Protein AF-0000000084931731 (afdb_homodimer)

Sequence (820 aa):
MGFHVDSETGRLRRVILHRPDLELKRLTPTNKDALLFDDVLWVRRARQEHDGFADVLRDRGVEVHLFGDLLSEALEVPAARALVLDRVFDEKEYGPLAADHLRAAFDSLDAVALTEALVGGMTKREFLAAHREPTSVRFHVMDLDDFLLGPLPNHLFTRDTSAWIYDGVSINAMRWPARQRETVHFEAIYKHHPLFTGAEAGPFHHWSEGQADYPSTIEGGDVLVIGNGAVLIGMSERTTPQAVEMLARGMFAAGSARTIVALDMPKRRAFMHLDTVMTMVDQDVFTQYAGLGMLRSYTIEPGDEGQPLRVTDHPPEQMHSAIAAALGLRDIRVLTATQDVHAAEREQWDDGCNVLAVEPGVVVAYERNVTTNTHLRKQGIEVIEIPGSELGRGRGGPRCMSCPVERDASMGFHVDSETGRLRRVILHRPDLELKRLTPTNKDALLFDDVLWVRRARQEHDGFADVLRDRGVEVHLFGDLLSEALEVPAARALVLDRVFDEKEYGPLAADHLRAAFDSLDAVALTEALVGGMTKREFLAAHREPTSVRFHVMDLDDFLLGPLPNHLFTRDTSAWIYDGVSINAMRWPARQRETVHFEAIYKHHPLFTGAEAGPFHHWSEGQADYPSTIEGGDVLVIGNGAVLIGMSERTTPQAVEMLARGMFAAGSARTIVALDMPKRRAFMHLDTVMTMVDQDVFTQYAGLGMLRSYTIEPGDEGQPLRVTDHPPEQMHSAIAAALGLRDIRVLTATQDVHAAEREQWDDGCNVLAVEPGVVVAYERNVTTNTHLRKQGIEVIEIPGSELGRGRGGPRCMSCPVERDAS

Secondary structure (DSSP, 8-state):
--SEE--SSSPEEEEEE----HHHHT--TTTTTTTT-SS---HHHHHHHHHHHHHHHHHTTPEEEEHHHHHHHHTTSHHHHHHHHHHHS-HHHH-TTTHHHHHHHHHTS-HHHHHHHHHH-EEHHHHHHHSPPP--HHHHTS-TTSEEE---GGGG-HHHHEEEEBTEEEEPPPSSHHHHTHHHHHHHHHHH-HHHHSTTT---EE---GGGGTTS---GGGEEEEETTEEEEEE-SSS-HHHHHHHHHHHHHHTS-SEEEEEE--SSGGGSSGGGTEEEEETTEEEE-GGG----EEEEEPPSTTPPPEEEEE-GGGHHHHHHHHHT-S--EEE-----HHHHHHHHHTTTT--EEEETTEEEEETT-HHHHHHHHHTT-EEEEE--TTGGGGS--TTTT-EEEEE---/--SEE--SSSPEEEEEE----HHHHT--TTTTTTTT-SS---HHHHHHHHHHHHHHHHHTTPEEEEHHHHHHHHTTSHHHHHHHHHHHS-HHHH-TTTHHHHHHHHHTS-HHHHHHHHHH-EEHHHHHHHSPPP--HHHHTS-TTSEEE---GGGG-HHHHEEEEBTEEEEPPPSSHHHHTHHHHHHHHHHH-HHHHSTTT---EE---GGGGTTS---GGGEEEEETTEEEEEE-SSS-HHHHHHHHHHHHHHTS-SEEEEEE--SSGGGSSGGGTEEEEETTEEEE-GGG----EEEEEPPSTTPPPEEEEE-GGGHHHHHHHHHT-S--EEE-----HHHHHHHHHTTTT--EEEETTEEEEETT-HHHHHHHHHTT-EEEEE--TTGGGGS--TTTT-EEEEE---

InterPro domains:
  IPR003876 Arginine deiminase [MF_00242] (1-410)
  IPR003876 Arginine deiminase [PIRSF006356] (2-408)
  IPR003876 Arginine deiminase [PR01466] (1-20)
  IPR003876 Arginine deiminase [PR01466] (151-169)
  IPR003876 Arginine deiminase [PR01466] (179-194)
  IPR003876 Arginine deiminase [PR01466] (346-363)
  IPR003876 Arginine deiminase [PR01466] (366-380)
  IPR003876 Arginine deiminase [PR01466] (389-407)

Organism: Streptomyces venezuelae (strain ATCC 10712 / CBS 650.69 / DSM 40230 / JCM 4526 / NBRC 13096 / PD 04745) (NCBI:txid953739)

Foldseek 3Di:
DAWFDFAQFFAFAEWEFAQDDQQLVPDDPVCCVLLQFPDRFDRVVSNVLVVVLVVVCVVSNHHYHYLLVLLLQLCVDVVLVCLLLCVQQDCVVQNPQCSVVVSVLLNVDHSNVSSCCQANFDFQLRCVVVGPDTPDPSSVVDDRRHTPHHHNRLVLQVQWQWAGAGQAMERWQWQRPSHLSVSSSVVSSCVGGCCNPPPPNDDGDYLYDRNVPPPQTGTRLQWGSHHPQEIEGECELTHHPVNVLSSQVRCVVVVRHFKYKYWDFDHDPLPHYPQLAKGAQANQEMEGQPVRAFTKMWMWGDDDVPDGIDIDTDHRVCRQVVVQVRSVHRGGHYFYQDDPPVLSSVVSLQSLSQWRHNHGQETEWAPVNPRSQVSSVVVRHHYHHTHCPRVSSRPHIPNSSIHRRDGDGD/DAWFDFAQFFAFAEWEFAQDDQQLVPDDPVCCVLLQFPDRFDRVVSNVLVVVLVVVCVVSNHHYHYLLVLLLQLCVDVVLVCLLLPVQQDCVVQNPQCSVVVSVLLNPDHSNVSSCCQANFDFQLRCVVVGPQTPDPSSVVDDRRHTPHHHNRLVLQVQWQWAGAGQAMERWQWQRPSHLSVSSSVVSSCVGGCCNPPPPNDDGDYLYDRNVPPPQTGTRLQWGSHHPQEIEGECELTHHPVNVLSSQVRCVVVVRHFKYKYWDFDHDPLPHYPQLAKGAQANQEMEGQPVRAFTKMWMWGDDDVVDGIDIDTDDRVCRQVVVQVRSVHRGGHYFYQDDPPVLSSVVSLQSLSQWRHNHGQETEWAPVNPRSCVSSVVVRHHYHHTHCPRVSSRPHIDNSSIHRRDGDGD

Radius of gyration: 28.88 Å; Cα contacts (8 Å, |Δi|>4): 1956; chains: 2; bounding box: 64×85×69 Å

Solvent-accessible surface area (backbone atoms only — not comparable to full-atom values): 40069 Å² total; per-residue (Å²): 136,47,54,23,18,40,22,48,16,11,47,45,43,30,33,34,31,36,81,69,55,59,20,48,66,65,47,39,92,87,49,20,64,71,59,66,27,86,53,76,60,57,54,72,60,28,32,52,37,49,52,49,48,53,47,56,43,42,74,70,65,24,46,77,40,46,44,68,57,48,43,22,59,12,40,68,36,65,70,28,34,49,55,42,45,55,66,68,43,27,40,48,76,42,6,70,56,26,13,66,61,52,37,52,58,55,64,68,44,54,37,65,60,36,41,48,36,66,38,30,19,39,30,39,47,61,46,56,74,77,42,82,80,60,68,26,67,47,58,62,73,51,55,54,83,40,61,72,38,60,45,36,53,59,52,40,33,32,11,30,46,32,36,46,52,27,52,24,35,32,38,21,12,46,65,50,77,60,47,40,70,56,24,49,52,51,51,26,28,58,69,53,14,59,77,46,59,32,90,77,19,52,81,63,45,70,55,49,70,21,64,74,33,54,80,21,12,37,38,25,42,16,54,39,34,64,20,83,38,20,35,42,32,31,34,21,72,37,17,37,48,23,30,51,48,49,40,47,54,49,35,43,75,71,63,60,35,58,34,36,41,37,33,59,44,62,76,43,78,94,40,47,32,33,29,45,37,36,31,55,40,25,88,53,31,30,35,37,44,71,86,68,70,66,35,41,28,34,41,37,33,74,34,60,93,97,46,68,64,39,73,44,82,35,59,30,91,38,36,61,51,54,54,11,52,49,60,74,38,89,59,60,46,73,48,52,64,88,57,56,69,67,56,46,54,49,33,45,60,58,24,54,29,12,44,27,28,48,27,66,31,30,29,34,35,52,52,84,34,51,66,50,50,52,46,41,42,76,71,67,29,45,75,46,67,36,74,39,83,42,49,33,46,56,64,45,28,52,31,33,31,33,22,56,44,24,29,36,60,104,135,47,53,22,18,39,24,46,16,11,47,44,44,30,33,33,32,35,79,67,56,61,20,48,68,66,47,38,91,85,48,19,63,72,59,67,27,86,53,75,61,58,55,72,60,27,34,52,36,48,49,50,49,53,48,55,41,42,74,70,64,24,47,78,42,46,44,66,58,47,44,22,59,12,41,68,38,66,68,27,34,49,54,42,42,55,66,69,42,26,41,46,75,41,6,72,59,28,13,64,61,51,38,50,58,53,64,69,44,55,35,66,59,37,41,47,37,66,38,31,20,39,30,39,47,62,46,54,73,78,42,82,80,61,68,25,67,48,58,63,72,51,54,54,84,38,60,72,37,60,45,36,53,59,53,39,33,31,12,31,46,33,37,46,53,28,52,24,35,32,39,20,12,47,66,50,77,59,47,40,70,56,24,50,52,51,51,27,27,60,70,53,16,59,78,46,58,32,88,76,18,52,81,61,46,71,55,49,69,21,64,74,33,54,81,21,11,35,37,25,42,16,54,39,34,65,20,83,38,20,34,40,31,31,33,22,70,37,17,37,49,21,29,52,48,48,40,46,54,49,34,43,74,71,63,61,34,59,36,37,41,37,33,58,45,62,76,44,77,93,40,47,30,33,31,44,36,35,32,55,38,26,89,53,31,29,36,37,44,70,86,68,70,66,36,40,28,34,40,37,33,73,33,61,91,96,46,68,63,39,72,44,82,34,60,30,92,40,36,60,51,54,53,13,51,51,61,73,37,91,60,60,45,74,47,52,63,87,58,55,68,66,55,46,54,49,32,45,59,59,23,54,29,13,43,27,28,47,26,66,33,28,30,35,36,53,53,82,32,51,66,51,51,52,46,40,42,76,71,66,28,46,74,45,67,35,73,37,83,41,50,34,45,57,64,46,28,52,31,32,31,33,22,55,43,24,28,37,60,105

pLDDT: mean 95.11, std 6.86, range [56.44, 98.88]

Nearest PDB structures (foldseek):
  2a9g-assembly3_D  TM=9.118E-01  e=3.730E-49  Pseudomonas aeruginosa
  2a9g-assembly3_A  TM=9.068E-01  e=9.325E-49  Pseudomonas aeruginosa
  2aaf-assembly2_B  TM=9.029E-01  e=4.565E-48  Pseudomonas aeruginosa
  1rxx-assembly2_C  TM=9.002E-01  e=2.375E-47  Pseudomonas aeruginosa
  2abr-assembly1_B  TM=9.050E-01  e=1.485E-46  Pseudomonas aeruginosa

Structure (mmCIF, N/CA/C/O backbone):
data_AF-0000000084931731-model_v1
#
loop_
_entity.id
_entity.type
_entity.pdbx_description
1 polymer 'Arginine deiminase'
#
loop_
_atom_site.group_PDB
_atom_site.id
_atom_site.type_symbol
_atom_site.label_atom_id
_atom_site.label_alt_id
_atom_site.label_comp_id
_atom_site.label_asym_id
_atom_site.label_entity_id
_atom_site.label_seq_id
_atom_site.pdbx_PDB_ins_code
_atom_site.Cartn_x
_atom_site.Cartn_y
_atom_site.Cartn_z
_atom_site.occupancy
_atom_site.B_iso_or_equiv
_atom_site.auth_seq_id
_atom_site.auth_comp_id
_atom_site.auth_asym_id
_atom_site.auth_atom_id
_atom_site.pdbx_PDB_model_num
ATOM 1 N N . MET A 1 1 ? -3.09 -40.906 -0.494 1 56.44 1 MET A N 1
ATOM 2 C CA . MET A 1 1 ? -1.939 -40 -0.578 1 56.44 1 MET A CA 1
ATOM 3 C C . MET A 1 1 ? -2.381 -38.531 -0.533 1 56.44 1 MET A C 1
ATOM 5 O O . MET A 1 1 ? -3.516 -38.219 -0.89 1 56.44 1 MET A O 1
ATOM 9 N N . GLY A 1 2 ? -1.91 -37.562 0.447 1 82.5 2 GLY A N 1
ATOM 10 C CA . GLY A 1 2 ? -2.217 -36.219 0.923 1 82.5 2 GLY A CA 1
ATOM 11 C C . GLY A 1 2 ? -2.088 -35.156 -0.155 1 82.5 2 GLY A C 1
ATOM 12 O O . GLY A 1 2 ? -1.807 -35.469 -1.312 1 82.5 2 GLY A O 1
ATOM 13 N N . PHE A 1 3 ? -2.508 -34 -0.076 1 95.25 3 PHE A N 1
ATOM 14 C CA . PHE A 1 3 ? -2.426 -32.844 -0.965 1 95.25 3 PHE A CA 1
ATOM 15 C C . PHE A 1 3 ? -0.975 -32.531 -1.303 1 95.25 3 PHE A C 1
ATOM 17 O O . PHE A 1 3 ? -0.111 -32.531 -0.423 1 95.25 3 PHE A O 1
ATOM 24 N N . HIS A 1 4 ? -0.682 -32.5 -2.596 1 96.94 4 HIS A N 1
ATOM 25 C CA . HIS A 1 4 ? 0.658 -32.219 -3.111 1 96.94 4 HIS A CA 1
ATOM 26 C C . HIS A 1 4 ? 0.615 -31.844 -4.582 1 96.94 4 HIS A C 1
ATOM 28 O O . HIS A 1 4 ? -0.298 -32.25 -5.312 1 96.94 4 HIS A O 1
ATOM 34 N N . VAL A 1 5 ? 1.57 -31.094 -4.996 1 98.44 5 VAL A N 1
ATOM 35 C CA . VAL A 1 5 ? 1.829 -30.797 -6.402 1 98.44 5 VAL A CA 1
ATOM 36 C C . VAL A 1 5 ? 3.309 -31.016 -6.711 1 98.44 5 VAL A C 1
ATOM 38 O O . VAL A 1 5 ? 4.148 -30.188 -6.379 1 98.44 5 VAL A O 1
ATOM 41 N N . ASP A 1 6 ? 3.562 -32.094 -7.422 1 97.94 6 ASP A N 1
ATOM 42 C CA . ASP A 1 6 ? 4.945 -32.562 -7.527 1 97.94 6 ASP A CA 1
ATOM 43 C C . ASP A 1 6 ? 5.555 -32.156 -8.867 1 97.94 6 ASP A C 1
ATOM 45 O O . ASP A 1 6 ? 6.73 -32.406 -9.133 1 97.94 6 ASP A O 1
ATOM 49 N N . SER A 1 7 ? 4.703 -31.547 -9.719 1 97.81 7 SER A N 1
ATOM 50 C CA . SER A 1 7 ? 5.18 -31.125 -11.031 1 97.81 7 SER A CA 1
ATOM 51 C C . SER A 1 7 ? 4.211 -30.141 -11.68 1 97.81 7 SER A C 1
ATOM 53 O O . SER A 1 7 ? 3.133 -29.875 -11.141 1 97.81 7 SER A O 1
ATOM 55 N N . GLU A 1 8 ? 4.66 -29.594 -12.797 1 97.81 8 GLU A N 1
ATOM 56 C CA . GLU A 1 8 ? 3.795 -28.734 -13.609 1 97.81 8 GLU A CA 1
ATOM 57 C C . GLU A 1 8 ? 2.971 -29.562 -14.594 1 97.81 8 GLU A C 1
ATOM 59 O O . GLU A 1 8 ? 1.903 -29.125 -15.031 1 97.81 8 GLU A O 1
ATOM 64 N N . THR A 1 9 ? 3.461 -30.828 -14.852 1 98.25 9 THR A N 1
ATOM 65 C CA . THR A 1 9 ? 2.879 -31.469 -16.031 1 98.25 9 THR A CA 1
ATOM 66 C C . THR A 1 9 ? 2.342 -32.844 -15.695 1 98.25 9 THR A C 1
ATOM 68 O O . THR A 1 9 ? 1.612 -33.438 -16.484 1 98.25 9 THR A O 1
ATOM 71 N N . GLY A 1 10 ? 2.664 -33.406 -14.516 1 98.19 10 GLY A N 1
ATOM 72 C CA . GLY A 1 10 ? 2.125 -34.688 -14.164 1 98.19 10 GLY A CA 1
ATOM 73 C C . GLY A 1 10 ? 0.608 -34.75 -14.18 1 98.19 10 GLY A C 1
ATOM 74 O O . GLY A 1 10 ? -0.046 -33.719 -14.32 1 98.19 10 GLY A O 1
ATOM 75 N N . ARG A 1 11 ? 0.119 -35.938 -14.031 1 98.31 11 ARG A N 1
ATOM 76 C CA . ARG A 1 11 ? -1.331 -36.094 -14.094 1 98.31 11 ARG A CA 1
ATOM 77 C C . ARG A 1 11 ? -2.014 -35.25 -13.008 1 98.31 11 ARG A C 1
ATOM 79 O O . ARG A 1 11 ? -1.686 -35.375 -11.828 1 98.31 11 ARG A O 1
ATOM 86 N N . LEU A 1 12 ? -2.906 -34.375 -13.461 1 98.56 12 LEU A N 1
ATOM 87 C CA . LEU A 1 12 ? -3.693 -33.562 -12.539 1 98.56 12 LEU A CA 1
ATOM 88 C C . LEU A 1 12 ? -4.816 -34.375 -11.914 1 98.56 12 LEU A C 1
ATOM 90 O O . LEU A 1 12 ? -5.594 -35.031 -12.625 1 98.56 12 LEU A O 1
ATOM 94 N N . ARG A 1 13 ? -4.902 -34.406 -10.602 1 98.25 13 ARG A N 1
ATOM 95 C CA . ARG A 1 13 ? -5.902 -35.219 -9.914 1 98.25 13 ARG A CA 1
ATOM 96 C C . ARG A 1 13 ? -7.016 -34.375 -9.344 1 98.25 13 ARG A C 1
ATOM 98 O O . ARG A 1 13 ? -8.195 -34.688 -9.469 1 98.25 13 ARG A O 1
ATOM 105 N N . ARG A 1 14 ? -6.652 -33.281 -8.672 1 98.31 14 ARG A N 1
ATOM 106 C CA . ARG A 1 14 ? -7.613 -32.375 -8.047 1 98.31 14 ARG A CA 1
ATOM 107 C C . ARG A 1 14 ? -7.227 -30.906 -8.273 1 98.31 14 ARG A C 1
ATOM 109 O O . ARG A 1 14 ? -6.043 -30.562 -8.266 1 98.31 14 ARG A O 1
ATOM 116 N N . VAL A 1 15 ? -8.281 -30.078 -8.469 1 98.81 15 VAL A N 1
ATOM 117 C CA . VAL A 1 15 ? -8.031 -28.672 -8.797 1 98.81 15 VAL A CA 1
ATOM 118 C C . VAL A 1 15 ? -9.133 -27.797 -8.203 1 98.81 15 VAL A C 1
ATOM 120 O O . VAL A 1 15 ? -10.266 -28.25 -8.023 1 98.81 15 VAL A O 1
ATOM 123 N N . ILE A 1 16 ? -8.781 -26.578 -7.785 1 98.88 16 ILE A N 1
ATOM 124 C CA . ILE A 1 16 ? -9.75 -25.578 -7.352 1 98.88 16 ILE A CA 1
ATOM 125 C C . ILE A 1 16 ? -9.969 -24.562 -8.461 1 98.88 16 ILE A C 1
ATOM 127 O O . ILE A 1 16 ? -9.016 -23.984 -8.992 1 98.88 16 ILE A O 1
ATOM 131 N N . LEU A 1 17 ? -11.195 -24.359 -8.922 1 98.81 17 LEU A N 1
ATOM 132 C CA . LEU A 1 17 ? -11.633 -23.297 -9.828 1 98.81 17 LEU A CA 1
ATOM 133 C C . LEU A 1 17 ? -12.609 -22.359 -9.133 1 98.81 17 LEU A C 1
ATOM 135 O O . LEU A 1 17 ? -13.055 -22.641 -8.016 1 98.81 17 LEU A O 1
ATOM 139 N N . HIS A 1 18 ? -12.875 -21.234 -9.727 1 98.56 18 HIS A N 1
ATOM 140 C CA . HIS A 1 18 ? -13.922 -20.344 -9.242 1 98.56 18 HIS A CA 1
ATOM 141 C C . HIS A 1 18 ? -14.883 -19.953 -10.359 1 98.56 18 HIS A C 1
ATOM 143 O O . HIS A 1 18 ? -14.477 -19.312 -11.336 1 98.56 18 HIS A O 1
ATOM 149 N N . ARG A 1 19 ? -16.094 -20.359 -10.18 1 97.88 19 ARG A N 1
ATOM 150 C CA . ARG A 1 19 ? -17.125 -20.047 -11.156 1 97.88 19 ARG A CA 1
ATOM 151 C C . ARG A 1 19 ? -17.562 -18.594 -11.047 1 97.88 19 ARG A C 1
ATOM 153 O O . ARG A 1 19 ? -18.031 -18.156 -10 1 97.88 19 ARG A O 1
ATOM 160 N N . PRO A 1 20 ? -17.422 -17.859 -12.148 1 94.81 20 PRO A N 1
ATOM 161 C CA . PRO A 1 20 ? -17.781 -16.438 -12.102 1 94.81 20 PRO A CA 1
ATOM 162 C C . PRO A 1 20 ? -19.234 -16.203 -11.719 1 94.81 20 PRO A C 1
ATOM 164 O O . PRO A 1 20 ? -20.109 -16.984 -12.109 1 94.81 20 PRO A O 1
ATOM 167 N N . ASP A 1 21 ? -19.484 -15.055 -11.047 1 94.69 21 ASP A N 1
ATOM 168 C CA . ASP A 1 21 ? -20.844 -14.711 -10.648 1 94.69 21 ASP A CA 1
ATOM 169 C C . ASP A 1 21 ? -20.969 -13.211 -10.398 1 94.69 21 ASP A C 1
ATOM 171 O O . ASP A 1 21 ? -20.656 -12.398 -11.266 1 94.69 21 ASP A O 1
ATOM 175 N N . LEU A 1 22 ? -21.391 -12.836 -9.195 1 96.38 22 LEU A N 1
ATOM 176 C CA . LEU A 1 22 ? -21.797 -11.469 -8.875 1 96.38 22 LEU A CA 1
ATOM 177 C C . LEU A 1 22 ? -20.609 -10.516 -9 1 96.38 22 LEU A C 1
ATOM 179 O O . LEU A 1 22 ? -20.766 -9.383 -9.453 1 96.38 22 LEU A O 1
ATOM 183 N N . GLU A 1 23 ? -19.438 -10.938 -8.57 1 97.75 23 GLU A N 1
ATOM 184 C CA . GLU A 1 23 ? -18.266 -10.062 -8.57 1 97.75 23 GLU A CA 1
ATOM 185 C C . GLU A 1 23 ? -17.953 -9.57 -9.977 1 97.75 23 GLU A C 1
ATOM 187 O O . GLU A 1 23 ? -17.516 -8.43 -10.156 1 97.75 23 GLU A O 1
ATOM 192 N N . LEU A 1 24 ? -18.188 -10.375 -10.977 1 96.06 24 LEU A N 1
ATOM 193 C CA . LEU A 1 24 ? -17.922 -9.977 -12.352 1 96.06 24 LEU A CA 1
ATOM 194 C C . LEU A 1 24 ? -19.016 -9.055 -12.883 1 96.06 24 LEU A C 1
ATOM 196 O O . LEU A 1 24 ? -18.75 -8.18 -13.711 1 96.06 24 LEU A O 1
ATOM 200 N N . LYS A 1 25 ? -20.25 -9.258 -12.398 1 96 25 LYS A N 1
ATOM 201 C CA . LYS A 1 25 ? -21.359 -8.406 -12.797 1 96 25 LYS A CA 1
ATOM 202 C C . LYS A 1 25 ? -21.172 -6.977 -12.297 1 96 25 LYS A C 1
ATOM 204 O O . LYS A 1 25 ? -21.797 -6.047 -12.812 1 96 25 LYS A O 1
ATOM 209 N N . ARG A 1 26 ? -20.297 -6.855 -11.359 1 96.44 26 ARG A N 1
ATOM 210 C CA . ARG A 1 26 ? -20.109 -5.555 -10.719 1 96.44 26 ARG A CA 1
ATOM 211 C C . ARG A 1 26 ? -18.969 -4.773 -11.383 1 96.44 26 ARG A C 1
ATOM 213 O O . ARG A 1 26 ? -18.703 -3.635 -11.008 1 96.44 26 ARG A O 1
ATOM 220 N N . LEU A 1 27 ? -18.375 -5.359 -12.352 1 94.94 27 LEU A N 1
ATOM 221 C CA . LEU A 1 27 ? -17.375 -4.637 -13.133 1 94.94 27 LEU A CA 1
ATOM 222 C C . LEU A 1 27 ? -18.031 -3.594 -14.023 1 94.94 27 LEU A C 1
ATOM 224 O O . LEU A 1 27 ? -19.031 -3.881 -14.688 1 94.94 27 LEU A O 1
ATOM 228 N N . THR A 1 28 ? -17.547 -2.402 -13.984 1 94.88 28 THR A N 1
ATOM 229 C CA . THR A 1 28 ? -18 -1.291 -14.812 1 94.88 28 THR A CA 1
ATOM 230 C C . THR A 1 28 ? -16.828 -0.593 -15.477 1 94.88 28 THR A C 1
ATOM 232 O O . THR A 1 28 ? -15.672 -0.812 -15.094 1 94.88 28 THR A O 1
ATOM 235 N N . PRO A 1 29 ? -17.047 0.197 -16.469 1 92.88 29 PRO A N 1
ATOM 236 C CA . PRO A 1 29 ? -15.953 0.958 -17.078 1 92.88 29 PRO A CA 1
ATOM 237 C C . PRO A 1 29 ? -15.227 1.858 -16.078 1 92.88 29 PRO A C 1
ATOM 239 O O . PRO A 1 29 ? -14.031 2.115 -16.234 1 92.88 29 PRO A O 1
ATOM 242 N N . THR A 1 30 ? -15.852 2.221 -15.062 1 92.94 30 THR A N 1
ATOM 243 C CA . THR A 1 30 ? -15.297 3.162 -14.094 1 92.94 30 THR A CA 1
ATOM 244 C C . THR A 1 30 ? -14.391 2.441 -13.094 1 92.94 30 THR A C 1
ATOM 246 O O . THR A 1 30 ? -13.406 3.012 -12.617 1 92.94 30 THR A O 1
ATOM 249 N N . ASN A 1 31 ? -14.695 1.152 -12.828 1 95.19 31 ASN A N 1
ATOM 250 C CA . ASN A 1 31 ? -13.953 0.537 -11.734 1 95.19 31 ASN A CA 1
ATOM 251 C C . ASN A 1 31 ? -13.062 -0.602 -12.227 1 95.19 31 ASN A C 1
ATOM 253 O O . ASN A 1 31 ? -12.266 -1.146 -11.461 1 95.19 31 ASN A O 1
ATOM 257 N N . LYS A 1 32 ? -13.164 -0.966 -13.5 1 94.62 32 LYS A N 1
ATOM 258 C CA . LYS A 1 32 ? -12.484 -2.148 -14.016 1 94.62 32 LYS A CA 1
ATOM 259 C C . LYS A 1 32 ? -10.977 -2.029 -13.859 1 94.62 32 LYS A C 1
ATOM 261 O O . LYS A 1 32 ? -10.297 -3.01 -13.539 1 94.62 32 LYS A O 1
ATOM 266 N N . ASP A 1 33 ? -10.422 -0.803 -14.062 1 93.44 33 ASP A N 1
ATOM 267 C CA . ASP A 1 33 ? -8.977 -0.631 -13.953 1 93.44 33 ASP A CA 1
ATOM 268 C C . ASP A 1 33 ? -8.5 -0.852 -12.516 1 93.44 33 ASP A C 1
ATOM 270 O O . ASP A 1 33 ? -7.523 -1.561 -12.289 1 93.44 33 ASP A O 1
ATOM 274 N N . ALA A 1 34 ? -9.227 -0.342 -11.578 1 93.88 34 ALA A N 1
ATOM 275 C CA . ALA A 1 34 ? -8.891 -0.505 -10.164 1 93.88 34 ALA A CA 1
ATOM 276 C C . ALA A 1 34 ? -9.008 -1.965 -9.742 1 93.88 34 ALA A C 1
ATOM 278 O O . ALA A 1 34 ? -8.289 -2.418 -8.844 1 93.88 34 ALA A O 1
ATOM 279 N N . LEU A 1 35 ? -9.859 -2.676 -10.414 1 95.56 35 LEU A N 1
ATOM 280 C CA . LEU A 1 35 ? -10.086 -4.078 -10.094 1 95.56 35 LEU A CA 1
ATOM 281 C C . LEU A 1 35 ? -9.25 -4.988 -10.984 1 95.56 35 LEU A C 1
ATOM 283 O O . LEU A 1 35 ? -9.445 -6.207 -10.992 1 95.56 35 LEU A O 1
ATOM 287 N N . LEU A 1 36 ? -8.406 -4.43 -11.82 1 92.62 36 LEU A N 1
ATOM 288 C CA . LEU A 1 36 ? -7.355 -5.102 -12.586 1 92.62 36 LEU A CA 1
ATOM 289 C C . LEU A 1 36 ? -7.953 -5.906 -13.734 1 92.62 36 LEU A C 1
ATOM 291 O O . LEU A 1 36 ? -7.508 -7.02 -14.023 1 92.62 36 LEU A O 1
ATOM 295 N N . PHE A 1 37 ? -9.031 -5.348 -14.305 1 92.12 37 PHE A N 1
ATOM 296 C CA . PHE A 1 37 ? -9.602 -5.898 -15.531 1 92.12 37 PHE A CA 1
ATOM 297 C C . PHE A 1 37 ? -9.453 -4.918 -16.688 1 92.12 37 PHE A C 1
ATOM 299 O O . PHE A 1 37 ? -9.617 -3.709 -16.5 1 92.12 37 PHE A O 1
ATOM 306 N N . ASP A 1 38 ? -9.219 -5.449 -17.828 1 85.5 38 ASP A N 1
ATOM 307 C CA . ASP A 1 38 ? -9.031 -4.602 -19 1 85.5 38 ASP A CA 1
ATOM 308 C C . ASP A 1 38 ? -10.367 -4.281 -19.672 1 85.5 38 ASP A C 1
ATOM 310 O O . ASP A 1 38 ? -10.469 -3.326 -20.453 1 85.5 38 ASP A O 1
ATOM 314 N N . ASP A 1 39 ? -11.32 -5.207 -19.344 1 87.75 39 ASP A N 1
ATOM 315 C CA . ASP A 1 39 ? -12.625 -5.043 -19.984 1 87.75 39 ASP A CA 1
ATOM 316 C C . ASP A 1 39 ? -13.75 -5.562 -19.094 1 87.75 39 ASP A C 1
ATOM 318 O O . ASP A 1 39 ? -13.5 -6.273 -18.125 1 87.75 39 ASP A O 1
ATOM 322 N N . VAL A 1 40 ? -14.914 -5.098 -19.469 1 90.62 40 VAL A N 1
ATOM 323 C CA . VAL A 1 40 ? -16.109 -5.652 -18.844 1 90.62 40 VAL A CA 1
ATOM 324 C C . VAL A 1 40 ? -16.562 -6.895 -19.609 1 90.62 40 VAL A C 1
ATOM 326 O O . VAL A 1 40 ? -16.469 -6.938 -20.844 1 90.62 40 VAL A O 1
ATOM 329 N N . LEU A 1 41 ? -17.047 -7.918 -18.891 1 91.5 41 LEU A N 1
ATOM 330 C CA . LEU A 1 41 ? -17.391 -9.203 -19.5 1 91.5 41 LEU A CA 1
ATOM 331 C C . LEU A 1 41 ? -18.891 -9.422 -19.516 1 91.5 41 LEU A C 1
ATOM 333 O O . LEU A 1 41 ? -19.625 -8.844 -18.703 1 91.5 41 LEU A O 1
ATOM 337 N N . TRP A 1 42 ? -19.234 -10.211 -20.531 1 93.44 42 TRP A N 1
ATOM 338 C CA . TRP A 1 42 ? -20.578 -10.789 -20.484 1 93.44 42 TRP A CA 1
ATOM 339 C C . TRP A 1 42 ? -20.609 -11.992 -19.547 1 93.44 42 TRP A C 1
ATOM 341 O O . TRP A 1 42 ? -20.25 -13.102 -19.938 1 93.44 42 TRP A O 1
ATOM 351 N N . VAL A 1 43 ? -21.172 -11.859 -18.438 1 95.06 43 VAL A N 1
ATOM 352 C CA . VAL A 1 43 ? -21 -12.781 -17.328 1 95.06 43 VAL A CA 1
ATOM 353 C C . VAL A 1 43 ? -21.656 -14.117 -17.656 1 95.06 43 VAL A C 1
ATOM 355 O O . VAL A 1 43 ? -21.109 -15.18 -17.344 1 95.06 43 VAL A O 1
ATOM 358 N N . ARG A 1 44 ? -22.828 -14.086 -18.234 1 95.44 44 ARG A N 1
ATOM 359 C CA . ARG A 1 44 ? -23.531 -15.328 -18.562 1 95.44 44 ARG A CA 1
ATOM 360 C C . ARG A 1 44 ? -22.688 -16.203 -19.484 1 95.44 44 ARG A C 1
ATOM 362 O O . ARG A 1 44 ? -22.562 -17.406 -19.266 1 95.44 44 ARG A O 1
ATOM 369 N N . ARG A 1 45 ? -22.156 -15.578 -20.469 1 95.75 45 ARG A N 1
ATOM 370 C CA . ARG A 1 45 ? -21.297 -16.312 -21.406 1 95.75 45 ARG A CA 1
ATOM 371 C C . ARG A 1 45 ? -20.016 -16.781 -20.719 1 95.75 45 ARG A C 1
ATOM 373 O O . ARG A 1 45 ? -19.562 -17.891 -20.953 1 95.75 45 ARG A O 1
ATOM 380 N N . ALA A 1 46 ? -19.438 -15.938 -19.906 1 96 46 ALA A N 1
ATOM 381 C CA . ALA A 1 46 ? -18.234 -16.312 -19.156 1 96 46 ALA A CA 1
ATOM 382 C C . ALA A 1 46 ? -18.5 -17.531 -18.281 1 96 46 ALA A C 1
ATOM 384 O O . ALA A 1 46 ? -17.641 -18.422 -18.188 1 96 46 ALA A O 1
ATOM 385 N N . ARG A 1 47 ? -19.609 -17.594 -17.703 1 96.94 47 ARG A N 1
ATOM 386 C CA . ARG A 1 47 ? -20 -18.734 -16.859 1 96.94 47 ARG A CA 1
ATOM 387 C C . ARG A 1 47 ? -20.094 -20.016 -17.688 1 96.94 47 ARG A C 1
ATOM 389 O O . ARG A 1 47 ? -19.641 -21.062 -17.25 1 96.94 47 ARG A O 1
ATOM 396 N N . GLN A 1 48 ? -20.688 -19.859 -18.812 1 97.31 48 GLN A N 1
ATOM 397 C CA . GLN A 1 48 ? -20.812 -21.016 -19.703 1 97.31 48 GLN A CA 1
ATOM 398 C C . GLN A 1 48 ? -19.453 -21.531 -20.125 1 97.31 48 GLN A C 1
ATOM 400 O O . GLN A 1 48 ? -19.219 -22.734 -20.156 1 97.31 48 GLN A O 1
ATOM 405 N N . GLU A 1 49 ? -18.672 -20.609 -20.484 1 97.38 49 GLU A N 1
ATOM 406 C CA . GLU A 1 49 ? -17.328 -20.984 -20.875 1 97.38 49 GLU A CA 1
ATOM 407 C C . GLU A 1 49 ? -16.578 -21.656 -19.719 1 97.38 49 GLU A C 1
ATOM 409 O O . GLU A 1 49 ? -15.898 -22.656 -19.922 1 97.38 49 GLU A O 1
ATOM 414 N N . HIS A 1 50 ? -16.734 -21.078 -18.562 1 98 50 HIS A N 1
ATOM 415 C CA . HIS A 1 50 ? -16.094 -21.641 -17.391 1 98 50 HIS A CA 1
ATOM 416 C C . HIS A 1 50 ? -16.609 -23.047 -17.078 1 98 50 HIS A C 1
ATOM 418 O O . HIS A 1 50 ? -15.836 -23.938 -16.734 1 98 50 HIS A O 1
ATOM 424 N N . ASP A 1 51 ? -17.891 -23.25 -17.203 1 98.31 51 ASP A N 1
ATOM 425 C CA . ASP A 1 51 ? -18.484 -24.578 -17.031 1 98.31 51 ASP A CA 1
ATOM 426 C C . ASP A 1 51 ? -17.906 -25.578 -18.031 1 98.31 51 ASP A C 1
ATOM 428 O O . ASP A 1 51 ? -17.641 -26.734 -17.672 1 98.31 51 ASP A O 1
ATOM 432 N N . GLY A 1 52 ? -17.766 -25.094 -19.219 1 98.19 52 GLY A N 1
ATOM 433 C CA . GLY A 1 52 ? -17.125 -25.938 -20.234 1 98.19 52 GLY A CA 1
ATOM 434 C C . GLY A 1 52 ? -15.703 -26.328 -19.859 1 98.19 52 GLY A C 1
ATOM 435 O O . GLY A 1 52 ? -15.312 -27.484 -20.047 1 98.19 52 GLY A O 1
ATOM 436 N N . PHE A 1 53 ? -14.992 -25.422 -19.359 1 98.56 53 PHE A N 1
ATOM 437 C CA . PHE A 1 53 ? -13.633 -25.688 -18.891 1 98.56 53 PHE A CA 1
ATOM 438 C C . PHE A 1 53 ? -13.633 -26.734 -17.781 1 98.56 53 PHE A C 1
ATOM 440 O O . PHE A 1 53 ? -12.875 -27.703 -17.844 1 98.56 53 PHE A O 1
ATOM 447 N N . ALA A 1 54 ? -14.484 -26.531 -16.797 1 98.75 54 ALA A N 1
ATOM 448 C CA . ALA A 1 54 ? -14.617 -27.484 -15.711 1 98.75 54 ALA A CA 1
ATOM 449 C C . ALA A 1 54 ? -14.984 -28.875 -16.234 1 98.75 54 ALA A C 1
ATOM 451 O O . ALA A 1 54 ? -14.453 -29.891 -15.758 1 98.75 54 ALA A O 1
ATOM 452 N N . ASP A 1 55 ? -15.852 -28.953 -17.172 1 98.56 55 ASP A N 1
ATOM 453 C CA . ASP A 1 55 ? -16.297 -30.219 -17.734 1 98.56 55 ASP A CA 1
ATOM 454 C C . ASP A 1 55 ? -15.141 -30.938 -18.453 1 98.56 55 ASP A C 1
ATOM 456 O O . ASP A 1 55 ? -15.008 -32.156 -18.359 1 98.56 55 ASP A O 1
ATOM 460 N N . VAL A 1 56 ? -14.375 -30.156 -19.156 1 98.44 56 VAL A N 1
ATOM 461 C CA . VAL A 1 56 ? -13.211 -30.719 -19.828 1 98.44 56 VAL A CA 1
ATOM 462 C C . VAL A 1 56 ? -12.297 -31.406 -18.797 1 98.44 56 VAL A C 1
ATOM 464 O O . VAL A 1 56 ? -11.805 -32.5 -19.031 1 98.44 56 VAL A O 1
ATOM 467 N N . LEU A 1 57 ? -12.062 -30.781 -17.703 1 98.81 57 LEU A N 1
ATOM 468 C CA . LEU A 1 57 ? -11.219 -31.344 -16.656 1 98.81 57 LEU A CA 1
ATOM 469 C C . LEU A 1 57 ? -11.852 -32.594 -16.047 1 98.81 57 LEU A C 1
ATOM 471 O O . LEU A 1 57 ? -11.18 -33.625 -15.883 1 98.81 57 LEU A O 1
ATOM 475 N N . ARG A 1 58 ? -13.141 -32.562 -15.805 1 98.75 58 ARG A N 1
ATOM 476 C CA . ARG A 1 58 ? -13.836 -33.688 -15.234 1 98.75 58 ARG A CA 1
ATOM 477 C C . ARG A 1 58 ? -13.805 -34.906 -16.188 1 98.75 58 ARG A C 1
ATOM 479 O O . ARG A 1 58 ? -13.633 -36.031 -15.75 1 98.75 58 ARG A O 1
ATOM 486 N N . ASP A 1 59 ? -13.961 -34.594 -17.422 1 98.12 59 ASP A N 1
ATOM 487 C CA . ASP A 1 59 ? -13.938 -35.625 -18.438 1 98.12 59 ASP A CA 1
ATOM 488 C C . ASP A 1 59 ? -12.578 -36.312 -18.469 1 98.12 59 ASP A C 1
ATOM 490 O O . ASP A 1 59 ? -12.477 -37.469 -18.906 1 98.12 59 ASP A O 1
ATOM 494 N N . ARG A 1 60 ? -11.602 -35.625 -18.047 1 97.44 60 ARG A N 1
ATOM 495 C CA . ARG A 1 60 ? -10.25 -36.188 -18.016 1 97.44 60 ARG A CA 1
ATOM 496 C C . ARG A 1 60 ? -9.961 -36.844 -16.672 1 97.44 60 ARG A C 1
ATOM 498 O O . ARG A 1 60 ? -8.82 -37.219 -16.375 1 97.44 60 ARG A O 1
ATOM 505 N N . GLY A 1 61 ? -10.961 -36.938 -15.797 1 97.88 61 GLY A N 1
ATOM 506 C CA . GLY A 1 61 ? -10.828 -37.625 -14.531 1 97.88 61 GLY A CA 1
ATOM 507 C C . GLY A 1 61 ? -10.359 -36.719 -13.398 1 97.88 61 GLY A C 1
ATOM 508 O O . GLY A 1 61 ? -9.984 -37.219 -12.328 1 97.88 61 GLY A O 1
ATOM 509 N N . VAL A 1 62 ? -10.312 -35.469 -13.594 1 98.62 62 VAL A N 1
ATOM 510 C CA . VAL A 1 62 ? -9.875 -34.5 -12.562 1 98.62 62 VAL A CA 1
ATOM 511 C C . VAL A 1 62 ? -11.047 -34.188 -11.648 1 98.62 62 VAL A C 1
ATOM 513 O O . VAL A 1 62 ? -12.148 -33.875 -12.117 1 98.62 62 VAL A O 1
ATOM 516 N N . GLU A 1 63 ? -10.844 -34.312 -10.359 1 98.44 63 GLU A N 1
ATOM 517 C CA . GLU A 1 63 ? -11.836 -33.812 -9.414 1 98.44 63 GLU A CA 1
ATOM 518 C C . GLU A 1 63 ? -11.766 -32.312 -9.281 1 98.44 63 GLU A C 1
ATOM 520 O O . GLU A 1 63 ? -10.742 -31.75 -8.883 1 98.44 63 GLU A O 1
ATOM 525 N N . VAL A 1 64 ? -12.875 -31.641 -9.609 1 98.75 64 VAL A N 1
ATOM 526 C CA . VAL A 1 64 ? -12.914 -30.188 -9.609 1 98.75 64 VAL A CA 1
ATOM 527 C C . VAL A 1 64 ? -13.633 -29.688 -8.359 1 98.75 64 VAL A C 1
ATOM 529 O O . VAL A 1 64 ? -14.781 -30.062 -8.102 1 98.75 64 VAL A O 1
ATOM 532 N N . HIS A 1 65 ? -12.977 -28.891 -7.551 1 98.69 65 HIS A N 1
ATOM 533 C CA . HIS A 1 65 ? -13.57 -28.156 -6.43 1 98.69 65 HIS A CA 1
ATOM 534 C C . HIS A 1 65 ? -13.812 -26.703 -6.785 1 98.69 65 HIS A C 1
ATOM 536 O O . HIS A 1 65 ? -12.953 -26.047 -7.387 1 98.69 65 HIS A O 1
ATOM 542 N N . LEU A 1 66 ? -14.961 -26.234 -6.449 1 98.75 66 LEU A N 1
ATOM 543 C CA . LEU A 1 66 ? -15.25 -24.828 -6.68 1 98.75 66 LEU A CA 1
ATOM 544 C C . LEU A 1 66 ? -14.977 -24 -5.426 1 98.75 66 LEU A C 1
ATOM 546 O O . LEU A 1 66 ? -15.492 -24.312 -4.352 1 98.75 66 LEU A O 1
ATOM 550 N N . PHE A 1 67 ? -14.211 -22.984 -5.605 1 98.69 67 PHE A N 1
ATOM 551 C CA . PHE A 1 67 ? -13.789 -22.094 -4.523 1 98.69 67 PHE A CA 1
ATOM 552 C C . PHE A 1 67 ? -14.992 -21.609 -3.732 1 98.69 67 PHE A C 1
ATOM 554 O O . PHE A 1 67 ? -14.969 -21.578 -2.5 1 98.69 67 PHE A O 1
ATOM 561 N N . GLY A 1 68 ? -16.047 -21.109 -4.398 1 98.56 68 GLY A N 1
ATOM 562 C CA . GLY A 1 68 ? -17.234 -20.609 -3.721 1 98.56 68 GLY A CA 1
ATOM 563 C C . GLY A 1 68 ? -17.828 -21.609 -2.754 1 98.56 68 GLY A C 1
ATOM 564 O O . GLY A 1 68 ? -18.234 -21.25 -1.649 1 98.56 68 GLY A O 1
ATOM 565 N N . ASP A 1 69 ? -17.891 -22.891 -3.178 1 98.62 69 ASP A N 1
ATOM 566 C CA . ASP A 1 69 ? -18.391 -23.953 -2.314 1 98.62 69 ASP A CA 1
ATOM 567 C C . ASP A 1 69 ? -17.469 -24.172 -1.121 1 98.62 69 ASP A C 1
ATOM 569 O O . ASP A 1 69 ? -17.938 -24.312 0.013 1 98.62 69 ASP A O 1
ATOM 573 N N . LEU A 1 70 ? -16.203 -24.25 -1.416 1 98.75 70 LEU A N 1
ATOM 574 C CA . LEU A 1 70 ? -15.227 -24.453 -0.354 1 98.75 70 LEU A CA 1
ATOM 575 C C . LEU A 1 70 ? -15.32 -23.344 0.691 1 98.75 70 LEU A C 1
ATOM 577 O O . LEU A 1 70 ? -15.289 -23.609 1.894 1 98.75 70 LEU A O 1
ATOM 581 N N . LEU A 1 71 ? -15.406 -22.078 0.194 1 98.88 71 LEU A N 1
ATOM 582 C CA . LEU A 1 71 ? -15.477 -20.953 1.124 1 98.88 71 LEU A CA 1
ATOM 583 C C . LEU A 1 71 ? -16.75 -21.016 1.951 1 98.88 71 LEU A C 1
ATOM 585 O O . LEU A 1 71 ? -16.719 -20.844 3.172 1 98.88 71 LEU A O 1
ATOM 589 N N . SER A 1 72 ? -17.859 -21.266 1.319 1 98.81 72 SER A N 1
ATOM 590 C CA . SER A 1 72 ? -19.125 -21.375 2.025 1 98.81 72 SER A CA 1
ATOM 591 C C . SER A 1 72 ? -19.078 -22.438 3.109 1 98.81 72 SER A C 1
ATOM 593 O O . SER A 1 72 ? -19.5 -22.203 4.242 1 98.81 72 SER A O 1
ATOM 595 N N . GLU A 1 73 ? -18.578 -23.594 2.771 1 98.75 73 GLU A N 1
ATOM 596 C CA . GLU A 1 73 ? -18.453 -24.688 3.723 1 98.75 73 GLU A CA 1
ATOM 597 C C . GLU A 1 73 ? -17.484 -24.344 4.855 1 98.75 73 GLU A C 1
ATOM 599 O O . GLU A 1 73 ? -17.75 -24.672 6.016 1 98.75 73 GLU A O 1
ATOM 604 N N . ALA A 1 74 ? -16.406 -23.672 4.539 1 98.75 74 ALA A N 1
ATOM 605 C CA . ALA A 1 74 ? -15.461 -23.234 5.57 1 98.75 74 ALA A CA 1
ATOM 606 C C . ALA A 1 74 ? -16.125 -22.266 6.547 1 98.75 74 ALA A C 1
ATOM 608 O O . ALA A 1 74 ? -15.883 -22.344 7.754 1 98.75 74 ALA A O 1
ATOM 609 N N . LEU A 1 75 ? -16.953 -21.406 6.035 1 98.81 75 LEU A N 1
ATOM 610 C CA . LEU A 1 75 ? -17.578 -20.359 6.84 1 98.81 75 LEU A CA 1
ATOM 611 C C . LEU A 1 75 ? -18.625 -20.938 7.785 1 98.81 75 LEU A C 1
ATOM 613 O O . LEU A 1 75 ? -19.141 -20.234 8.656 1 98.81 75 LEU A O 1
ATOM 617 N N . GLU A 1 76 ? -18.984 -22.234 7.594 1 98.56 76 GLU A N 1
ATOM 618 C CA . GLU A 1 76 ? -19.828 -22.922 8.578 1 98.56 76 GLU A CA 1
ATOM 619 C C . GLU A 1 76 ? -19.047 -23.234 9.852 1 98.56 76 GLU A C 1
ATOM 621 O O . GLU A 1 76 ? -19.625 -23.516 10.891 1 98.56 76 GLU A O 1
ATOM 626 N N . VAL A 1 77 ? -17.734 -23.266 9.773 1 98.38 77 VAL A N 1
ATOM 627 C CA . VAL A 1 77 ? -16.875 -23.484 10.922 1 98.38 77 VAL A CA 1
ATOM 628 C C . VAL A 1 77 ? -16.641 -22.156 11.664 1 98.38 77 VAL A C 1
ATOM 630 O O . VAL A 1 77 ? -16.094 -21.203 11.094 1 98.38 77 VAL A O 1
ATOM 633 N N . PRO A 1 78 ? -16.953 -22.078 12.914 1 98.31 78 PRO A N 1
ATOM 634 C CA . PRO A 1 78 ? -16.906 -20.812 13.648 1 98.31 78 PRO A CA 1
ATOM 635 C C . PRO A 1 78 ? -15.531 -20.156 13.609 1 98.31 78 PRO A C 1
ATOM 637 O O . PRO A 1 78 ? -15.422 -18.938 13.438 1 98.31 78 PRO A O 1
ATOM 640 N N . ALA A 1 79 ? -14.516 -20.938 13.75 1 98.56 79 ALA A N 1
ATOM 641 C CA . ALA A 1 79 ? -13.156 -20.391 13.766 1 98.56 79 ALA A CA 1
ATOM 642 C C . ALA A 1 79 ? -12.82 -19.734 12.422 1 98.56 79 ALA A C 1
ATOM 644 O O . ALA A 1 79 ? -12.164 -18.688 12.383 1 98.56 79 ALA A O 1
ATOM 645 N N . ALA A 1 80 ? -13.188 -20.344 11.328 1 98.75 80 ALA A N 1
ATOM 646 C CA . ALA A 1 80 ? -12.953 -19.781 9.992 1 98.75 80 ALA A CA 1
ATOM 647 C C . ALA A 1 80 ? -13.75 -18.5 9.781 1 98.75 80 ALA A C 1
ATOM 649 O O . ALA A 1 80 ? -13.234 -17.516 9.242 1 98.75 80 ALA A O 1
ATOM 650 N N . ARG A 1 81 ? -14.969 -18.609 10.164 1 98.75 81 ARG A N 1
ATOM 651 C CA . ARG A 1 81 ? -15.844 -17.453 10.062 1 98.75 81 ARG A CA 1
ATOM 652 C C . ARG A 1 81 ? -15.266 -16.266 10.812 1 98.75 81 ARG A C 1
ATOM 654 O O . ARG A 1 81 ? -15.203 -15.148 10.281 1 98.75 81 ARG A O 1
ATOM 661 N N . ALA A 1 82 ? -14.812 -16.5 12.047 1 98.75 82 ALA A N 1
ATOM 662 C CA . ALA A 1 82 ? -14.203 -15.445 12.867 1 98.75 82 ALA A CA 1
ATOM 663 C C . ALA A 1 82 ? -12.938 -14.898 12.211 1 98.75 82 ALA A C 1
ATOM 665 O O . ALA A 1 82 ? -12.719 -13.688 12.188 1 98.75 82 ALA A O 1
ATOM 666 N N . LEU A 1 83 ? -12.117 -15.766 11.703 1 98.56 83 LEU A N 1
ATOM 667 C CA . LEU A 1 83 ? -10.883 -15.367 11.047 1 98.56 83 LEU A CA 1
ATOM 668 C C . LEU A 1 83 ? -11.156 -14.383 9.914 1 98.56 83 LEU A C 1
ATOM 670 O O . LEU A 1 83 ? -10.531 -13.32 9.844 1 98.56 83 LEU A O 1
ATOM 674 N N . VAL A 1 84 ? -12.109 -14.703 9.062 1 98.88 84 VAL A N 1
ATOM 675 C CA . VAL A 1 84 ? -12.398 -13.898 7.879 1 98.88 84 VAL A CA 1
ATOM 676 C C . VAL A 1 84 ? -13.016 -12.562 8.297 1 98.88 84 VAL A C 1
ATOM 678 O O . VAL A 1 84 ? -12.57 -11.5 7.863 1 98.88 84 VAL A O 1
ATOM 681 N N . LEU A 1 85 ? -13.992 -12.625 9.148 1 98.88 85 LEU A N 1
ATOM 682 C CA . LEU A 1 85 ? -14.727 -11.422 9.516 1 98.88 85 LEU A CA 1
ATOM 683 C C . LEU A 1 85 ? -13.844 -10.469 10.312 1 98.88 85 LEU A C 1
ATOM 685 O O . LEU A 1 85 ? -13.922 -9.25 10.133 1 98.88 85 LEU A O 1
ATOM 689 N N . ASP A 1 86 ? -13.016 -11.039 11.195 1 98.38 86 ASP A N 1
ATOM 690 C CA . ASP A 1 86 ? -12.109 -10.195 11.977 1 98.38 86 ASP A CA 1
ATOM 691 C C . ASP A 1 86 ? -11.086 -9.508 11.07 1 98.38 86 ASP A C 1
ATOM 693 O O . ASP A 1 86 ? -10.703 -8.359 11.312 1 98.38 86 ASP A O 1
ATOM 697 N N . ARG A 1 87 ? -10.648 -10.195 10.039 1 97.62 87 ARG A N 1
ATOM 698 C CA . ARG A 1 87 ? -9.688 -9.625 9.102 1 97.62 87 ARG A CA 1
ATOM 699 C C . ARG A 1 87 ? -10.336 -8.547 8.234 1 97.62 87 ARG A C 1
ATOM 701 O O . ARG A 1 87 ? -9.727 -7.512 7.965 1 97.62 87 ARG A O 1
ATOM 708 N N . VAL A 1 88 ? -11.539 -8.758 7.816 1 97.94 88 VAL A N 1
ATOM 709 C CA . VAL A 1 88 ? -12.219 -7.879 6.871 1 97.94 88 VAL A CA 1
ATOM 710 C C . VAL A 1 88 ? -12.672 -6.605 7.582 1 97.94 88 VAL A C 1
ATOM 712 O O . VAL A 1 88 ? -12.453 -5.496 7.09 1 97.94 88 VAL A O 1
ATOM 715 N N . PHE A 1 89 ? -13.305 -6.781 8.703 1 98.19 89 PHE A N 1
ATOM 716 C CA . PHE A 1 89 ? -13.898 -5.641 9.391 1 98.19 89 PHE A CA 1
ATOM 717 C C . PHE A 1 89 ? -13.023 -5.195 10.555 1 98.19 89 PHE A C 1
ATOM 719 O O . PHE A 1 89 ? -13.391 -5.387 11.719 1 98.19 89 PHE A O 1
ATOM 726 N N . ASP A 1 90 ? -11.961 -4.562 10.211 1 96.81 90 ASP A N 1
ATOM 727 C CA . ASP A 1 90 ? -11 -4.023 11.156 1 96.81 90 ASP A CA 1
ATOM 728 C C . ASP A 1 90 ? -11.203 -2.523 11.359 1 96.81 90 ASP A C 1
ATOM 730 O O . ASP A 1 90 ? -11.562 -1.811 10.414 1 96.81 90 ASP A O 1
ATOM 734 N N . GLU A 1 91 ? -10.914 -2.039 12.508 1 96.44 91 GLU A N 1
ATOM 735 C CA . GLU A 1 91 ? -11.117 -0.627 12.82 1 96.44 91 GLU A CA 1
ATOM 736 C C . GLU A 1 91 ? -10.219 0.262 11.961 1 96.44 91 GLU A C 1
ATOM 738 O O . GLU A 1 91 ? -10.562 1.408 11.672 1 96.44 91 GLU A O 1
ATOM 743 N N . LYS A 1 92 ? -9.078 -0.242 11.57 1 96.5 92 LYS A N 1
ATOM 744 C CA . LYS A 1 92 ? -8.18 0.569 10.758 1 96.5 92 LYS A CA 1
ATOM 745 C C . LYS A 1 92 ? -8.719 0.749 9.344 1 96.5 92 LYS A C 1
ATOM 747 O O . LYS A 1 92 ? -8.312 1.665 8.633 1 96.5 92 LYS A O 1
ATOM 752 N N . GLU A 1 93 ? -9.578 -0.137 8.938 1 96.56 93 GLU A N 1
ATOM 753 C CA . GLU A 1 93 ? -10.195 -0.048 7.621 1 96.56 93 GLU A CA 1
ATOM 754 C C . GLU A 1 93 ? -11.539 0.673 7.688 1 96.56 93 GLU A C 1
ATOM 756 O O . GLU A 1 93 ? -11.844 1.509 6.832 1 96.56 93 GLU A O 1
ATOM 761 N N . TYR A 1 94 ? -12.336 0.417 8.727 1 98 94 TYR A N 1
ATOM 762 C CA . TYR A 1 94 ? -13.719 0.876 8.711 1 98 94 TYR A CA 1
ATOM 763 C C . TYR A 1 94 ? -13.969 1.899 9.812 1 98 94 TYR A C 1
ATOM 765 O O . TYR A 1 94 ? -15.055 2.48 9.898 1 98 94 TYR A O 1
ATOM 773 N N . GLY A 1 95 ? -12.961 2.129 10.625 1 96.94 95 GLY A N 1
ATOM 774 C CA . GLY A 1 95 ? -13.117 3.061 11.727 1 96.94 95 GLY A CA 1
ATOM 775 C C . GLY A 1 95 ? -13.672 2.41 12.984 1 96.94 95 GLY A C 1
ATOM 776 O O . GLY A 1 95 ? -14.422 1.438 12.906 1 96.94 95 GLY A O 1
ATOM 777 N N . PRO A 1 96 ? -13.352 2.939 14.086 1 96.06 96 PRO A N 1
ATOM 778 C CA . PRO A 1 96 ? -13.789 2.346 15.352 1 96.06 96 PRO A CA 1
ATOM 779 C C . PRO A 1 96 ? -15.297 2.461 15.57 1 96.06 96 PRO A C 1
ATOM 781 O O . PRO A 1 96 ? -15.867 1.719 16.375 1 96.06 96 PRO A O 1
ATOM 784 N N . LEU A 1 97 ? -15.953 3.328 14.852 1 96.31 97 LEU A N 1
ATOM 785 C CA . LEU A 1 97 ? -17.359 3.58 15.117 1 96.31 97 LEU A CA 1
ATOM 786 C C . LEU A 1 97 ? -18.25 2.633 14.312 1 96.31 97 LEU A C 1
ATOM 788 O O . LEU A 1 97 ? -19.375 2.34 14.711 1 96.31 97 LEU A O 1
ATOM 792 N N . ALA A 1 98 ? -17.688 2.111 13.219 1 97.56 98 ALA A N 1
ATOM 793 C CA . ALA A 1 98 ? -18.531 1.3 12.352 1 97.56 98 ALA A CA 1
ATOM 794 C C . ALA A 1 98 ? -18.109 -0.163 12.375 1 97.56 98 ALA A C 1
ATOM 796 O O . ALA A 1 98 ? -18.891 -1.058 12.078 1 97.56 98 ALA A O 1
ATOM 797 N N . ALA A 1 99 ? -16.922 -0.505 12.688 1 97.75 99 ALA A N 1
ATOM 798 C CA . ALA A 1 99 ? -16.312 -1.816 12.469 1 97.75 99 ALA A CA 1
ATOM 799 C C . ALA A 1 99 ? -17.141 -2.918 13.133 1 97.75 99 ALA A C 1
ATOM 801 O O . ALA A 1 99 ? -17.516 -3.896 12.492 1 97.75 99 ALA A O 1
ATOM 802 N N . ASP A 1 100 ? -17.453 -2.736 14.43 1 97.31 100 ASP A N 1
ATOM 803 C CA . ASP A 1 100 ? -18.172 -3.768 15.172 1 97.31 100 ASP A CA 1
ATOM 804 C C . ASP A 1 100 ? -19.594 -3.945 14.625 1 97.31 100 ASP A C 1
ATOM 806 O O . ASP A 1 100 ? -20.094 -5.07 14.523 1 97.31 100 ASP A O 1
ATOM 810 N N . HIS A 1 101 ? -20.203 -2.822 14.32 1 97.56 101 HIS A N 1
ATOM 811 C CA . HIS A 1 101 ? -21.547 -2.838 13.758 1 97.56 101 HIS A CA 1
ATOM 812 C C . HIS A 1 101 ? -21.578 -3.605 12.438 1 97.56 101 HIS A C 1
ATOM 814 O O . HIS A 1 101 ? -22.453 -4.445 12.227 1 97.56 101 HIS A O 1
ATOM 820 N N . LEU A 1 102 ? -20.656 -3.34 11.594 1 98.56 102 LEU A N 1
ATOM 821 C CA . LEU A 1 102 ? -20.562 -4.012 10.305 1 98.56 102 LEU A CA 1
ATOM 822 C C . LEU A 1 102 ? -20.25 -5.492 10.477 1 98.56 102 LEU A C 1
ATOM 824 O O . LEU A 1 102 ? -20.891 -6.348 9.867 1 98.56 102 LEU A O 1
ATOM 828 N N . ARG A 1 103 ? -19.25 -5.789 11.297 1 98.69 103 ARG A N 1
ATOM 829 C CA . ARG A 1 103 ? -18.891 -7.176 11.555 1 98.69 103 ARG A CA 1
ATOM 830 C C . ARG A 1 103 ? -20.094 -7.988 12.008 1 98.69 103 ARG A C 1
ATOM 832 O O . ARG A 1 103 ? -20.312 -9.109 11.539 1 98.69 103 ARG A O 1
ATOM 839 N N . ALA A 1 104 ? -20.859 -7.434 12.93 1 98.5 104 ALA A N 1
ATOM 840 C CA . ALA A 1 104 ? -22.031 -8.117 13.469 1 98.5 104 ALA A CA 1
ATOM 841 C C . ALA A 1 104 ? -23.078 -8.367 12.383 1 98.5 104 ALA A C 1
ATOM 843 O O . ALA A 1 104 ? -23.688 -9.438 12.328 1 98.5 104 ALA A O 1
ATOM 844 N N . ALA A 1 105 ? -23.297 -7.398 11.555 1 98.62 105 ALA A N 1
ATOM 845 C CA . ALA A 1 105 ? -24.266 -7.531 10.469 1 98.62 105 ALA A CA 1
ATOM 846 C C . ALA A 1 105 ? -23.891 -8.672 9.531 1 98.62 105 ALA A C 1
ATOM 848 O O . ALA A 1 105 ? -24.719 -9.508 9.188 1 98.62 105 ALA A O 1
ATOM 849 N N . PHE A 1 106 ? -22.641 -8.766 9.164 1 98.75 106 PHE A N 1
ATOM 850 C CA . PHE A 1 106 ? -22.203 -9.805 8.234 1 98.75 106 PHE A CA 1
ATOM 851 C C . PHE A 1 106 ? -22.172 -11.164 8.93 1 98.75 106 PHE A C 1
ATOM 853 O O . PHE A 1 106 ? -22.422 -12.195 8.289 1 98.75 106 PHE A O 1
ATOM 860 N N . ASP A 1 107 ? -21.906 -11.148 10.195 1 98.69 107 ASP A N 1
ATOM 861 C CA . ASP A 1 107 ? -21.875 -12.391 10.961 1 98.69 107 ASP A CA 1
ATOM 862 C C . ASP A 1 107 ? -23.281 -13 11.055 1 98.69 107 ASP A C 1
ATOM 864 O O . ASP A 1 107 ? -23.422 -14.211 11.281 1 98.69 107 ASP A O 1
ATOM 868 N N . SER A 1 108 ? -24.266 -12.211 10.938 1 98.31 108 SER A N 1
ATOM 869 C CA . SER A 1 108 ? -25.641 -12.688 11.055 1 98.31 108 SER A CA 1
ATOM 870 C C . SER A 1 108 ? -26.078 -13.414 9.789 1 98.31 108 SER A C 1
ATOM 872 O O . SER A 1 108 ? -27.109 -14.102 9.781 1 98.31 108 SER A O 1
ATOM 874 N N . LEU A 1 109 ? -25.375 -13.328 8.695 1 98.5 109 LEU A N 1
ATOM 875 C CA . LEU A 1 109 ? -25.719 -13.977 7.438 1 98.5 109 LEU A CA 1
ATOM 876 C C . LEU A 1 109 ? -25.422 -15.469 7.496 1 98.5 109 LEU A C 1
ATOM 878 O O . LEU A 1 109 ? -24.484 -15.891 8.18 1 98.5 109 LEU A O 1
ATOM 882 N N . ASP A 1 110 ? -26.234 -16.219 6.785 1 98.38 110 ASP A N 1
ATOM 883 C CA . ASP A 1 110 ? -25.844 -17.625 6.652 1 98.38 110 ASP A CA 1
ATOM 884 C C . ASP A 1 110 ? -24.625 -17.781 5.742 1 98.38 110 ASP A C 1
ATOM 886 O O . ASP A 1 110 ? -24.203 -16.812 5.09 1 98.38 110 ASP A O 1
ATOM 890 N N . ALA A 1 111 ? -24.062 -18.891 5.684 1 98.62 111 ALA A N 1
ATOM 891 C CA . ALA A 1 111 ? -22.781 -19.125 5.031 1 98.62 111 ALA A CA 1
ATOM 892 C C . ALA A 1 111 ? -22.859 -18.797 3.541 1 98.62 111 ALA A C 1
ATOM 894 O O . ALA A 1 111 ? -21.922 -18.219 2.977 1 98.62 111 ALA A O 1
ATOM 895 N N . VAL A 1 112 ? -23.922 -19.156 2.877 1 98.5 112 VAL A N 1
ATOM 896 C CA . VAL A 1 112 ? -24.078 -18.922 1.442 1 98.5 112 VAL A CA 1
ATOM 897 C C . VAL A 1 112 ? -24.156 -17.438 1.155 1 98.5 112 VAL A C 1
ATOM 899 O O . VAL A 1 112 ? -23.438 -16.922 0.295 1 98.5 112 VAL A O 1
ATOM 902 N N . ALA A 1 113 ? -24.984 -16.719 1.893 1 98.5 113 ALA A N 1
ATOM 903 C CA . ALA A 1 113 ? -25.156 -15.281 1.723 1 98.5 113 ALA A CA 1
ATOM 904 C C . ALA A 1 113 ? -23.859 -14.539 2.07 1 98.5 113 ALA A C 1
ATOM 906 O O . ALA A 1 113 ? -23.516 -13.555 1.414 1 98.5 113 ALA A O 1
ATOM 907 N N . LEU A 1 114 ? -23.219 -15 3.131 1 98.81 114 LEU A N 1
ATOM 908 C CA . LEU A 1 114 ? -21.953 -14.383 3.533 1 98.81 114 LEU A CA 1
ATOM 909 C C . LEU A 1 114 ? -20.906 -14.547 2.449 1 98.81 114 LEU A C 1
ATOM 911 O O . LEU A 1 114 ? -20.172 -13.602 2.135 1 98.81 114 LEU A O 1
ATOM 915 N N . THR A 1 115 ? -20.812 -15.719 1.863 1 98.81 115 THR A N 1
ATOM 916 C CA . THR A 1 115 ? -19.875 -15.977 0.784 1 98.81 115 THR A CA 1
ATOM 917 C C . THR A 1 115 ? -20.141 -15.047 -0.4 1 98.81 115 THR A C 1
ATOM 919 O O . THR A 1 115 ? -19.203 -14.453 -0.951 1 98.81 115 THR A O 1
ATOM 922 N N . GLU A 1 116 ? -21.391 -14.93 -0.727 1 98.5 116 GLU A N 1
ATOM 923 C CA . GLU A 1 116 ? -21.781 -14.055 -1.831 1 98.5 116 GLU A CA 1
ATOM 924 C C . GLU A 1 116 ? -21.359 -12.617 -1.564 1 98.5 116 GLU A C 1
ATOM 926 O O . GLU A 1 116 ? -20.859 -11.93 -2.461 1 98.5 116 GLU A O 1
ATOM 931 N N . ALA A 1 117 ? -21.531 -12.164 -0.363 1 98.75 117 ALA A N 1
ATOM 932 C CA . ALA A 1 117 ? -21.172 -10.797 0 1 98.75 117 ALA A CA 1
ATOM 933 C C . ALA A 1 117 ? -19.656 -10.617 0.011 1 98.75 117 ALA A C 1
ATOM 935 O O . ALA A 1 117 ? -19.141 -9.609 -0.488 1 98.75 117 ALA A O 1
ATOM 936 N N . LEU A 1 118 ? -18.938 -11.594 0.573 1 98.88 118 LEU A N 1
ATOM 937 C CA . LEU A 1 118 ? -17.5 -11.508 0.71 1 98.88 118 LEU A CA 1
ATOM 938 C C . LEU A 1 118 ? -16.812 -11.516 -0.656 1 98.88 118 LEU A C 1
ATOM 940 O O . LEU A 1 118 ? -15.797 -10.852 -0.853 1 98.88 118 LEU A O 1
ATOM 944 N N . VAL A 1 119 ? -17.391 -12.227 -1.634 1 98.81 119 VAL A N 1
ATOM 945 C CA . VAL A 1 119 ? -16.781 -12.359 -2.955 1 98.81 119 VAL A CA 1
ATOM 946 C C . VAL A 1 119 ? -17.359 -11.312 -3.898 1 98.81 119 VAL A C 1
ATOM 948 O O . VAL A 1 119 ? -16.609 -10.625 -4.602 1 98.81 119 VAL A O 1
ATOM 951 N N . GLY A 1 120 ? -18.672 -11.148 -3.832 1 98.38 120 GLY A N 1
ATOM 952 C CA . GLY A 1 120 ? -19.359 -10.281 -4.77 1 98.38 120 GLY A CA 1
ATOM 953 C C . GLY A 1 120 ? -19.438 -8.836 -4.316 1 98.38 120 GLY A C 1
ATOM 954 O O . GLY A 1 120 ? -19.734 -7.945 -5.113 1 98.38 120 GLY A O 1
ATOM 955 N N . GLY A 1 121 ? -19.188 -8.578 -3.033 1 98.38 121 GLY A N 1
ATOM 956 C CA . GLY A 1 121 ? -19.25 -7.23 -2.494 1 98.38 121 GLY A CA 1
ATOM 957 C C . GLY A 1 121 ? -20.641 -6.828 -2.068 1 98.38 121 GLY A C 1
ATOM 958 O O . GLY A 1 121 ? -21.594 -7.613 -2.186 1 98.38 121 GLY A O 1
ATOM 959 N N . MET A 1 122 ? -20.703 -5.641 -1.56 1 98.5 122 MET A N 1
ATOM 960 C CA . MET A 1 122 ? -21.953 -5.059 -1.1 1 98.5 122 MET A CA 1
ATOM 961 C C . MET A 1 122 ? -21.891 -3.535 -1.119 1 98.5 122 MET A C 1
ATOM 963 O O . MET A 1 122 ? -20.938 -2.945 -0.622 1 98.5 122 MET A O 1
ATOM 967 N N . THR A 1 123 ? -22.844 -2.891 -1.699 1 98.31 123 THR A N 1
ATOM 968 C CA . THR A 1 123 ? -22.906 -1.433 -1.696 1 98.31 123 THR A CA 1
ATOM 969 C C . THR A 1 123 ? -23.516 -0.917 -0.396 1 98.31 123 THR A C 1
ATOM 971 O O . THR A 1 123 ? -24.156 -1.67 0.333 1 98.31 123 THR A O 1
ATOM 974 N N . LYS A 1 124 ? -23.281 0.302 -0.072 1 98.44 124 LYS A N 1
ATOM 975 C CA . LYS A 1 124 ? -23.938 0.938 1.068 1 98.44 124 LYS A CA 1
ATOM 976 C C . LYS A 1 124 ? -25.453 0.818 0.972 1 98.44 124 LYS A C 1
ATOM 978 O O . LYS A 1 124 ? -26.125 0.534 1.966 1 98.44 124 LYS A O 1
ATOM 983 N N . ARG A 1 125 ? -26.016 1.007 -0.221 1 98.5 125 ARG A N 1
ATOM 984 C CA . ARG A 1 125 ? -27.438 0.896 -0.456 1 98.5 125 ARG A CA 1
ATOM 985 C C . ARG A 1 125 ? -27.953 -0.484 -0.062 1 98.5 125 ARG A C 1
ATOM 987 O O . ARG A 1 125 ? -28.969 -0.6 0.636 1 98.5 125 ARG A O 1
ATOM 994 N N . GLU A 1 126 ? -27.25 -1.513 -0.561 1 98.44 126 GLU A N 1
ATOM 995 C CA . GLU A 1 126 ? -27.641 -2.881 -0.244 1 98.44 126 GLU A CA 1
ATOM 996 C C . GLU A 1 126 ? -27.578 -3.141 1.258 1 98.44 126 GLU A C 1
ATOM 998 O O . GLU A 1 126 ? -28.453 -3.805 1.816 1 98.44 126 GLU A O 1
ATOM 1003 N N . PHE A 1 127 ? -26.578 -2.637 1.875 1 98.69 127 PHE A N 1
ATOM 1004 C CA . PHE A 1 127 ? -26.438 -2.807 3.316 1 98.69 127 PHE A CA 1
ATOM 1005 C C . PHE A 1 127 ? -27.609 -2.168 4.055 1 98.69 127 PHE A C 1
ATOM 1007 O O . PHE A 1 127 ? -28.219 -2.797 4.922 1 98.69 127 PHE A O 1
ATOM 1014 N N . LEU A 1 128 ? -27.938 -0.903 3.678 1 98.5 128 LEU A N 1
ATOM 1015 C CA . LEU A 1 128 ? -28.969 -0.123 4.363 1 98.5 128 LEU A CA 1
ATOM 1016 C C . LEU A 1 128 ? -30.344 -0.719 4.129 1 98.5 128 LEU A C 1
ATOM 1018 O O . LEU A 1 128 ? -31.281 -0.445 4.883 1 98.5 128 LEU A O 1
ATOM 1022 N N . ALA A 1 129 ? -30.531 -1.526 3.096 1 98.25 129 ALA A N 1
ATOM 1023 C CA . ALA A 1 129 ? -31.797 -2.195 2.83 1 98.25 129 ALA A CA 1
ATOM 1024 C C . ALA A 1 129 ? -32.094 -3.277 3.869 1 98.25 129 ALA A C 1
ATOM 1026 O O . ALA A 1 129 ? -33.25 -3.602 4.141 1 98.25 129 ALA A O 1
ATOM 1027 N N . ALA A 1 130 ? -31.062 -3.746 4.496 1 97.38 130 ALA A N 1
ATOM 1028 C CA . ALA A 1 130 ? -31.25 -4.906 5.359 1 97.38 130 ALA A CA 1
ATOM 1029 C C . ALA A 1 130 ? -30.75 -4.629 6.773 1 97.38 130 ALA A C 1
ATOM 1031 O O . ALA A 1 130 ? -31.094 -5.355 7.711 1 97.38 130 ALA A O 1
ATOM 1032 N N . HIS A 1 131 ? -29.969 -3.572 6.973 1 97.69 131 HIS A N 1
ATOM 1033 C CA . HIS A 1 131 ? -29.344 -3.328 8.266 1 97.69 131 HIS A CA 1
ATOM 1034 C C . HIS A 1 131 ? -29.438 -1.858 8.656 1 97.69 131 HIS A C 1
ATOM 1036 O O . HIS A 1 131 ? -29.578 -0.988 7.797 1 97.69 131 HIS A O 1
ATOM 1042 N N . ARG A 1 132 ? -29.297 -1.595 9.922 1 97.06 132 ARG A N 1
ATOM 1043 C CA . ARG A 1 132 ? -29.312 -0.229 10.438 1 97.06 132 ARG A CA 1
ATOM 1044 C C . ARG A 1 132 ? -28 0.497 10.094 1 97.06 132 ARG A C 1
ATOM 1046 O O . ARG A 1 132 ? -26.938 -0.114 10.07 1 97.06 132 ARG A O 1
ATOM 1053 N N . GLU A 1 133 ? -28.109 1.795 9.914 1 97.12 133 GLU A N 1
ATOM 1054 C CA . GLU A 1 133 ? -26.953 2.623 9.625 1 97.12 133 GLU A CA 1
ATOM 1055 C C . GLU A 1 133 ? -26.094 2.832 10.867 1 97.12 133 GLU A C 1
ATOM 1057 O O . GLU A 1 133 ? -26.594 3.238 11.914 1 97.12 133 GLU A O 1
ATOM 1062 N N . PRO A 1 134 ? -24.844 2.521 10.773 1 96.5 134 PRO A N 1
ATOM 1063 C CA . PRO A 1 134 ? -23.969 2.861 11.906 1 96.5 134 PRO A CA 1
ATOM 1064 C C . PRO A 1 134 ? -23.719 4.359 12.023 1 96.5 134 PRO A C 1
ATOM 1066 O O . PRO A 1 134 ? -23.703 5.066 11.016 1 96.5 134 PRO A O 1
ATOM 1069 N N . THR A 1 135 ? -23.547 4.863 13.234 1 95.12 135 THR A N 1
ATOM 1070 C CA . THR A 1 135 ? -23.094 6.23 13.469 1 95.12 135 THR A CA 1
ATOM 1071 C C . THR A 1 135 ? -21.578 6.336 13.305 1 95.12 135 THR A C 1
ATOM 1073 O O . THR A 1 135 ? -20.828 6.051 14.242 1 95.12 135 THR A O 1
ATOM 1076 N N . SER A 1 136 ? -21.172 6.742 12.125 1 97.38 136 SER A N 1
ATOM 1077 C CA . SER A 1 136 ? -19.766 6.727 11.758 1 97.38 136 SER A CA 1
ATOM 1078 C C . SER A 1 136 ? -19.484 7.684 10.602 1 97.38 136 SER A C 1
ATOM 1080 O O . SER A 1 136 ? -20.219 7.695 9.609 1 97.38 136 SER A O 1
ATOM 1082 N N . VAL A 1 137 ? -18.484 8.461 10.781 1 98 137 VAL A N 1
ATOM 1083 C CA . VAL A 1 137 ? -18.078 9.359 9.695 1 98 137 VAL A CA 1
ATOM 1084 C C . VAL A 1 137 ? -17.656 8.539 8.484 1 98 137 VAL A C 1
ATOM 1086 O O . VAL A 1 137 ? -18.016 8.867 7.348 1 98 137 VAL A O 1
ATOM 1089 N N . ARG A 1 138 ? -16.906 7.438 8.734 1 98.06 138 ARG A N 1
ATOM 1090 C CA . ARG A 1 138 ? -16.406 6.562 7.676 1 98.06 138 ARG A CA 1
ATOM 1091 C C . ARG A 1 138 ? -17.547 5.988 6.855 1 98.06 138 ARG A C 1
ATOM 1093 O O . ARG A 1 138 ? -17.422 5.785 5.648 1 98.06 138 ARG A O 1
ATOM 1100 N N . PHE A 1 139 ? -18.672 5.711 7.516 1 98.31 139 PHE A N 1
ATOM 1101 C CA . PHE A 1 139 ? -19.828 5.176 6.828 1 98.31 139 PHE A CA 1
ATOM 1102 C C . PHE A 1 139 ? -20.625 6.293 6.164 1 98.31 139 PHE A C 1
ATOM 1104 O O . PHE A 1 139 ? -21.031 6.176 5.004 1 98.31 139 PHE A O 1
ATOM 1111 N N . HIS A 1 140 ? -20.797 7.426 6.859 1 98.06 140 HIS A N 1
ATOM 1112 C CA . HIS A 1 140 ? -21.656 8.516 6.41 1 98.06 140 HIS A CA 1
ATOM 1113 C C . HIS A 1 140 ? -21.109 9.172 5.152 1 98.06 140 HIS A C 1
ATOM 1115 O O . HIS A 1 140 ? -21.875 9.617 4.293 1 98.06 140 HIS A O 1
ATOM 1121 N N . VAL A 1 141 ? -19.875 9.188 5.066 1 97.69 141 VAL A N 1
ATOM 1122 C CA . VAL A 1 141 ? -19.234 9.922 3.977 1 97.69 141 VAL A CA 1
ATOM 1123 C C . VAL A 1 141 ? -19.453 9.18 2.658 1 97.69 141 VAL A C 1
ATOM 1125 O O . VAL A 1 141 ? -19.375 9.781 1.583 1 97.69 141 VAL A O 1
ATOM 1128 N N . MET A 1 142 ? -19.781 7.926 2.703 1 97.19 142 MET A N 1
ATOM 1129 C CA . MET A 1 142 ? -19.953 7.113 1.505 1 97.19 142 MET A CA 1
ATOM 1130 C C . MET A 1 142 ? -21.25 7.48 0.781 1 97.19 142 MET A C 1
ATOM 1132 O O . MET A 1 142 ? -22.266 7.758 1.419 1 97.19 142 MET A O 1
ATOM 1136 N N . ASP A 1 143 ? -21.203 7.465 -0.544 1 96.25 143 ASP A N 1
ATOM 1137 C CA . ASP A 1 143 ? -22.422 7.539 -1.335 1 96.25 143 ASP A CA 1
ATOM 1138 C C . ASP A 1 143 ? -23.156 6.203 -1.332 1 96.25 143 ASP A C 1
ATOM 1140 O O . ASP A 1 143 ? -22.562 5.16 -1.04 1 96.25 143 ASP A O 1
ATOM 1144 N N . LEU A 1 144 ? -24.359 6.203 -1.675 1 97.5 144 LEU A N 1
ATOM 1145 C CA . LEU A 1 144 ? -25.219 5.031 -1.585 1 97.5 144 LEU A CA 1
ATOM 1146 C C . LEU A 1 144 ? -24.703 3.914 -2.492 1 97.5 144 LEU A C 1
ATOM 1148 O O . LEU A 1 144 ? -24.812 2.734 -2.15 1 97.5 144 LEU A O 1
ATOM 1152 N N . ASP A 1 145 ? -24.094 4.219 -3.654 1 96.31 145 ASP A N 1
ATOM 1153 C CA . ASP A 1 145 ? -23.703 3.201 -4.629 1 96.31 145 ASP A CA 1
ATOM 1154 C C . ASP A 1 145 ? -22.234 2.82 -4.48 1 96.31 145 ASP A C 1
ATOM 1156 O O . ASP A 1 145 ? -21.719 2.002 -5.242 1 96.31 145 ASP A O 1
ATOM 1160 N N . ASP A 1 146 ? -21.594 3.459 -3.471 1 96.69 146 ASP A N 1
ATOM 1161 C CA . ASP A 1 146 ? -20.234 3.033 -3.148 1 96.69 146 ASP A CA 1
ATOM 1162 C C . ASP A 1 146 ? -20.219 1.622 -2.564 1 96.69 146 ASP A C 1
ATOM 1164 O O . ASP A 1 146 ? -21.172 1.219 -1.888 1 96.69 146 ASP A O 1
ATOM 1168 N N . PHE A 1 147 ? -19.156 0.935 -2.838 1 97.62 147 PHE A N 1
ATOM 1169 C CA . PHE A 1 147 ? -19 -0.388 -2.242 1 97.62 147 PHE A CA 1
ATOM 1170 C C . PHE A 1 147 ? -18.516 -0.282 -0.8 1 97.62 147 PHE A C 1
ATOM 1172 O O . PHE A 1 147 ? -17.406 0.192 -0.545 1 97.62 147 PHE A O 1
ATOM 1179 N N . LEU A 1 148 ? -19.391 -0.695 0.089 1 98.12 148 LEU A N 1
ATOM 1180 C CA . LEU A 1 148 ? -18.969 -0.907 1.471 1 98.12 148 LEU A CA 1
ATOM 1181 C C . LEU A 1 148 ? -17.953 -2.033 1.563 1 98.12 148 LEU A C 1
ATOM 1183 O O . LEU A 1 148 ? -16.922 -1.897 2.246 1 98.12 148 LEU A O 1
ATOM 1187 N N . LEU A 1 149 ? -18.25 -3.076 0.936 1 98.06 149 LEU A N 1
ATOM 1188 C CA . LEU A 1 149 ? -17.344 -4.199 0.711 1 98.06 149 LEU A CA 1
ATOM 1189 C C . LEU A 1 149 ? -17.109 -4.418 -0.78 1 98.06 149 LEU A C 1
ATOM 1191 O O . LEU A 1 149 ? -18.047 -4.695 -1.527 1 98.06 149 LEU A O 1
ATOM 1195 N N . GLY A 1 150 ? -15.859 -4.301 -1.182 1 97.56 150 GLY A N 1
ATOM 1196 C CA . GLY A 1 150 ? -15.539 -4.395 -2.598 1 97.56 150 GLY A CA 1
ATOM 1197 C C . GLY A 1 150 ? -15.641 -5.809 -3.137 1 97.56 150 GLY A C 1
ATOM 1198 O O . GLY A 1 150 ? -15.32 -6.77 -2.438 1 97.56 150 GLY A O 1
ATOM 1199 N N . PRO A 1 151 ? -16.031 -5.887 -4.414 1 98.31 151 PRO A N 1
ATOM 1200 C CA . PRO A 1 151 ? -16.016 -7.207 -5.047 1 98.31 151 PRO A CA 1
ATOM 1201 C C . PRO A 1 151 ? -14.609 -7.719 -5.328 1 98.31 151 PRO A C 1
ATOM 1203 O O . PRO A 1 151 ? -13.656 -6.934 -5.348 1 98.31 151 PRO A O 1
ATOM 1206 N N . LEU A 1 152 ? -14.516 -9.023 -5.465 1 98.38 152 LEU A N 1
ATOM 1207 C CA . LEU A 1 152 ? -13.242 -9.68 -5.727 1 98.38 152 LEU A CA 1
ATOM 1208 C C . LEU A 1 152 ? -13.297 -10.484 -7.02 1 98.38 152 LEU A C 1
ATOM 1210 O O . LEU A 1 152 ? -13.188 -11.719 -6.992 1 98.38 152 LEU A O 1
ATOM 1214 N N . PRO A 1 153 ? -13.336 -9.773 -8.125 1 97.69 153 PRO A N 1
ATOM 1215 C CA . PRO A 1 153 ? -13.492 -10.484 -9.391 1 97.69 153 PRO A CA 1
ATOM 1216 C C . PRO A 1 153 ? -12.281 -11.336 -9.75 1 97.69 153 PRO A C 1
ATOM 1218 O O . PRO A 1 153 ? -12.391 -12.273 -10.539 1 97.69 153 PRO A O 1
ATOM 1221 N N . ASN A 1 154 ? -11.188 -11.078 -9.156 1 97.38 154 ASN A N 1
ATOM 1222 C CA . ASN A 1 154 ? -9.961 -11.766 -9.516 1 97.38 154 ASN A CA 1
ATOM 1223 C C . ASN A 1 154 ? -9.898 -13.164 -8.914 1 97.38 154 ASN A C 1
ATOM 1225 O O . ASN A 1 154 ? -9.016 -13.961 -9.25 1 97.38 154 ASN A O 1
ATOM 1229 N N . HIS A 1 155 ? -10.852 -13.5 -8.023 1 97.94 155 HIS A N 1
ATOM 1230 C CA . HIS A 1 155 ? -10.938 -14.883 -7.578 1 97.94 155 HIS A CA 1
ATOM 1231 C C . HIS A 1 155 ? -11.055 -15.836 -8.758 1 97.94 155 HIS A C 1
ATOM 1233 O O . HIS A 1 155 ? -10.805 -17.031 -8.625 1 97.94 155 HIS A O 1
ATOM 1239 N N . LEU A 1 156 ? -11.461 -15.289 -9.867 1 97.5 156 LEU A N 1
ATOM 1240 C CA . LEU A 1 156 ? -11.484 -16.078 -11.102 1 97.5 156 LEU A CA 1
ATOM 1241 C C . LEU A 1 156 ? -10.148 -16.766 -11.336 1 97.5 156 LEU A C 1
ATOM 1243 O O . LEU A 1 156 ? -10.102 -17.875 -11.867 1 97.5 156 LEU A O 1
ATOM 1247 N N . PHE A 1 157 ? -9.141 -16.172 -10.922 1 97.25 157 PHE A N 1
ATOM 1248 C CA . PHE A 1 157 ? -7.789 -16.672 -11.141 1 97.25 157 PHE A CA 1
ATOM 1249 C C . PHE A 1 157 ? -7.23 -17.297 -9.875 1 97.25 157 PHE A C 1
ATOM 1251 O O . PHE A 1 157 ? -6.316 -16.75 -9.25 1 97.25 157 PHE A O 1
ATOM 1258 N N . THR A 1 158 ? -7.625 -18.469 -9.617 1 98.19 158 THR A N 1
ATOM 1259 C CA . THR A 1 158 ? -7.375 -19.156 -8.359 1 98.19 158 THR A CA 1
ATOM 1260 C C . THR A 1 158 ? -5.898 -19.516 -8.219 1 98.19 158 THR A C 1
ATOM 1262 O O . THR A 1 158 ? -5.418 -19.797 -7.121 1 98.19 158 THR A O 1
ATOM 1265 N N . ARG A 1 159 ? -5.176 -19.453 -9.312 1 97.75 159 ARG A N 1
ATOM 1266 C CA . ARG A 1 159 ? -3.752 -19.781 -9.312 1 97.75 159 ARG A CA 1
ATOM 1267 C C . ARG A 1 159 ? -2.969 -18.797 -8.453 1 97.75 159 ARG A C 1
ATOM 1269 O O . ARG A 1 159 ? -1.988 -19.172 -7.805 1 97.75 159 ARG A O 1
ATOM 1276 N N . ASP A 1 160 ? -3.389 -17.594 -8.438 1 97.81 160 ASP A N 1
ATOM 1277 C CA . ASP A 1 160 ? -2.553 -16.5 -7.961 1 97.81 160 ASP A CA 1
ATOM 1278 C C . ASP A 1 160 ? -2.543 -16.438 -6.434 1 97.81 160 ASP A C 1
ATOM 1280 O O . ASP A 1 160 ? -1.49 -16.25 -5.824 1 97.81 160 ASP A O 1
ATOM 1284 N N . THR A 1 161 ? -3.643 -16.609 -5.836 1 98.12 161 THR A N 1
ATOM 1285 C CA . THR A 1 161 ? -3.785 -16.328 -4.414 1 98.12 161 THR A CA 1
ATOM 1286 C C . THR A 1 161 ? -3.174 -17.438 -3.57 1 98.12 161 THR A C 1
ATOM 1288 O O . THR A 1 161 ? -2.707 -17.203 -2.457 1 98.12 161 THR A O 1
ATOM 1291 N N . SER A 1 162 ? -3.201 -18.625 -4.121 1 97.94 162 SER A N 1
ATOM 1292 C CA . SER A 1 162 ? -2.545 -19.75 -3.449 1 97.94 162 SER A CA 1
ATOM 1293 C C . SER A 1 162 ? -1.879 -20.688 -4.453 1 97.94 162 SER A C 1
ATOM 1295 O O . SER A 1 162 ? -2.369 -20.859 -5.57 1 97.94 162 SER A O 1
ATOM 1297 N N . ALA A 1 163 ? -0.811 -21.281 -4.039 1 98.06 163 ALA A N 1
ATOM 1298 C CA . ALA A 1 163 ? -0.073 -22.203 -4.898 1 98.06 163 ALA A CA 1
ATOM 1299 C C . ALA A 1 163 ? 0.492 -23.375 -4.098 1 98.06 163 ALA A C 1
ATOM 1301 O O . ALA A 1 163 ? 1.194 -23.172 -3.104 1 98.06 163 ALA A O 1
ATOM 1302 N N . TRP A 1 164 ? 0.148 -24.516 -4.512 1 98.25 164 TRP A N 1
ATOM 1303 C CA . TRP A 1 164 ? 0.742 -25.703 -3.924 1 98.25 164 TRP A CA 1
ATOM 1304 C C . TRP A 1 164 ? 2.094 -26.016 -4.559 1 98.25 164 TRP A C 1
ATOM 1306 O O . TRP A 1 164 ? 2.219 -26.031 -5.789 1 98.25 164 TRP A O 1
ATOM 1316 N N . ILE A 1 165 ? 3.055 -26.156 -3.785 1 98.75 165 ILE A N 1
ATOM 1317 C CA . ILE A 1 165 ? 4.422 -26.484 -4.184 1 98.75 165 ILE A CA 1
ATOM 1318 C C . ILE A 1 165 ? 4.91 -27.703 -3.416 1 98.75 165 ILE A C 1
ATOM 1320 O O . ILE A 1 165 ? 5.199 -27.625 -2.221 1 98.75 165 ILE A O 1
ATOM 1324 N N . TYR A 1 166 ? 4.945 -28.781 -4.145 1 98.31 166 TYR A N 1
ATOM 1325 C CA . TYR A 1 166 ? 5.277 -30.078 -3.559 1 98.31 166 TYR A CA 1
ATOM 1326 C C . TYR A 1 166 ? 4.348 -30.406 -2.398 1 98.31 166 TYR A C 1
ATOM 1328 O O . TYR A 1 166 ? 3.133 -30.516 -2.584 1 98.31 166 TYR A O 1
ATOM 1336 N N . ASP A 1 167 ? 4.801 -30.469 -1.168 1 97.88 167 ASP A N 1
ATOM 1337 C CA . ASP A 1 167 ? 4 -30.969 -0.057 1 97.88 167 ASP A CA 1
ATOM 1338 C C . ASP A 1 167 ? 3.521 -29.828 0.836 1 97.88 167 ASP A C 1
ATOM 1340 O O . ASP A 1 167 ? 3.322 -30.016 2.039 1 97.88 167 ASP A O 1
ATOM 1344 N N . GLY A 1 168 ? 3.348 -28.688 0.204 1 98 168 GLY A N 1
ATOM 1345 C CA . GLY A 1 168 ? 2.848 -27.562 0.97 1 98 168 GLY A CA 1
ATOM 1346 C C . GLY A 1 168 ? 2.17 -26.516 0.111 1 98 168 GLY A C 1
ATOM 1347 O O . GLY A 1 168 ? 2.16 -26.625 -1.117 1 98 168 GLY A O 1
ATOM 1348 N N . VAL A 1 169 ? 1.538 -25.516 0.842 1 98.38 169 VAL A N 1
ATOM 1349 C CA . VAL A 1 169 ? 0.796 -24.469 0.138 1 98.38 169 VAL A CA 1
ATOM 1350 C C . VAL A 1 169 ? 1.31 -23.094 0.557 1 98.38 169 VAL A C 1
ATOM 1352 O O . VAL A 1 169 ? 1.619 -22.875 1.73 1 98.38 169 VAL A O 1
ATOM 1355 N N . SER A 1 170 ? 1.572 -22.281 -0.417 1 98.31 170 SER A N 1
ATOM 1356 C CA . SER A 1 170 ? 1.789 -20.859 -0.17 1 98.31 170 SER A CA 1
ATOM 1357 C C . SER A 1 170 ? 0.49 -20.078 -0.296 1 98.31 170 SER A C 1
ATOM 1359 O O . SER A 1 170 ? -0.156 -20.094 -1.347 1 98.31 170 SER A O 1
ATOM 1361 N N . ILE A 1 171 ? 0.061 -19.469 0.761 1 98.44 171 ILE A N 1
ATOM 1362 C CA . ILE A 1 171 ? -1.042 -18.516 0.736 1 98.44 171 ILE A CA 1
ATOM 1363 C C . ILE A 1 171 ? -0.491 -17.094 0.633 1 98.44 171 ILE A C 1
ATOM 1365 O O . ILE A 1 171 ? 0.169 -16.609 1.556 1 98.44 171 ILE A O 1
ATOM 1369 N N . ASN A 1 172 ? -0.814 -16.453 -0.405 1 98.19 172 ASN A N 1
ATOM 1370 C CA . ASN A 1 172 ? 0.09 -15.414 -0.897 1 98.19 172 ASN A CA 1
ATOM 1371 C C . ASN A 1 172 ? -0.373 -14.023 -0.483 1 98.19 172 ASN A C 1
ATOM 1373 O O . ASN A 1 172 ? -1.57 -13.734 -0.496 1 98.19 172 ASN A O 1
ATOM 1377 N N . ALA A 1 173 ? 0.585 -13.188 -0.059 1 97.81 173 ALA A N 1
ATOM 1378 C CA . ALA A 1 173 ? 0.36 -11.75 0.013 1 97.81 173 ALA A CA 1
ATOM 1379 C C . ALA A 1 173 ? 0.288 -11.133 -1.382 1 97.81 173 ALA A C 1
ATOM 1381 O O . ALA A 1 173 ? 1.252 -11.203 -2.148 1 97.81 173 ALA A O 1
ATOM 1382 N N . MET A 1 174 ? -0.832 -10.539 -1.656 1 98 174 MET A N 1
ATOM 1383 C CA . MET A 1 174 ? -1.083 -10.031 -3.002 1 98 174 MET A CA 1
ATOM 1384 C C . MET A 1 174 ? -0.517 -8.625 -3.166 1 98 174 MET A C 1
ATOM 1386 O O . MET A 1 174 ? -0.585 -7.812 -2.242 1 98 174 MET A O 1
ATOM 1390 N N . ARG A 1 175 ? -0.081 -8.336 -4.367 1 96.12 175 ARG A N 1
ATOM 1391 C CA . ARG A 1 175 ? 0.594 -7.074 -4.641 1 96.12 175 ARG A CA 1
ATOM 1392 C C . ARG A 1 175 ? -0.389 -5.91 -4.602 1 96.12 175 ARG A C 1
ATOM 1394 O O . ARG A 1 175 ? -0.131 -4.895 -3.951 1 96.12 175 ARG A O 1
ATOM 1401 N N . TRP A 1 176 ? -1.486 -6.066 -5.277 1 95.38 176 TRP A N 1
ATOM 1402 C CA . TRP A 1 176 ? -2.396 -4.941 -5.473 1 95.38 176 TRP A CA 1
ATOM 1403 C C . TRP A 1 176 ? -3.535 -4.98 -4.461 1 95.38 176 TRP A C 1
ATOM 1405 O O . TRP A 1 176 ? -4.047 -6.051 -4.129 1 95.38 176 TRP A O 1
ATOM 1415 N N . PRO A 1 177 ? -3.979 -3.854 -4.004 1 94.12 177 PRO A N 1
ATOM 1416 C CA . PRO A 1 177 ? -5.027 -3.775 -2.982 1 94.12 177 PRO A CA 1
ATOM 1417 C C . PRO A 1 177 ? -6.305 -4.508 -3.391 1 94.12 177 PRO A C 1
ATOM 1419 O O . PRO A 1 177 ? -6.953 -5.133 -2.553 1 94.12 177 PRO A O 1
ATOM 1422 N N . ALA A 1 178 ? -6.582 -4.508 -4.645 1 96.31 178 ALA A N 1
ATOM 1423 C CA . ALA A 1 178 ? -7.816 -5.094 -5.156 1 96.31 178 ALA A CA 1
ATOM 1424 C C . ALA A 1 178 ? -7.887 -6.586 -4.836 1 96.31 178 ALA A C 1
ATOM 1426 O O . ALA A 1 178 ? -8.977 -7.168 -4.797 1 96.31 178 ALA A O 1
ATOM 1427 N N . ARG A 1 179 ? -6.719 -7.145 -4.555 1 97.69 179 ARG A N 1
ATOM 1428 C CA . ARG A 1 179 ? -6.703 -8.594 -4.406 1 97.69 179 ARG A CA 1
ATOM 1429 C C . ARG A 1 179 ? -6.32 -9 -2.988 1 97.69 179 ARG A C 1
ATOM 1431 O O . ARG A 1 179 ? -6.328 -10.188 -2.65 1 97.69 179 ARG A O 1
ATOM 1438 N N . GLN A 1 180 ? -5.98 -8.094 -2.184 1 97.56 180 GLN A N 1
ATOM 1439 C CA . GLN A 1 180 ? -5.371 -8.398 -0.894 1 97.56 180 GLN A CA 1
ATOM 1440 C C . GLN A 1 180 ? -6.336 -9.18 -0.004 1 97.56 180 GLN A C 1
ATOM 1442 O O . GLN A 1 180 ? -5.922 -10.078 0.729 1 97.56 180 GLN A O 1
ATOM 1447 N N . ARG A 1 181 ? -7.613 -8.961 -0.105 1 97.75 181 ARG A N 1
ATOM 1448 C CA . ARG A 1 181 ? -8.586 -9.625 0.759 1 97.75 181 ARG A CA 1
ATOM 1449 C C . ARG A 1 181 ? -8.797 -11.078 0.332 1 97.75 181 ARG A C 1
ATOM 1451 O O . ARG A 1 181 ? -9.352 -11.875 1.089 1 97.75 181 ARG A O 1
ATOM 1458 N N . GLU A 1 182 ? -8.383 -11.406 -0.862 1 98.69 182 GLU A N 1
ATOM 1459 C CA . GLU A 1 182 ? -8.539 -12.781 -1.323 1 98.69 182 GLU A CA 1
ATOM 1460 C C . GLU A 1 182 ? -7.789 -13.758 -0.417 1 98.69 182 GLU A C 1
ATOM 1462 O O . GLU A 1 182 ? -8.227 -14.891 -0.214 1 98.69 182 GLU A O 1
ATOM 1467 N N . THR A 1 183 ? -6.715 -13.297 0.138 1 98.69 183 THR A N 1
ATOM 1468 C CA . THR A 1 183 ? -5.785 -14.141 0.879 1 98.69 183 THR A CA 1
ATOM 1469 C C . THR A 1 183 ? -6.477 -14.781 2.082 1 98.69 183 THR A C 1
ATOM 1471 O O . THR A 1 183 ? -6.336 -15.977 2.322 1 98.69 183 THR A O 1
ATOM 1474 N N . VAL A 1 184 ? -7.27 -14.047 2.797 1 98.69 184 VAL A N 1
ATOM 1475 C CA . VAL A 1 184 ? -7.863 -14.547 4.031 1 98.69 184 VAL A CA 1
ATOM 1476 C C . VAL A 1 184 ? -8.883 -15.641 3.705 1 98.69 184 VAL A C 1
ATOM 1478 O O . VAL A 1 184 ? -9.094 -16.562 4.5 1 98.69 184 VAL A O 1
ATOM 1481 N N . HIS A 1 185 ? -9.492 -15.57 2.518 1 98.81 185 HIS A N 1
ATOM 1482 C CA . HIS A 1 185 ? -10.43 -16.625 2.117 1 98.81 185 HIS A CA 1
ATOM 1483 C C . HIS A 1 185 ? -9.727 -17.969 1.981 1 98.81 185 HIS A C 1
ATOM 1485 O O . HIS A 1 185 ? -10.219 -18.984 2.477 1 98.81 185 HIS A O 1
ATOM 1491 N N . PHE A 1 186 ? -8.617 -17.922 1.414 1 98.75 186 PHE A N 1
ATOM 1492 C CA . PHE A 1 186 ? -7.879 -19.156 1.238 1 98.75 186 PHE A CA 1
ATOM 1493 C C . PHE A 1 186 ? -7.266 -19.609 2.557 1 98.75 186 PHE A C 1
ATOM 1495 O O . PHE A 1 186 ? -7.148 -20.812 2.812 1 98.75 186 PHE A O 1
ATOM 1502 N N . GLU A 1 187 ? -6.848 -18.656 3.416 1 98.56 187 GLU A N 1
ATOM 1503 C CA . GLU A 1 187 ? -6.438 -19.047 4.762 1 98.56 187 GLU A CA 1
ATOM 1504 C C . GLU A 1 187 ? -7.551 -19.812 5.473 1 98.56 187 GLU A C 1
ATOM 1506 O O . GLU A 1 187 ? -7.301 -20.859 6.07 1 98.56 187 GLU A O 1
ATOM 1511 N N . ALA A 1 188 ? -8.734 -19.312 5.359 1 98.75 188 ALA A N 1
ATOM 1512 C CA . ALA A 1 188 ? -9.875 -19.953 6.008 1 98.75 188 ALA A CA 1
ATOM 1513 C C . ALA A 1 188 ? -10.102 -21.344 5.453 1 98.75 188 ALA A C 1
ATOM 1515 O O . ALA A 1 188 ? -10.367 -22.281 6.215 1 98.75 188 ALA A O 1
ATOM 1516 N N . ILE A 1 189 ? -9.984 -21.5 4.195 1 98.62 189 ILE A N 1
ATOM 1517 C CA . ILE A 1 189 ? -10.227 -22.781 3.537 1 98.62 189 ILE A CA 1
ATOM 1518 C C . ILE A 1 189 ? -9.156 -23.781 3.961 1 98.62 189 ILE A C 1
ATOM 1520 O O . ILE A 1 189 ? -9.477 -24.844 4.5 1 98.62 189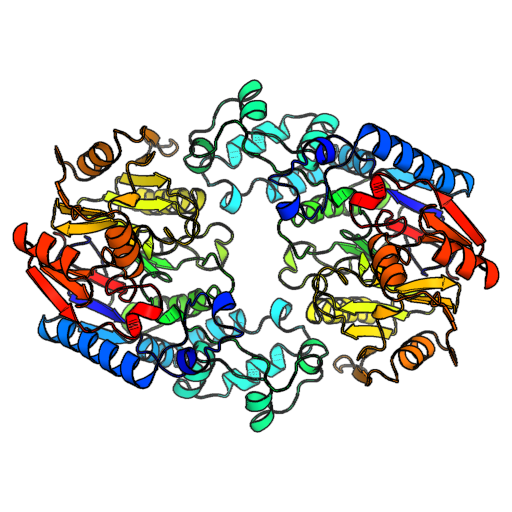 ILE A O 1
ATOM 1524 N N . TYR A 1 190 ? -7.887 -23.453 3.822 1 98.19 190 TYR A N 1
ATOM 1525 C CA . TYR A 1 190 ? -6.809 -24.422 4.027 1 98.19 190 TYR A CA 1
ATOM 1526 C C . TYR A 1 190 ? -6.629 -24.719 5.508 1 98.19 190 TYR A C 1
ATOM 1528 O O . TYR A 1 190 ? -6.211 -25.828 5.875 1 98.19 190 TYR A O 1
ATOM 1536 N N . LYS A 1 191 ? -7.004 -23.844 6.371 1 97.5 191 LYS A N 1
ATOM 1537 C CA . LYS A 1 191 ? -6.758 -24.031 7.797 1 97.5 191 LYS A CA 1
ATOM 1538 C C . LYS A 1 191 ? -7.973 -24.641 8.484 1 97.5 191 LYS A C 1
ATOM 1540 O O . LYS A 1 191 ? -7.855 -25.219 9.57 1 97.5 191 LYS A O 1
ATOM 1545 N N . HIS A 1 192 ? -9.172 -24.547 7.844 1 97.94 192 HIS A N 1
ATOM 1546 C CA . HIS A 1 192 ? -10.328 -24.891 8.656 1 97.94 192 HIS A CA 1
ATOM 1547 C C . HIS A 1 192 ? -11.297 -25.781 7.887 1 97.94 192 HIS A C 1
ATOM 1549 O O . HIS A 1 192 ? -12.141 -26.453 8.484 1 97.94 192 HIS A O 1
ATOM 1555 N N . HIS A 1 193 ? -11.312 -25.828 6.566 1 98.12 193 HIS A N 1
ATOM 1556 C CA . HIS A 1 193 ? -12.242 -26.656 5.805 1 98.12 193 HIS A CA 1
ATOM 1557 C C . HIS A 1 193 ? -11.961 -28.141 6.02 1 98.12 193 HIS A C 1
ATOM 1559 O O . HIS A 1 193 ? -10.805 -28.562 5.977 1 98.12 193 HIS A O 1
ATOM 1565 N N . PRO A 1 194 ? -12.969 -28.953 6.094 1 95.88 194 PRO A N 1
ATOM 1566 C CA . PRO A 1 194 ? -12.789 -30.375 6.371 1 95.88 194 PRO A CA 1
ATOM 1567 C C . PRO A 1 194 ? -12.008 -31.094 5.273 1 95.88 194 PRO A C 1
ATOM 1569 O O . PRO A 1 194 ? -11.32 -32.094 5.547 1 95.88 194 PRO A O 1
ATOM 1572 N N . LEU A 1 195 ? -12.102 -30.594 4.09 1 96.81 195 LEU A N 1
ATOM 1573 C CA . LEU A 1 195 ? -11.352 -31.203 2.99 1 96.81 195 LEU A CA 1
ATOM 1574 C C . LEU A 1 195 ? -9.852 -31.172 3.271 1 96.81 195 LEU A C 1
ATOM 1576 O O . LEU A 1 195 ? -9.133 -32.094 2.908 1 96.81 195 LEU A O 1
ATOM 1580 N N . PHE A 1 196 ? -9.383 -30.141 3.975 1 97.44 196 PHE A N 1
ATOM 1581 C CA . PHE A 1 196 ? -7.945 -29.938 4.145 1 97.44 196 PHE A CA 1
ATOM 1582 C C . PHE A 1 196 ? -7.523 -30.219 5.582 1 97.44 196 PHE A C 1
ATOM 1584 O O . PHE A 1 196 ? -6.332 -30.312 5.879 1 97.44 196 PHE A O 1
ATOM 1591 N N . THR A 1 197 ? -8.469 -30.375 6.449 1 95 197 THR A N 1
ATOM 1592 C CA . THR A 1 197 ? -8.117 -30.547 7.855 1 95 197 THR A CA 1
ATOM 1593 C C . THR A 1 197 ? -8.609 -31.906 8.367 1 95 197 THR A C 1
ATOM 1595 O O . THR A 1 197 ? -8.25 -32.312 9.469 1 95 197 THR A O 1
ATOM 1598 N N . GLY A 1 198 ? -9.375 -32.531 7.574 1 89.44 198 GLY A N 1
ATOM 1599 C CA . GLY A 1 198 ? -9.914 -33.812 8 1 89.44 198 GLY A CA 1
ATOM 1600 C C . GLY A 1 198 ? -8.891 -34.938 7.977 1 89.44 198 GLY A C 1
ATOM 1601 O O . GLY A 1 198 ? -7.75 -34.719 7.566 1 89.44 198 GLY A O 1
ATOM 1602 N N . ALA A 1 199 ? -9.32 -36.062 8.398 1 85.62 199 ALA A N 1
ATOM 1603 C CA . ALA A 1 199 ? -8.469 -37.219 8.586 1 85.62 199 ALA A CA 1
ATOM 1604 C C . ALA A 1 199 ? -7.84 -37.656 7.27 1 85.62 199 ALA A C 1
ATOM 1606 O O . ALA A 1 199 ? -6.711 -38.156 7.246 1 85.62 199 ALA A O 1
ATOM 1607 N N . GLU A 1 200 ? -8.508 -37.312 6.152 1 84.5 200 GLU A N 1
ATOM 1608 C CA . GLU A 1 200 ? -8.047 -37.812 4.852 1 84.5 200 GLU A CA 1
ATOM 1609 C C . GLU A 1 200 ? -7.098 -36.812 4.195 1 84.5 200 GLU A C 1
ATOM 1611 O O . GLU A 1 200 ? -6.465 -37.125 3.186 1 84.5 200 GLU A O 1
ATOM 1616 N N . ALA A 1 201 ? -6.953 -35.656 4.637 1 89.31 201 ALA A N 1
ATOM 1617 C CA . ALA A 1 201 ? -6.156 -34.625 4.012 1 89.31 201 ALA A CA 1
ATOM 1618 C C . ALA A 1 201 ? -4.664 -34.906 4.172 1 89.31 201 ALA A C 1
ATOM 1620 O O . ALA A 1 201 ? -3.873 -34.594 3.271 1 89.31 201 ALA A O 1
ATOM 1621 N N . GLY A 1 202 ? -4.234 -35.594 5.316 1 89.62 202 GLY A N 1
ATOM 1622 C CA . GLY A 1 202 ? -2.818 -35.719 5.621 1 89.62 202 GLY A CA 1
ATOM 1623 C C . GLY A 1 202 ? -2.143 -34.406 5.969 1 89.62 202 GLY A C 1
ATOM 1624 O O . GLY A 1 202 ? -2.75 -33.344 5.848 1 89.62 202 GLY A O 1
ATOM 1625 N N . PRO A 1 203 ? -0.904 -34.5 6.383 1 93.56 203 PRO A N 1
ATOM 1626 C CA . PRO A 1 203 ? -0.173 -33.281 6.746 1 93.56 203 PRO A CA 1
ATOM 1627 C C . PRO A 1 203 ? 0.43 -32.562 5.539 1 93.56 203 PRO A C 1
ATOM 1629 O O . PRO A 1 203 ? 0.792 -33.219 4.555 1 93.56 203 PRO A O 1
ATOM 1632 N N . PHE A 1 204 ? 0.444 -31.281 5.531 1 96.38 204 PHE A N 1
ATOM 1633 C CA . PHE A 1 204 ? 1.153 -30.484 4.527 1 96.38 204 PHE A CA 1
ATOM 1634 C C . PHE A 1 204 ? 1.705 -29.203 5.137 1 96.38 204 PHE A C 1
ATOM 1636 O O . PHE A 1 204 ? 1.263 -28.781 6.203 1 96.38 204 PHE A O 1
ATOM 1643 N N . HIS A 1 205 ? 2.662 -28.609 4.484 1 97.31 205 HIS A N 1
ATOM 1644 C CA . HIS A 1 205 ? 3.344 -27.422 4.969 1 97.31 205 HIS A CA 1
ATOM 1645 C C . HIS A 1 205 ? 2.635 -26.156 4.508 1 97.31 205 HIS A C 1
ATOM 1647 O O . HIS A 1 205 ? 1.942 -26.156 3.488 1 97.31 205 HIS A O 1
ATOM 1653 N N . HIS A 1 206 ? 2.768 -25.109 5.301 1 97.25 206 HIS A N 1
ATOM 1654 C CA . HIS A 1 206 ? 2.443 -23.75 4.898 1 97.25 206 HIS A CA 1
ATOM 1655 C C . HIS A 1 206 ? 3.707 -22.938 4.633 1 97.25 206 HIS A C 1
ATOM 1657 O O . HIS A 1 206 ? 4.504 -22.703 5.547 1 97.25 206 HIS A O 1
ATOM 1663 N N . TRP A 1 207 ? 3.863 -22.516 3.416 1 97.81 207 TRP A N 1
ATOM 1664 C CA . TRP A 1 207 ? 5.121 -21.906 3 1 97.81 207 TRP A CA 1
ATOM 1665 C C . TRP A 1 207 ? 5.109 -20.406 3.279 1 97.81 207 TRP A C 1
ATOM 1667 O O . TRP A 1 207 ? 6.145 -19.734 3.17 1 97.81 207 TRP A O 1
ATOM 1677 N N . SER A 1 208 ? 3.963 -19.781 3.559 1 95.19 208 SER A N 1
ATOM 1678 C CA . SER A 1 208 ? 3.84 -18.344 3.75 1 95.19 208 SER A CA 1
ATOM 1679 C C . SER A 1 208 ? 2.842 -18.016 4.855 1 95.19 208 SER A C 1
ATOM 1681 O O . SER A 1 208 ? 2.117 -18.891 5.324 1 95.19 208 SER A O 1
ATOM 1683 N N . GLU A 1 209 ? 2.828 -16.75 5.277 1 91.56 209 GLU A N 1
ATOM 1684 C CA . GLU A 1 209 ? 1.963 -16.297 6.359 1 91.56 209 GLU A CA 1
ATOM 1685 C C . GLU A 1 209 ? 0.836 -15.414 5.836 1 91.56 209 GLU A C 1
ATOM 1687 O O . GLU A 1 209 ? 0.31 -14.57 6.566 1 91.56 209 GLU A O 1
ATOM 1692 N N . GLY A 1 210 ? 0.605 -15.516 4.578 1 94.5 210 GLY A N 1
ATOM 1693 C CA . GLY A 1 210 ? -0.502 -14.773 3.992 1 94.5 210 GLY A CA 1
ATOM 1694 C C . GLY A 1 210 ? -0.274 -13.273 3.969 1 94.5 210 GLY A C 1
ATOM 1695 O O . GLY A 1 210 ? 0.787 -12.812 3.547 1 94.5 210 GLY A O 1
ATOM 1696 N N . GLN A 1 211 ? -1.248 -12.555 4.398 1 92.88 211 GLN A N 1
ATOM 1697 C CA . GLN A 1 211 ? -1.237 -11.094 4.328 1 92.88 211 GLN A CA 1
ATOM 1698 C C . GLN A 1 211 ? -0.121 -10.508 5.188 1 92.88 211 GLN A C 1
ATOM 1700 O O . GLN A 1 211 ? 0.42 -9.445 4.875 1 92.88 211 GLN A O 1
ATOM 1705 N N . ALA A 1 212 ? 0.238 -11.188 6.195 1 93.56 212 ALA A N 1
ATOM 1706 C CA . ALA A 1 212 ? 1.235 -10.703 7.145 1 93.56 212 ALA A CA 1
ATOM 1707 C C . ALA A 1 212 ? 2.607 -10.586 6.484 1 93.56 212 ALA A C 1
ATOM 1709 O O . ALA A 1 212 ? 3.502 -9.922 7.012 1 93.56 212 ALA A O 1
ATOM 1710 N N . ASP A 1 213 ? 2.756 -11.18 5.344 1 96.31 213 ASP A N 1
ATOM 1711 C CA . ASP A 1 213 ? 4.039 -11.172 4.652 1 96.31 213 ASP A CA 1
ATOM 1712 C C . ASP A 1 213 ? 4.246 -9.859 3.895 1 96.31 213 ASP A C 1
ATOM 1714 O O . ASP A 1 213 ? 5.359 -9.555 3.463 1 96.31 213 ASP A O 1
ATOM 1718 N N . TYR A 1 214 ? 3.188 -9.141 3.715 1 94.56 214 TYR A N 1
ATOM 1719 C CA . TYR A 1 214 ? 3.342 -7.859 3.037 1 94.56 214 TYR A CA 1
ATOM 1720 C C . TYR A 1 214 ? 4.379 -6.992 3.738 1 94.56 214 TYR A C 1
ATOM 1722 O O . TYR A 1 214 ? 4.438 -6.957 4.969 1 94.56 214 TYR A O 1
ATOM 1730 N N . PRO A 1 215 ? 5.281 -6.379 2.947 1 95 215 PRO A N 1
ATOM 1731 C CA . PRO A 1 215 ? 5.188 -6.051 1.522 1 95 215 PRO A CA 1
ATOM 1732 C C . PRO A 1 215 ? 5.898 -7.074 0.636 1 95 215 PRO A C 1
ATOM 1734 O O . PRO A 1 215 ? 6.129 -6.816 -0.548 1 95 215 PRO A O 1
ATOM 1737 N N . SER A 1 216 ? 6.348 -8.203 1.19 1 97.56 216 SER A N 1
ATOM 1738 C CA . SER A 1 216 ? 6.871 -9.32 0.4 1 97.56 216 SER A CA 1
ATOM 1739 C C . SER A 1 216 ? 5.746 -10.062 -0.316 1 97.56 216 SER A C 1
ATOM 1741 O O . SER A 1 216 ? 5.102 -10.93 0.271 1 97.56 216 SER A O 1
ATOM 1743 N N . THR A 1 217 ? 5.582 -9.758 -1.559 1 98.06 217 THR A N 1
ATOM 1744 C CA . THR A 1 217 ? 4.438 -10.312 -2.275 1 98.06 217 THR A CA 1
ATOM 1745 C C . THR A 1 217 ? 4.879 -11.438 -3.213 1 98.06 217 THR A C 1
ATOM 1747 O O . THR A 1 217 ? 5.988 -11.398 -3.748 1 98.06 217 THR A O 1
ATOM 1750 N N . ILE A 1 218 ? 4.059 -12.359 -3.387 1 98.31 218 ILE A N 1
ATOM 1751 C CA . ILE A 1 218 ? 4.234 -13.461 -4.324 1 98.31 218 ILE A CA 1
ATOM 1752 C C . ILE A 1 218 ? 2.873 -13.93 -4.828 1 98.31 218 ILE A C 1
ATOM 1754 O O . ILE A 1 218 ? 1.904 -13.984 -4.066 1 98.31 218 ILE A O 1
ATOM 1758 N N . GLU A 1 219 ? 2.787 -14.234 -6.117 1 98.12 219 GLU A N 1
ATOM 1759 C CA . GLU A 1 219 ? 1.553 -14.742 -6.711 1 98.12 219 GLU A CA 1
ATOM 1760 C C . GLU A 1 219 ? 1.809 -16.016 -7.512 1 98.12 219 GLU A C 1
ATOM 1762 O O . GLU A 1 219 ? 2.85 -16.156 -8.156 1 98.12 219 GLU A O 1
ATOM 1767 N N . GLY A 1 220 ? 0.865 -16.859 -7.492 1 98.38 220 GLY A N 1
ATOM 1768 C CA . GLY A 1 220 ? 1.021 -18.219 -8.016 1 98.38 220 GLY A CA 1
ATOM 1769 C C . GLY A 1 220 ? 1.257 -18.25 -9.516 1 98.38 220 GLY A C 1
ATOM 1770 O O . GLY A 1 220 ? 1.869 -19.188 -10.031 1 98.38 220 GLY A O 1
ATOM 1771 N N . GLY A 1 221 ? 0.808 -17.219 -10.203 1 98 221 GLY A N 1
ATOM 1772 C CA . GLY A 1 221 ? 1.064 -17.141 -11.633 1 98 221 GLY A CA 1
ATOM 1773 C C . GLY A 1 221 ? 2.541 -17.078 -11.969 1 98 221 GLY A C 1
ATOM 1774 O O . GLY A 1 221 ? 2.936 -17.359 -13.102 1 98 221 GLY A O 1
ATOM 1775 N N . ASP A 1 222 ? 3.322 -16.812 -10.977 1 98.44 222 ASP A N 1
ATOM 1776 C CA . ASP A 1 222 ? 4.762 -16.672 -11.172 1 98.44 222 ASP A CA 1
ATOM 1777 C C . ASP A 1 222 ? 5.5 -17.922 -10.711 1 98.44 222 ASP A C 1
ATOM 1779 O O . ASP A 1 222 ? 6.727 -18 -10.82 1 98.44 222 ASP A O 1
ATOM 1783 N N . VAL A 1 223 ? 4.824 -18.922 -10.18 1 98.81 223 VAL A N 1
ATOM 1784 C CA . VAL A 1 223 ? 5.465 -20.078 -9.555 1 98.81 223 VAL A CA 1
ATOM 1785 C C . VAL A 1 223 ? 5.188 -21.328 -10.375 1 98.81 223 VAL A C 1
ATOM 1787 O O . VAL A 1 223 ? 4.035 -21.734 -10.531 1 98.81 223 VAL A O 1
ATOM 1790 N N . LEU A 1 224 ? 6.199 -21.938 -10.906 1 98.75 224 LEU A N 1
ATOM 1791 C CA . LEU A 1 224 ? 6.094 -23.203 -11.617 1 98.75 224 LEU A CA 1
ATOM 1792 C C . LEU A 1 224 ? 6.824 -24.312 -10.859 1 98.75 224 LEU A C 1
ATOM 1794 O O . LEU A 1 224 ? 8.031 -24.219 -10.641 1 98.75 224 LEU A O 1
ATOM 1798 N N . VAL A 1 225 ? 6.09 -25.312 -10.461 1 98.69 225 VAL A N 1
ATOM 1799 C CA . VAL A 1 225 ? 6.703 -26.516 -9.906 1 98.69 225 VAL A CA 1
ATOM 1800 C C . VAL A 1 225 ? 7.195 -27.422 -11.039 1 98.69 225 VAL A C 1
ATOM 1802 O O . VAL A 1 225 ? 6.457 -28.297 -11.508 1 98.69 225 VAL A O 1
ATOM 1805 N N . ILE A 1 226 ? 8.406 -27.297 -11.391 1 98.25 226 ILE A N 1
ATOM 1806 C CA . ILE A 1 226 ? 8.82 -27.875 -12.664 1 98.25 226 ILE A CA 1
ATOM 1807 C C . ILE A 1 226 ? 9.258 -29.328 -12.469 1 98.25 226 ILE A C 1
ATOM 1809 O O . ILE A 1 226 ? 9.43 -30.062 -13.438 1 98.25 226 ILE A O 1
ATOM 1813 N N . GLY A 1 227 ? 9.398 -29.797 -11.219 1 97.25 227 GLY A N 1
ATOM 1814 C CA . GLY A 1 227 ? 9.688 -31.203 -10.953 1 97.25 227 GLY A CA 1
ATOM 1815 C C . GLY A 1 227 ? 11.094 -31.438 -10.43 1 97.25 227 GLY A C 1
ATOM 1816 O O . GLY A 1 227 ? 11.922 -30.516 -10.438 1 97.25 227 GLY A O 1
ATOM 1817 N N . ASN A 1 228 ? 11.336 -32.625 -9.82 1 95.94 228 ASN A N 1
ATOM 1818 C CA . ASN A 1 228 ? 12.641 -33.062 -9.352 1 95.94 228 ASN A CA 1
ATOM 1819 C C . ASN A 1 228 ? 13.18 -32.125 -8.258 1 95.94 228 ASN A C 1
ATOM 1821 O O . ASN A 1 228 ? 14.375 -31.828 -8.234 1 95.94 228 ASN A O 1
ATOM 1825 N N . GLY A 1 229 ? 12.281 -31.594 -7.453 1 97.5 229 GLY A N 1
ATOM 1826 C CA . GLY A 1 229 ? 12.688 -30.734 -6.352 1 97.5 229 GLY A CA 1
ATOM 1827 C C . GLY A 1 229 ? 13.008 -29.328 -6.785 1 97.5 229 GLY A C 1
ATOM 1828 O O . GLY A 1 229 ? 13.539 -28.531 -6 1 97.5 229 GLY A O 1
ATOM 1829 N N . ALA A 1 230 ? 12.695 -29 -8.055 1 98.56 230 ALA A N 1
ATOM 1830 C CA . ALA A 1 230 ? 13.016 -27.688 -8.586 1 98.56 230 ALA A CA 1
ATOM 1831 C C . ALA A 1 230 ? 11.766 -26.828 -8.75 1 98.56 230 ALA A C 1
ATOM 1833 O O . ALA A 1 230 ? 10.688 -27.344 -9.07 1 98.56 230 ALA A O 1
ATOM 1834 N N . VAL A 1 231 ? 11.914 -25.547 -8.461 1 98.81 231 VAL A N 1
ATOM 1835 C CA . VAL A 1 231 ? 10.852 -24.562 -8.648 1 98.81 231 VAL A CA 1
ATOM 1836 C C . VAL A 1 231 ? 11.359 -23.406 -9.523 1 98.81 231 VAL A C 1
ATOM 1838 O O . VAL A 1 231 ? 12.492 -22.953 -9.359 1 98.81 231 VAL A O 1
ATOM 1841 N N . LEU A 1 232 ? 10.602 -23.047 -10.539 1 98.88 232 LEU A N 1
ATOM 1842 C CA . LEU A 1 232 ? 10.867 -21.875 -11.375 1 98.88 232 LEU A CA 1
ATOM 1843 C C . LEU A 1 232 ? 9.945 -20.719 -11 1 98.88 232 LEU A C 1
ATOM 1845 O O . LEU A 1 232 ? 8.727 -20.875 -10.969 1 98.88 232 LEU A O 1
ATOM 1849 N N . ILE A 1 233 ? 10.562 -19.547 -10.68 1 98.88 233 ILE A N 1
ATOM 1850 C CA . ILE A 1 233 ? 9.75 -18.438 -10.219 1 98.88 233 ILE A CA 1
ATOM 1851 C C . ILE A 1 233 ? 10.086 -17.188 -11.039 1 98.88 233 ILE A C 1
ATOM 1853 O O . ILE A 1 233 ? 11.258 -16.844 -11.211 1 98.88 233 ILE A O 1
ATOM 1857 N N . GLY A 1 234 ? 9.055 -16.562 -11.586 1 98.56 234 GLY A N 1
ATOM 1858 C CA . GLY A 1 234 ? 9.234 -15.25 -12.203 1 98.56 234 GLY A CA 1
ATOM 1859 C C . GLY A 1 234 ? 9.109 -14.102 -11.219 1 98.56 234 GLY A C 1
ATOM 1860 O O . GLY A 1 234 ? 8.062 -13.922 -10.602 1 98.56 234 GLY A O 1
ATOM 1861 N N . MET A 1 235 ? 10.188 -13.375 -10.984 1 98.12 235 MET A N 1
ATOM 1862 C CA . MET A 1 235 ? 10.133 -12.148 -10.195 1 98.12 235 MET A CA 1
ATOM 1863 C C . MET A 1 235 ? 9.562 -11 -11.023 1 98.12 235 MET A C 1
ATOM 1865 O O . MET A 1 235 ? 10.312 -10.258 -11.656 1 98.12 235 MET A O 1
ATOM 1869 N N . SER A 1 236 ? 8.258 -10.859 -10.953 1 96.5 236 SER A N 1
ATOM 1870 C CA . SER A 1 236 ? 7.5 -9.906 -11.758 1 96.5 236 SER A CA 1
ATOM 1871 C C . SER A 1 236 ? 7.098 -8.688 -10.93 1 96.5 236 SER A C 1
ATOM 1873 O O . SER A 1 236 ? 7.656 -8.445 -9.859 1 96.5 236 SER A O 1
ATOM 1875 N N . GLU A 1 237 ? 6.219 -7.875 -11.539 1 93.5 237 GLU A N 1
ATOM 1876 C CA . GLU A 1 237 ? 5.652 -6.762 -10.781 1 93.5 237 GLU A CA 1
ATOM 1877 C C . GLU A 1 237 ? 4.902 -7.258 -9.547 1 93.5 237 GLU A C 1
ATOM 1879 O O . GLU A 1 237 ? 4.777 -6.531 -8.555 1 93.5 237 GLU A O 1
ATOM 1884 N N . ARG A 1 238 ? 4.453 -8.523 -9.633 1 96.88 238 ARG A N 1
ATOM 1885 C CA . ARG A 1 238 ? 3.58 -9.07 -8.602 1 96.88 238 ARG A CA 1
ATOM 1886 C C . ARG A 1 238 ? 4.371 -9.898 -7.594 1 96.88 238 ARG A C 1
ATOM 1888 O O . ARG A 1 238 ? 3.92 -10.117 -6.469 1 96.88 238 ARG A O 1
ATOM 1895 N N . THR A 1 239 ? 5.492 -10.391 -7.969 1 98.06 239 THR A N 1
ATOM 1896 C CA . THR A 1 239 ? 6.316 -11.258 -7.133 1 98.06 239 THR A CA 1
ATOM 1897 C C . THR A 1 239 ? 7.676 -10.625 -6.871 1 98.06 239 THR A C 1
ATOM 1899 O O . THR A 1 239 ? 8.43 -10.344 -7.805 1 98.06 239 THR A O 1
ATOM 1902 N N . THR A 1 240 ? 8.023 -10.5 -5.57 1 97.88 240 THR A N 1
ATOM 1903 C CA . THR A 1 240 ? 9.242 -9.789 -5.195 1 97.88 240 THR A CA 1
ATOM 1904 C C . THR A 1 240 ? 10.383 -10.766 -4.93 1 97.88 240 THR A C 1
ATOM 1906 O O . THR A 1 240 ? 10.141 -11.914 -4.559 1 97.88 240 THR A O 1
ATOM 1909 N N . PRO A 1 241 ? 11.633 -10.266 -5.07 1 98.25 241 PRO A N 1
ATOM 1910 C CA . PRO A 1 241 ? 12.781 -11.133 -4.781 1 98.25 241 PRO A CA 1
ATOM 1911 C C . PRO A 1 241 ? 12.828 -11.594 -3.326 1 98.25 241 PRO A C 1
ATOM 1913 O O . PRO A 1 241 ? 13.195 -12.734 -3.043 1 98.25 241 PRO A O 1
ATOM 1916 N N . GLN A 1 242 ? 12.477 -10.734 -2.4 1 98 242 GLN A N 1
ATOM 1917 C CA . GLN A 1 242 ? 12.523 -11.125 -0.996 1 98 242 GLN A CA 1
ATOM 1918 C C . GLN A 1 242 ? 11.508 -12.227 -0.694 1 98 242 GLN A C 1
ATOM 1920 O O . GLN A 1 242 ? 11.742 -13.078 0.162 1 98 242 GLN A O 1
ATOM 1925 N N . ALA A 1 243 ? 10.391 -12.203 -1.379 1 98.38 243 ALA A N 1
ATOM 1926 C CA . ALA A 1 243 ? 9.422 -13.289 -1.202 1 98.38 243 ALA A CA 1
ATOM 1927 C C . ALA A 1 243 ? 10 -14.617 -1.674 1 98.38 243 ALA A C 1
ATOM 1929 O O . ALA A 1 243 ? 9.75 -15.664 -1.068 1 98.38 243 ALA A O 1
ATOM 1930 N N . VAL A 1 244 ? 10.742 -14.562 -2.754 1 98.5 244 VAL A N 1
ATOM 1931 C CA . VAL A 1 244 ? 11.383 -15.766 -3.277 1 98.5 244 VAL A CA 1
ATOM 1932 C C . VAL A 1 244 ? 12.383 -16.312 -2.254 1 98.5 244 VAL A C 1
ATOM 1934 O O . VAL A 1 244 ? 12.422 -17.516 -2 1 98.5 244 VAL A O 1
ATOM 1937 N N . GLU A 1 245 ? 13.164 -15.438 -1.644 1 97.88 245 GLU A N 1
ATOM 1938 C CA . GLU A 1 245 ? 14.117 -15.852 -0.62 1 97.88 245 GLU A CA 1
ATOM 1939 C C . GLU A 1 245 ? 13.414 -16.469 0.58 1 97.88 245 GLU A C 1
ATOM 1941 O O . GLU A 1 245 ? 13.875 -17.484 1.122 1 97.88 245 GLU A O 1
ATOM 1946 N N . MET A 1 246 ? 12.32 -15.852 0.98 1 97.19 246 MET A N 1
ATOM 1947 C CA . MET A 1 246 ? 11.562 -16.359 2.119 1 97.19 246 MET A CA 1
ATOM 1948 C C . MET A 1 246 ? 11 -17.75 1.821 1 97.19 246 MET A C 1
ATOM 1950 O O . MET A 1 246 ? 11.078 -18.641 2.662 1 97.19 246 MET A O 1
ATOM 1954 N N . LEU A 1 247 ? 10.5 -17.875 0.627 1 97.94 247 LEU A N 1
ATOM 1955 C CA . LEU A 1 247 ? 9.977 -19.172 0.2 1 97.94 247 LEU A CA 1
ATOM 1956 C C . LEU A 1 247 ? 11.086 -20.219 0.186 1 97.94 247 LEU A C 1
ATOM 1958 O O . LEU A 1 247 ? 10.898 -21.344 0.679 1 97.94 247 LEU A O 1
ATOM 1962 N N . ALA A 1 248 ? 12.219 -19.875 -0.35 1 97.88 248 ALA A N 1
ATOM 1963 C CA . ALA A 1 248 ? 13.367 -20.781 -0.432 1 97.88 248 ALA A CA 1
ATOM 1964 C C . ALA A 1 248 ? 13.789 -21.266 0.954 1 97.88 248 ALA A C 1
ATOM 1966 O O . ALA A 1 248 ? 13.984 -22.469 1.166 1 97.88 248 ALA A O 1
ATOM 1967 N N . ARG A 1 249 ? 13.906 -20.344 1.858 1 95.56 249 ARG A N 1
ATOM 1968 C CA . ARG A 1 249 ? 14.328 -20.688 3.215 1 95.56 249 ARG A CA 1
ATOM 1969 C C . ARG A 1 249 ? 13.398 -21.734 3.828 1 95.56 249 ARG A C 1
ATOM 1971 O O . ARG A 1 249 ? 13.859 -22.719 4.414 1 95.56 249 ARG A O 1
ATOM 1978 N N . GLY A 1 250 ? 12.109 -21.562 3.697 1 95.38 250 GLY A N 1
ATOM 1979 C CA . GLY A 1 250 ? 11.133 -22.484 4.254 1 95.38 250 GLY A CA 1
ATOM 1980 C C . GLY A 1 250 ? 11.172 -23.859 3.602 1 95.38 250 GLY A C 1
ATOM 1981 O O . GLY A 1 250 ? 11.219 -24.875 4.289 1 95.38 250 GLY A O 1
ATOM 1982 N N . MET A 1 251 ? 11.203 -23.891 2.316 1 97.5 251 MET A N 1
ATOM 1983 C CA . MET A 1 251 ? 11.117 -25.141 1.571 1 97.5 251 MET A CA 1
ATOM 1984 C C . MET A 1 251 ? 12.391 -25.969 1.745 1 97.5 251 MET A C 1
ATOM 1986 O O . MET A 1 251 ? 12.336 -27.188 1.854 1 97.5 251 MET A O 1
ATOM 1990 N N . PHE A 1 252 ? 13.547 -25.281 1.76 1 97.19 252 PHE A N 1
ATOM 1991 C CA . PHE A 1 252 ? 14.82 -25.969 1.892 1 97.19 252 PHE A CA 1
ATOM 1992 C C . PHE A 1 252 ? 14.992 -26.531 3.299 1 97.19 252 PHE A C 1
ATOM 1994 O O . PHE A 1 252 ? 15.508 -27.641 3.477 1 97.19 252 PHE A O 1
ATOM 2001 N N . ALA A 1 253 ? 14.547 -25.75 4.293 1 95.06 253 ALA A N 1
ATOM 2002 C CA . ALA A 1 253 ? 14.602 -26.234 5.672 1 95.06 253 ALA A CA 1
ATOM 2003 C C . ALA A 1 253 ? 13.773 -27.5 5.848 1 95.06 253 ALA A C 1
ATOM 2005 O O . ALA A 1 253 ? 14.148 -28.406 6.598 1 95.06 253 ALA A O 1
ATOM 2006 N N . ALA A 1 254 ? 12.664 -27.609 5.094 1 96.12 254 ALA A N 1
ATOM 2007 C CA . ALA A 1 254 ? 11.773 -28.766 5.188 1 96.12 254 ALA A CA 1
ATOM 2008 C C . ALA A 1 254 ? 12.273 -29.922 4.324 1 96.12 254 ALA A C 1
ATOM 2010 O O . ALA A 1 254 ? 11.805 -31.047 4.461 1 96.12 254 ALA A O 1
ATOM 2011 N N . GLY A 1 255 ? 13.18 -29.609 3.414 1 96.62 255 GLY A N 1
ATOM 2012 C CA . GLY A 1 255 ? 13.664 -30.609 2.48 1 96.62 255 GLY A CA 1
ATOM 2013 C C . GLY A 1 255 ? 12.695 -30.891 1.347 1 96.62 255 GLY A C 1
ATOM 2014 O O . GLY A 1 255 ? 12.789 -31.922 0.68 1 96.62 255 GLY A O 1
ATOM 2015 N N . SER A 1 256 ? 11.773 -29.953 1.125 1 97.44 256 SER A N 1
ATOM 2016 C CA . SER A 1 256 ? 10.703 -30.172 0.153 1 97.44 256 SER A CA 1
ATOM 2017 C C . SER A 1 256 ? 11.148 -29.75 -1.248 1 97.44 256 SER A C 1
ATOM 2019 O O . SER A 1 256 ? 10.523 -30.141 -2.238 1 97.44 256 SER A O 1
ATOM 2021 N N . ALA A 1 257 ? 12.188 -28.922 -1.325 1 97.81 257 ALA A N 1
ATOM 2022 C CA . ALA A 1 257 ? 12.805 -28.516 -2.588 1 97.81 257 ALA A CA 1
ATOM 2023 C C . ALA A 1 257 ? 14.32 -28.422 -2.457 1 97.81 257 ALA A C 1
ATOM 2025 O O . ALA A 1 257 ? 14.852 -28.328 -1.347 1 97.81 257 ALA A O 1
ATOM 2026 N N . ARG A 1 258 ? 14.969 -28.453 -3.598 1 97.19 258 ARG A N 1
ATOM 2027 C CA . ARG A 1 258 ? 16.422 -28.438 -3.58 1 97.19 258 ARG A CA 1
ATOM 2028 C C . ARG A 1 258 ? 16.969 -27.219 -4.328 1 97.19 258 ARG A C 1
ATOM 2030 O O . ARG A 1 258 ? 18.125 -26.812 -4.117 1 97.19 258 ARG A O 1
ATOM 2037 N N . THR A 1 259 ? 16.141 -26.703 -5.23 1 98.38 259 THR A N 1
ATOM 2038 C CA . THR A 1 259 ? 16.625 -25.609 -6.059 1 98.38 259 THR A CA 1
ATOM 2039 C C . THR A 1 259 ? 15.469 -24.703 -6.496 1 98.38 259 THR A C 1
ATOM 2041 O O . THR A 1 259 ? 14.375 -25.203 -6.801 1 98.38 259 THR A O 1
ATOM 2044 N N . ILE A 1 260 ? 15.695 -23.422 -6.461 1 98.81 260 ILE A N 1
ATOM 2045 C CA . ILE A 1 260 ? 14.797 -22.453 -7.066 1 98.81 260 ILE A CA 1
ATOM 2046 C C . ILE A 1 260 ? 15.547 -21.641 -8.125 1 98.81 260 ILE A C 1
ATOM 2048 O O . ILE A 1 260 ? 16.656 -21.156 -7.879 1 98.81 260 ILE A O 1
ATOM 2052 N N . VAL A 1 261 ? 15.039 -21.609 -9.32 1 98.88 261 VAL A N 1
ATOM 2053 C CA . VAL A 1 261 ? 15.516 -20.688 -10.352 1 98.88 261 VAL A CA 1
ATOM 2054 C C . VAL A 1 261 ? 14.578 -19.484 -10.43 1 98.88 261 VAL A C 1
ATOM 2056 O O . VAL A 1 261 ? 13.383 -19.641 -10.688 1 98.88 261 VAL A O 1
ATOM 2059 N N . ALA A 1 262 ? 15.102 -18.328 -10.164 1 98.88 262 ALA A N 1
ATOM 2060 C CA . ALA A 1 262 ? 14.328 -17.094 -10.203 1 98.88 262 ALA A CA 1
ATOM 2061 C C . ALA A 1 262 ? 14.68 -16.266 -11.438 1 98.88 262 ALA A C 1
ATOM 2063 O O . ALA A 1 262 ? 15.852 -15.969 -11.688 1 98.88 262 ALA A O 1
ATOM 2064 N N . LEU A 1 263 ? 13.688 -15.906 -12.234 1 98.75 263 LEU A N 1
ATOM 2065 C CA . LEU A 1 263 ? 13.875 -15.109 -13.438 1 98.75 263 LEU A CA 1
ATOM 2066 C C . LEU A 1 263 ? 13.531 -13.641 -13.172 1 98.75 263 LEU A C 1
ATOM 2068 O O . LEU A 1 263 ? 12.477 -13.336 -12.609 1 98.75 263 LEU A O 1
ATOM 2072 N N . ASP A 1 264 ? 14.375 -12.75 -13.57 1 98.12 264 ASP A N 1
ATOM 2073 C CA . ASP A 1 264 ? 14.117 -11.32 -13.43 1 98.12 264 ASP A CA 1
ATOM 2074 C C . ASP A 1 264 ? 13.25 -10.797 -14.57 1 98.12 264 ASP A C 1
ATOM 2076 O O . ASP A 1 264 ? 13.766 -10.305 -15.578 1 98.12 264 ASP A O 1
ATOM 2080 N N . MET A 1 265 ? 11.969 -10.75 -14.352 1 96.69 265 MET A N 1
ATOM 2081 C CA . MET A 1 265 ? 11 -10.367 -15.367 1 96.69 265 MET A CA 1
ATOM 2082 C C . MET A 1 265 ? 10.945 -8.852 -15.523 1 96.69 265 MET A C 1
ATOM 2084 O O . MET A 1 265 ? 11.164 -8.117 -14.562 1 96.69 265 MET A O 1
ATOM 2088 N N . PRO A 1 266 ? 10.656 -8.391 -16.766 1 90.38 266 PRO A N 1
ATOM 2089 C CA . PRO A 1 266 ? 10.32 -6.969 -16.891 1 90.38 266 PRO A CA 1
ATOM 2090 C C . PRO A 1 266 ? 9.117 -6.574 -16.031 1 90.38 266 PRO A C 1
ATOM 2092 O O . PRO A 1 266 ? 8.164 -7.348 -15.914 1 90.38 266 PRO A O 1
ATOM 2095 N N . LYS A 1 267 ? 9.266 -5.387 -15.461 1 86.75 267 LYS A N 1
ATOM 2096 C CA . LYS A 1 267 ? 8.203 -4.949 -14.562 1 86.75 267 LYS A CA 1
ATOM 2097 C C . LYS A 1 267 ? 7.133 -4.16 -15.312 1 86.75 267 LYS A C 1
ATOM 2099 O O . LYS A 1 267 ? 7.035 -2.941 -15.164 1 86.75 267 LYS A O 1
ATOM 2104 N N . ARG A 1 268 ? 6.305 -4.785 -16.078 1 79.06 268 ARG A N 1
ATOM 2105 C CA . ARG A 1 268 ? 5.211 -4.176 -16.828 1 79.06 268 ARG A CA 1
ATOM 2106 C C . ARG A 1 268 ? 4 -5.102 -16.875 1 79.06 268 ARG A C 1
ATOM 2108 O O . ARG A 1 268 ? 4.137 -6.32 -16.75 1 79.06 268 ARG A O 1
ATOM 2115 N N . ARG A 1 269 ? 2.893 -4.555 -17.125 1 69.19 269 ARG A N 1
ATOM 2116 C CA . ARG A 1 269 ? 1.621 -5.27 -17.094 1 69.19 269 ARG A CA 1
ATOM 2117 C C . ARG A 1 269 ? 1.59 -6.383 -18.141 1 69.19 269 ARG A C 1
ATOM 2119 O O . ARG A 1 269 ? 1.011 -7.445 -17.906 1 69.19 269 ARG A O 1
ATOM 2126 N N . ALA A 1 270 ? 2.203 -6.152 -19.203 1 70.31 270 ALA A N 1
ATOM 2127 C CA . ALA A 1 270 ? 2.213 -7.156 -20.266 1 70.31 270 ALA A CA 1
ATOM 2128 C C . ALA A 1 270 ? 2.912 -8.43 -19.812 1 70.31 270 ALA A C 1
ATOM 2130 O O . ALA A 1 270 ? 2.695 -9.5 -20.375 1 70.31 270 ALA A O 1
ATOM 2131 N N . PHE A 1 271 ? 3.691 -8.258 -18.766 1 79.12 271 PHE A N 1
ATOM 2132 C CA . PHE A 1 271 ? 4.422 -9.383 -18.188 1 79.12 271 PHE A CA 1
ATOM 2133 C C . PHE A 1 271 ? 4.023 -9.602 -16.734 1 79.12 271 PHE A C 1
ATOM 2135 O O . PHE A 1 271 ? 4.883 -9.766 -15.867 1 79.12 271 PHE A O 1
ATOM 2142 N N . MET A 1 272 ? 2.752 -9.633 -16.547 1 85.06 272 MET A N 1
ATOM 2143 C CA . MET A 1 272 ? 2.238 -9.625 -15.18 1 85.06 272 MET A CA 1
ATOM 2144 C C . MET A 1 272 ? 2.732 -10.836 -14.406 1 85.06 272 MET A C 1
ATOM 2146 O O . MET A 1 272 ? 3.172 -10.711 -13.258 1 85.06 272 MET A O 1
ATOM 2150 N N . HIS A 1 273 ? 2.6 -12.062 -15.016 1 94.62 273 HIS A N 1
ATOM 2151 C CA . HIS A 1 273 ? 3.072 -13.289 -14.391 1 94.62 273 HIS A CA 1
ATOM 2152 C C . HIS A 1 273 ? 3.908 -14.117 -15.359 1 94.62 273 HIS A C 1
ATOM 2154 O O . HIS A 1 273 ? 3.801 -13.953 -16.578 1 94.62 273 HIS A O 1
ATOM 2160 N N . LEU A 1 274 ? 4.711 -14.953 -14.797 1 97.19 274 LEU A N 1
ATOM 2161 C CA . LEU A 1 274 ? 5.547 -15.852 -15.594 1 97.19 274 LEU A CA 1
ATOM 2162 C C . LEU A 1 274 ? 4.691 -16.719 -16.516 1 97.19 274 LEU A C 1
ATOM 2164 O O . LEU A 1 274 ? 5.008 -16.875 -17.688 1 97.19 274 LEU A O 1
ATOM 2168 N N . ASP A 1 275 ? 3.564 -17.188 -16.062 1 96.5 275 ASP A N 1
ATOM 2169 C CA . ASP A 1 275 ? 2.779 -18.156 -16.812 1 96.5 275 ASP A CA 1
ATOM 2170 C C . ASP A 1 275 ? 2.039 -17.484 -17.969 1 96.5 275 ASP A C 1
ATOM 2172 O O . ASP A 1 275 ? 1.455 -18.156 -18.812 1 96.5 275 ASP A O 1
ATOM 2176 N N . THR A 1 276 ? 2.09 -16.156 -18.031 1 93.56 276 THR A N 1
ATOM 2177 C CA . THR A 1 276 ? 1.495 -15.477 -19.172 1 93.56 276 THR A CA 1
ATOM 2178 C C . THR A 1 276 ? 2.477 -15.414 -20.344 1 93.56 276 THR A C 1
ATOM 2180 O O . THR A 1 276 ? 2.086 -15.125 -21.484 1 93.56 276 THR A O 1
ATOM 2183 N N . VAL A 1 277 ? 3.771 -15.766 -20.047 1 94.81 277 VAL A N 1
ATOM 2184 C CA . VAL A 1 277 ? 4.762 -15.602 -21.109 1 94.81 277 VAL A CA 1
ATOM 2185 C C . VAL A 1 277 ? 5.594 -16.875 -21.234 1 94.81 277 VAL A C 1
ATOM 2187 O O . VAL A 1 277 ? 6.273 -17.062 -22.25 1 94.81 277 VAL A O 1
ATOM 2190 N N . MET A 1 278 ? 5.57 -17.688 -20.281 1 96.25 278 MET A N 1
ATOM 2191 C CA . MET A 1 278 ? 6.305 -18.953 -20.328 1 96.25 278 MET A CA 1
ATOM 2192 C C . MET A 1 278 ? 5.68 -19.969 -19.391 1 96.25 278 MET A C 1
ATOM 2194 O O . MET A 1 278 ? 5.441 -19.688 -18.219 1 96.25 278 MET A O 1
ATOM 2198 N N . THR A 1 279 ? 5.398 -21.188 -19.875 1 97.25 279 THR A N 1
ATOM 2199 C CA . THR A 1 279 ? 4.844 -22.266 -19.062 1 97.25 279 THR A CA 1
ATOM 2200 C C . THR A 1 279 ? 5.402 -23.609 -19.5 1 97.25 279 THR A C 1
ATOM 2202 O O . THR A 1 279 ? 5.875 -23.75 -20.641 1 97.25 279 THR A O 1
ATOM 2205 N N . MET A 1 280 ? 5.434 -24.516 -18.594 1 98.31 280 MET A N 1
ATOM 2206 C CA . MET A 1 280 ? 5.898 -25.875 -18.891 1 98.31 280 MET A CA 1
ATOM 2207 C C . MET A 1 280 ? 4.758 -26.734 -19.422 1 98.31 280 MET A C 1
ATOM 2209 O O . MET A 1 280 ? 3.674 -26.766 -18.844 1 98.31 280 MET A O 1
ATOM 2213 N N . VAL A 1 281 ? 4.984 -27.484 -20.547 1 98.25 281 VAL A N 1
ATOM 2214 C CA . VAL A 1 281 ? 3.875 -28.188 -21.188 1 98.25 281 VAL A CA 1
ATOM 2215 C C . VAL A 1 281 ? 4.164 -29.688 -21.219 1 98.25 281 VAL A C 1
ATOM 2217 O O . VAL A 1 281 ? 3.262 -30.484 -21.453 1 98.25 281 VAL A O 1
ATOM 2220 N N . ASP A 1 282 ? 5.367 -30 -21.031 1 97.81 282 ASP A N 1
ATOM 2221 C CA . ASP A 1 282 ? 5.828 -31.375 -20.938 1 97.81 282 ASP A CA 1
ATOM 2222 C C . ASP A 1 282 ? 7.078 -31.469 -20.062 1 97.81 282 ASP A C 1
ATOM 2224 O O . ASP A 1 282 ? 7.566 -30.469 -19.547 1 97.81 282 ASP A O 1
ATOM 2228 N N . GLN A 1 283 ? 7.613 -32.656 -19.812 1 95 283 GLN A N 1
ATOM 2229 C CA . GLN A 1 283 ? 8.688 -32.906 -18.859 1 95 283 GLN A CA 1
ATOM 2230 C C . GLN A 1 283 ? 9.898 -32.031 -19.141 1 95 283 GLN A C 1
ATOM 2232 O O . GLN A 1 283 ? 10.57 -31.578 -18.219 1 95 283 GLN A O 1
ATOM 2237 N N . ASP A 1 284 ? 10.172 -31.734 -20.344 1 96.19 284 ASP A N 1
ATOM 2238 C CA . ASP A 1 284 ? 11.336 -30.922 -20.703 1 96.19 284 ASP A CA 1
ATOM 2239 C C . ASP A 1 284 ? 10.969 -29.859 -21.719 1 96.19 284 ASP A C 1
ATOM 2241 O O . ASP A 1 284 ? 11.844 -29.359 -22.438 1 96.19 284 ASP A O 1
ATOM 2245 N N . VAL A 1 285 ? 9.688 -29.562 -21.828 1 98.19 285 VAL A N 1
ATOM 2246 C CA . VAL A 1 285 ? 9.242 -28.672 -22.906 1 98.19 285 VAL A CA 1
ATOM 2247 C C . VAL A 1 285 ? 8.508 -27.469 -22.297 1 98.19 285 VAL A C 1
ATOM 2249 O O . VAL A 1 285 ? 7.625 -27.641 -21.469 1 98.19 285 VAL A O 1
ATOM 2252 N N . PHE A 1 286 ? 8.922 -26.328 -22.75 1 98.19 286 PHE A N 1
ATOM 2253 C CA . PHE A 1 286 ? 8.289 -25.078 -22.359 1 98.19 286 PHE A CA 1
ATOM 2254 C C . PHE A 1 286 ? 7.73 -24.344 -23.578 1 98.19 286 PHE A C 1
ATOM 2256 O O . PHE A 1 286 ? 8.234 -24.5 -24.688 1 98.19 286 PHE A O 1
ATOM 2263 N N . THR A 1 287 ? 6.676 -23.656 -23.391 1 96.12 287 THR A N 1
ATOM 2264 C CA . THR A 1 287 ? 6.27 -22.641 -24.344 1 96.12 287 THR A CA 1
ATOM 2265 C C . THR A 1 287 ? 6.691 -21.25 -23.891 1 96.12 287 THR A C 1
ATOM 2267 O O . THR A 1 287 ? 6.668 -20.969 -22.688 1 96.12 287 THR A O 1
ATOM 2270 N N . GLN A 1 288 ? 7.078 -20.422 -24.781 1 94.75 288 GLN A N 1
ATOM 2271 C CA . GLN A 1 288 ? 7.598 -19.094 -24.453 1 94.75 288 GLN A CA 1
ATOM 2272 C C . GLN A 1 288 ? 7.137 -18.047 -25.469 1 94.75 288 GLN A C 1
ATOM 2274 O O . GLN A 1 288 ? 7.219 -18.281 -26.688 1 94.75 288 GLN A O 1
ATOM 2279 N N . TYR A 1 289 ? 6.617 -16.984 -24.938 1 91.88 289 TYR A N 1
ATOM 2280 C CA . TYR A 1 289 ? 6.285 -15.836 -25.766 1 91.88 289 TYR A CA 1
ATOM 2281 C C . TYR A 1 289 ? 7.539 -15.25 -26.406 1 91.88 289 TYR A C 1
ATOM 2283 O O . TYR A 1 289 ? 8.539 -15.008 -25.719 1 91.88 289 TYR A O 1
ATOM 2291 N N . ALA A 1 290 ? 7.504 -14.977 -27.672 1 87.94 290 ALA A N 1
ATOM 2292 C CA . ALA A 1 290 ? 8.664 -14.516 -28.422 1 87.94 290 ALA A CA 1
ATOM 2293 C C . ALA A 1 290 ? 9.211 -13.211 -27.844 1 87.94 290 ALA A C 1
ATOM 2295 O O . ALA A 1 290 ? 10.422 -12.984 -27.844 1 87.94 290 ALA A O 1
ATOM 2296 N N . GLY A 1 291 ? 8.406 -12.391 -27.359 1 87.44 291 GLY A N 1
ATOM 2297 C CA . GLY A 1 291 ? 8.797 -11.078 -26.875 1 87.44 291 GLY A CA 1
ATOM 2298 C C . GLY A 1 291 ? 9.445 -11.117 -25.5 1 87.44 291 GLY A C 1
ATOM 2299 O O . GLY A 1 291 ? 9.992 -10.117 -25.031 1 87.44 291 GLY A O 1
ATOM 2300 N N . LEU A 1 292 ? 9.406 -12.266 -24.828 1 90.19 292 LEU A N 1
ATOM 2301 C CA . LEU A 1 292 ? 10.016 -12.383 -23.516 1 90.19 292 LEU A CA 1
ATOM 2302 C C . LEU A 1 292 ? 11.539 -12.258 -23.609 1 90.19 292 LEU A C 1
ATOM 2304 O O . LEU A 1 292 ? 12.164 -11.648 -22.734 1 90.19 292 LEU A O 1
ATOM 2308 N N . GLY A 1 293 ? 12.125 -12.859 -24.672 1 91.19 293 GLY A N 1
ATOM 2309 C CA . GLY A 1 293 ? 13.57 -12.906 -24.797 1 91.19 293 GLY A CA 1
ATOM 2310 C C . GLY A 1 293 ? 14.234 -13.734 -23.719 1 91.19 293 GLY A C 1
ATOM 2311 O O . GLY A 1 293 ? 13.656 -14.703 -23.219 1 91.19 293 GLY A O 1
ATOM 2312 N N . MET A 1 294 ? 15.5 -13.414 -23.484 1 96.56 294 MET A N 1
ATOM 2313 C CA . MET A 1 294 ? 16.297 -14.078 -22.453 1 96.56 294 MET A CA 1
ATOM 2314 C C . MET A 1 294 ? 16.5 -13.172 -21.25 1 96.56 294 MET A C 1
ATOM 2316 O O . MET A 1 294 ? 16.734 -11.969 -21.406 1 96.56 294 MET A O 1
ATOM 2320 N N . LEU A 1 295 ? 16.297 -13.758 -20.109 1 97.69 295 LEU A N 1
ATOM 2321 C CA . LEU A 1 295 ? 16.312 -12.961 -18.891 1 97.69 295 LEU A CA 1
ATOM 2322 C C . LEU A 1 295 ? 17.484 -13.336 -17.984 1 97.69 295 LEU A C 1
ATOM 2324 O O . LEU A 1 295 ? 17.906 -14.5 -17.984 1 97.69 295 LEU A O 1
ATOM 2328 N N . ARG A 1 296 ? 18.031 -12.289 -17.234 1 97.56 296 ARG A N 1
ATOM 2329 C CA . ARG A 1 296 ? 18.891 -12.609 -16.094 1 97.56 296 ARG A CA 1
ATOM 2330 C C . ARG A 1 296 ? 18.156 -13.523 -15.117 1 97.56 296 ARG A C 1
ATOM 2332 O O . ARG A 1 296 ? 16.953 -13.375 -14.883 1 97.56 296 ARG A O 1
ATOM 2339 N N . SER A 1 297 ? 18.891 -14.445 -14.555 1 98.62 297 SER A N 1
ATOM 2340 C CA . SER A 1 297 ? 18.281 -15.391 -13.633 1 98.62 297 SER A CA 1
ATOM 2341 C C . SER A 1 297 ? 19.203 -15.695 -12.461 1 98.62 297 SER A C 1
ATOM 2343 O O . SER A 1 297 ? 20.359 -15.273 -12.445 1 98.62 297 SER A O 1
ATOM 2345 N N . TYR A 1 298 ? 18.672 -16.297 -11.414 1 98.75 298 TYR A N 1
ATOM 2346 C CA . TYR A 1 298 ? 19.359 -16.641 -10.172 1 98.75 298 TYR A CA 1
ATOM 2347 C C . TYR A 1 298 ? 18.984 -18.031 -9.695 1 98.75 298 TYR A C 1
ATOM 2349 O O . TYR A 1 298 ? 17.797 -18.359 -9.602 1 98.75 298 TYR A O 1
ATOM 2357 N N . THR A 1 299 ? 19.969 -18.812 -9.453 1 98.75 299 THR A N 1
ATOM 2358 C CA . THR A 1 299 ? 19.719 -20.109 -8.828 1 98.75 299 THR A CA 1
ATOM 2359 C C . THR A 1 299 ? 19.969 -20.031 -7.32 1 98.75 299 THR A C 1
ATOM 2361 O O . THR A 1 299 ? 21.016 -19.547 -6.875 1 98.75 299 THR A O 1
ATOM 2364 N N . ILE A 1 300 ? 18.984 -20.391 -6.555 1 98.5 300 ILE A N 1
ATOM 2365 C CA . ILE A 1 300 ? 19.078 -20.438 -5.098 1 98.5 300 ILE A CA 1
ATOM 2366 C C . ILE A 1 300 ? 19.109 -21.891 -4.629 1 98.5 300 ILE A C 1
ATOM 2368 O O . ILE A 1 300 ? 18.281 -22.703 -5.047 1 98.5 300 ILE A O 1
ATOM 2372 N N . GLU A 1 301 ? 20.031 -22.203 -3.803 1 98 301 GLU A N 1
ATOM 2373 C CA . GLU A 1 301 ? 20.219 -23.547 -3.264 1 98 301 GLU A CA 1
ATOM 2374 C C . GLU A 1 301 ? 20.562 -23.516 -1.779 1 98 301 GLU A C 1
ATOM 2376 O O . GLU A 1 301 ? 20.969 -22.469 -1.261 1 98 301 GLU A O 1
ATOM 2381 N N . PRO A 1 302 ? 20.281 -24.625 -1.08 1 95.5 302 PRO A N 1
ATOM 2382 C CA . PRO A 1 302 ? 20.703 -24.641 0.325 1 95.5 302 PRO A CA 1
ATOM 2383 C C . PRO A 1 302 ? 22.203 -24.438 0.507 1 95.5 302 PRO A C 1
ATOM 2385 O O . PRO A 1 302 ? 23 -24.891 -0.315 1 95.5 302 PRO A O 1
ATOM 2388 N N . GLY A 1 303 ? 22.484 -23.719 1.531 1 88.88 303 GLY A N 1
ATOM 2389 C CA . GLY A 1 303 ? 23.875 -23.609 1.899 1 88.88 303 GLY A CA 1
ATOM 2390 C C . GLY A 1 303 ? 24.391 -24.828 2.629 1 88.88 303 GLY A C 1
ATO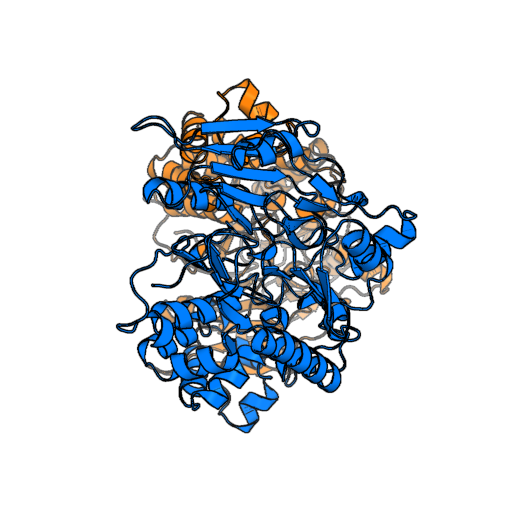M 2391 O O . GLY A 1 303 ? 23.625 -25.734 2.969 1 88.88 303 GLY A O 1
ATOM 2392 N N . ASP A 1 304 ? 25.75 -24.797 2.732 1 81.44 304 ASP A N 1
ATOM 2393 C CA . ASP A 1 304 ? 26.328 -25.828 3.582 1 81.44 304 ASP A CA 1
ATOM 2394 C C . ASP A 1 304 ? 25.812 -25.719 5.016 1 81.44 304 ASP A C 1
ATOM 2396 O O . ASP A 1 304 ? 25.234 -24.688 5.391 1 81.44 304 ASP A O 1
ATOM 2400 N N . GLU A 1 305 ? 25.859 -26.766 5.723 1 72.38 305 GLU A N 1
ATOM 2401 C CA . GLU A 1 305 ? 25.328 -26.797 7.082 1 72.38 305 GLU A CA 1
ATOM 2402 C C . GLU A 1 305 ? 25.688 -25.531 7.855 1 72.38 305 GLU A C 1
ATOM 2404 O O . GLU A 1 305 ? 26.875 -25.188 7.977 1 72.38 305 GLU A O 1
ATOM 2409 N N . GLY A 1 306 ? 24.641 -24.859 8.344 1 70.31 306 GLY A N 1
ATOM 2410 C CA . GLY A 1 306 ? 24.828 -23.672 9.164 1 70.31 306 GLY A CA 1
ATOM 2411 C C . GLY A 1 306 ? 25.078 -22.422 8.352 1 70.31 306 GLY A C 1
ATOM 2412 O O . GLY A 1 306 ? 25.172 -21.328 8.914 1 70.31 306 GLY A O 1
ATOM 2413 N N . GLN A 1 307 ? 25.141 -22.656 7.008 1 73.5 307 GLN A N 1
ATOM 2414 C CA . GLN A 1 307 ? 25.438 -21.5 6.168 1 73.5 307 GLN A CA 1
ATOM 2415 C C . GLN A 1 307 ? 24.188 -20.969 5.492 1 73.5 307 GLN A C 1
ATOM 2417 O O . GLN A 1 307 ? 23.203 -21.703 5.332 1 73.5 307 GLN A O 1
ATOM 2422 N N . PRO A 1 308 ? 24.266 -19.625 5.148 1 81.5 308 PRO A N 1
ATOM 2423 C CA . PRO A 1 308 ? 23.156 -19.031 4.402 1 81.5 308 PRO A CA 1
ATOM 2424 C C . PRO A 1 308 ? 22.938 -19.672 3.035 1 81.5 308 PRO A C 1
ATOM 2426 O O . PRO A 1 308 ? 23.797 -20.438 2.57 1 81.5 308 PRO A O 1
ATOM 2429 N N . LEU A 1 309 ? 21.812 -19.469 2.439 1 92.62 309 LEU A N 1
ATOM 2430 C CA . LEU A 1 309 ? 21.5 -19.953 1.102 1 92.62 309 LEU A CA 1
ATOM 2431 C C . LEU A 1 309 ? 22.562 -19.531 0.098 1 92.62 309 LEU A C 1
ATOM 2433 O O . LEU A 1 309 ? 23.219 -18.516 0.28 1 92.62 309 LEU A O 1
ATOM 2437 N N . ARG A 1 310 ? 22.844 -20.422 -0.831 1 96.12 310 ARG A N 1
ATOM 2438 C CA . ARG A 1 310 ? 23.734 -20.094 -1.94 1 96.12 310 ARG A CA 1
ATOM 2439 C C . ARG A 1 310 ? 22.969 -19.484 -3.104 1 96.12 310 ARG A C 1
ATOM 2441 O O . ARG A 1 310 ? 21.875 -19.953 -3.459 1 96.12 310 ARG A O 1
ATOM 2448 N N . VAL A 1 311 ? 23.531 -18.406 -3.629 1 97.75 311 VAL A N 1
ATOM 2449 C CA . VAL A 1 311 ? 22.922 -17.734 -4.766 1 97.75 311 VAL A CA 1
ATOM 2450 C C . VAL A 1 311 ? 23.906 -17.688 -5.93 1 97.75 311 VAL A C 1
ATOM 2452 O O . VAL A 1 311 ? 25.047 -17.219 -5.766 1 97.75 311 VAL A O 1
ATOM 2455 N N . THR A 1 312 ? 23.516 -18.203 -7.094 1 98.19 312 THR A N 1
ATOM 2456 C CA . THR A 1 312 ? 24.312 -18.141 -8.312 1 98.19 312 THR A CA 1
ATOM 2457 C C . THR A 1 312 ? 23.641 -17.25 -9.359 1 98.19 312 THR A C 1
ATOM 2459 O O . THR A 1 312 ? 22.484 -17.484 -9.727 1 98.19 312 THR A O 1
ATOM 2462 N N . ASP A 1 313 ? 24.391 -16.297 -9.82 1 98.44 313 ASP A N 1
ATOM 2463 C CA . ASP A 1 313 ? 23.875 -15.383 -10.828 1 98.44 313 ASP A CA 1
ATOM 2464 C C . ASP A 1 313 ? 24.109 -15.93 -12.234 1 98.44 313 ASP A C 1
ATOM 2466 O O . ASP A 1 313 ? 25.156 -16.5 -12.523 1 98.44 313 ASP A O 1
ATOM 2470 N N . HIS A 1 314 ? 23.094 -15.711 -13.07 1 98.69 314 HIS A N 1
ATOM 2471 C CA . HIS A 1 314 ? 23.203 -16.125 -14.461 1 98.69 314 HIS A CA 1
ATOM 2472 C C . HIS A 1 314 ? 22.891 -14.977 -15.414 1 98.69 314 HIS A C 1
ATOM 2474 O O . HIS A 1 314 ? 21.828 -14.367 -15.312 1 98.69 314 HIS A O 1
ATOM 2480 N N . PRO A 1 315 ? 23.828 -14.711 -16.406 1 98.19 315 PRO A N 1
ATOM 2481 C CA . PRO A 1 315 ? 23.453 -13.75 -17.453 1 98.19 315 PRO A CA 1
ATOM 2482 C C . PRO A 1 315 ? 22.312 -14.242 -18.328 1 98.19 315 PRO A C 1
ATOM 2484 O O . PRO A 1 315 ? 21.953 -15.43 -18.281 1 98.19 315 PRO A O 1
ATOM 2487 N N . PRO A 1 316 ? 21.734 -13.375 -19.109 1 97.94 316 PRO A N 1
ATOM 2488 C CA . PRO A 1 316 ? 20.531 -13.719 -19.859 1 97.94 316 PRO A CA 1
ATOM 2489 C C . PRO A 1 316 ? 20.734 -14.922 -20.781 1 97.94 316 PRO A C 1
ATOM 2491 O O . PRO A 1 316 ? 19.844 -15.773 -20.891 1 97.94 316 PRO A O 1
ATOM 2494 N N . GLU A 1 317 ? 21.891 -15.086 -21.344 1 97.94 317 GLU A N 1
ATOM 2495 C CA . GLU A 1 317 ? 22.141 -16.156 -22.312 1 97.94 317 GLU A CA 1
ATOM 2496 C C . GLU A 1 317 ? 22.094 -17.531 -21.641 1 97.94 317 GLU A C 1
ATOM 2498 O O . GLU A 1 317 ? 21.984 -18.547 -22.328 1 97.94 317 GLU A O 1
ATOM 2503 N N . GLN A 1 318 ? 22.125 -17.5 -20.328 1 98.5 318 GLN A N 1
ATOM 2504 C CA . GLN A 1 318 ? 22.172 -18.766 -19.594 1 98.5 318 GLN A CA 1
ATOM 2505 C C . GLN A 1 318 ? 20.812 -19.109 -19 1 98.5 318 GLN A C 1
ATOM 2507 O O . GLN A 1 318 ? 20.703 -20.062 -18.219 1 98.5 318 GLN A O 1
ATOM 2512 N N . MET A 1 319 ? 19.766 -18.406 -19.344 1 98.38 319 MET A N 1
ATOM 2513 C CA . MET A 1 319 ? 18.438 -18.578 -18.766 1 98.38 319 MET A CA 1
ATOM 2514 C C . MET A 1 319 ? 17.969 -20.031 -18.906 1 98.38 319 MET A C 1
ATOM 2516 O O . MET A 1 319 ? 17.672 -20.688 -17.906 1 98.38 319 MET A O 1
ATOM 2520 N N . HIS A 1 320 ? 18.016 -20.578 -20.125 1 98.62 320 HIS A N 1
ATOM 2521 C CA . HIS A 1 320 ? 17.5 -21.906 -20.391 1 98.62 320 HIS A CA 1
ATOM 2522 C C . HIS A 1 320 ? 18.391 -22.984 -19.797 1 98.62 320 HIS A C 1
ATOM 2524 O O . HIS A 1 320 ? 17.906 -24.016 -19.297 1 98.62 320 HIS A O 1
ATOM 2530 N N . SER A 1 321 ? 19.703 -22.75 -19.828 1 98.5 321 SER A N 1
ATOM 2531 C CA . SER A 1 321 ? 20.625 -23.719 -19.25 1 98.5 321 SER A CA 1
ATOM 2532 C C . SER A 1 321 ? 20.469 -23.797 -17.734 1 98.5 321 SER A C 1
ATOM 2534 O O . SER A 1 321 ? 20.625 -24.875 -17.141 1 98.5 321 SER A O 1
ATOM 2536 N N . ALA A 1 322 ? 20.219 -22.672 -17.062 1 98.62 322 ALA A N 1
ATOM 2537 C CA . ALA A 1 322 ? 19.953 -22.672 -15.625 1 98.62 322 ALA A CA 1
ATOM 2538 C C . ALA A 1 322 ? 18.719 -23.484 -15.281 1 98.62 322 ALA A C 1
ATOM 2540 O O . ALA A 1 322 ? 18.703 -24.25 -14.312 1 98.62 322 ALA A O 1
ATOM 2541 N N . ILE A 1 323 ? 17.672 -23.359 -16.109 1 98.69 323 ILE A N 1
ATOM 2542 C CA . ILE A 1 323 ? 16.438 -24.109 -15.914 1 98.69 323 ILE A CA 1
ATOM 2543 C C . ILE A 1 323 ? 16.703 -25.594 -16.125 1 98.69 323 ILE A C 1
ATOM 2545 O O . ILE A 1 323 ? 16.281 -26.422 -15.305 1 98.69 323 ILE A O 1
ATOM 2549 N N . ALA A 1 324 ? 17.438 -25.906 -17.172 1 98.62 324 ALA A N 1
ATOM 2550 C CA . ALA A 1 324 ? 17.766 -27.297 -17.469 1 98.62 324 ALA A CA 1
ATOM 2551 C C . ALA A 1 324 ? 18.547 -27.938 -16.328 1 98.62 324 ALA A C 1
ATOM 2553 O O . ALA A 1 324 ? 18.25 -29.062 -15.914 1 98.62 324 ALA A O 1
ATOM 2554 N N . ALA A 1 325 ? 19.5 -27.203 -15.875 1 98.44 325 ALA A N 1
ATOM 2555 C CA . ALA A 1 325 ? 20.344 -27.703 -14.789 1 98.44 325 ALA A CA 1
ATOM 2556 C C . ALA A 1 325 ? 19.516 -28 -13.539 1 98.44 325 ALA A C 1
ATOM 2558 O O . ALA A 1 325 ? 19.75 -29 -12.859 1 98.44 325 ALA A O 1
ATOM 2559 N N . ALA A 1 326 ? 18.594 -27.156 -13.266 1 97.94 326 ALA A N 1
ATOM 2560 C CA . ALA A 1 326 ? 17.719 -27.344 -12.102 1 97.94 326 ALA A CA 1
ATOM 2561 C C . ALA A 1 326 ? 16.875 -28.609 -12.234 1 97.94 326 ALA A C 1
ATOM 2563 O O . ALA A 1 326 ? 16.547 -29.266 -11.242 1 97.94 326 ALA A O 1
ATOM 2564 N N . LEU A 1 327 ? 16.594 -28.984 -13.445 1 97.19 327 LEU A N 1
ATOM 2565 C CA . LEU A 1 327 ? 15.781 -30.156 -13.734 1 97.19 327 LEU A CA 1
ATOM 2566 C C . LEU A 1 327 ? 16.641 -31.406 -13.836 1 97.19 327 LEU A C 1
ATOM 2568 O O . LEU A 1 327 ? 16.125 -32.531 -13.977 1 97.19 327 LEU A O 1
ATOM 2572 N N . GLY A 1 328 ? 17.922 -31.203 -13.789 1 96.75 328 GLY A N 1
ATOM 2573 C CA . GLY A 1 328 ? 18.844 -32.312 -13.992 1 96.75 328 GLY A CA 1
ATOM 2574 C C . GLY A 1 328 ? 18.953 -32.75 -15.445 1 96.75 328 GLY A C 1
ATOM 2575 O O . GLY A 1 328 ? 19.172 -33.938 -15.734 1 96.75 328 GLY A O 1
ATOM 2576 N N . LEU A 1 329 ? 18.703 -31.812 -16.344 1 97.44 329 LEU A N 1
ATOM 2577 C CA . LEU A 1 329 ? 18.734 -32.125 -17.781 1 97.44 329 LEU A CA 1
ATOM 2578 C C . LEU A 1 329 ? 19.875 -31.375 -18.453 1 97.44 329 LEU A C 1
ATOM 2580 O O . LEU A 1 329 ? 20.406 -30.391 -17.938 1 97.44 329 LEU A O 1
ATOM 2584 N N . ARG A 1 330 ? 20.25 -31.828 -19.562 1 96.38 330 ARG A N 1
ATOM 2585 C CA . ARG A 1 330 ? 21.266 -31.172 -20.375 1 96.38 330 ARG A CA 1
ATOM 2586 C C . ARG A 1 330 ? 20.719 -29.938 -21.062 1 96.38 330 ARG A C 1
ATOM 2588 O O . ARG A 1 330 ? 21.406 -28.922 -21.203 1 96.38 330 ARG A O 1
ATOM 2595 N N . ASP A 1 331 ? 19.484 -30.078 -21.484 1 96.88 331 ASP A N 1
ATOM 2596 C CA . ASP A 1 331 ? 18.797 -29 -22.188 1 96.88 331 ASP A CA 1
ATOM 2597 C C . ASP A 1 331 ? 17.281 -29.109 -22.047 1 96.88 331 ASP A C 1
ATOM 2599 O O . ASP A 1 331 ? 16.781 -30.125 -21.562 1 96.88 331 ASP A O 1
ATOM 2603 N N . ILE A 1 332 ? 16.641 -28 -22.359 1 97.94 332 ILE A N 1
ATOM 2604 C CA . ILE A 1 332 ? 15.188 -27.984 -22.453 1 97.94 332 ILE A CA 1
ATOM 2605 C C . ILE A 1 332 ? 14.758 -27.531 -23.844 1 97.94 332 ILE A C 1
ATOM 2607 O O . ILE A 1 332 ? 15.492 -26.828 -24.531 1 97.94 332 ILE A O 1
ATOM 2611 N N . ARG A 1 333 ? 13.586 -28 -24.203 1 97.88 333 ARG A N 1
ATOM 2612 C CA . ARG A 1 333 ? 12.984 -27.531 -25.438 1 97.88 333 ARG A CA 1
ATOM 2613 C C . ARG A 1 333 ? 12.031 -26.375 -25.188 1 97.88 333 ARG A C 1
ATOM 2615 O O . ARG A 1 333 ? 11.117 -26.469 -24.375 1 97.88 333 ARG A O 1
ATOM 2622 N N . VAL A 1 334 ? 12.305 -25.281 -25.891 1 97.12 334 VAL A N 1
ATOM 2623 C CA . VAL A 1 334 ? 11.469 -24.094 -25.75 1 97.12 334 VAL A CA 1
ATOM 2624 C C . VAL A 1 334 ? 10.734 -23.812 -27.047 1 97.12 334 VAL A C 1
ATOM 2626 O O . VAL A 1 334 ? 11.367 -23.531 -28.078 1 97.12 334 VAL A O 1
ATOM 2629 N N . LEU A 1 335 ? 9.445 -23.906 -27.016 1 95.5 335 LEU A N 1
ATOM 2630 C CA . LEU A 1 335 ? 8.602 -23.719 -28.172 1 95.5 335 LEU A CA 1
ATOM 2631 C C . LEU A 1 335 ? 8.125 -22.266 -28.266 1 95.5 335 LEU A C 1
ATOM 2633 O O . LEU A 1 335 ? 7.453 -21.766 -27.375 1 95.5 335 LEU A O 1
ATOM 2637 N N . THR A 1 336 ? 8.492 -21.609 -29.344 1 91.19 336 THR A N 1
ATOM 2638 C CA . THR A 1 336 ? 8.07 -20.25 -29.641 1 91.19 336 THR A CA 1
ATOM 2639 C C . THR A 1 336 ? 7.453 -20.172 -31.031 1 91.19 336 THR A C 1
ATOM 2641 O O . THR A 1 336 ? 8.125 -20.422 -32.031 1 91.19 336 THR A O 1
ATOM 2644 N N . ALA A 1 337 ? 6.219 -19.828 -31 1 81.88 337 ALA A N 1
ATOM 2645 C CA . ALA A 1 337 ? 5.562 -19.719 -32.312 1 81.88 337 ALA A CA 1
ATOM 2646 C C . ALA A 1 337 ? 6.129 -18.547 -33.094 1 81.88 337 ALA A C 1
ATOM 2648 O O . ALA A 1 337 ? 6.383 -17.469 -32.531 1 81.88 337 ALA A O 1
ATOM 2649 N N . THR A 1 338 ? 6.516 -18.891 -34.312 1 75.88 338 THR A N 1
ATOM 2650 C CA . THR A 1 338 ? 7.035 -17.859 -35.219 1 75.88 338 THR A CA 1
ATOM 2651 C C . THR A 1 338 ? 5.898 -17.031 -35.812 1 75.88 338 THR A C 1
ATOM 2653 O O . THR A 1 338 ? 4.996 -17.562 -36.438 1 75.88 338 THR A O 1
ATOM 2656 N N . GLN A 1 339 ? 5.812 -15.93 -35.344 1 73.06 339 GLN A N 1
ATOM 2657 C CA . GLN A 1 339 ? 4.812 -15.016 -35.875 1 73.06 339 GLN A CA 1
ATOM 2658 C C . GLN A 1 339 ? 5.328 -13.578 -35.906 1 73.06 339 GLN A C 1
ATOM 2660 O O . GLN A 1 339 ? 6.398 -13.297 -35.344 1 73.06 339 GLN A O 1
ATOM 2665 N N . ASP A 1 340 ? 4.652 -12.852 -36.781 1 66.62 340 ASP A N 1
ATOM 2666 C CA . ASP A 1 340 ? 5.047 -11.445 -36.781 1 66.62 340 ASP A CA 1
ATOM 2667 C C . ASP A 1 340 ? 4.816 -10.82 -35.406 1 66.62 340 ASP A C 1
ATOM 2669 O O . ASP A 1 340 ? 4.059 -11.352 -34.594 1 66.62 340 ASP A O 1
ATOM 2673 N N . VAL A 1 341 ? 5.504 -9.859 -35.25 1 62.5 341 VAL A N 1
ATOM 2674 C CA . VAL A 1 341 ? 5.582 -9.211 -33.938 1 62.5 341 VAL A CA 1
ATOM 2675 C C . VAL A 1 341 ? 4.184 -8.82 -33.469 1 62.5 341 VAL A C 1
ATOM 2677 O O . VAL A 1 341 ? 3.85 -8.961 -32.312 1 62.5 341 VAL A O 1
ATOM 2680 N N . HIS A 1 342 ? 3.402 -8.375 -34.344 1 64.81 342 HIS A N 1
ATOM 2681 C CA . HIS A 1 342 ? 2.064 -7.914 -33.969 1 64.81 342 HIS A CA 1
ATOM 2682 C C . HIS A 1 342 ? 1.165 -9.078 -33.594 1 64.81 342 HIS A C 1
ATOM 2684 O O . HIS A 1 342 ? 0.406 -8.984 -32.625 1 64.81 342 HIS A O 1
ATOM 2690 N N . ALA A 1 343 ? 1.37 -10.148 -34.312 1 63 343 ALA A N 1
ATOM 2691 C CA . ALA A 1 343 ? 0.59 -11.352 -34.031 1 63 343 ALA A CA 1
ATOM 2692 C C . ALA A 1 343 ? 0.999 -11.953 -32.688 1 63 343 ALA A C 1
ATOM 2694 O O . ALA A 1 343 ? 0.148 -12.406 -31.906 1 63 343 ALA A O 1
ATOM 2695 N N . ALA A 1 344 ? 2.219 -11.867 -32.469 1 65.06 344 ALA A N 1
ATOM 2696 C CA . ALA A 1 344 ? 2.729 -12.391 -31.203 1 65.06 344 ALA A CA 1
ATOM 2697 C C . ALA A 1 344 ? 2.195 -11.586 -30.031 1 65.06 344 ALA A C 1
ATOM 2699 O O . ALA A 1 344 ? 1.825 -12.148 -29 1 65.06 344 ALA A O 1
ATOM 2700 N N . GLU A 1 345 ? 2.199 -10.25 -30.188 1 72.25 345 GLU A N 1
ATOM 2701 C CA . GLU A 1 345 ? 1.676 -9.383 -29.125 1 72.25 345 GLU A CA 1
ATOM 2702 C C . GLU A 1 345 ? 0.197 -9.656 -28.875 1 72.25 345 GLU A C 1
ATOM 2704 O O . GLU A 1 345 ? -0.249 -9.664 -27.719 1 72.25 345 GLU A O 1
ATOM 2709 N N . ARG A 1 346 ? -0.451 -9.93 -29.922 1 67.19 346 ARG A N 1
ATOM 2710 C CA . ARG A 1 346 ? -1.878 -10.211 -29.797 1 67.19 346 ARG A CA 1
ATOM 2711 C C . ARG A 1 346 ? -2.117 -11.523 -29.062 1 67.19 346 ARG A C 1
ATOM 2713 O O . ARG A 1 346 ? -3.006 -11.617 -28.219 1 67.19 346 ARG A O 1
ATOM 2720 N N . GLU A 1 347 ? -1.36 -12.477 -29.422 1 71.75 347 GLU A N 1
ATOM 2721 C CA . GLU A 1 347 ? -1.588 -13.773 -28.797 1 71.75 347 GLU A CA 1
ATOM 2722 C C . GLU A 1 347 ? -1.124 -13.773 -27.344 1 71.75 347 GLU A C 1
ATOM 2724 O O . GLU A 1 347 ? -1.7 -14.461 -26.5 1 71.75 347 GLU A O 1
ATOM 2729 N N . GLN A 1 348 ? -0.087 -13.109 -27.094 1 68.31 348 GLN A N 1
ATOM 2730 C CA . GLN A 1 348 ? 0.277 -12.914 -25.703 1 68.31 348 GLN A CA 1
ATOM 2731 C C . GLN A 1 348 ? -0.841 -12.211 -24.938 1 68.31 348 GLN A C 1
ATOM 2733 O O . GLN A 1 348 ? -1.171 -12.594 -23.812 1 68.31 348 GLN A O 1
ATOM 2738 N N . TRP A 1 349 ? -1.372 -11.289 -25.641 1 69.06 349 TRP A N 1
ATOM 2739 C CA . TRP A 1 349 ? -2.508 -10.57 -25.094 1 69.06 349 TRP A CA 1
ATOM 2740 C C . TRP A 1 349 ? -3.689 -11.5 -24.859 1 69.06 349 TRP A C 1
ATOM 2742 O O . TRP A 1 349 ? -4.453 -11.328 -23.906 1 69.06 349 TRP A O 1
ATOM 2752 N N . ASP A 1 350 ? -3.676 -12.555 -25.641 1 74.12 350 ASP A N 1
ATOM 2753 C CA . ASP A 1 350 ? -4.777 -13.508 -25.531 1 74.12 350 ASP A CA 1
ATOM 2754 C C . ASP A 1 350 ? -4.375 -14.727 -24.719 1 74.12 350 ASP A C 1
ATOM 2756 O O . ASP A 1 350 ? -4.988 -15.789 -24.828 1 74.12 350 ASP A O 1
ATOM 2760 N N . ASP A 1 351 ? -3.305 -14.578 -24.031 1 83 351 ASP A N 1
ATOM 2761 C CA . ASP A 1 351 ? -2.9 -15.586 -23.047 1 83 351 ASP A CA 1
ATOM 2762 C C . ASP A 1 351 ? -2.49 -16.891 -23.734 1 83 351 ASP A C 1
ATOM 2764 O O . ASP A 1 351 ? -2.846 -17.984 -23.281 1 83 351 ASP A O 1
ATOM 2768 N N . GLY A 1 352 ? -1.773 -16.781 -24.781 1 87.44 352 GLY A N 1
ATOM 2769 C CA . GLY A 1 352 ? -1.351 -17.938 -25.562 1 87.44 352 GLY A CA 1
ATOM 2770 C C . GLY A 1 352 ? -0.435 -18.875 -24.797 1 87.44 352 GLY A C 1
ATOM 2771 O O . GLY A 1 352 ? -0.443 -20.078 -25.031 1 87.44 352 GLY A O 1
ATOM 2772 N N . CYS A 1 353 ? 0.308 -18.375 -23.906 1 91.94 353 CYS A N 1
ATOM 2773 C CA . CYS A 1 353 ? 1.235 -19.188 -23.125 1 91.94 353 CYS A CA 1
ATOM 2774 C C . CYS A 1 353 ? 0.587 -19.672 -21.844 1 91.94 353 CYS A C 1
ATOM 2776 O O . CYS A 1 353 ? 1.136 -20.531 -21.141 1 91.94 353 CYS A O 1
ATOM 2778 N N . ASN A 1 354 ? -0.524 -19.156 -21.484 1 96 354 ASN A N 1
ATOM 2779 C CA . ASN A 1 354 ? -1.189 -19.469 -20.234 1 96 354 ASN A CA 1
ATOM 2780 C C . ASN A 1 354 ? -2.021 -20.75 -20.344 1 96 354 ASN A C 1
ATOM 2782 O O . ASN A 1 354 ? -3.217 -20.734 -20.047 1 96 354 ASN A O 1
ATOM 2786 N N . VAL A 1 355 ? -1.378 -21.859 -20.656 1 97.62 355 VAL A N 1
ATOM 2787 C CA . VAL A 1 355 ? -2.025 -23.141 -20.859 1 97.62 355 VAL A CA 1
ATOM 2788 C C . VAL A 1 355 ? -1.871 -24 -19.609 1 97.62 355 VAL A C 1
ATOM 2790 O O . VAL A 1 355 ? -0.912 -23.844 -18.844 1 97.62 355 VAL A O 1
ATOM 2793 N N . LEU A 1 356 ? -2.834 -24.891 -19.359 1 98.62 356 LEU A N 1
ATOM 2794 C CA . LEU A 1 356 ? -2.807 -25.797 -18.234 1 98.62 356 LEU A CA 1
ATOM 2795 C C . LEU A 1 356 ? -2.496 -27.219 -18.672 1 98.62 356 LEU A C 1
ATOM 2797 O O . LEU A 1 356 ? -3.271 -27.828 -19.422 1 98.62 356 LEU A O 1
ATOM 2801 N N . ALA A 1 357 ? -1.381 -27.781 -18.281 1 98.62 357 ALA A N 1
ATOM 2802 C CA . ALA A 1 357 ? -1.092 -29.188 -18.531 1 98.62 357 ALA A CA 1
ATOM 2803 C C . ALA A 1 357 ? -1.934 -30.094 -17.641 1 98.62 357 ALA A C 1
ATOM 2805 O O . ALA A 1 357 ? -1.979 -29.906 -16.422 1 98.62 357 ALA A O 1
ATOM 2806 N N . VAL A 1 358 ? -2.611 -31.109 -18.219 1 98.56 358 VAL A N 1
ATOM 2807 C CA . VAL A 1 358 ? -3.395 -32.062 -17.422 1 98.56 358 VAL A CA 1
ATOM 2808 C C . VAL A 1 358 ? -2.648 -33.375 -17.312 1 98.56 358 VAL A C 1
ATOM 2810 O O . VAL A 1 358 ? -2.889 -34.156 -16.391 1 98.56 358 VAL A O 1
ATOM 2813 N N . GLU A 1 359 ? -1.792 -33.688 -18.203 1 97.88 359 GLU A N 1
ATOM 2814 C CA . GLU A 1 359 ? -0.788 -34.75 -18.25 1 97.88 359 GLU A CA 1
ATOM 2815 C C . GLU A 1 359 ? 0.382 -34.344 -19.156 1 97.88 359 GLU A C 1
ATOM 2817 O O . GLU A 1 359 ? 0.307 -33.375 -19.891 1 97.88 359 GLU A O 1
ATOM 2822 N N . PRO A 1 360 ? 1.49 -35.094 -19.031 1 98.06 360 PRO A N 1
ATOM 2823 C CA . PRO A 1 360 ? 2.633 -34.688 -19.844 1 98.06 360 PRO A CA 1
ATOM 2824 C C . PRO A 1 360 ? 2.299 -34.625 -21.328 1 98.06 360 PRO A C 1
ATOM 2826 O O . PRO A 1 360 ? 1.869 -35.625 -21.922 1 98.06 360 PRO A O 1
ATOM 2829 N N . GLY A 1 361 ? 2.438 -33.438 -21.859 1 98.31 361 GLY A N 1
ATOM 2830 C CA . GLY A 1 361 ? 2.25 -33.281 -23.281 1 98.31 361 GLY A CA 1
ATOM 2831 C C . GLY A 1 361 ? 0.805 -33.031 -23.672 1 98.31 361 GLY A C 1
ATOM 2832 O O . GLY A 1 361 ? 0.469 -33.031 -24.859 1 98.31 361 GLY A O 1
ATOM 2833 N N . VAL A 1 362 ? -0.096 -32.875 -22.75 1 98.69 362 VAL A N 1
ATOM 2834 C CA . VAL A 1 362 ? -1.502 -32.594 -23 1 98.69 362 VAL A CA 1
ATOM 2835 C C . VAL A 1 362 ? -1.905 -31.312 -22.266 1 98.69 362 VAL A C 1
ATOM 2837 O O . VAL A 1 362 ? -1.906 -31.281 -21.031 1 98.69 362 VAL A O 1
ATOM 2840 N N . VAL A 1 363 ? -2.34 -30.297 -23.062 1 98.56 363 VAL A N 1
ATOM 2841 C CA . VAL A 1 363 ? -2.609 -29.016 -22.422 1 98.56 363 VAL A CA 1
ATOM 2842 C C . VAL A 1 363 ? -4.008 -28.531 -22.797 1 98.56 363 VAL A C 1
ATOM 2844 O O . VAL A 1 363 ? -4.535 -28.891 -23.859 1 98.56 363 VAL A O 1
ATOM 2847 N N . VAL A 1 364 ? -4.629 -27.781 -21.922 1 98.56 364 VAL A N 1
ATOM 2848 C CA . VAL A 1 364 ? -5.867 -27.062 -22.172 1 98.56 364 VAL A CA 1
ATOM 2849 C C . VAL A 1 364 ? -5.551 -25.609 -22.516 1 98.56 364 VAL A C 1
ATOM 2851 O O . VAL A 1 364 ? -4.797 -24.938 -21.797 1 98.56 364 VAL A O 1
ATOM 2854 N N . ALA A 1 365 ? -6.086 -25.078 -23.672 1 97.19 365 ALA A N 1
ATOM 2855 C CA . ALA A 1 365 ? -5.816 -23.734 -24.156 1 97.19 365 ALA A CA 1
ATOM 2856 C C . ALA A 1 365 ? -7.074 -23.094 -24.719 1 97.19 365 ALA A C 1
ATOM 2858 O O . ALA A 1 365 ? -8.047 -23.781 -25.047 1 97.19 365 ALA A O 1
ATOM 2859 N N . TYR A 1 366 ? -7.062 -21.766 -24.812 1 96.25 366 TYR A N 1
ATOM 2860 C CA . TYR A 1 366 ? -8.156 -21.078 -25.5 1 96.25 366 TYR A CA 1
ATOM 2861 C C . TYR A 1 366 ? -8.125 -21.359 -27 1 96.25 366 TYR A C 1
ATOM 2863 O O . TYR A 1 366 ? -7.062 -21.328 -27.625 1 96.25 366 TYR A O 1
ATOM 2871 N N . GLU A 1 367 ? -9.289 -21.453 -27.516 1 95.19 367 GLU A N 1
ATOM 2872 C CA . GLU A 1 367 ? -9.406 -21.797 -28.938 1 95.19 367 GLU A CA 1
ATOM 2873 C C . GLU A 1 367 ? -8.977 -20.625 -29.812 1 95.19 367 GLU A C 1
ATOM 2875 O O . GLU A 1 367 ? -8.586 -20.828 -30.969 1 95.19 367 GLU A O 1
ATOM 2880 N N . ARG A 1 368 ? -8.977 -19.5 -29.312 1 91.5 368 ARG A N 1
ATOM 2881 C CA . ARG A 1 368 ? -8.695 -18.312 -30.109 1 91.5 368 ARG A CA 1
ATOM 2882 C C . ARG A 1 368 ? -7.211 -18.203 -30.422 1 91.5 368 ARG A C 1
ATOM 2884 O O . ARG A 1 368 ? -6.816 -17.438 -31.312 1 91.5 368 ARG A O 1
ATOM 2891 N N . ASN A 1 369 ? -6.395 -18.938 -29.672 1 91.69 369 ASN A N 1
ATOM 2892 C CA . ASN A 1 369 ? -4.961 -18.906 -29.922 1 91.69 369 ASN A CA 1
ATOM 2893 C C . ASN A 1 369 ? -4.551 -19.922 -31 1 91.69 369 ASN A C 1
ATOM 2895 O O . ASN A 1 369 ? -3.738 -20.812 -30.734 1 91.69 369 ASN A O 1
ATOM 2899 N N . VAL A 1 370 ? -4.965 -19.625 -32.188 1 91.31 370 VAL A N 1
ATOM 2900 C CA . VAL A 1 370 ? -4.883 -20.594 -33.281 1 91.31 370 VAL A CA 1
ATOM 2901 C C . VAL A 1 370 ? -3.42 -20.844 -33.656 1 91.31 370 VAL A C 1
ATOM 2903 O O . VAL A 1 370 ? -2.996 -21.984 -33.781 1 91.31 370 VAL A O 1
ATOM 2906 N N . THR A 1 371 ? -2.645 -19.859 -33.812 1 90.38 371 THR A N 1
ATOM 2907 C CA . THR A 1 371 ? -1.254 -19.984 -34.219 1 90.38 371 THR A CA 1
ATOM 2908 C C . THR A 1 371 ? -0.449 -20.766 -33.188 1 90.38 371 THR A C 1
ATOM 2910 O O . THR A 1 371 ? 0.278 -21.703 -33.531 1 90.38 371 THR A O 1
ATOM 2913 N N . THR A 1 372 ? -0.585 -20.406 -31.984 1 92.38 372 THR A N 1
ATOM 2914 C CA . THR A 1 372 ? 0.143 -21.062 -30.906 1 92.38 372 THR A CA 1
ATOM 2915 C C . THR A 1 372 ? -0.3 -22.531 -30.781 1 92.38 372 THR A C 1
ATOM 2917 O O . THR A 1 372 ? 0.534 -23.422 -30.656 1 92.38 372 THR A O 1
ATOM 2920 N N . ASN A 1 373 ? -1.601 -22.719 -30.797 1 95.19 373 ASN A N 1
ATOM 2921 C CA . ASN A 1 373 ? -2.131 -24.078 -30.688 1 95.19 373 ASN A CA 1
ATOM 2922 C C . ASN A 1 373 ? -1.633 -24.969 -31.812 1 95.19 373 ASN A C 1
ATOM 2924 O O . ASN A 1 373 ? -1.264 -26.125 -31.578 1 95.19 373 ASN A O 1
ATOM 2928 N N . THR A 1 374 ? -1.646 -24.406 -33 1 94.69 374 THR A N 1
ATOM 2929 C CA . THR A 1 374 ? -1.167 -25.156 -34.156 1 94.69 374 THR A CA 1
ATOM 2930 C C . THR A 1 374 ? 0.316 -25.484 -34 1 94.69 374 THR A C 1
ATOM 2932 O O . THR A 1 374 ? 0.736 -26.609 -34.281 1 94.69 374 THR A O 1
ATOM 2935 N N . HIS A 1 375 ? 1.056 -24.516 -33.562 1 94.5 375 HIS A N 1
ATOM 2936 C CA . HIS A 1 375 ? 2.482 -24.734 -33.344 1 94.5 375 HIS A CA 1
ATOM 2937 C C . HIS A 1 375 ? 2.725 -25.844 -32.344 1 94.5 375 HIS A C 1
ATOM 2939 O O . HIS A 1 375 ? 3.553 -26.719 -32.562 1 94.5 375 HIS A O 1
ATOM 2945 N N . LEU A 1 376 ? 2.055 -25.844 -31.25 1 96.5 376 LEU A N 1
ATOM 2946 C CA . LEU A 1 376 ? 2.195 -26.859 -30.203 1 96.5 376 LEU A CA 1
ATOM 2947 C C . LEU A 1 376 ? 1.856 -28.234 -30.75 1 96.5 376 LEU A C 1
ATOM 2949 O O . LEU A 1 376 ? 2.592 -29.203 -30.516 1 96.5 376 LEU A O 1
ATOM 2953 N N . ARG A 1 377 ? 0.809 -28.359 -31.516 1 97.5 377 ARG A N 1
ATOM 2954 C CA . ARG A 1 377 ? 0.413 -29.641 -32.094 1 97.5 377 ARG A CA 1
ATOM 2955 C C . ARG A 1 377 ? 1.499 -30.172 -33.031 1 97.5 377 ARG A C 1
ATOM 2957 O O . ARG A 1 377 ? 1.822 -31.359 -33 1 97.5 377 ARG A O 1
ATOM 2964 N N . LYS A 1 378 ? 2.033 -29.281 -33.781 1 96.94 378 LYS A N 1
ATOM 2965 C CA . LYS A 1 378 ? 3.092 -29.672 -34.688 1 96.94 378 LYS A CA 1
ATOM 2966 C C . LYS A 1 378 ? 4.316 -30.172 -33.938 1 96.94 378 LYS A C 1
ATOM 2968 O O . LYS A 1 378 ? 5.113 -30.938 -34.5 1 96.94 378 LYS A O 1
ATOM 2973 N N . GLN A 1 379 ? 4.395 -29.719 -32.75 1 96.75 379 GLN A N 1
ATOM 2974 C CA . GLN A 1 379 ? 5.551 -30.094 -31.953 1 96.75 379 GLN A CA 1
ATOM 2975 C C . GLN A 1 379 ? 5.227 -31.297 -31.062 1 96.75 379 GLN A C 1
ATOM 2977 O O . GLN A 1 379 ? 5.988 -31.625 -30.156 1 96.75 379 GLN A O 1
ATOM 2982 N N . GLY A 1 380 ? 4.09 -31.859 -31.203 1 97.38 380 GLY A N 1
ATOM 2983 C CA . GLY A 1 380 ? 3.77 -33.125 -30.531 1 97.38 380 GLY A CA 1
ATOM 2984 C C . GLY A 1 380 ? 2.967 -32.906 -29.25 1 97.38 380 GLY A C 1
ATOM 2985 O O . GLY A 1 380 ? 2.801 -33.844 -28.469 1 97.38 380 GLY A O 1
ATOM 2986 N N . ILE A 1 381 ? 2.479 -31.75 -29.047 1 98.06 381 ILE A N 1
ATOM 2987 C CA . ILE A 1 381 ? 1.659 -31.469 -27.875 1 98.06 381 ILE A CA 1
ATOM 2988 C C . ILE A 1 381 ? 0.181 -31.594 -28.234 1 98.06 381 ILE A C 1
ATOM 2990 O O . ILE A 1 381 ? -0.264 -31.062 -29.25 1 98.06 381 ILE A O 1
ATOM 2994 N N . GLU A 1 382 ? -0.516 -32.375 -27.438 1 98.56 382 GLU A N 1
ATOM 2995 C CA . GLU A 1 382 ? -1.967 -32.406 -27.594 1 98.56 382 GLU A CA 1
ATOM 2996 C C . GLU A 1 382 ? -2.617 -31.188 -26.953 1 98.56 382 GLU A C 1
ATOM 2998 O O . GLU A 1 382 ? -2.369 -30.875 -25.797 1 98.56 382 GLU A O 1
ATOM 3003 N N . VAL A 1 383 ? -3.418 -30.516 -27.812 1 98.38 383 VAL A N 1
ATOM 3004 C CA . VAL A 1 383 ? -4.055 -29.297 -27.328 1 98.38 383 VAL A CA 1
ATOM 3005 C C . VAL A 1 383 ? -5.566 -29.5 -27.25 1 98.38 383 VAL A C 1
ATOM 3007 O O . VAL A 1 383 ? -6.219 -29.734 -28.281 1 98.38 383 VAL A O 1
ATOM 3010 N N . ILE A 1 384 ? -6.121 -29.469 -26.047 1 98.56 384 ILE A N 1
ATOM 3011 C CA . ILE A 1 384 ? -7.562 -29.438 -25.828 1 98.56 384 ILE A CA 1
ATOM 3012 C C . ILE A 1 384 ? -8.055 -27.984 -25.766 1 98.56 384 ILE A C 1
ATOM 3014 O O . ILE A 1 384 ? -7.66 -27.234 -24.875 1 98.56 384 ILE A O 1
ATOM 3018 N N . GLU A 1 385 ? -8.922 -27.672 -26.656 1 97.5 385 GLU A N 1
ATOM 3019 C CA . GLU A 1 385 ? -9.344 -26.281 -26.781 1 97.5 385 GLU A CA 1
ATOM 3020 C C . GLU A 1 385 ? -10.633 -26.031 -26 1 97.5 385 GLU A C 1
ATOM 3022 O O . GLU A 1 385 ? -11.523 -26.875 -25.969 1 97.5 385 GLU A O 1
ATOM 3027 N N . ILE A 1 386 ? -10.695 -24.922 -25.391 1 97.19 386 ILE A N 1
ATOM 3028 C CA . ILE A 1 386 ? -11.922 -24.438 -24.75 1 97.19 386 ILE A CA 1
ATOM 3029 C C . ILE A 1 386 ? -12.25 -23.031 -25.266 1 97.19 386 ILE A C 1
ATOM 3031 O O . ILE A 1 386 ? -11.359 -22.297 -25.672 1 97.19 386 ILE A O 1
ATOM 3035 N N . PRO A 1 387 ? -13.547 -22.672 -25.266 1 94.88 387 PRO A N 1
ATOM 3036 C CA . PRO A 1 387 ? -13.891 -21.297 -25.609 1 94.88 387 PRO A CA 1
ATOM 3037 C C . PRO A 1 387 ? -13.367 -20.281 -24.594 1 94.88 387 PRO A C 1
ATOM 3039 O O . PRO A 1 387 ? -13.25 -20.594 -23.406 1 94.88 387 PRO A O 1
ATOM 3042 N N . GLY A 1 388 ? -13.023 -19.125 -25.094 1 92.81 388 GLY A N 1
ATOM 3043 C CA . GLY A 1 388 ? -12.5 -18.109 -24.203 1 92.81 388 GLY A CA 1
ATOM 3044 C C . GLY A 1 388 ? -12.727 -16.688 -24.703 1 92.81 388 GLY A C 1
ATOM 3045 O O . GLY A 1 388 ? -11.852 -15.836 -24.594 1 92.81 388 GLY A O 1
ATOM 3046 N N . SER A 1 389 ? -13.883 -16.469 -25.344 1 90.31 389 SER A N 1
ATOM 3047 C CA . SER A 1 389 ? -14.188 -15.148 -25.891 1 90.31 389 SER A CA 1
ATOM 3048 C C . SER A 1 389 ? -14.414 -14.133 -24.766 1 90.31 389 SER A C 1
ATOM 3050 O O . SER A 1 389 ? -13.969 -12.984 -24.859 1 90.31 389 SER A O 1
ATOM 3052 N N . GLU A 1 390 ? -15.078 -14.578 -23.703 1 91.44 390 GLU A N 1
ATOM 3053 C CA . GLU A 1 390 ? -15.344 -13.688 -22.578 1 91.44 390 GLU A CA 1
ATOM 3054 C C . GLU A 1 390 ? -14.305 -13.875 -21.484 1 91.44 390 GLU A C 1
ATOM 3056 O O . GLU A 1 390 ? -13.75 -12.898 -20.969 1 91.44 390 GLU A O 1
ATOM 3061 N N . LEU A 1 391 ? -13.969 -15.078 -21.156 1 90.94 391 LEU A N 1
ATOM 3062 C CA . LEU A 1 391 ? -13.008 -15.359 -20.094 1 90.94 391 LEU A CA 1
ATOM 3063 C C . LEU A 1 391 ? -11.656 -14.727 -20.406 1 90.94 391 LEU A C 1
ATOM 3065 O O . LEU A 1 391 ? -10.992 -14.203 -19.5 1 90.94 391 LEU A O 1
ATOM 3069 N N . GLY A 1 392 ? -11.336 -14.75 -21.625 1 87.75 392 GLY A N 1
ATOM 3070 C CA . GLY A 1 392 ? -10.031 -14.242 -22.047 1 87.75 392 GLY A CA 1
ATOM 3071 C C . GLY A 1 392 ? -9.891 -12.742 -21.859 1 87.75 392 GLY A C 1
ATOM 3072 O O . GLY A 1 392 ? -8.773 -12.219 -21.812 1 87.75 392 GLY A O 1
ATOM 3073 N N . ARG A 1 393 ? -10.969 -12.07 -21.672 1 85.12 393 ARG A N 1
ATOM 3074 C CA . ARG A 1 393 ? -10.953 -10.617 -21.484 1 85.12 393 ARG A CA 1
ATOM 3075 C C . ARG A 1 393 ? -10.398 -10.25 -20.109 1 85.12 393 ARG A C 1
ATOM 3077 O O . ARG A 1 393 ? -10.023 -9.102 -19.875 1 85.12 393 ARG A O 1
ATOM 3084 N N . GLY A 1 394 ? -10.32 -11.148 -19.219 1 84.88 394 GLY A N 1
ATOM 3085 C CA . GLY A 1 394 ? -9.75 -10.914 -17.891 1 84.88 394 GLY A CA 1
ATOM 3086 C C . GLY A 1 394 ? -8.242 -11.047 -17.859 1 84.88 394 GLY A C 1
ATOM 3087 O O . GLY A 1 394 ? -7.617 -10.805 -16.828 1 84.88 394 GLY A O 1
ATOM 3088 N N . ARG A 1 395 ? -7.68 -11.406 -18.906 1 85.56 395 ARG A N 1
ATOM 3089 C CA . ARG A 1 395 ? -6.238 -11.547 -19.062 1 85.56 395 ARG A CA 1
ATOM 3090 C C . ARG A 1 395 ? -5.715 -12.734 -18.266 1 85.56 395 ARG A C 1
ATOM 3092 O O . ARG A 1 395 ? -4.703 -12.617 -17.562 1 85.56 395 ARG A O 1
ATOM 3099 N N . GLY A 1 396 ? -6.129 -13.82 -18.344 1 91.88 396 GLY A N 1
ATOM 3100 C CA . GLY A 1 396 ? -5.73 -15.094 -17.766 1 91.88 396 GLY A CA 1
ATOM 3101 C C . GLY A 1 396 ? -6.34 -16.281 -18.484 1 91.88 396 GLY A C 1
ATOM 3102 O O . GLY A 1 396 ? -7.5 -16.234 -18.906 1 91.88 396 GLY A O 1
ATOM 3103 N N . GLY A 1 397 ? -5.566 -17.266 -18.656 1 94.94 397 GLY A N 1
ATOM 3104 C CA . GLY A 1 397 ? -6.02 -18.469 -19.328 1 94.94 397 GLY A CA 1
ATOM 3105 C C . GLY A 1 397 ? -6.277 -19.625 -18.375 1 94.94 397 GLY A C 1
ATOM 3106 O O . GLY A 1 397 ? -6.543 -19.406 -17.188 1 94.94 397 GLY A O 1
ATOM 3107 N N . PRO A 1 398 ? -6.301 -20.797 -18.938 1 97.69 398 PRO A N 1
ATOM 3108 C CA . PRO A 1 398 ? -6.645 -21.984 -18.156 1 97.69 398 PRO A CA 1
ATOM 3109 C C . PRO A 1 398 ? -5.734 -22.188 -16.938 1 97.69 398 PRO A C 1
ATOM 3111 O O . PRO A 1 398 ? -6.195 -22.609 -15.875 1 97.69 398 PRO A O 1
ATOM 3114 N N . ARG A 1 399 ? -4.484 -21.859 -17.031 1 97.88 399 ARG A N 1
ATOM 3115 C CA . ARG A 1 399 ? -3.604 -22.062 -15.883 1 97.88 399 ARG A CA 1
ATOM 3116 C C . ARG A 1 399 ? -3.938 -21.078 -14.766 1 97.88 399 ARG A C 1
ATOM 3118 O O . ARG A 1 399 ? -4.047 -21.469 -13.602 1 97.88 399 ARG A O 1
ATOM 3125 N N . CYS A 1 400 ? -4.105 -19.859 -15.133 1 97 400 CYS A N 1
ATOM 3126 C CA . CYS A 1 400 ? -4.422 -18.844 -14.133 1 97 400 CYS A CA 1
ATOM 3127 C C . CYS A 1 400 ? -5.738 -19.156 -13.438 1 97 400 CYS A C 1
ATOM 3129 O O . CYS A 1 400 ? -5.91 -18.859 -12.25 1 97 400 CYS A O 1
ATOM 3131 N N . MET A 1 401 ? -6.625 -19.797 -14.117 1 98.12 401 MET A N 1
ATOM 3132 C CA . MET A 1 401 ? -7.957 -20.047 -13.578 1 98.12 401 MET A CA 1
ATOM 3133 C C . MET A 1 401 ? -7.992 -21.344 -12.781 1 98.12 401 MET A C 1
ATOM 3135 O O . MET A 1 401 ? -9.062 -21.812 -12.406 1 98.12 401 MET A O 1
ATOM 3139 N N . SER A 1 402 ? -6.844 -21.953 -12.531 1 98.56 402 SER A N 1
ATOM 3140 C CA . SER A 1 402 ? -6.809 -23.25 -11.867 1 98.56 402 SER A CA 1
ATOM 3141 C C . SER A 1 402 ? -5.746 -23.281 -10.773 1 98.56 402 SER A C 1
ATOM 3143 O O . SER A 1 402 ? -4.621 -22.828 -10.977 1 98.56 402 SER A O 1
ATOM 3145 N N . CYS A 1 403 ? -6.09 -23.781 -9.656 1 98.75 403 CYS A N 1
ATOM 3146 C CA . CYS A 1 403 ? -5.145 -24.062 -8.578 1 98.75 403 CYS A CA 1
ATOM 3147 C C . CYS A 1 403 ? -5.059 -25.547 -8.297 1 98.75 403 CYS A C 1
ATOM 3149 O O . CYS A 1 403 ? -5.859 -26.094 -7.527 1 98.75 403 CYS A O 1
ATOM 3151 N N . PRO A 1 404 ? -4.105 -26.25 -8.898 1 98.75 404 PRO A N 1
ATOM 3152 C CA . PRO A 1 404 ? -3.916 -27.672 -8.57 1 98.75 404 PRO A CA 1
ATOM 3153 C C . PRO A 1 404 ? -3.617 -27.891 -7.086 1 98.75 404 PRO A C 1
ATOM 3155 O O . PRO A 1 404 ? -2.811 -27.172 -6.5 1 98.75 404 PRO A O 1
ATOM 3158 N N . VAL A 1 405 ? -4.254 -28.875 -6.484 1 98.5 405 VAL A N 1
ATOM 3159 C CA . VAL A 1 405 ? -4.008 -29.188 -5.078 1 98.5 405 VAL A CA 1
ATOM 3160 C C . VAL A 1 405 ? -3.498 -30.609 -4.938 1 98.5 405 VAL A C 1
ATOM 3162 O O . VAL A 1 405 ? -2.961 -31 -3.895 1 98.5 405 VAL A O 1
ATOM 3165 N N . GLU A 1 406 ? -3.662 -31.422 -6.012 1 98 406 GLU A N 1
ATOM 3166 C CA . GLU A 1 406 ? -3.096 -32.75 -6.109 1 98 406 GLU A CA 1
ATOM 3167 C C . GLU A 1 406 ? -2.646 -33.062 -7.535 1 98 406 GLU A C 1
ATOM 3169 O O . GLU A 1 406 ? -3.461 -33.062 -8.461 1 98 406 GLU A O 1
ATOM 3174 N N . ARG A 1 407 ? -1.396 -33.312 -7.668 1 98.25 407 ARG A N 1
ATOM 3175 C CA . ARG A 1 407 ? -0.802 -33.562 -8.977 1 98.25 407 ARG A CA 1
ATOM 3176 C C . ARG A 1 407 ? 0.422 -34.469 -8.859 1 98.25 407 ARG A C 1
ATOM 3178 O O . ARG A 1 407 ? 1.281 -34.25 -8 1 98.25 407 ARG A O 1
ATOM 3185 N N . ASP A 1 408 ? 0.535 -35.469 -9.75 1 97.62 408 ASP A N 1
ATOM 3186 C CA . ASP A 1 408 ? 1.593 -36.469 -9.727 1 97.62 408 ASP A CA 1
ATOM 3187 C C . ASP A 1 408 ? 2.914 -35.875 -10.227 1 97.62 408 ASP A C 1
ATOM 3189 O O . ASP A 1 408 ? 2.928 -34.844 -10.898 1 97.62 408 ASP A O 1
ATOM 3193 N N . ALA A 1 409 ? 3.967 -36.594 -9.828 1 95.38 409 ALA A N 1
ATOM 3194 C CA . ALA A 1 409 ? 5.246 -36.281 -10.469 1 95.38 409 ALA A CA 1
ATOM 3195 C C . ALA A 1 409 ? 5.188 -36.594 -11.961 1 95.38 409 ALA A C 1
ATOM 3197 O O . ALA A 1 409 ? 4.309 -37.344 -12.414 1 95.38 409 ALA A O 1
ATOM 3198 N N . SER A 1 410 ? 6.035 -35.875 -12.719 1 89.38 410 SER A N 1
ATOM 3199 C CA . SER A 1 410 ? 6.004 -36.062 -14.164 1 89.38 410 SER A CA 1
ATOM 3200 C C . SER A 1 410 ? 6.68 -37.375 -14.562 1 89.38 410 SER A C 1
ATOM 3202 O O . SER A 1 410 ? 7.621 -37.812 -13.906 1 89.38 410 SER A O 1
ATOM 3204 N N . MET B 1 1 ? 6.527 25.75 30.656 1 56.72 1 MET B N 1
ATOM 3205 C CA . MET B 1 1 ? 5.316 25.125 30.125 1 56.72 1 MET B CA 1
ATOM 3206 C C . MET B 1 1 ? 5.645 24.219 28.953 1 56.72 1 MET B C 1
ATOM 3208 O O . MET B 1 1 ? 6.664 24.391 28.281 1 56.72 1 MET B O 1
ATOM 3212 N N . GLY B 1 2 ? 5.266 22.812 28.875 1 82.5 2 GLY B N 1
ATOM 3213 C CA . GLY B 1 2 ? 5.535 21.641 28.062 1 82.5 2 GLY B CA 1
ATOM 3214 C C . GLY B 1 2 ? 5.125 21.797 26.609 1 82.5 2 GLY B C 1
ATOM 3215 O O . GLY B 1 2 ? 4.676 22.875 26.203 1 82.5 2 GLY B O 1
ATOM 3216 N N . PHE B 1 3 ? 5.445 21.031 25.672 1 95.25 3 PHE B N 1
ATOM 3217 C CA . PHE B 1 3 ? 5.109 21 24.25 1 95.25 3 PHE B CA 1
ATOM 3218 C C . PHE B 1 3 ? 3.6 20.938 24.062 1 95.25 3 PHE B C 1
ATOM 3220 O O . PHE B 1 3 ? 2.908 20.188 24.75 1 95.25 3 PHE B O 1
ATOM 3227 N N . HIS B 1 4 ? 3.078 21.906 23.297 1 96.94 4 HIS B N 1
ATOM 3228 C CA . HIS B 1 4 ? 1.652 22.031 23.016 1 96.94 4 HIS B CA 1
ATOM 3229 C C . HIS B 1 4 ? 1.405 22.938 21.812 1 96.94 4 HIS B C 1
ATOM 3231 O O . HIS B 1 4 ? 2.207 23.828 21.516 1 96.94 4 HIS B O 1
ATOM 3237 N N . VAL B 1 5 ? 0.336 22.703 21.141 1 98.44 5 VAL B N 1
ATOM 3238 C CA . VAL B 1 5 ? -0.186 23.578 20.109 1 98.44 5 VAL B CA 1
ATOM 3239 C C . VAL B 1 5 ? -1.674 23.844 20.344 1 98.44 5 VAL B C 1
ATOM 3241 O O . VAL B 1 5 ? -2.512 22.984 20.031 1 98.44 5 VAL B O 1
ATOM 3244 N N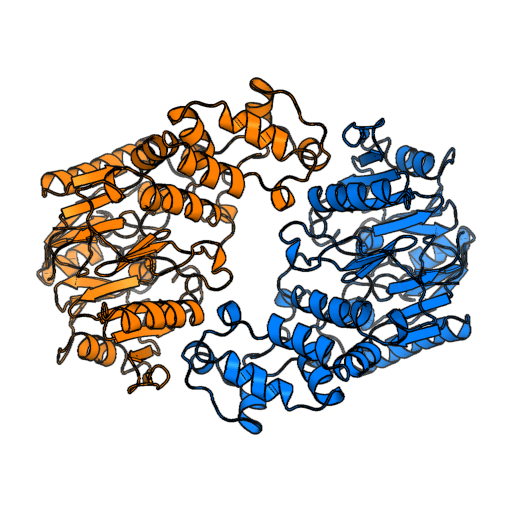 . ASP B 1 6 ? -1.957 25.047 20.812 1 97.94 6 ASP B N 1
ATOM 3245 C CA . ASP B 1 6 ? -3.295 25.297 21.344 1 97.94 6 ASP B CA 1
ATOM 3246 C C . ASP B 1 6 ? -4.164 26.016 20.312 1 97.94 6 ASP B C 1
ATOM 3248 O O . ASP B 1 6 ? -5.34 26.281 20.562 1 97.94 6 ASP B O 1
ATOM 3252 N N . SER B 1 7 ? -3.521 26.375 19.172 1 97.81 7 SER B N 1
ATOM 3253 C CA . SER B 1 7 ? -4.254 27.094 18.141 1 97.81 7 SER B CA 1
ATOM 3254 C C . SER B 1 7 ? -3.498 27.062 16.812 1 97.81 7 SER B C 1
ATOM 3256 O O . SER B 1 7 ? -2.363 26.578 16.75 1 97.81 7 SER B O 1
ATOM 3258 N N . GLU B 1 8 ? -4.184 27.547 15.789 1 97.81 8 GLU B N 1
ATOM 3259 C CA . GLU B 1 8 ? -3.551 27.734 14.484 1 97.81 8 GLU B CA 1
ATOM 3260 C C . GLU B 1 8 ? -2.846 29.078 14.391 1 97.81 8 GLU B C 1
ATOM 3262 O O . GLU B 1 8 ? -1.912 29.234 13.602 1 97.81 8 GLU B O 1
ATOM 3267 N N . THR B 1 9 ? -3.266 30.031 15.312 1 98.25 9 THR B N 1
ATOM 3268 C CA . THR B 1 9 ? -2.85 31.391 14.984 1 98.25 9 THR B CA 1
ATOM 3269 C C . THR B 1 9 ? -2.15 32.031 16.172 1 98.25 9 THR B C 1
ATOM 3271 O O . THR B 1 9 ? -1.527 33.094 16.031 1 98.25 9 THR B O 1
ATOM 3274 N N . GLY B 1 10 ? -2.215 31.438 17.375 1 98.19 10 GLY B N 1
ATOM 3275 C CA . GLY B 1 10 ? -1.514 32.031 18.5 1 98.19 10 GLY B CA 1
ATOM 3276 C C . GLY B 1 10 ? -0.025 32.188 18.266 1 98.19 10 GLY B C 1
ATOM 3277 O O . GLY B 1 10 ? 0.505 31.703 17.25 1 98.19 10 GLY B O 1
ATOM 3278 N N . ARG B 1 11 ? 0.586 32.875 19.188 1 98.25 11 ARG B N 1
ATOM 3279 C CA . ARG B 1 11 ? 2.012 33.125 19.016 1 98.25 11 ARG B CA 1
ATOM 3280 C C . ARG B 1 11 ? 2.799 31.828 18.906 1 98.25 11 ARG B C 1
ATOM 3282 O O . ARG B 1 11 ? 2.699 30.953 19.781 1 98.25 11 ARG B O 1
ATOM 3289 N N . LEU B 1 12 ? 3.516 31.688 17.781 1 98.56 12 LEU B N 1
ATOM 3290 C CA . LEU B 1 12 ? 4.383 30.547 17.578 1 98.56 12 LEU B CA 1
ATOM 3291 C C . LEU B 1 12 ? 5.66 30.656 18.391 1 98.56 12 LEU B C 1
ATOM 3293 O O . LEU B 1 12 ? 6.352 31.672 18.328 1 98.56 12 LEU B O 1
ATOM 3297 N N . ARG B 1 13 ? 5.977 29.656 19.188 1 98.25 13 ARG B N 1
ATOM 3298 C CA . ARG B 1 13 ? 7.141 29.734 20.062 1 98.25 13 ARG B CA 1
ATOM 3299 C C . ARG B 1 13 ? 8.266 28.844 19.547 1 98.25 13 ARG B C 1
ATOM 3301 O O . ARG B 1 13 ? 9.43 29.25 19.516 1 98.25 13 ARG B O 1
ATOM 3308 N N . ARG B 1 14 ? 7.934 27.609 19.172 1 98.31 14 ARG B N 1
ATOM 3309 C CA . ARG B 1 14 ? 8.914 26.641 18.688 1 98.31 14 ARG B CA 1
ATOM 3310 C C . ARG B 1 14 ? 8.375 25.875 17.484 1 98.31 14 ARG B C 1
ATOM 3312 O O . ARG B 1 14 ? 7.184 25.547 17.422 1 98.31 14 ARG B O 1
ATOM 3319 N N . VAL B 1 15 ? 9.305 25.594 16.531 1 98.81 15 VAL B N 1
ATOM 3320 C CA . VAL B 1 15 ? 8.883 24.938 15.289 1 98.81 15 VAL B CA 1
ATOM 3321 C C . VAL B 1 15 ? 9.992 24.031 14.781 1 98.81 15 VAL B C 1
ATOM 3323 O O . VAL B 1 15 ? 11.172 24.266 15.047 1 98.81 15 VAL B O 1
ATOM 3326 N N . ILE B 1 16 ? 9.617 22.906 14.141 1 98.88 16 ILE B N 1
ATOM 3327 C CA . ILE B 1 16 ? 10.562 22.031 13.453 1 98.88 16 ILE B CA 1
ATOM 3328 C C . ILE B 1 16 ? 10.5 22.281 11.953 1 98.88 16 ILE B C 1
ATOM 3330 O O . ILE B 1 16 ? 9.422 22.234 11.352 1 98.88 16 ILE B O 1
ATOM 3334 N N . LEU B 1 17 ? 11.602 22.609 11.312 1 98.81 17 LEU B N 1
ATOM 3335 C CA . LEU B 1 17 ? 11.781 22.703 9.867 1 98.81 17 LEU B CA 1
ATOM 3336 C C . LEU B 1 17 ? 12.781 21.641 9.383 1 98.81 17 LEU B C 1
ATOM 3338 O O . LEU B 1 17 ? 13.43 20.984 10.195 1 98.81 17 LEU B O 1
ATOM 3342 N N . HIS B 1 18 ? 12.844 21.438 8.094 1 98.56 18 HIS B N 1
ATOM 3343 C CA . HIS B 1 18 ? 13.883 20.594 7.516 1 98.56 18 HIS B CA 1
ATOM 3344 C C . HIS B 1 18 ? 14.594 21.297 6.371 1 98.56 18 HIS B C 1
ATOM 3346 O O . HIS B 1 18 ? 13.977 21.625 5.352 1 98.56 18 HIS B O 1
ATOM 3352 N N . ARG B 1 19 ? 15.852 21.5 6.578 1 97.88 19 ARG B N 1
ATOM 3353 C CA . ARG B 1 19 ? 16.672 22.156 5.566 1 97.88 19 ARG B CA 1
ATOM 3354 C C . ARG B 1 19 ? 17 21.203 4.422 1 97.88 19 ARG B C 1
ATOM 3356 O O . ARG B 1 19 ? 17.594 20.156 4.637 1 97.88 19 ARG B O 1
ATOM 3363 N N . PRO B 1 20 ? 16.594 21.578 3.211 1 94.75 20 PRO B N 1
ATOM 3364 C CA . PRO B 1 20 ? 16.828 20.688 2.074 1 94.75 20 PRO B CA 1
ATOM 3365 C C . PRO B 1 20 ? 18.312 20.375 1.873 1 94.75 20 PRO B C 1
ATOM 3367 O O . PRO B 1 20 ? 19.172 21.234 2.09 1 94.75 20 PRO B O 1
ATOM 3370 N N . ASP B 1 21 ? 18.562 19.156 1.359 1 94.62 21 ASP B N 1
ATOM 3371 C CA . ASP B 1 21 ? 19.938 18.734 1.095 1 94.62 21 ASP B CA 1
ATOM 3372 C C . ASP B 1 21 ? 19.984 17.625 0.059 1 94.62 21 ASP B C 1
ATOM 3374 O O . ASP B 1 21 ? 19.453 17.766 -1.042 1 94.62 21 ASP B O 1
ATOM 3378 N N . LEU B 1 22 ? 20.578 16.484 0.421 1 96.38 22 LEU B N 1
ATOM 3379 C CA . LEU B 1 22 ? 20.906 15.422 -0.515 1 96.38 22 LEU B CA 1
ATOM 3380 C C . LEU B 1 22 ? 19.656 14.82 -1.125 1 96.38 22 LEU B C 1
ATOM 3382 O O . LEU B 1 22 ? 19.641 14.477 -2.309 1 96.38 22 LEU B O 1
ATOM 3386 N N . GLU B 1 23 ? 18.625 14.648 -0.333 1 97.75 23 GLU B N 1
ATOM 3387 C CA . GLU B 1 23 ? 17.406 14.008 -0.806 1 97.75 23 GLU B CA 1
ATOM 3388 C C . GLU B 1 23 ? 16.797 14.766 -1.985 1 97.75 23 GLU B C 1
ATOM 3390 O O . GLU B 1 23 ? 16.25 14.156 -2.906 1 97.75 23 GLU B O 1
ATOM 3395 N N . LEU B 1 24 ? 16.922 16.062 -2.016 1 96.06 24 LEU B N 1
ATOM 3396 C CA . LEU B 1 24 ? 16.375 16.859 -3.111 1 96.06 24 LEU B CA 1
ATOM 3397 C C . LEU B 1 24 ? 17.281 16.781 -4.336 1 96.06 24 LEU B C 1
ATOM 3399 O O . LEU B 1 24 ? 16.812 16.859 -5.473 1 96.06 24 LEU B O 1
ATOM 3403 N N . LYS B 1 25 ? 18.594 16.641 -4.098 1 96.06 25 LYS B N 1
ATOM 3404 C CA . LYS B 1 25 ? 19.547 16.5 -5.199 1 96.06 25 LYS B CA 1
ATOM 3405 C C . LYS B 1 25 ? 19.328 15.211 -5.969 1 96.06 25 LYS B C 1
ATOM 3407 O O . LYS B 1 25 ? 19.766 15.078 -7.113 1 96.06 25 LYS B O 1
ATOM 3412 N N . ARG B 1 26 ? 18.625 14.328 -5.34 1 96.44 26 ARG B N 1
ATOM 3413 C CA . ARG B 1 26 ? 18.438 13.008 -5.93 1 96.44 26 ARG B CA 1
ATOM 3414 C C . ARG B 1 26 ? 17.141 12.945 -6.742 1 96.44 26 ARG B C 1
ATOM 3416 O O . ARG B 1 26 ? 16.844 11.922 -7.355 1 96.44 26 ARG B O 1
ATOM 3423 N N . LEU B 1 27 ? 16.438 14 -6.77 1 94.94 27 LEU B N 1
ATOM 3424 C CA . LEU B 1 27 ? 15.258 14.078 -7.629 1 94.94 27 LEU B CA 1
ATOM 3425 C C . LEU B 1 27 ? 15.656 14.172 -9.094 1 94.94 27 LEU B C 1
ATOM 3427 O O . LEU B 1 27 ? 16.547 14.953 -9.453 1 94.94 27 LEU B O 1
ATOM 3431 N N . THR B 1 28 ? 15.086 13.359 -9.914 1 94.94 28 THR B N 1
ATOM 3432 C CA . THR B 1 28 ? 15.289 13.352 -11.359 1 94.94 28 THR B CA 1
ATOM 3433 C C . THR B 1 28 ? 13.953 13.328 -12.094 1 94.94 28 THR B C 1
ATOM 3435 O O . THR B 1 28 ? 12.906 13.078 -11.484 1 94.94 28 THR B O 1
ATOM 3438 N N . PRO B 1 29 ? 13.93 13.625 -13.336 1 92.94 29 PRO B N 1
ATOM 3439 C CA . PRO B 1 29 ? 12.688 13.531 -14.109 1 92.94 29 PRO B CA 1
ATOM 3440 C C . PRO B 1 29 ? 12.07 12.133 -14.07 1 92.94 29 PRO B C 1
ATOM 3442 O O . PRO B 1 29 ? 10.852 11.992 -14.148 1 92.94 29 PRO B O 1
ATOM 3445 N N . THR B 1 30 ? 12.828 11.172 -13.852 1 92.94 30 THR B N 1
ATOM 3446 C CA . THR B 1 30 ? 12.375 9.781 -13.898 1 92.94 30 THR B CA 1
ATOM 3447 C C . THR B 1 30 ? 11.727 9.383 -12.578 1 92.94 30 THR B C 1
ATOM 3449 O O . THR B 1 30 ? 10.797 8.57 -12.555 1 92.94 30 THR B O 1
ATOM 3452 N N . ASN B 1 31 ? 12.188 10.008 -11.461 1 95.19 31 ASN B N 1
ATOM 3453 C CA . ASN B 1 31 ? 11.711 9.477 -10.188 1 95.19 31 ASN B CA 1
ATOM 3454 C C . ASN B 1 31 ? 10.844 10.5 -9.445 1 95.19 31 ASN B C 1
ATOM 3456 O O . ASN B 1 31 ? 10.25 10.18 -8.422 1 95.19 31 ASN B O 1
ATOM 3460 N N . LYS B 1 32 ? 10.75 11.719 -9.961 1 94.69 32 LYS B N 1
ATOM 3461 C CA . LYS B 1 32 ? 10.094 12.797 -9.234 1 94.69 32 LYS B CA 1
ATOM 3462 C C . LYS B 1 32 ? 8.625 12.469 -8.961 1 94.69 32 LYS B C 1
ATOM 3464 O O . LYS B 1 32 ? 8.102 12.781 -7.891 1 94.69 32 LYS B O 1
ATOM 3469 N N . ASP B 1 33 ? 7.945 11.812 -9.945 1 93.5 33 ASP B N 1
ATOM 3470 C CA . ASP B 1 33 ? 6.531 11.492 -9.758 1 93.5 33 ASP B CA 1
ATOM 3471 C C . ASP B 1 33 ? 6.34 10.477 -8.633 1 93.5 33 ASP B C 1
ATOM 3473 O O . ASP B 1 33 ? 5.477 10.648 -7.773 1 93.5 33 ASP B O 1
ATOM 3477 N N . ALA B 1 34 ? 7.18 9.5 -8.586 1 93.88 34 ALA B N 1
ATOM 3478 C CA . ALA B 1 34 ? 7.113 8.477 -7.547 1 93.88 34 ALA B CA 1
ATOM 3479 C C . ALA B 1 34 ? 7.43 9.062 -6.176 1 93.88 34 ALA B C 1
ATOM 3481 O O . ALA B 1 34 ? 6.918 8.586 -5.156 1 93.88 34 ALA B O 1
ATOM 3482 N N . LEU B 1 35 ? 8.203 10.109 -6.184 1 95.5 35 LEU B N 1
ATOM 3483 C CA . LEU B 1 35 ? 8.602 10.75 -4.934 1 95.5 35 LEU B CA 1
ATOM 3484 C C . LEU B 1 35 ? 7.699 11.945 -4.625 1 95.5 35 LEU B C 1
ATOM 3486 O O . LEU B 1 35 ? 7.984 12.727 -3.713 1 95.5 35 LEU B O 1
ATOM 3490 N N . LEU B 1 36 ? 6.672 12.172 -5.422 1 92.69 36 LEU B N 1
ATOM 3491 C CA . LEU B 1 36 ? 5.57 13.102 -5.18 1 92.69 36 LEU B CA 1
ATOM 3492 C C . LEU B 1 36 ? 6.023 14.547 -5.359 1 92.69 36 LEU B C 1
ATOM 3494 O O . LEU B 1 36 ? 5.629 15.422 -4.59 1 92.69 36 LEU B O 1
ATOM 3498 N N . PHE B 1 37 ? 6.922 14.727 -6.332 1 92.06 37 PHE B N 1
ATOM 3499 C CA . PHE B 1 37 ? 7.312 16.078 -6.746 1 92.06 37 PHE B CA 1
ATOM 3500 C C . PHE B 1 37 ? 6.887 16.344 -8.188 1 92.06 37 PHE B C 1
ATOM 3502 O O . PHE B 1 37 ? 6.973 15.453 -9.039 1 92.06 37 PHE B O 1
ATOM 3509 N N . ASP B 1 38 ? 6.496 17.547 -8.422 1 85.44 38 ASP B N 1
ATOM 3510 C CA . ASP B 1 38 ? 6.031 17.891 -9.758 1 85.44 38 ASP B CA 1
ATOM 3511 C C . ASP B 1 38 ? 7.199 18.328 -10.648 1 85.44 38 ASP B C 1
ATOM 3513 O O . ASP B 1 38 ? 7.082 18.344 -11.875 1 85.44 38 ASP B O 1
ATOM 3517 N N . ASP B 1 39 ? 8.281 18.734 -9.891 1 87.75 39 ASP B N 1
ATOM 3518 C CA . ASP B 1 39 ? 9.422 19.25 -10.641 1 87.75 39 ASP B CA 1
ATOM 3519 C C . ASP B 1 39 ? 10.727 18.984 -9.891 1 87.75 39 ASP B C 1
ATOM 3521 O O . ASP B 1 39 ? 10.711 18.641 -8.703 1 87.75 39 ASP B O 1
ATOM 3525 N N . VAL B 1 40 ? 11.766 19.078 -10.688 1 90.56 40 VAL B N 1
ATOM 3526 C CA . VAL B 1 40 ? 13.094 19.047 -10.086 1 90.56 40 VAL B CA 1
ATOM 3527 C C . VAL B 1 40 ? 13.516 20.453 -9.664 1 90.56 40 VAL B C 1
ATOM 3529 O O . VAL B 1 40 ? 13.203 21.422 -10.359 1 90.56 40 VAL B O 1
ATOM 3532 N N . LEU B 1 41 ? 14.219 20.578 -8.531 1 91.44 41 LEU B N 1
ATOM 3533 C CA . LEU B 1 41 ? 14.547 21.891 -7.961 1 91.44 41 LEU B CA 1
ATOM 3534 C C . LEU B 1 41 ? 16.047 22.156 -8.055 1 91.44 41 LEU B C 1
ATOM 3536 O O . LEU B 1 41 ? 16.844 21.219 -8.141 1 91.44 41 LEU B O 1
ATOM 3540 N N . TRP B 1 42 ? 16.281 23.453 -8.117 1 93.44 42 TRP B N 1
ATOM 3541 C CA . TRP B 1 42 ? 17.656 23.891 -7.867 1 93.44 42 TRP B CA 1
ATOM 3542 C C . TRP B 1 42 ? 17.953 23.922 -6.371 1 93.44 42 TRP B C 1
ATOM 3544 O O . TRP B 1 42 ? 17.609 24.891 -5.688 1 93.44 42 TRP B O 1
ATOM 3554 N N . VAL B 1 43 ? 18.672 23.047 -5.902 1 95 43 VAL B N 1
ATOM 3555 C CA . VAL B 1 43 ? 18.766 22.734 -4.477 1 95 43 VAL B CA 1
ATOM 3556 C C . VAL B 1 43 ? 19.484 23.875 -3.75 1 95 43 VAL B C 1
ATOM 3558 O O . VAL B 1 43 ? 19.094 24.25 -2.641 1 95 43 VAL B O 1
ATOM 3561 N N . ARG B 1 44 ? 20.531 24.406 -4.336 1 95.38 44 ARG B N 1
ATOM 3562 C CA . ARG B 1 44 ? 21.266 25.5 -3.689 1 95.38 44 ARG B CA 1
ATOM 3563 C C . ARG B 1 44 ? 20.344 26.688 -3.418 1 95.38 44 ARG B C 1
ATOM 3565 O O . ARG B 1 44 ? 20.375 27.266 -2.326 1 95.38 44 ARG B O 1
ATOM 3572 N N . ARG B 1 45 ? 19.594 27.031 -4.41 1 95.75 45 ARG B N 1
ATOM 3573 C CA . ARG B 1 45 ? 18.656 28.141 -4.254 1 95.75 45 ARG B CA 1
ATOM 3574 C C . ARG B 1 45 ? 17.562 27.781 -3.252 1 95.75 45 ARG B C 1
ATOM 3576 O O . ARG B 1 45 ? 17.172 28.625 -2.443 1 95.75 45 ARG B O 1
ATOM 3583 N N . ALA B 1 46 ? 17.062 26.578 -3.316 1 95.94 46 ALA B N 1
ATOM 3584 C CA . ALA B 1 46 ? 16.047 26.141 -2.365 1 95.94 46 ALA B CA 1
ATOM 3585 C C . ALA B 1 46 ? 16.562 26.234 -0.931 1 95.94 46 ALA B C 1
ATOM 3587 O O . ALA B 1 46 ? 15.82 26.641 -0.03 1 95.94 46 ALA B O 1
ATOM 3588 N N . ARG B 1 47 ? 17.766 25.906 -0.721 1 96.88 47 ARG B N 1
ATOM 3589 C CA . ARG B 1 47 ? 18.375 26 0.598 1 96.88 47 ARG B CA 1
ATOM 3590 C C . ARG B 1 47 ? 18.438 27.438 1.08 1 96.88 47 ARG B C 1
ATOM 3592 O O . ARG B 1 47 ? 18.156 27.734 2.246 1 96.88 47 ARG B O 1
ATOM 3599 N N . GLN B 1 48 ? 18.812 28.281 0.168 1 97.31 48 GLN B N 1
ATOM 3600 C CA . GLN B 1 48 ? 18.875 29.703 0.506 1 97.31 48 GLN B CA 1
ATOM 3601 C C . GLN B 1 48 ? 17.516 30.25 0.885 1 97.31 48 GLN B C 1
ATOM 3603 O O . GLN B 1 48 ? 17.375 31 1.854 1 97.31 48 GLN B O 1
ATOM 3608 N N . GLU B 1 49 ? 16.609 29.891 0.097 1 97.38 49 GLU B N 1
ATOM 3609 C CA . GLU B 1 49 ? 15.25 30.297 0.384 1 97.38 49 GLU B CA 1
ATOM 3610 C C . GLU B 1 49 ? 14.773 29.766 1.732 1 97.38 49 GLU B C 1
ATOM 3612 O O . GLU B 1 49 ? 14.156 30.484 2.512 1 97.38 49 GLU B O 1
ATOM 3617 N N . HIS B 1 50 ? 15.086 28.531 1.965 1 98 50 HIS B N 1
ATOM 3618 C CA . HIS B 1 50 ? 14.703 27.906 3.229 1 98 50 HIS B CA 1
ATOM 3619 C C . HIS B 1 50 ? 15.383 28.594 4.406 1 98 50 HIS B C 1
ATOM 3621 O O . HIS B 1 50 ? 14.766 28.812 5.449 1 98 50 HIS B O 1
ATOM 3627 N N . ASP B 1 51 ? 16.641 28.922 4.273 1 98.25 51 ASP B N 1
ATOM 3628 C CA . ASP B 1 51 ? 17.359 29.672 5.305 1 98.25 51 ASP B CA 1
ATOM 3629 C C . ASP B 1 51 ? 16.688 31.016 5.578 1 98.25 51 ASP B C 1
ATOM 3631 O O . ASP B 1 51 ? 16.594 31.438 6.73 1 98.25 51 ASP B O 1
ATOM 3635 N N . GLY B 1 52 ? 16.312 31.625 4.504 1 98.19 52 GLY B N 1
ATOM 3636 C CA . GLY B 1 52 ? 15.578 32.875 4.652 1 98.19 52 GLY B CA 1
ATOM 3637 C C . GLY B 1 52 ? 14.289 32.719 5.434 1 98.19 52 GLY B C 1
ATOM 3638 O O . GLY B 1 52 ? 13.961 33.562 6.281 1 98.19 52 GLY B O 1
ATOM 3639 N N . PHE B 1 53 ? 13.609 31.703 5.156 1 98.56 53 PHE B N 1
ATOM 3640 C CA . PHE B 1 53 ? 12.375 31.391 5.875 1 98.56 53 PHE B CA 1
ATOM 3641 C C . PHE B 1 53 ? 12.656 31.188 7.359 1 98.56 53 PHE B C 1
ATOM 3643 O O . PHE B 1 53 ? 11.977 31.766 8.211 1 98.56 53 P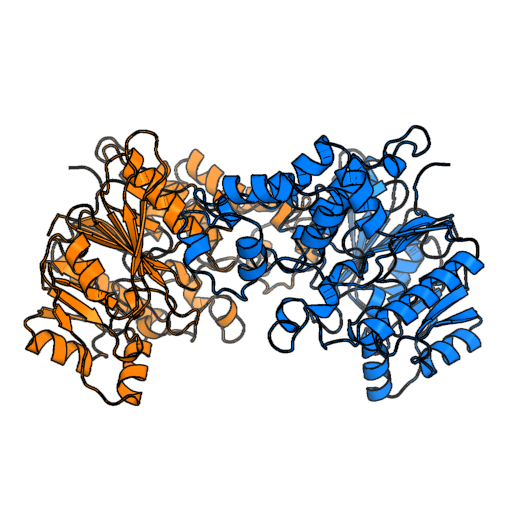HE B O 1
ATOM 3650 N N . ALA B 1 54 ? 13.648 30.375 7.648 1 98.75 54 ALA B N 1
ATOM 3651 C CA . ALA B 1 54 ? 14.047 30.125 9.031 1 98.75 54 ALA B CA 1
ATOM 3652 C C . ALA B 1 54 ? 14.43 31.422 9.727 1 98.75 54 ALA B C 1
ATOM 3654 O O . ALA B 1 54 ? 14.078 31.641 10.891 1 98.75 54 ALA B O 1
ATOM 3655 N N . ASP B 1 55 ? 15.125 32.281 9.062 1 98.56 55 ASP B N 1
ATOM 3656 C CA . ASP B 1 55 ? 15.562 33.562 9.633 1 98.56 55 ASP B CA 1
ATOM 3657 C C . ASP B 1 55 ? 14.367 34.469 9.953 1 98.56 55 ASP B C 1
ATOM 3659 O O . ASP B 1 55 ? 14.359 35.125 10.984 1 98.56 55 ASP B O 1
ATOM 3663 N N . VAL B 1 56 ? 13.43 34.438 9.062 1 98.44 56 VAL B N 1
ATOM 3664 C CA . VAL B 1 56 ? 12.219 35.219 9.297 1 98.44 56 VAL B CA 1
ATOM 3665 C C . VAL B 1 56 ? 11.555 34.781 10.602 1 98.44 56 VAL B C 1
ATOM 3667 O O . VAL B 1 56 ? 11.125 35.625 11.406 1 98.44 56 VAL B O 1
ATOM 3670 N N . LEU B 1 57 ? 11.469 33.531 10.836 1 98.81 57 LEU B N 1
ATOM 3671 C CA . LEU B 1 57 ? 10.867 32.969 12.047 1 98.81 57 LEU B CA 1
ATOM 3672 C C . LEU B 1 57 ? 11.695 33.344 13.273 1 98.81 57 LEU B C 1
ATOM 3674 O O . LEU B 1 57 ? 11.156 33.812 14.281 1 98.81 57 LEU B O 1
ATOM 3678 N N . ARG B 1 58 ? 12.992 33.25 13.164 1 98.75 58 ARG B N 1
ATOM 3679 C CA . ARG B 1 58 ? 13.875 33.594 14.281 1 98.75 58 ARG B CA 1
ATOM 3680 C C . ARG B 1 58 ? 13.781 35.062 14.633 1 98.75 58 ARG B C 1
ATOM 3682 O O . ARG B 1 58 ? 13.781 35.438 15.812 1 98.75 58 ARG B O 1
ATOM 3689 N N . ASP B 1 59 ? 13.688 35.844 13.617 1 98.12 59 ASP B N 1
ATOM 3690 C CA . ASP B 1 59 ? 13.578 37.281 13.82 1 98.12 59 ASP B CA 1
ATOM 3691 C C . ASP B 1 59 ? 12.297 37.625 14.57 1 98.12 59 ASP B C 1
ATOM 3693 O O . ASP B 1 59 ? 12.219 38.688 15.219 1 98.12 59 ASP B O 1
ATOM 3697 N N . ARG B 1 60 ? 11.359 36.781 14.461 1 97.44 60 ARG B N 1
ATOM 3698 C CA . ARG B 1 60 ? 10.094 37 15.148 1 97.44 60 ARG B CA 1
ATOM 3699 C C . ARG B 1 60 ? 10.094 36.344 16.516 1 97.44 60 ARG B C 1
ATOM 3701 O O . ARG B 1 60 ? 9.055 36.25 17.172 1 97.44 60 ARG B O 1
ATOM 3708 N N . GLY B 1 61 ? 11.234 35.781 16.938 1 97.88 61 GLY B N 1
ATOM 3709 C CA . GLY B 1 61 ? 11.383 35.25 18.266 1 97.88 61 GLY B CA 1
ATOM 3710 C C . GLY B 1 61 ? 11.039 33.75 18.344 1 97.88 61 GLY B C 1
ATOM 3711 O O . GLY B 1 61 ? 10.906 33.188 19.438 1 97.88 61 GLY B O 1
ATOM 3712 N N . VAL B 1 62 ? 10.852 33.094 17.25 1 98.62 62 VAL B N 1
ATOM 3713 C CA . VAL B 1 62 ? 10.531 31.688 17.219 1 98.62 62 VAL B CA 1
ATOM 3714 C C . VAL B 1 62 ? 11.812 30.859 17.297 1 98.62 62 VAL B C 1
ATOM 3716 O O . VAL B 1 62 ? 12.781 31.125 16.594 1 98.62 62 VAL B O 1
ATOM 3719 N N . GLU B 1 63 ? 11.836 29.922 18.219 1 98.44 63 GLU B N 1
ATOM 3720 C CA . GLU B 1 63 ? 12.938 28.969 18.25 1 98.44 63 GLU B CA 1
ATOM 3721 C C . GLU B 1 63 ? 12.766 27.906 17.156 1 98.44 63 GLU B C 1
ATOM 3723 O O . GLU B 1 63 ? 11.773 27.172 17.141 1 98.44 63 GLU B O 1
ATOM 3728 N N . VAL B 1 64 ? 13.742 27.828 16.266 1 98.75 64 VAL B N 1
ATOM 3729 C CA . VAL B 1 64 ? 13.656 26.922 15.125 1 98.75 64 VAL B CA 1
ATOM 3730 C C . VAL B 1 64 ? 14.539 25.703 15.367 1 98.75 64 VAL B C 1
ATOM 3732 O O . VAL B 1 64 ? 15.742 25.844 15.617 1 98.75 64 VAL B O 1
ATOM 3735 N N . HIS B 1 65 ? 13.969 24.531 15.344 1 98.69 65 HIS B N 1
ATOM 3736 C CA . HIS B 1 65 ? 14.688 23.266 15.352 1 98.69 65 HIS B CA 1
ATOM 3737 C C . HIS B 1 65 ? 14.742 22.656 13.961 1 98.69 65 HIS B C 1
ATOM 3739 O O . HIS B 1 65 ? 13.742 22.641 13.242 1 98.69 65 HIS B O 1
ATOM 3745 N N . LEU B 1 66 ? 15.891 22.188 13.617 1 98.75 66 LEU B N 1
ATOM 3746 C CA . LEU B 1 66 ? 16.016 21.5 12.328 1 98.75 66 LEU B CA 1
ATOM 3747 C C . LEU B 1 66 ? 15.898 20 12.492 1 98.75 66 LEU B C 1
ATOM 3749 O O . LEU B 1 66 ? 16.625 19.391 13.289 1 98.75 66 LEU B O 1
ATOM 3753 N N . PHE B 1 67 ? 15.023 19.438 11.727 1 98.69 67 PHE B N 1
ATOM 3754 C CA . PHE B 1 67 ? 14.727 18.016 11.773 1 98.69 67 PHE B CA 1
ATOM 3755 C C . PHE B 1 67 ? 16 17.188 11.648 1 98.69 67 PHE B C 1
ATOM 3757 O O . PHE B 1 67 ? 16.188 16.219 12.383 1 98.69 67 PHE B O 1
ATOM 3764 N N . GLY B 1 68 ? 16.875 17.484 10.68 1 98.56 68 GLY B N 1
ATOM 3765 C CA . GLY B 1 68 ? 18.109 16.75 10.492 1 98.56 68 GLY B CA 1
ATOM 3766 C C . GLY B 1 68 ? 18.953 16.688 11.75 1 98.56 68 GLY B C 1
ATOM 3767 O O . GLY B 1 68 ? 19.516 15.633 12.07 1 98.56 68 GLY B O 1
ATOM 3768 N N . ASP B 1 69 ? 19.047 17.812 12.477 1 98.62 69 ASP B N 1
ATOM 3769 C CA . ASP B 1 69 ? 19.781 17.844 13.734 1 98.62 69 ASP B CA 1
ATOM 3770 C C . ASP B 1 69 ? 19.109 16.984 14.797 1 98.62 69 ASP B C 1
ATOM 3772 O O . ASP B 1 69 ? 19.766 16.219 15.5 1 98.62 69 ASP B O 1
ATOM 3776 N N . LEU B 1 70 ? 17.828 17.141 14.883 1 98.75 70 LEU B N 1
ATOM 3777 C CA . LEU B 1 70 ? 17.062 16.375 15.859 1 98.75 70 LEU B CA 1
ATOM 3778 C C . LEU B 1 70 ? 17.25 14.875 15.617 1 98.75 70 LEU B C 1
ATOM 3780 O O . LEU B 1 70 ? 17.453 14.109 16.562 1 98.75 70 LEU B O 1
ATOM 3784 N N . LEU B 1 71 ? 17.141 14.477 14.328 1 98.88 71 LEU B N 1
ATOM 3785 C CA . LEU B 1 71 ? 17.281 13.062 14.008 1 98.88 71 LEU B CA 1
ATOM 3786 C C . LEU B 1 71 ? 18.688 12.562 14.336 1 98.88 71 LEU B C 1
ATOM 3788 O O . LEU B 1 71 ? 18.844 11.508 14.945 1 98.88 71 LEU B O 1
ATOM 3792 N N . SER B 1 72 ? 19.672 13.312 13.953 1 98.81 72 SER B N 1
ATOM 3793 C CA . SER B 1 72 ? 21.047 12.93 14.234 1 98.81 72 SER B CA 1
ATOM 3794 C C . SER B 1 72 ? 21.281 12.75 15.734 1 98.81 72 SER B C 1
ATOM 3796 O O . SER B 1 72 ? 21.875 11.766 16.156 1 98.81 72 SER B O 1
ATOM 3798 N N . GLU B 1 73 ? 20.812 13.688 16.516 1 98.75 73 GLU B N 1
ATOM 3799 C CA . GLU B 1 73 ? 20.953 13.625 17.969 1 98.75 73 GLU B CA 1
ATOM 3800 C C . GLU B 1 73 ? 20.188 12.445 18.547 1 98.75 73 GLU B C 1
ATOM 3802 O O . GLU B 1 73 ? 20.656 11.773 19.453 1 98.75 73 GLU B O 1
ATOM 3807 N N . ALA B 1 74 ? 19.016 12.18 18.016 1 98.75 74 ALA B N 1
ATOM 3808 C CA . ALA B 1 74 ? 18.219 11.039 18.469 1 98.75 74 ALA B CA 1
ATOM 3809 C C . ALA B 1 74 ? 18.953 9.727 18.203 1 98.75 74 ALA B C 1
ATOM 3811 O O . ALA B 1 74 ? 18.938 8.812 19.031 1 98.75 74 ALA B O 1
ATOM 3812 N N . LEU B 1 75 ? 19.609 9.656 17.078 1 98.81 75 LEU B N 1
ATOM 3813 C CA . LEU B 1 75 ? 20.266 8.43 16.641 1 98.81 75 LEU B CA 1
ATOM 3814 C C . LEU B 1 75 ? 21.5 8.148 17.484 1 98.81 75 LEU B C 1
ATOM 3816 O O . LEU B 1 75 ? 22.109 7.074 17.375 1 98.81 75 LEU B O 1
ATOM 3820 N N . GLU B 1 76 ? 21.953 9.133 18.312 1 98.56 76 GLU B N 1
ATOM 3821 C CA . GLU B 1 76 ? 23 8.867 19.281 1 98.56 76 GLU B CA 1
ATOM 3822 C C . GLU B 1 76 ? 22.484 8.016 20.438 1 98.56 76 GLU B C 1
ATOM 3824 O O . GLU B 1 76 ? 23.266 7.434 21.188 1 98.56 76 GLU B O 1
ATOM 3829 N N . VAL B 1 77 ? 21.203 7.98 20.641 1 98.38 77 VAL B N 1
ATOM 3830 C CA . VAL B 1 77 ? 20.562 7.152 21.656 1 98.38 77 VAL B CA 1
ATOM 3831 C C . VAL B 1 77 ? 20.375 5.734 21.125 1 98.38 77 VAL B C 1
ATOM 3833 O O . VAL B 1 77 ? 19.656 5.531 20.141 1 98.38 77 VAL B O 1
ATOM 3836 N N . PRO B 1 78 ? 20.875 4.742 21.766 1 98.38 78 PRO B N 1
ATOM 3837 C CA . PRO B 1 78 ? 20.859 3.375 21.234 1 98.38 78 PRO B CA 1
ATOM 3838 C C . PRO B 1 78 ? 19.438 2.877 20.953 1 98.38 78 PRO B C 1
ATOM 3840 O O . PRO B 1 78 ? 19.203 2.242 19.922 1 98.38 78 PRO B O 1
ATOM 3843 N N . ALA B 1 79 ? 18.547 3.168 21.812 1 98.56 79 ALA B N 1
ATOM 3844 C CA . ALA B 1 79 ? 17.172 2.699 21.625 1 98.56 79 ALA B CA 1
ATOM 3845 C C . ALA B 1 79 ? 16.547 3.301 20.375 1 98.56 79 ALA B C 1
ATOM 3847 O O . ALA B 1 79 ? 15.805 2.623 19.656 1 98.56 79 ALA B O 1
ATOM 3848 N N . ALA B 1 80 ? 16.766 4.566 20.109 1 98.75 80 ALA B N 1
ATOM 3849 C CA . ALA B 1 80 ? 16.25 5.23 18.922 1 98.75 80 ALA B CA 1
ATOM 3850 C C . ALA B 1 80 ? 16.891 4.656 17.656 1 98.75 80 ALA B C 1
ATOM 3852 O O . ALA B 1 80 ? 16.203 4.422 16.656 1 98.75 80 ALA B O 1
ATOM 3853 N N . ARG B 1 81 ? 18.156 4.531 17.75 1 98.81 81 ARG B N 1
ATOM 3854 C CA . ARG B 1 81 ? 18.891 3.959 16.641 1 98.81 81 ARG B CA 1
ATOM 3855 C C . ARG B 1 81 ? 18.359 2.58 16.266 1 98.81 81 ARG B C 1
ATOM 3857 O O . ARG B 1 81 ? 18.125 2.293 15.094 1 98.81 81 ARG B O 1
ATOM 3864 N N . ALA B 1 82 ? 18.156 1.737 17.281 1 98.75 82 ALA B N 1
ATOM 3865 C CA . ALA B 1 82 ? 17.625 0.396 17.062 1 98.75 82 ALA B CA 1
ATOM 3866 C C . ALA B 1 82 ? 16.219 0.455 16.469 1 98.75 82 ALA B C 1
ATOM 3868 O O . ALA B 1 82 ? 15.891 -0.299 15.547 1 98.75 82 ALA B O 1
ATOM 3869 N N . LEU B 1 83 ? 15.398 1.322 16.969 1 98.56 83 LEU B N 1
ATOM 3870 C CA . LEU B 1 83 ? 14.031 1.483 16.484 1 98.56 83 LEU B CA 1
ATOM 3871 C C . LEU B 1 83 ? 14.023 1.765 14.984 1 98.56 83 LEU B C 1
ATOM 3873 O O . LEU B 1 83 ? 13.305 1.104 14.227 1 98.56 83 LEU B O 1
ATOM 3877 N N . VAL B 1 84 ? 14.828 2.707 14.547 1 98.88 84 VAL B N 1
ATOM 3878 C CA . VAL B 1 84 ? 14.844 3.146 13.156 1 98.88 84 VAL B CA 1
ATOM 3879 C C . VAL B 1 84 ? 15.406 2.041 12.273 1 98.88 84 VAL B C 1
ATOM 3881 O O . VAL B 1 84 ? 14.805 1.675 11.258 1 98.88 84 VAL B O 1
ATOM 3884 N N . LEU B 1 85 ? 16.516 1.496 12.664 1 98.88 85 LEU B N 1
ATOM 3885 C CA . LEU B 1 85 ? 17.203 0.519 11.82 1 98.88 85 LEU B CA 1
ATOM 3886 C C . LEU B 1 85 ? 16.391 -0.769 11.719 1 98.88 85 LEU B C 1
ATOM 3888 O O . LEU B 1 85 ? 16.328 -1.384 10.648 1 98.88 85 LEU B O 1
ATOM 3892 N N . ASP B 1 86 ? 15.789 -1.168 12.844 1 98.38 86 ASP B N 1
ATOM 3893 C CA . ASP B 1 86 ? 14.961 -2.371 12.82 1 98.38 86 ASP B CA 1
ATOM 3894 C C . ASP B 1 86 ? 13.742 -2.184 11.914 1 98.38 86 ASP B C 1
ATOM 3896 O O . ASP B 1 86 ? 13.32 -3.121 11.234 1 98.38 86 ASP B O 1
ATOM 3900 N N . ARG B 1 87 ? 13.188 -0.998 11.898 1 97.62 87 ARG B N 1
ATOM 3901 C CA . ARG B 1 87 ? 12.031 -0.705 11.055 1 97.62 87 ARG B CA 1
ATOM 3902 C C . ARG B 1 87 ? 12.43 -0.65 9.578 1 97.62 87 ARG B C 1
ATOM 3904 O O . ARG B 1 87 ? 11.695 -1.138 8.719 1 97.62 87 ARG B O 1
ATOM 3911 N N . VAL B 1 88 ? 13.547 -0.088 9.281 1 98 88 VAL B N 1
ATOM 3912 C CA . VAL B 1 88 ? 13.984 0.156 7.906 1 98 88 VAL B CA 1
ATOM 3913 C C . VAL B 1 88 ? 14.445 -1.153 7.27 1 98 88 VAL B C 1
ATOM 3915 O O . VAL B 1 88 ? 14.047 -1.479 6.148 1 98 88 VAL B O 1
ATOM 3918 N N . PHE B 1 89 ? 15.266 -1.861 7.977 1 98.19 89 PHE B N 1
ATOM 3919 C CA . PHE B 1 89 ? 15.867 -3.059 7.402 1 98.19 89 PHE B CA 1
ATOM 3920 C C . PHE B 1 89 ? 15.18 -4.312 7.918 1 98.19 89 PHE B C 1
ATOM 3922 O O . PHE B 1 89 ? 15.742 -5.051 8.727 1 98.19 89 PHE B O 1
ATOM 3929 N N . ASP B 1 90 ? 14.039 -4.539 7.383 1 96.81 90 ASP B N 1
ATOM 3930 C CA . ASP B 1 90 ? 13.203 -5.695 7.707 1 96.81 90 ASP B CA 1
ATOM 3931 C C . ASP B 1 90 ? 13.312 -6.77 6.625 1 96.81 90 ASP B C 1
ATOM 3933 O O . ASP B 1 90 ? 13.438 -6.453 5.441 1 96.81 90 ASP B O 1
ATOM 3937 N N . GLU B 1 91 ? 13.188 -7.98 7 1 96.44 91 GLU B N 1
ATOM 3938 C CA . GLU B 1 91 ? 13.32 -9.086 6.059 1 96.44 91 GLU B CA 1
ATOM 3939 C C . GLU B 1 91 ? 12.211 -9.055 5.008 1 96.44 91 GLU B C 1
ATOM 3941 O O . GLU B 1 91 ? 12.406 -9.516 3.881 1 96.44 91 GLU B O 1
ATOM 3946 N N . LYS B 1 92 ? 11.07 -8.531 5.359 1 96.5 92 LYS B N 1
ATOM 3947 C CA . LYS B 1 92 ? 9.977 -8.484 4.395 1 96.5 92 LYS B CA 1
ATOM 3948 C C . LYS B 1 92 ? 10.25 -7.453 3.305 1 96.5 92 LYS B C 1
ATOM 3950 O O . LYS B 1 92 ? 9.648 -7.5 2.23 1 96.5 92 LYS B O 1
ATOM 3955 N N . GLU B 1 93 ? 11.094 -6.52 3.6 1 96.56 93 GLU B N 1
ATOM 3956 C CA . GLU B 1 93 ? 11.469 -5.496 2.623 1 96.56 93 GLU B CA 1
ATOM 3957 C C . GLU B 1 93 ? 12.734 -5.891 1.871 1 96.56 93 GLU B C 1
ATOM 3959 O O . GLU B 1 93 ? 12.82 -5.723 0.653 1 96.56 93 GLU B O 1
ATOM 3964 N N . TYR B 1 94 ? 13.727 -6.473 2.566 1 98 94 TYR B N 1
ATOM 3965 C CA . TYR B 1 94 ? 15.039 -6.629 1.959 1 98 94 TYR B CA 1
ATOM 3966 C C . TYR B 1 94 ? 15.391 -8.102 1.784 1 98 94 TYR B C 1
ATOM 3968 O O . TYR B 1 94 ? 16.422 -8.438 1.192 1 98 94 TYR B O 1
ATOM 3976 N N . GLY B 1 95 ? 14.523 -8.953 2.264 1 96.94 95 GLY B N 1
ATOM 3977 C CA . GLY B 1 95 ? 14.789 -10.383 2.18 1 96.94 95 GLY B CA 1
ATOM 3978 C C . GLY B 1 95 ? 15.609 -10.906 3.35 1 96.94 95 GLY B C 1
ATOM 3979 O O . GLY B 1 95 ? 16.422 -10.18 3.924 1 96.94 95 GLY B O 1
ATOM 3980 N N . PRO B 1 96 ? 15.438 -12.125 3.674 1 96.12 96 PRO B N 1
ATOM 3981 C CA . PRO B 1 96 ? 16.141 -12.703 4.82 1 96.12 96 PRO B CA 1
ATOM 3982 C C . PRO B 1 96 ? 17.641 -12.812 4.598 1 96.12 96 PRO B C 1
ATOM 3984 O O . PRO B 1 96 ? 18.406 -12.914 5.559 1 96.12 96 PRO B O 1
ATOM 3987 N N . LEU B 1 97 ? 18.078 -12.734 3.369 1 96.38 97 LEU B N 1
ATOM 3988 C CA . LEU B 1 97 ? 19.484 -12.977 3.084 1 96.38 97 LEU B CA 1
ATOM 3989 C C . LEU B 1 97 ? 20.297 -11.688 3.18 1 96.38 97 LEU B C 1
ATOM 3991 O O . LEU B 1 97 ? 21.5 -11.719 3.436 1 96.38 97 LEU B O 1
ATOM 3995 N N . ALA B 1 98 ? 19.609 -10.555 3.041 1 97.56 98 ALA B N 1
ATOM 3996 C CA . ALA B 1 98 ? 20.359 -9.305 2.996 1 97.56 98 ALA B CA 1
ATOM 3997 C C . ALA B 1 98 ? 20.047 -8.445 4.219 1 97.56 98 ALA B C 1
ATOM 3999 O O . ALA B 1 98 ? 20.859 -7.586 4.598 1 97.56 98 ALA B O 1
ATOM 4000 N N . ALA B 1 99 ? 18.984 -8.578 4.883 1 97.69 99 ALA B N 1
ATOM 4001 C CA . ALA B 1 99 ? 18.453 -7.641 5.875 1 97.69 99 ALA B CA 1
ATOM 4002 C C . ALA B 1 99 ? 19.469 -7.402 6.992 1 97.69 99 ALA B C 1
ATOM 4004 O O . ALA B 1 99 ? 19.812 -6.258 7.297 1 97.69 99 ALA B O 1
ATOM 4005 N N . ASP B 1 100 ? 20 -8.492 7.574 1 97.31 100 ASP B N 1
ATOM 4006 C CA . ASP B 1 100 ? 20.922 -8.359 8.695 1 97.31 100 ASP B CA 1
ATOM 4007 C C . ASP B 1 100 ? 22.234 -7.707 8.258 1 97.31 100 ASP B C 1
ATOM 4009 O O . ASP B 1 100 ? 22.797 -6.883 8.984 1 97.31 100 ASP B O 1
ATOM 4013 N N . HIS B 1 101 ? 22.672 -8.117 7.094 1 97.5 101 HIS B N 1
ATOM 4014 C CA . HIS B 1 101 ? 23.906 -7.559 6.531 1 97.5 101 HIS B CA 1
ATOM 4015 C C . HIS B 1 101 ? 23.766 -6.055 6.324 1 97.5 101 HIS B C 1
ATOM 4017 O O . HIS B 1 101 ? 24.672 -5.293 6.699 1 97.5 101 HIS B O 1
ATOM 4023 N N . LEU B 1 102 ? 22.703 -5.645 5.777 1 98.56 102 LEU B N 1
ATOM 4024 C CA . LEU B 1 102 ? 22.438 -4.23 5.531 1 98.56 102 LEU B CA 1
ATOM 4025 C C . LEU B 1 102 ? 22.281 -3.471 6.844 1 98.56 102 LEU B C 1
ATOM 4027 O O . LEU B 1 102 ? 22.875 -2.404 7.027 1 98.56 102 LEU B O 1
ATOM 4031 N N . ARG B 1 103 ? 21.484 -4.004 7.742 1 98.69 103 ARG B N 1
ATOM 4032 C CA . ARG B 1 103 ? 21.266 -3.363 9.039 1 98.69 103 ARG B CA 1
ATOM 4033 C C . ARG B 1 103 ? 22.609 -3.111 9.742 1 98.69 103 ARG B C 1
ATOM 4035 O O . ARG B 1 103 ? 22.828 -2.029 10.289 1 98.69 103 ARG B O 1
ATOM 4042 N N . ALA B 1 104 ? 23.469 -4.098 9.719 1 98.5 104 ALA B N 1
ATOM 4043 C CA . ALA B 1 104 ? 24.766 -3.99 10.375 1 98.5 104 ALA B CA 1
ATOM 4044 C C . ALA B 1 104 ? 25.625 -2.902 9.727 1 98.5 104 ALA B C 1
ATOM 4046 O O . ALA B 1 104 ? 26.297 -2.141 10.422 1 98.5 104 ALA B O 1
ATOM 4047 N N . ALA B 1 105 ? 25.625 -2.854 8.438 1 98.62 105 ALA B N 1
ATOM 4048 C CA . ALA B 1 105 ? 26.391 -1.849 7.711 1 98.62 105 ALA B CA 1
ATOM 4049 C C . ALA B 1 105 ? 25.953 -0.438 8.094 1 98.62 105 ALA B C 1
ATOM 4051 O O . ALA B 1 105 ? 26.781 0.421 8.391 1 98.62 105 ALA B O 1
ATOM 4052 N N . PHE B 1 106 ? 24.688 -0.2 8.164 1 98.75 106 PHE B N 1
ATOM 4053 C CA . PHE B 1 106 ? 24.172 1.131 8.484 1 98.75 106 PHE B CA 1
ATOM 4054 C C . PHE B 1 106 ? 24.375 1.442 9.969 1 98.75 106 PHE B C 1
ATOM 4056 O O . PHE B 1 106 ? 24.594 2.598 10.336 1 98.75 106 PHE B O 1
ATOM 4063 N N . ASP B 1 107 ? 24.328 0.427 10.773 1 98.62 107 ASP B N 1
ATOM 4064 C CA . ASP B 1 107 ? 24.547 0.602 12.203 1 98.62 107 ASP B CA 1
ATOM 4065 C C . ASP B 1 107 ? 25.984 1.036 12.492 1 98.62 107 ASP B C 1
ATOM 4067 O O . ASP B 1 107 ? 26.266 1.631 13.539 1 98.62 107 ASP B O 1
ATOM 4071 N N . SER B 1 108 ? 26.859 0.724 11.633 1 98.31 108 SER B N 1
ATOM 4072 C CA . SER B 1 108 ? 28.266 1.045 11.836 1 98.31 108 SER B CA 1
ATOM 4073 C C . SER B 1 108 ? 28.547 2.52 11.555 1 98.31 108 SER B C 1
ATOM 4075 O O . SER B 1 108 ? 29.609 3.035 11.914 1 98.31 108 SER B O 1
ATOM 4077 N N . LEU B 1 109 ? 27.656 3.24 10.945 1 98.5 109 LEU B N 1
ATOM 4078 C CA . LEU B 1 109 ? 27.844 4.652 10.633 1 98.5 109 LEU B CA 1
ATOM 4079 C C . LEU B 1 109 ? 27.672 5.516 11.875 1 98.5 109 LEU B C 1
ATOM 4081 O O . LEU B 1 109 ? 26.922 5.172 12.781 1 98.5 109 LEU B O 1
ATOM 4085 N N . ASP B 1 110 ? 28.406 6.602 11.883 1 98.38 110 ASP B N 1
ATOM 4086 C CA . ASP B 1 110 ? 28.125 7.547 12.961 1 98.38 110 ASP B CA 1
ATOM 4087 C C . ASP B 1 110 ? 26.781 8.25 12.734 1 98.38 110 ASP B C 1
ATOM 4089 O O . ASP B 1 110 ? 26.188 8.117 11.672 1 98.38 110 ASP B O 1
ATOM 4093 N N . ALA B 1 111 ? 26.312 8.953 13.656 1 98.62 111 ALA B N 1
ATOM 4094 C CA . ALA B 1 111 ? 24.953 9.484 13.664 1 98.62 111 ALA B CA 1
ATOM 4095 C C . ALA B 1 111 ? 24.75 10.453 12.5 1 98.62 111 ALA B C 1
ATOM 4097 O O . ALA B 1 111 ? 23.688 10.453 11.867 1 98.62 111 ALA B O 1
ATOM 4098 N N . VAL B 1 112 ? 25.719 11.266 12.18 1 98.5 112 VAL B N 1
ATOM 4099 C CA . VAL B 1 112 ? 25.609 12.258 11.109 1 98.5 112 VAL B CA 1
ATOM 4100 C C . VAL B 1 112 ? 25.5 11.547 9.758 1 98.5 112 VAL B C 1
ATOM 4102 O O . VAL B 1 112 ? 24.594 11.836 8.969 1 98.5 112 VAL B O 1
ATOM 4105 N N . ALA B 1 113 ? 26.375 10.609 9.523 1 98.5 113 ALA B N 1
ATOM 4106 C CA . ALA B 1 113 ? 26.391 9.852 8.273 1 98.5 113 ALA B CA 1
ATOM 4107 C C . ALA B 1 113 ? 25.125 9.008 8.133 1 98.5 113 ALA B C 1
ATOM 4109 O O . ALA B 1 113 ? 24.578 8.875 7.031 1 98.5 113 ALA B O 1
ATOM 4110 N N . LEU B 1 114 ? 24.719 8.422 9.242 1 98.81 114 LEU B N 1
ATOM 4111 C CA . LEU B 1 114 ? 23.5 7.617 9.227 1 98.81 114 LEU B CA 1
ATOM 4112 C C . LEU B 1 114 ? 22.281 8.477 8.883 1 98.81 114 LEU B C 1
ATOM 4114 O O . LEU B 1 114 ? 21.438 8.062 8.086 1 98.81 114 LEU B O 1
ATOM 4118 N N . THR B 1 115 ? 22.203 9.656 9.445 1 98.81 115 THR B N 1
ATOM 4119 C CA . THR B 1 115 ? 21.109 10.57 9.156 1 98.81 115 THR B CA 1
ATOM 4120 C C . THR B 1 115 ? 21.078 10.93 7.676 1 98.81 115 THR B C 1
ATOM 4122 O O . THR B 1 115 ? 20.031 10.906 7.039 1 98.81 115 THR B O 1
ATOM 4125 N N . GLU B 1 116 ? 22.25 11.227 7.164 1 98.5 116 GLU B N 1
ATOM 4126 C CA . GLU B 1 116 ? 22.359 11.562 5.75 1 98.5 116 GLU B CA 1
ATOM 4127 C C . GLU B 1 116 ? 21.875 10.422 4.863 1 98.5 116 GLU B C 1
ATOM 4129 O O . GLU B 1 116 ? 21.172 10.648 3.875 1 98.5 116 GLU B O 1
ATOM 4134 N N . ALA B 1 117 ? 22.219 9.227 5.219 1 98.69 117 ALA B N 1
ATOM 4135 C CA . ALA B 1 117 ? 21.797 8.055 4.441 1 98.69 117 ALA B CA 1
ATOM 4136 C C . ALA B 1 117 ? 20.297 7.809 4.574 1 98.69 117 ALA B C 1
ATOM 4138 O O . ALA B 1 117 ? 19.625 7.52 3.582 1 98.69 117 ALA B O 1
ATOM 4139 N N . LEU B 1 118 ? 19.781 7.926 5.793 1 98.88 118 LEU B N 1
ATOM 4140 C CA . LEU B 1 118 ? 18.375 7.645 6.066 1 98.88 118 LEU B CA 1
ATOM 4141 C C . LEU B 1 118 ? 17.484 8.656 5.363 1 98.88 118 LEU B C 1
ATOM 4143 O O . LEU B 1 118 ? 16.391 8.305 4.906 1 98.88 118 LEU B O 1
ATOM 4147 N N . VAL B 1 119 ? 17.922 9.898 5.223 1 98.81 119 VAL B N 1
ATOM 4148 C CA . VAL B 1 119 ? 17.109 10.961 4.633 1 98.81 119 VAL B CA 1
ATOM 4149 C C . VAL B 1 119 ? 17.438 11.086 3.145 1 98.81 119 VAL B C 1
ATOM 4151 O O . VAL B 1 119 ? 16.516 11.141 2.312 1 98.81 119 VAL B O 1
ATOM 4154 N N . GLY B 1 120 ? 18.703 11.047 2.834 1 98.38 120 GLY B N 1
ATOM 4155 C CA . GLY B 1 120 ? 19.156 11.297 1.474 1 98.38 120 GLY B CA 1
ATOM 4156 C C . GLY B 1 120 ? 19.188 10.047 0.613 1 98.38 120 GLY B C 1
ATOM 4157 O O . GLY B 1 120 ? 19.266 10.133 -0.614 1 98.38 120 GLY B O 1
ATOM 4158 N N . GLY B 1 121 ? 19.141 8.867 1.232 1 98.38 121 GLY B N 1
ATOM 4159 C CA . GLY B 1 121 ? 19.172 7.613 0.498 1 98.38 121 GLY B CA 1
ATOM 4160 C C . GLY B 1 121 ? 20.594 7.145 0.202 1 98.38 121 GLY B C 1
ATOM 4161 O O . GLY B 1 121 ? 21.562 7.805 0.582 1 98.38 121 GLY B O 1
ATOM 4162 N N . MET B 1 122 ? 20.641 6.016 -0.418 1 98.5 122 MET B N 1
ATOM 4163 C CA . MET B 1 122 ? 21.906 5.402 -0.81 1 98.5 122 MET B CA 1
ATOM 4164 C C . MET B 1 122 ? 21.703 4.461 -1.993 1 98.5 122 MET B C 1
ATOM 4166 O O . MET B 1 122 ? 20.797 3.623 -1.982 1 98.5 122 MET B O 1
ATOM 4170 N N . THR B 1 123 ? 22.469 4.59 -3.01 1 98.31 123 THR B N 1
ATOM 4171 C CA . THR B 1 123 ? 22.406 3.684 -4.148 1 98.31 123 THR B CA 1
ATOM 4172 C C . THR B 1 123 ? 23.188 2.402 -3.869 1 98.31 123 THR B C 1
ATOM 4174 O O . THR B 1 123 ? 24.016 2.361 -2.957 1 98.31 123 THR B O 1
ATOM 4177 N N . LYS B 1 124 ? 22.922 1.375 -4.586 1 98.44 124 LYS B N 1
ATOM 4178 C CA . LYS B 1 124 ? 23.703 0.146 -4.504 1 98.44 124 LYS B CA 1
ATOM 4179 C C . LYS B 1 124 ? 25.188 0.425 -4.734 1 98.44 124 LYS B C 1
ATOM 4181 O O . LYS B 1 124 ? 26.047 -0.117 -4.031 1 98.44 124 LYS B O 1
ATOM 4186 N N . ARG B 1 125 ? 25.5 1.287 -5.691 1 98.5 125 ARG B N 1
ATOM 4187 C CA . ARG B 1 125 ? 26.891 1.659 -6 1 98.5 125 ARG B CA 1
ATOM 4188 C C . ARG B 1 125 ? 27.578 2.26 -4.781 1 98.5 125 ARG B C 1
ATOM 4190 O O . ARG B 1 125 ? 28.703 1.872 -4.445 1 98.5 125 ARG B O 1
ATOM 4197 N N . GLU B 1 126 ? 26.891 3.219 -4.16 1 98.44 126 GLU B N 1
ATOM 4198 C CA . GLU B 1 126 ? 27.438 3.861 -2.973 1 98.44 126 GLU B CA 1
ATOM 4199 C C . GLU B 1 126 ? 27.672 2.85 -1.851 1 98.44 126 GLU B C 1
ATOM 4201 O O . GLU B 1 126 ? 28.688 2.902 -1.153 1 98.44 126 GLU B O 1
ATOM 4206 N N . PHE B 1 127 ? 26.75 1.968 -1.691 1 98.69 127 PHE B N 1
ATOM 4207 C CA . PHE B 1 127 ? 26.875 0.941 -0.664 1 98.69 127 PHE B CA 1
ATOM 4208 C C . PHE B 1 127 ? 28.094 0.069 -0.919 1 98.69 127 PHE B C 1
ATOM 4210 O O . PHE B 1 127 ? 28.906 -0.16 -0.014 1 98.69 127 PHE B O 1
ATOM 4217 N N . LEU B 1 128 ? 28.25 -0.39 -2.188 1 98.5 128 LEU B N 1
ATOM 4218 C CA . LEU B 1 128 ? 29.312 -1.325 -2.557 1 98.5 128 LEU B CA 1
ATOM 4219 C C . LEU B 1 128 ? 30.672 -0.655 -2.48 1 98.5 128 LEU B C 1
ATOM 4221 O O . LEU B 1 128 ? 31.703 -1.336 -2.408 1 98.5 128 LEU B O 1
ATOM 4225 N N . ALA B 1 129 ? 30.734 0.656 -2.51 1 98.25 129 ALA B N 1
ATOM 4226 C CA . ALA B 1 129 ? 32 1.387 -2.373 1 98.25 129 ALA B CA 1
ATOM 4227 C C . ALA B 1 129 ? 32.531 1.276 -0.953 1 98.25 129 ALA B C 1
ATOM 4229 O O . ALA B 1 129 ? 33.75 1.366 -0.739 1 98.25 129 ALA B O 1
ATOM 4230 N N . ALA B 1 130 ? 31.688 0.993 -0.031 1 97.38 130 ALA B N 1
ATOM 4231 C CA . ALA B 1 130 ? 32.125 1.064 1.359 1 97.38 130 ALA B CA 1
ATOM 4232 C C . ALA B 1 130 ? 31.859 -0.249 2.088 1 97.38 130 ALA B C 1
ATOM 4234 O O . ALA B 1 130 ? 32.406 -0.491 3.164 1 97.38 130 ALA B O 1
ATOM 4235 N N . HIS B 1 131 ? 31.047 -1.127 1.509 1 97.62 131 HIS B N 1
ATOM 4236 C CA . HIS B 1 131 ? 30.641 -2.336 2.213 1 97.62 131 HIS B CA 1
ATOM 4237 C C . HIS B 1 131 ? 30.688 -3.551 1.292 1 97.62 131 HIS B C 1
ATOM 4239 O O . HIS B 1 131 ? 30.594 -3.414 0.07 1 97.62 131 HIS B O 1
ATOM 4245 N N . ARG B 1 132 ? 30.734 -4.699 1.878 1 97.06 132 ARG B N 1
ATOM 4246 C CA . ARG B 1 132 ? 30.719 -5.953 1.126 1 97.06 132 ARG B CA 1
ATOM 4247 C C . ARG B 1 132 ? 29.328 -6.25 0.586 1 97.06 132 ARG B C 1
ATOM 4249 O O . ARG B 1 132 ? 28.328 -5.93 1.229 1 97.06 132 ARG B O 1
ATOM 4256 N N . GLU B 1 133 ? 29.281 -6.914 -0.545 1 97.12 133 GLU B N 1
ATOM 4257 C CA . GLU B 1 133 ? 28.016 -7.301 -1.161 1 97.12 133 GLU B CA 1
ATOM 4258 C C . GLU B 1 133 ? 27.375 -8.469 -0.418 1 97.12 133 GLU B C 1
ATOM 4260 O O . GLU B 1 133 ? 28.016 -9.492 -0.191 1 97.12 133 GLU B O 1
ATOM 4265 N N . PRO B 1 134 ? 26.156 -8.305 -0.014 1 96.5 134 PRO B N 1
ATOM 4266 C CA . PRO B 1 134 ? 25.469 -9.469 0.559 1 96.5 134 PRO B CA 1
ATOM 4267 C C . PRO B 1 134 ? 25.109 -10.516 -0.491 1 96.5 134 PRO B C 1
ATOM 4269 O O . PRO B 1 134 ? 24.859 -10.172 -1.647 1 96.5 134 PRO B O 1
ATOM 4272 N N . THR B 1 135 ? 25.125 -11.781 -0.11 1 95.12 135 THR B N 1
ATOM 4273 C CA . THR B 1 135 ? 24.609 -12.852 -0.956 1 95.12 135 THR B CA 1
ATOM 4274 C C . THR B 1 135 ? 23.078 -12.93 -0.874 1 95.12 135 THR B C 1
ATOM 4276 O O . THR B 1 135 ? 22.531 -13.547 0.039 1 95.12 135 THR B O 1
ATOM 4279 N N . SER B 1 136 ? 22.438 -12.305 -1.826 1 97.44 136 SER B N 1
ATOM 4280 C CA . SER B 1 136 ? 21 -12.125 -1.791 1 97.44 136 SER B CA 1
ATOM 4281 C C . SER B 1 136 ? 20.438 -11.859 -3.186 1 97.44 136 SER B C 1
ATOM 4283 O O . SER B 1 136 ? 20.984 -11.047 -3.932 1 97.44 136 SER B O 1
ATOM 4285 N N . VAL B 1 137 ? 19.422 -12.57 -3.504 1 97.94 137 VAL B N 1
ATOM 4286 C CA . VAL B 1 137 ? 18.766 -12.328 -4.781 1 97.94 137 VAL B CA 1
ATOM 4287 C C . VAL B 1 137 ? 18.203 -10.906 -4.816 1 97.94 137 VAL B C 1
ATOM 4289 O O . VAL B 1 137 ? 18.344 -10.203 -5.82 1 97.94 137 VAL B O 1
ATOM 4292 N N . ARG B 1 138 ? 17.609 -10.469 -3.684 1 98.06 138 ARG B N 1
ATOM 4293 C CA . ARG B 1 138 ? 17 -9.148 -3.566 1 98.06 138 ARG B CA 1
ATOM 4294 C C . ARG B 1 138 ? 18.047 -8.055 -3.82 1 98.06 138 ARG B C 1
ATOM 4296 O O . ARG B 1 138 ? 17.719 -7.004 -4.383 1 98.06 138 ARG B O 1
ATOM 4303 N N . PHE B 1 139 ? 19.266 -8.289 -3.393 1 98.31 139 PHE B N 1
ATOM 4304 C CA . PHE B 1 139 ? 20.344 -7.324 -3.598 1 98.31 139 PHE B CA 1
ATOM 4305 C C . PHE B 1 139 ? 20.906 -7.438 -5.004 1 98.31 139 PHE B C 1
ATOM 4307 O O . PHE B 1 139 ? 21.109 -6.43 -5.684 1 98.31 139 PHE B O 1
ATOM 4314 N N . HIS B 1 140 ? 21.094 -8.672 -5.488 1 98.06 140 HIS B N 1
ATOM 4315 C CA . HIS B 1 140 ? 21.766 -8.922 -6.754 1 98.06 140 HIS B CA 1
ATOM 4316 C C . HIS B 1 140 ? 20.953 -8.406 -7.93 1 98.06 140 HIS B C 1
ATOM 4318 O O . HIS B 1 140 ? 21.516 -7.949 -8.93 1 98.06 140 HIS B O 1
ATOM 4324 N N . VAL B 1 141 ? 19.719 -8.461 -7.773 1 97.69 141 VAL B N 1
ATOM 4325 C CA . VAL B 1 141 ? 18.844 -8.125 -8.898 1 97.69 141 VAL B CA 1
ATOM 4326 C C . VAL B 1 141 ? 18.891 -6.625 -9.156 1 97.69 141 VAL B C 1
ATOM 4328 O O . VAL B 1 141 ? 18.562 -6.168 -10.258 1 97.69 141 VAL B O 1
ATOM 4331 N N . MET B 1 142 ? 19.328 -5.852 -8.211 1 97.19 142 MET B N 1
ATOM 4332 C CA . MET B 1 142 ? 19.359 -4.395 -8.328 1 97.19 142 MET B CA 1
ATOM 4333 C C . MET B 1 142 ? 20.469 -3.957 -9.281 1 97.19 142 MET B C 1
ATOM 4335 O O . MET B 1 142 ? 21.547 -4.539 -9.289 1 97.19 142 MET B O 1
ATOM 4339 N N . ASP B 1 143 ? 20.188 -2.918 -10.055 1 96.25 143 ASP B N 1
ATOM 4340 C CA . ASP B 1 143 ? 21.25 -2.25 -10.812 1 96.25 143 ASP B CA 1
ATOM 4341 C C . ASP B 1 143 ? 22.094 -1.358 -9.898 1 96.25 143 ASP B C 1
ATOM 4343 O O . ASP B 1 143 ? 21.641 -0.984 -8.812 1 96.25 143 ASP B O 1
ATOM 4347 N N . LEU B 1 144 ? 23.188 -0.998 -10.32 1 97.5 144 LEU B N 1
ATOM 4348 C CA . LEU B 1 144 ? 24.156 -0.26 -9.508 1 97.5 144 LEU B CA 1
ATOM 4349 C C . LEU B 1 144 ? 23.594 1.099 -9.102 1 97.5 144 LEU B C 1
ATOM 4351 O O . LEU B 1 144 ? 23.859 1.58 -7.996 1 97.5 144 LEU B O 1
ATOM 4355 N N . ASP B 1 145 ? 22.75 1.756 -9.938 1 96.31 145 ASP B N 1
ATOM 4356 C CA . ASP B 1 145 ? 22.297 3.115 -9.672 1 96.31 145 ASP B CA 1
ATOM 4357 C C . ASP B 1 145 ? 20.906 3.113 -9.023 1 96.31 145 ASP B C 1
ATOM 4359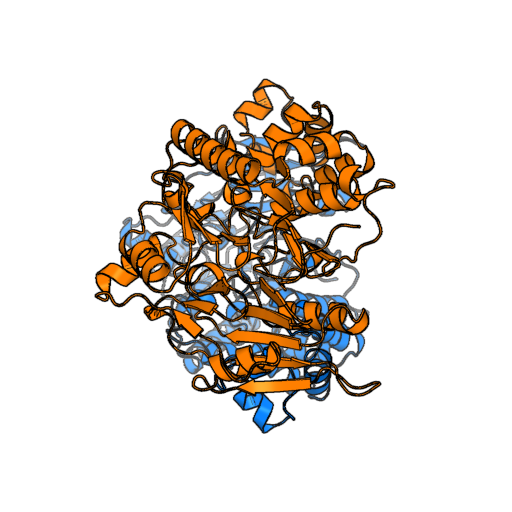 O O . ASP B 1 145 ? 20.344 4.176 -8.766 1 96.31 145 ASP B O 1
ATOM 4363 N N . ASP B 1 146 ? 20.406 1.881 -8.789 1 96.69 146 ASP B N 1
ATOM 4364 C CA . ASP B 1 146 ? 19.172 1.783 -8.023 1 96.69 146 ASP B CA 1
ATOM 4365 C C . ASP B 1 146 ? 19.375 2.213 -6.574 1 96.69 146 ASP B C 1
ATOM 4367 O O . ASP B 1 146 ? 20.469 2.02 -6.02 1 96.69 146 ASP B O 1
ATOM 4371 N N . PHE B 1 147 ? 18.328 2.768 -6.02 1 97.62 147 PHE B N 1
ATOM 4372 C CA . PHE B 1 147 ? 18.406 3.121 -4.605 1 97.62 147 PHE B CA 1
ATOM 4373 C C . PHE B 1 147 ? 18.188 1.897 -3.729 1 97.62 147 PHE B C 1
ATOM 4375 O O . PHE B 1 147 ? 17.094 1.316 -3.74 1 97.62 147 PHE B O 1
ATOM 4382 N N . LEU B 1 148 ? 19.219 1.54 -3.021 1 98.12 148 LEU B N 1
ATOM 4383 C CA . LEU B 1 148 ? 19.062 0.565 -1.947 1 98.12 148 LEU B CA 1
ATOM 4384 C C . LEU B 1 148 ? 18.172 1.111 -0.837 1 98.12 148 LEU B C 1
ATOM 4386 O O . LEU B 1 148 ? 17.281 0.412 -0.35 1 98.12 148 LEU B O 1
ATOM 4390 N N . LEU B 1 149 ? 18.453 2.27 -0.464 1 98.06 149 LEU B N 1
ATOM 4391 C CA . LEU B 1 149 ? 17.625 3.072 0.432 1 98.06 149 LEU B CA 1
ATOM 4392 C C . LEU B 1 149 ? 17.141 4.344 -0.261 1 98.06 149 LEU B C 1
ATOM 4394 O O . LEU B 1 149 ? 17.969 5.176 -0.665 1 98.06 149 LEU B O 1
ATOM 4398 N N . GLY B 1 150 ? 15.844 4.477 -0.376 1 97.56 150 GLY B N 1
ATOM 4399 C CA . GLY B 1 150 ? 15.297 5.605 -1.105 1 97.56 150 GLY B CA 1
ATOM 4400 C C . GLY B 1 150 ? 15.414 6.918 -0.354 1 97.56 150 GLY B C 1
ATOM 4401 O O . GLY B 1 150 ? 15.305 6.949 0.874 1 97.56 150 GLY B O 1
ATOM 4402 N N . PRO B 1 151 ? 15.586 7.992 -1.134 1 98.31 151 PRO B N 1
ATOM 4403 C CA . PRO B 1 151 ? 15.578 9.312 -0.491 1 98.31 151 PRO B CA 1
ATOM 4404 C C . PRO B 1 151 ? 14.188 9.727 -0.017 1 98.31 151 PRO B C 1
ATOM 4406 O O . PRO B 1 151 ? 13.18 9.172 -0.469 1 98.31 151 PRO B O 1
ATOM 4409 N N . LEU B 1 152 ? 14.172 10.641 0.924 1 98.38 152 LEU B N 1
ATOM 4410 C CA . LEU B 1 152 ? 12.93 11.148 1.491 1 98.38 152 LEU B CA 1
ATOM 4411 C C . LEU B 1 152 ? 12.828 12.656 1.325 1 98.38 152 LEU B C 1
ATOM 4413 O O . LEU B 1 152 ? 12.828 13.398 2.312 1 98.38 152 LEU B O 1
ATOM 4417 N N . PRO B 1 153 ? 12.609 13.07 0.096 1 97.62 153 PRO B N 1
ATOM 4418 C CA . PRO B 1 153 ? 12.602 14.516 -0.151 1 97.62 153 PRO B CA 1
ATOM 4419 C C . PRO B 1 153 ? 11.414 15.219 0.507 1 97.62 153 PRO B C 1
ATOM 4421 O O . PRO B 1 153 ? 11.469 16.438 0.743 1 97.62 153 PRO B O 1
ATOM 4424 N N . ASN B 1 154 ? 10.438 14.5 0.862 1 97.38 154 ASN B N 1
ATOM 4425 C CA . ASN B 1 154 ? 9.219 15.109 1.394 1 97.38 154 ASN B CA 1
ATOM 4426 C C . ASN B 1 154 ? 9.391 15.508 2.857 1 97.38 154 ASN B C 1
ATOM 4428 O O . ASN B 1 154 ? 8.531 16.188 3.418 1 97.38 154 ASN B O 1
ATOM 4432 N N . HIS B 1 155 ? 10.508 15.109 3.486 1 97.94 155 HIS B N 1
ATOM 4433 C CA . HIS B 1 155 ? 10.789 15.641 4.816 1 97.94 155 HIS B CA 1
ATOM 4434 C C . HIS B 1 155 ? 10.773 17.156 4.82 1 97.94 155 HIS B C 1
ATOM 4436 O O . HIS B 1 155 ? 10.656 17.781 5.879 1 97.94 155 HIS B O 1
ATOM 4442 N N . LEU B 1 156 ? 10.93 17.719 3.652 1 97.5 156 LEU B N 1
ATOM 4443 C CA . LEU B 1 156 ? 10.805 19.172 3.514 1 97.5 156 LEU B CA 1
ATOM 4444 C C . LEU B 1 156 ? 9.508 19.656 4.141 1 97.5 156 LEU B C 1
ATOM 4446 O O . LEU B 1 156 ? 9.461 20.766 4.691 1 97.5 156 LEU B O 1
ATOM 4450 N N . PHE B 1 157 ? 8.539 18.875 4.102 1 97.31 157 PHE B N 1
ATOM 4451 C CA . PHE B 1 157 ? 7.223 19.25 4.594 1 97.31 157 PHE B CA 1
ATOM 4452 C C . PHE B 1 157 ? 6.945 18.609 5.945 1 97.31 157 PHE B C 1
ATOM 4454 O O . PHE B 1 157 ? 6.117 17.703 6.047 1 97.31 157 PHE B O 1
ATOM 4461 N N . THR B 1 158 ? 7.477 19.172 6.941 1 98.19 158 THR B N 1
ATOM 4462 C CA . THR B 1 158 ? 7.508 18.609 8.289 1 98.19 158 THR B CA 1
ATOM 4463 C C . THR B 1 158 ? 6.109 18.609 8.898 1 98.19 158 THR B C 1
ATOM 4465 O O . THR B 1 158 ? 5.852 17.875 9.867 1 98.19 158 THR B O 1
ATOM 4468 N N . ARG B 1 159 ? 5.215 19.359 8.32 1 97.81 159 ARG B N 1
ATOM 4469 C CA . ARG B 1 159 ? 3.844 19.438 8.82 1 97.81 159 ARG B CA 1
ATOM 4470 C C . ARG B 1 159 ? 3.143 18.094 8.711 1 97.81 159 ARG B C 1
ATOM 4472 O O . ARG B 1 159 ? 2.326 17.75 9.562 1 97.81 159 ARG B O 1
ATOM 4479 N N . ASP B 1 160 ? 3.455 17.375 7.715 1 97.81 160 ASP B N 1
ATOM 4480 C CA . ASP B 1 160 ? 2.629 16.25 7.301 1 97.81 160 ASP B CA 1
ATOM 4481 C C . ASP B 1 160 ? 2.881 15.031 8.18 1 97.81 160 ASP B C 1
ATOM 4483 O O . ASP B 1 160 ? 1.938 14.344 8.594 1 97.81 160 ASP B O 1
ATOM 4487 N N . THR B 1 161 ? 4.078 14.758 8.492 1 98.12 161 THR B N 1
ATOM 4488 C CA . THR B 1 161 ? 4.445 13.484 9.102 1 98.12 161 THR B CA 1
ATOM 4489 C C . THR B 1 161 ? 4.082 13.477 10.586 1 98.12 161 THR B C 1
ATOM 4491 O O . THR B 1 161 ? 3.797 12.422 11.156 1 98.12 161 THR B O 1
ATOM 4494 N N . SER B 1 162 ? 4.109 14.648 11.172 1 97.94 162 SER B N 1
ATOM 4495 C CA . SER B 1 162 ? 3.676 14.766 12.562 1 97.94 162 SER B CA 1
ATOM 4496 C C . SER B 1 162 ? 2.932 16.078 12.805 1 97.94 162 SER B C 1
ATOM 4498 O O . SER B 1 162 ? 3.236 17.094 12.18 1 97.94 162 SER B O 1
ATOM 4500 N N . ALA B 1 163 ? 1.998 16.031 13.703 1 98.06 163 ALA B N 1
ATOM 4501 C CA . ALA B 1 163 ? 1.203 17.203 14.023 1 98.06 163 ALA B CA 1
ATOM 4502 C C . ALA B 1 163 ? 0.887 17.266 15.516 1 98.06 163 ALA B C 1
ATOM 4504 O O . ALA B 1 163 ? 0.354 16.312 16.078 1 98.06 163 ALA B O 1
ATOM 4505 N N . TRP B 1 164 ? 1.252 18.344 16.109 1 98.31 164 TRP B N 1
ATOM 4506 C CA . TRP B 1 164 ? 0.874 18.578 17.484 1 98.31 164 TRP B CA 1
ATOM 4507 C C . TRP B 1 164 ? -0.537 19.156 17.578 1 98.31 164 TRP B C 1
ATOM 4509 O O . TRP B 1 164 ? -0.873 20.109 16.875 1 98.31 164 TRP B O 1
ATOM 4519 N N . ILE B 1 165 ? -1.333 18.562 18.328 1 98.75 165 ILE B N 1
ATOM 4520 C CA . ILE B 1 165 ? -2.717 18.953 18.578 1 98.75 165 ILE B CA 1
ATOM 4521 C C . ILE B 1 165 ? -2.957 19.078 20.078 1 98.75 165 ILE B C 1
ATOM 4523 O O . ILE B 1 165 ? -3.049 18.078 20.781 1 98.75 165 ILE B O 1
ATOM 4527 N N . TYR B 1 166 ? -3.023 20.312 20.469 1 98.31 166 TYR B N 1
ATOM 4528 C CA . TYR B 1 166 ? -3.139 20.641 21.891 1 98.31 166 TYR B CA 1
ATOM 4529 C C . TYR B 1 166 ? -1.991 20.016 22.672 1 98.31 166 TYR B C 1
ATOM 4531 O O . TYR B 1 166 ? -0.823 20.344 22.438 1 98.31 166 TYR B O 1
ATOM 4539 N N . ASP B 1 167 ? -2.219 19.062 23.547 1 97.88 167 ASP B N 1
ATOM 4540 C CA . ASP B 1 167 ? -1.194 18.578 24.469 1 97.88 167 ASP B CA 1
ATOM 4541 C C . ASP B 1 167 ? -0.666 17.219 24.047 1 97.88 167 ASP B C 1
ATOM 4543 O O . ASP B 1 167 ? -0.249 16.406 24.875 1 97.88 167 ASP B O 1
ATOM 4547 N N . GLY B 1 168 ? -0.7 17.016 22.75 1 98 168 GLY B N 1
ATOM 4548 C CA . GLY B 1 168 ? -0.174 15.75 22.25 1 98 168 GLY B CA 1
ATOM 4549 C C . GLY B 1 168 ? 0.251 15.82 20.797 1 98 168 GLY B C 1
ATOM 4550 O O . GLY B 1 168 ? 0.056 16.844 20.125 1 98 168 GLY B O 1
ATOM 4551 N N . VAL B 1 169 ? 0.919 14.688 20.359 1 98.38 169 VAL B N 1
ATOM 4552 C CA . VAL B 1 169 ? 1.437 14.648 18.984 1 98.38 169 VAL B CA 1
ATOM 4553 C C . VAL B 1 169 ? 0.891 13.414 18.266 1 98.38 169 VAL B C 1
ATOM 4555 O O . VAL B 1 169 ? 0.775 12.344 18.859 1 98.38 169 VAL B O 1
ATOM 4558 N N . SER B 1 170 ? 0.392 13.648 17.094 1 98.38 170 SER B N 1
ATOM 4559 C CA . SER B 1 170 ? 0.105 12.547 16.172 1 98.38 170 SER B CA 1
ATOM 4560 C C . SER B 1 170 ? 1.292 12.266 15.258 1 98.38 170 SER B C 1
ATOM 4562 O O . SER B 1 170 ? 1.742 13.148 14.531 1 98.38 170 SER B O 1
ATOM 4564 N N . ILE B 1 171 ? 1.842 11.102 15.352 1 98.44 171 ILE B N 1
ATOM 4565 C CA . ILE B 1 171 ? 2.838 10.617 14.398 1 98.44 171 ILE B CA 1
ATOM 4566 C C . ILE B 1 171 ? 2.16 9.758 13.328 1 98.44 171 ILE B C 1
ATOM 4568 O O . ILE B 1 171 ? 1.633 8.688 13.633 1 98.44 171 ILE B O 1
ATOM 4572 N N . ASN B 1 172 ? 2.248 10.195 12.148 1 98.19 172 ASN B N 1
ATOM 4573 C CA . ASN B 1 172 ? 1.188 9.859 11.211 1 98.19 172 ASN B CA 1
ATOM 4574 C C . ASN B 1 172 ? 1.599 8.703 10.297 1 98.19 172 ASN B C 1
ATOM 4576 O O . ASN B 1 172 ? 2.746 8.641 9.852 1 98.19 172 ASN B O 1
ATOM 4580 N N . ALA B 1 173 ? 0.663 7.77 10.07 1 97.81 173 ALA B N 1
ATOM 4581 C CA . ALA B 1 173 ? 0.776 6.832 8.961 1 97.81 173 ALA B CA 1
ATOM 4582 C C . ALA B 1 173 ? 0.552 7.539 7.625 1 97.81 173 ALA B C 1
ATOM 4584 O O . ALA B 1 173 ? -0.523 8.086 7.379 1 97.81 173 ALA B O 1
ATOM 4585 N N . MET B 1 174 ? 1.562 7.484 6.801 1 98.06 174 MET B N 1
ATOM 4586 C CA . MET B 1 174 ? 1.528 8.234 5.547 1 98.06 174 MET B CA 1
ATOM 4587 C C . MET B 1 174 ? 0.825 7.43 4.453 1 98.06 174 MET B C 1
ATOM 4589 O O . MET B 1 174 ? 0.99 6.211 4.367 1 98.06 174 MET B O 1
ATOM 4593 N N . ARG B 1 175 ? 0.161 8.133 3.582 1 96.19 175 ARG B N 1
ATOM 4594 C CA . ARG B 1 175 ? -0.661 7.496 2.559 1 96.19 175 ARG B CA 1
ATOM 4595 C C . ARG B 1 175 ? 0.208 6.82 1.504 1 96.19 175 ARG B C 1
ATOM 4597 O O . ARG B 1 175 ? -0.019 5.656 1.159 1 96.19 175 ARG B O 1
ATOM 4604 N N . TRP B 1 176 ? 1.179 7.531 1.017 1 95.5 176 TRP B N 1
ATOM 4605 C CA . TRP B 1 176 ? 1.937 7.055 -0.135 1 95.5 176 TRP B CA 1
ATOM 4606 C C . TRP B 1 176 ? 3.234 6.383 0.306 1 95.5 176 TRP B C 1
ATOM 4608 O O . TRP B 1 176 ? 3.885 6.84 1.249 1 95.5 176 TRP B O 1
ATOM 4618 N N . PRO B 1 177 ? 3.66 5.371 -0.369 1 94.19 177 PRO B N 1
ATOM 4619 C CA . PRO B 1 177 ? 4.859 4.617 0.003 1 94.19 177 PRO B CA 1
ATOM 4620 C C . PRO B 1 177 ? 6.102 5.5 0.104 1 94.19 177 PRO B C 1
ATOM 4622 O O . PRO B 1 177 ? 6.938 5.297 0.99 1 94.19 177 PRO B O 1
ATOM 4625 N N . ALA B 1 178 ? 6.16 6.492 -0.7 1 96.31 178 ALA B N 1
ATOM 4626 C CA . ALA B 1 178 ? 7.332 7.363 -0.766 1 96.31 178 ALA B CA 1
ATOM 4627 C C . ALA B 1 178 ? 7.578 8.055 0.573 1 96.31 178 ALA B C 1
ATOM 4629 O O . ALA B 1 178 ? 8.703 8.477 0.861 1 96.31 178 ALA B O 1
ATOM 4630 N N . ARG B 1 179 ? 6.527 8.086 1.379 1 97.69 179 ARG B N 1
ATOM 4631 C CA . ARG B 1 179 ? 6.66 8.883 2.596 1 97.69 179 ARG B CA 1
ATOM 4632 C C . ARG B 1 179 ? 6.566 8 3.838 1 97.69 179 ARG B C 1
ATOM 4634 O O . ARG B 1 179 ? 6.73 8.477 4.961 1 97.69 179 ARG B O 1
ATOM 4641 N N . GLN B 1 180 ? 6.301 6.777 3.682 1 97.62 180 GLN B N 1
ATOM 4642 C CA . GLN B 1 180 ? 5.957 5.918 4.812 1 97.62 180 GLN B CA 1
ATOM 4643 C C . GLN B 1 180 ? 7.125 5.805 5.785 1 97.62 180 GLN B C 1
ATOM 4645 O O . GLN B 1 180 ? 6.926 5.773 7.004 1 97.62 180 GLN B O 1
ATOM 4650 N N . ARG B 1 181 ? 8.336 5.859 5.336 1 97.75 181 ARG B N 1
ATOM 4651 C CA . ARG B 1 181 ? 9.5 5.688 6.203 1 97.75 181 ARG B CA 1
ATOM 4652 C C . ARG B 1 181 ? 9.758 6.945 7.027 1 97.75 181 ARG B C 1
ATOM 4654 O O . ARG B 1 181 ? 10.5 6.906 8.016 1 97.75 181 ARG B O 1
ATOM 4661 N N . GLU B 1 182 ? 9.164 8.039 6.625 1 98.69 182 GLU B N 1
ATOM 4662 C CA . GLU B 1 182 ? 9.344 9.273 7.387 1 98.69 182 GLU B CA 1
ATOM 4663 C C . GLU B 1 182 ? 8.852 9.109 8.82 1 98.69 182 GLU B C 1
ATOM 4665 O O . GLU B 1 182 ? 9.414 9.695 9.75 1 98.69 182 GLU B O 1
ATOM 4670 N N . THR B 1 183 ? 7.863 8.289 9 1 98.69 183 THR B N 1
ATOM 4671 C CA . THR B 1 183 ? 7.152 8.164 10.266 1 98.69 183 THR B CA 1
ATOM 4672 C C . THR B 1 183 ? 8.094 7.691 11.367 1 98.69 183 THR B C 1
ATOM 4674 O O . THR B 1 183 ? 8.102 8.242 12.469 1 98.69 183 THR B O 1
ATOM 4677 N N . VAL B 1 184 ? 8.938 6.746 11.094 1 98.69 184 VAL B N 1
ATOM 4678 C CA . VAL B 1 184 ? 9.781 6.152 12.125 1 98.69 184 VAL B CA 1
ATOM 4679 C C . VAL B 1 184 ? 10.812 7.176 12.602 1 98.69 184 VAL B C 1
ATOM 4681 O O . VAL B 1 184 ? 11.234 7.148 13.758 1 98.69 184 VAL B O 1
ATOM 4684 N N . HIS B 1 185 ? 11.195 8.109 11.719 1 98.88 185 HIS B N 1
ATOM 4685 C CA . HIS B 1 185 ? 12.133 9.148 12.125 1 98.88 185 HIS B CA 1
ATOM 4686 C C . HIS B 1 185 ? 11.531 10.039 13.203 1 98.88 185 HIS B C 1
ATOM 4688 O O . HIS B 1 185 ? 12.188 10.336 14.203 1 98.88 185 HIS B O 1
ATOM 4694 N N . PHE B 1 186 ? 10.344 10.352 13.023 1 98.75 186 PHE B N 1
ATOM 4695 C CA . PHE B 1 186 ? 9.688 11.203 14.008 1 98.75 186 PHE B CA 1
ATOM 4696 C C . PHE B 1 186 ? 9.359 10.414 15.266 1 98.75 186 PHE B C 1
ATOM 4698 O O . PHE B 1 186 ? 9.391 10.953 16.375 1 98.75 186 PHE B O 1
ATOM 4705 N N . GLU B 1 187 ? 9.023 9.109 15.117 1 98.56 187 GLU B N 1
ATOM 4706 C CA . GLU B 1 187 ? 8.891 8.273 16.312 1 98.56 187 GLU B CA 1
ATOM 4707 C C . GLU B 1 187 ? 10.172 8.297 17.141 1 98.56 187 GLU B C 1
ATOM 4709 O O . GLU B 1 187 ? 10.125 8.469 18.359 1 98.56 187 GLU B O 1
ATOM 4714 N N . ALA B 1 188 ? 11.266 8.172 16.469 1 98.75 188 ALA B N 1
ATOM 4715 C CA . ALA B 1 188 ? 12.555 8.172 17.156 1 98.75 188 ALA B CA 1
ATOM 4716 C C . ALA B 1 188 ? 12.789 9.5 17.875 1 98.75 188 ALA B C 1
ATOM 4718 O O . ALA B 1 188 ? 13.258 9.516 19.016 1 98.75 188 ALA B O 1
ATOM 4719 N N . ILE B 1 189 ? 12.469 10.555 17.25 1 98.62 189 ILE B N 1
ATOM 4720 C CA . ILE B 1 189 ? 12.695 11.891 17.797 1 98.62 189 ILE B CA 1
ATOM 4721 C C . ILE B 1 189 ? 11.812 12.094 19.016 1 98.62 189 ILE B C 1
ATOM 4723 O O . ILE B 1 189 ? 12.305 12.367 20.125 1 98.62 189 ILE B O 1
ATOM 4727 N N . TYR B 1 190 ? 10.508 11.891 18.906 1 98.19 190 TYR B N 1
ATOM 4728 C CA . TYR B 1 190 ? 9.57 12.242 19.969 1 98.19 190 TYR B CA 1
ATOM 4729 C C . TYR B 1 190 ? 9.672 11.266 21.125 1 98.19 190 TYR B C 1
ATOM 4731 O O . TYR B 1 190 ? 9.422 11.641 22.281 1 98.19 190 TYR B O 1
ATOM 4739 N N . LYS B 1 191 ? 10.117 10.086 20.891 1 97.5 191 LYS B N 1
ATOM 4740 C CA . LYS B 1 191 ? 10.141 9.078 21.953 1 97.5 191 LYS B CA 1
ATOM 4741 C C . LYS B 1 191 ? 11.508 9.023 22.641 1 97.5 191 LYS B C 1
ATOM 4743 O O . LYS B 1 191 ? 11.625 8.531 23.766 1 97.5 191 LYS B O 1
ATOM 4748 N N . HIS B 1 192 ? 12.562 9.562 21.953 1 97.94 192 HIS B N 1
ATOM 4749 C CA . HIS B 1 192 ? 13.867 9.25 22.516 1 97.94 192 HIS B CA 1
ATOM 4750 C C . HIS B 1 192 ? 14.758 10.484 22.578 1 97.94 192 HIS B C 1
ATOM 4752 O O . HIS B 1 192 ? 15.742 10.516 23.312 1 97.94 192 HIS B O 1
ATOM 4758 N N . HIS B 1 193 ? 14.555 11.523 21.812 1 98.12 193 HIS B N 1
ATOM 4759 C CA . HIS B 1 193 ? 15.398 12.711 21.828 1 98.12 193 HIS B CA 1
ATOM 4760 C C . HIS B 1 193 ? 15.289 13.445 23.156 1 98.12 193 HIS B C 1
ATOM 4762 O O . HIS B 1 193 ? 14.18 13.656 23.672 1 98.12 193 HIS B O 1
ATOM 4768 N N . PRO B 1 194 ? 16.344 13.984 23.656 1 95.88 194 PRO B N 1
ATOM 4769 C CA . PRO B 1 194 ? 16.328 14.641 24.969 1 95.88 194 PRO B CA 1
ATOM 4770 C C . PRO B 1 194 ? 15.438 15.883 25 1 95.88 194 PRO B C 1
ATOM 4772 O O . PRO B 1 194 ? 14.891 16.234 26.047 1 95.88 194 PRO B O 1
ATOM 4775 N N . LEU B 1 195 ? 15.289 16.5 23.875 1 96.88 195 LEU B N 1
ATOM 4776 C CA . LEU B 1 195 ? 14.414 17.656 23.812 1 96.88 195 LEU B CA 1
ATOM 4777 C C . LEU B 1 195 ? 12.992 17.297 24.219 1 96.88 195 LEU B C 1
ATOM 4779 O O . LEU B 1 195 ? 12.297 18.094 24.844 1 96.88 195 LEU B O 1
ATOM 4783 N N . PHE B 1 196 ? 12.57 16.078 23.938 1 97.5 196 PHE B N 1
ATOM 4784 C CA . PHE B 1 196 ? 11.18 15.695 24.125 1 97.5 196 PHE B CA 1
ATOM 4785 C C . PHE B 1 196 ? 11.039 14.719 25.297 1 97.5 196 PHE B C 1
ATOM 4787 O O . PHE B 1 196 ? 9.93 14.438 25.75 1 97.5 196 PHE B O 1
ATOM 4794 N N . THR B 1 197 ? 12.133 14.219 25.766 1 95 197 THR B N 1
ATOM 4795 C CA . THR B 1 197 ? 12.055 13.211 26.812 1 95 197 THR B CA 1
ATOM 4796 C C . THR B 1 197 ? 12.734 13.703 28.078 1 95 197 THR B C 1
ATOM 4798 O O . THR B 1 197 ? 12.609 13.078 29.141 1 95 197 THR B O 1
ATOM 4801 N N . GLY B 1 198 ? 13.375 14.773 27.953 1 89.5 198 GLY B N 1
ATOM 4802 C CA . GLY B 1 198 ? 14.094 15.297 29.109 1 89.5 198 GLY B CA 1
ATOM 4803 C C . GLY B 1 198 ? 13.18 15.93 30.141 1 89.5 198 GLY B C 1
ATOM 4804 O O . GLY B 1 198 ? 11.969 16.016 29.938 1 89.5 198 GLY B O 1
ATOM 4805 N N . ALA B 1 199 ? 13.773 16.359 31.156 1 85.81 199 ALA B N 1
ATOM 4806 C CA . ALA B 1 199 ? 13.062 16.875 32.312 1 85.81 199 ALA B CA 1
ATOM 4807 C C . ALA B 1 199 ? 12.25 18.109 31.969 1 85.81 199 ALA B C 1
ATOM 4809 O O . ALA B 1 199 ? 11.18 18.344 32.531 1 85.81 199 ALA B O 1
ATOM 4810 N N . GLU B 1 200 ? 12.672 18.797 30.969 1 85 200 GLU B N 1
ATOM 4811 C CA . GLU B 1 200 ? 12.039 20.078 30.625 1 85 200 GLU B CA 1
ATOM 4812 C C . GLU B 1 200 ? 10.906 19.875 29.625 1 85 200 GLU B C 1
ATOM 4814 O O . GLU B 1 200 ? 10.133 20.797 29.359 1 85 200 GLU B O 1
ATOM 4819 N N . ALA B 1 201 ? 10.758 18.781 29.062 1 89.44 201 ALA B N 1
ATOM 4820 C CA . ALA B 1 201 ? 9.773 18.547 28 1 89.44 201 ALA B CA 1
ATOM 4821 C C . ALA B 1 201 ? 8.367 18.469 28.578 1 89.44 201 ALA B C 1
ATOM 4823 O O . ALA B 1 201 ? 7.402 18.891 27.938 1 89.44 201 ALA B O 1
ATOM 4824 N N . GLY B 1 202 ? 8.211 17.984 29.875 1 89.5 202 GLY B N 1
ATOM 4825 C CA . GLY B 1 202 ? 6.887 17.719 30.422 1 89.5 202 GLY B CA 1
ATOM 4826 C C . GLY B 1 202 ? 6.176 16.562 29.734 1 89.5 202 GLY B C 1
ATOM 4827 O O . GLY B 1 202 ? 6.66 16.047 28.719 1 89.5 202 GLY B O 1
ATOM 4828 N N . PRO B 1 203 ? 5.043 16.188 30.266 1 93.5 203 PRO B N 1
ATOM 4829 C CA . PRO B 1 203 ? 4.289 15.094 29.656 1 93.5 203 PRO B CA 1
ATOM 4830 C C . PRO B 1 203 ? 3.424 15.539 28.484 1 93.5 203 PRO B C 1
ATOM 4832 O O . PRO B 1 203 ? 2.949 16.672 28.453 1 93.5 203 PRO B O 1
ATOM 4835 N N . PHE B 1 204 ? 3.303 14.727 27.484 1 96.38 204 PHE B N 1
ATOM 4836 C CA . PHE B 1 204 ? 2.363 14.961 26.391 1 96.38 204 PHE B CA 1
ATOM 4837 C C . PHE B 1 204 ? 1.819 13.641 25.859 1 96.38 204 PHE B C 1
ATOM 4839 O O . PHE B 1 204 ? 2.406 12.578 26.094 1 96.38 204 PHE B O 1
ATOM 4846 N N . HIS B 1 205 ? 0.715 13.695 25.172 1 97.31 205 HIS B N 1
ATOM 4847 C CA . HIS B 1 205 ? 0.031 12.516 24.656 1 97.31 205 HIS B CA 1
ATOM 4848 C C . HIS B 1 205 ? 0.542 12.141 23.266 1 97.31 205 HIS B C 1
ATOM 4850 O O . HIS B 1 205 ? 1.045 13 22.531 1 97.31 205 HIS B O 1
ATOM 4856 N N . HIS B 1 206 ? 0.461 10.867 22.953 1 97.31 206 HIS B N 1
ATOM 4857 C CA . HIS B 1 206 ? 0.594 10.352 21.594 1 97.31 206 HIS B CA 1
ATOM 4858 C C . HIS B 1 206 ? -0.76 9.945 21.016 1 97.31 206 HIS B C 1
ATOM 4860 O O . HIS B 1 206 ? -1.396 9.016 21.531 1 97.31 206 HIS B O 1
ATOM 4866 N N . TRP B 1 207 ? -1.163 10.625 20 1 97.81 207 TRP B N 1
ATOM 4867 C CA . TRP B 1 207 ? -2.52 10.453 19.484 1 97.81 207 TRP B CA 1
ATOM 4868 C C . TRP B 1 207 ? -2.59 9.297 18.5 1 97.81 207 TRP B C 1
ATOM 4870 O O . TRP B 1 207 ? -3.68 8.875 18.094 1 97.81 207 TRP B O 1
ATOM 4880 N N . SER B 1 208 ? -1.467 8.797 17.984 1 95.19 208 SER B N 1
ATOM 4881 C CA . SER B 1 208 ? -1.44 7.758 16.953 1 95.19 208 SER B CA 1
ATOM 4882 C C . SER B 1 208 ? -0.297 6.777 17.203 1 95.19 208 SER B C 1
ATOM 4884 O O . SER B 1 208 ? 0.571 7.023 18.031 1 95.19 208 SER B O 1
ATOM 4886 N N . GLU B 1 209 ? -0.315 5.664 16.469 1 91.19 209 GLU B N 1
ATOM 4887 C CA . GLU B 1 209 ? 0.684 4.609 16.625 1 91.19 209 GLU B CA 1
ATOM 4888 C C . GLU B 1 209 ? 1.629 4.566 15.422 1 91.19 209 GLU B C 1
ATOM 4890 O O . GLU B 1 209 ? 2.234 3.531 15.133 1 91.19 209 GLU B O 1
ATOM 4895 N N . GLY B 1 210 ? 1.634 5.617 14.688 1 94.56 210 GLY B N 1
ATOM 4896 C CA . GLY B 1 210 ? 2.557 5.707 13.57 1 94.56 210 GLY B CA 1
ATOM 4897 C C . GLY B 1 210 ? 2.205 4.773 12.43 1 94.56 210 GLY B C 1
ATOM 4898 O O . GLY B 1 210 ? 1.05 4.711 12 1 94.56 210 GLY B O 1
ATOM 4899 N N . GLN B 1 211 ? 3.18 4.078 11.945 1 92.94 211 GLN B N 1
ATOM 4900 C CA . GLN B 1 211 ? 3.031 3.225 10.773 1 92.94 211 GLN B CA 1
ATOM 4901 C C . GLN B 1 211 ? 2.037 2.098 11.031 1 92.94 211 GLN B C 1
ATOM 4903 O O . GLN B 1 211 ? 1.357 1.638 10.109 1 92.94 211 GLN B O 1
ATOM 4908 N N . ALA B 1 212 ? 1.922 1.702 12.234 1 93.5 212 ALA B N 1
ATOM 4909 C CA . ALA B 1 212 ? 1.069 0.575 12.602 1 93.5 212 ALA B CA 1
ATOM 4910 C C . ALA B 1 212 ? -0.402 0.897 12.352 1 93.5 212 ALA B C 1
ATOM 4912 O O . ALA B 1 212 ? -1.244 -0.003 12.32 1 93.5 212 ALA B O 1
ATOM 4913 N N . ASP B 1 213 ? -0.701 2.145 12.148 1 96.31 213 ASP B N 1
ATOM 4914 C CA . ASP B 1 213 ? -2.084 2.566 11.945 1 96.31 213 ASP B CA 1
ATOM 4915 C C . ASP B 1 213 ? -2.531 2.316 10.508 1 96.31 213 ASP B C 1
ATOM 4917 O O . ASP B 1 213 ? -3.725 2.367 10.203 1 96.31 213 ASP B O 1
ATOM 4921 N N . TYR B 1 214 ? -1.587 2.088 9.664 1 94.5 214 TYR B N 1
ATOM 4922 C CA . TYR B 1 214 ? -1.965 1.8 8.289 1 94.5 214 TYR B CA 1
ATOM 4923 C C . TYR B 1 214 ? -2.939 0.629 8.227 1 94.5 214 TYR B C 1
ATOM 4925 O O . TYR B 1 214 ? -2.785 -0.355 8.945 1 94.5 214 TYR B O 1
ATOM 4933 N N . PRO B 1 215 ? -4.02 0.782 7.422 1 95.06 215 PRO B N 1
ATOM 4934 C CA . PRO B 1 215 ? -4.203 1.694 6.293 1 95.06 215 PRO B CA 1
ATOM 4935 C C . PRO B 1 215 ? -4.965 2.961 6.672 1 95.06 215 PRO B C 1
ATOM 4937 O O . PRO B 1 215 ? -5.418 3.701 5.797 1 95.06 215 PRO B O 1
ATOM 4940 N N . SER B 1 216 ? -5.211 3.203 7.965 1 97.56 216 SER B N 1
ATOM 4941 C CA . SER B 1 216 ? -5.77 4.465 8.445 1 97.56 216 SER B CA 1
ATOM 4942 C C . SER B 1 216 ? -4.73 5.582 8.391 1 97.56 216 SER B C 1
ATOM 4944 O O . SER B 1 216 ? -3.936 5.738 9.32 1 97.56 216 SER B O 1
ATOM 4946 N N . THR B 1 217 ? -4.797 6.363 7.375 1 98.06 217 THR B N 1
ATOM 4947 C CA . THR B 1 217 ? -3.754 7.359 7.176 1 98.06 217 THR B CA 1
ATOM 4948 C C . THR B 1 217 ? -4.258 8.75 7.547 1 98.06 217 THR B C 1
ATOM 4950 O O . THR B 1 217 ? -5.441 9.055 7.391 1 98.06 217 THR B O 1
ATOM 4953 N N . ILE B 1 218 ? -3.406 9.547 8.016 1 98.25 218 ILE B N 1
ATOM 4954 C CA . ILE B 1 218 ? -3.65 10.945 8.328 1 98.25 218 ILE B CA 1
ATOM 4955 C C . ILE B 1 218 ? -2.363 11.75 8.156 1 98.25 218 ILE B C 1
ATOM 4957 O O . ILE B 1 218 ? -1.276 11.273 8.484 1 98.25 218 ILE B O 1
ATOM 4961 N N . GLU B 1 219 ? -2.477 12.938 7.586 1 98.12 219 GLU B N 1
ATOM 4962 C CA . GLU B 1 219 ? -1.326 13.82 7.41 1 98.12 219 GLU B CA 1
ATOM 4963 C C . GLU B 1 219 ? -1.61 15.219 7.961 1 98.12 219 GLU B C 1
ATOM 4965 O O . GLU B 1 219 ? -2.732 15.711 7.852 1 98.12 219 GLU B O 1
ATOM 4970 N N . GLY B 1 220 ? -0.618 15.812 8.469 1 98.38 220 GLY B N 1
ATOM 4971 C CA . GLY B 1 220 ? -0.753 17.047 9.227 1 98.38 220 GLY B CA 1
ATOM 4972 C C . GLY B 1 220 ? -1.237 18.219 8.391 1 98.38 220 GLY B C 1
ATOM 4973 O O . GLY B 1 220 ? -1.844 19.156 8.914 1 98.38 220 GLY B O 1
ATOM 4974 N N . GLY B 1 221 ? -1.001 18.125 7.094 1 98 221 GLY B N 1
ATOM 4975 C CA . GLY B 1 221 ? -1.506 19.172 6.215 1 98 221 GLY B CA 1
ATOM 4976 C C . GLY B 1 221 ? -3.02 19.281 6.219 1 98 221 GLY B C 1
ATOM 4977 O O . GLY B 1 221 ? -3.58 20.297 5.82 1 98 221 GLY B O 1
ATOM 4978 N N . ASP B 1 222 ? -3.635 18.266 6.738 1 98.44 222 ASP B N 1
ATOM 4979 C CA . ASP B 1 222 ? -5.094 18.203 6.77 1 98.44 222 ASP B CA 1
ATOM 4980 C C . ASP B 1 222 ? -5.629 18.562 8.148 1 98.44 222 ASP B C 1
ATOM 4982 O O . ASP B 1 222 ? -6.844 18.609 8.359 1 98.44 222 ASP B O 1
ATOM 4986 N N . VAL B 1 223 ? -4.785 18.859 9.133 1 98.81 223 VAL B N 1
ATOM 4987 C CA . VAL B 1 223 ? -5.203 19.031 10.516 1 98.81 223 VAL B CA 1
ATOM 4988 C C . VAL B 1 223 ? -4.973 20.484 10.945 1 98.81 223 VAL B C 1
ATOM 4990 O O . VAL B 1 223 ? -3.834 20.953 10.961 1 98.81 223 VAL B O 1
ATOM 4993 N N . LEU B 1 224 ? -6.008 21.188 11.273 1 98.75 224 LEU B N 1
ATOM 4994 C CA . LEU B 1 224 ? -5.922 22.531 11.805 1 98.75 224 LEU B CA 1
ATOM 4995 C C . LEU B 1 224 ? -6.418 22.578 13.25 1 98.75 224 LEU B C 1
ATOM 4997 O O . LEU B 1 224 ? -7.574 22.25 13.523 1 98.75 224 LEU B O 1
ATOM 5001 N N . VAL B 1 225 ? -5.547 22.953 14.141 1 98.69 225 VAL B N 1
ATOM 5002 C CA . VAL B 1 225 ? -5.949 23.219 15.516 1 98.69 225 VAL B CA 1
ATOM 5003 C C . VAL B 1 225 ? -6.555 24.625 15.617 1 98.69 225 VAL B C 1
ATOM 5005 O O . VAL B 1 225 ? -5.848 25.594 15.883 1 98.69 225 VAL B O 1
ATOM 5008 N N . ILE B 1 226 ? -7.812 24.719 15.523 1 98.25 226 ILE B N 1
ATOM 5009 C CA . ILE B 1 226 ? -8.398 26.031 15.258 1 98.25 226 ILE B CA 1
ATOM 5010 C C . ILE B 1 226 ? -8.672 26.75 16.578 1 98.25 226 ILE B C 1
ATOM 5012 O O . ILE B 1 226 ? -8.93 27.953 16.594 1 98.25 226 ILE B O 1
ATOM 5016 N N . GLY B 1 227 ? -8.555 26.062 17.734 1 97.19 227 GLY B N 1
ATOM 5017 C CA . GLY B 1 227 ? -8.672 26.719 19.031 1 97.19 227 GLY B CA 1
ATOM 5018 C C . GLY B 1 227 ? -9.938 26.328 19.781 1 97.19 227 GLY B C 1
ATOM 5019 O O . GLY B 1 227 ? -10.828 25.703 19.203 1 97.19 227 GLY B O 1
ATOM 5020 N N . ASN B 1 228 ? -9.953 26.562 21.109 1 95.88 228 ASN B N 1
ATOM 5021 C CA . ASN B 1 228 ? -11.117 26.359 21.969 1 95.88 228 ASN B CA 1
ATOM 5022 C C . ASN B 1 228 ? -11.539 24.891 22 1 95.88 228 ASN B C 1
ATOM 5024 O O . ASN B 1 228 ? -12.734 24.594 21.984 1 95.88 228 ASN B O 1
ATOM 5028 N N . GLY B 1 229 ? -10.555 24.016 21.906 1 97.5 229 GLY B N 1
ATOM 5029 C CA . GLY B 1 229 ? -10.836 22.594 21.984 1 97.5 229 GLY B CA 1
ATOM 5030 C C . GLY B 1 229 ? -11.352 22.016 20.672 1 97.5 229 GLY B C 1
ATOM 5031 O O . GLY B 1 229 ? -11.789 20.859 20.625 1 97.5 229 GLY B O 1
ATOM 5032 N N . ALA B 1 230 ? -11.281 22.828 19.609 1 98.56 230 ALA B N 1
ATOM 5033 C CA . ALA B 1 230 ? -11.805 22.391 18.312 1 98.56 230 ALA B CA 1
ATOM 5034 C C . ALA B 1 230 ? -10.672 22.078 17.344 1 98.56 230 ALA B C 1
ATOM 5036 O O . ALA B 1 230 ? -9.633 22.75 17.359 1 98.56 230 ALA B O 1
ATOM 5037 N N . VAL B 1 231 ? -10.891 21.047 16.547 1 98.81 231 VAL B N 1
ATOM 5038 C CA . VAL B 1 231 ? -9.961 20.672 15.484 1 98.81 231 VAL B CA 1
ATOM 5039 C C . VAL B 1 231 ? -10.703 20.578 14.148 1 98.81 231 VAL B C 1
ATOM 5041 O O . VAL B 1 231 ? -11.828 20.078 14.086 1 98.81 231 VAL B O 1
ATOM 5044 N N . LEU B 1 232 ? -10.172 21.219 13.117 1 98.88 232 LEU B N 1
ATOM 5045 C CA . LEU B 1 232 ? -10.672 21.109 11.758 1 98.88 232 LEU B CA 1
ATOM 5046 C C . LEU B 1 232 ? -9.805 20.172 10.922 1 98.88 232 LEU B C 1
ATOM 5048 O O . LEU B 1 232 ? -8.586 20.359 10.844 1 98.88 232 LEU B O 1
ATOM 5052 N N . ILE B 1 233 ? -10.453 19.141 10.312 1 98.88 233 ILE B N 1
ATOM 5053 C CA . ILE B 1 233 ? -9.664 18.156 9.578 1 98.88 233 ILE B CA 1
ATOM 5054 C C . ILE B 1 233 ? -10.242 17.984 8.172 1 98.88 233 ILE B C 1
ATOM 5056 O O . ILE B 1 233 ? -11.453 17.812 8.008 1 98.88 233 ILE B O 1
ATOM 5060 N N . GLY B 1 234 ? -9.375 18.109 7.172 1 98.56 234 GLY B N 1
ATOM 5061 C CA . GLY B 1 234 ? -9.766 17.75 5.816 1 98.56 234 GLY B CA 1
ATOM 5062 C C . GLY B 1 234 ? -9.57 16.281 5.504 1 98.56 234 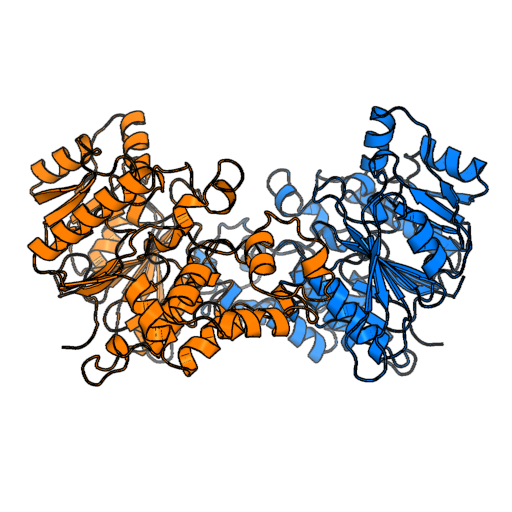GLY B C 1
ATOM 5063 O O . GLY B 1 234 ? -8.453 15.773 5.551 1 98.56 234 GLY B O 1
ATOM 5064 N N . MET B 1 235 ? -10.656 15.547 5.273 1 98.12 235 MET B N 1
ATOM 5065 C CA . MET B 1 235 ? -10.562 14.172 4.781 1 98.12 235 MET B CA 1
ATOM 5066 C C . MET B 1 235 ? -10.242 14.148 3.293 1 98.12 235 MET B C 1
ATOM 5068 O O . MET B 1 235 ? -11.148 14.148 2.457 1 98.12 235 MET B O 1
ATOM 5072 N N . SER B 1 236 ? -8.969 14.094 2.996 1 96.5 236 SER B N 1
ATOM 5073 C CA . SER B 1 236 ? -8.438 14.188 1.642 1 96.5 236 SER B CA 1
ATOM 5074 C C . SER B 1 236 ? -7.996 12.828 1.121 1 96.5 236 SER B C 1
ATOM 5076 O O . SER B 1 236 ? -8.375 11.789 1.675 1 96.5 236 SER B O 1
ATOM 5078 N N . GLU B 1 237 ? -7.305 12.875 -0.022 1 93.5 237 GLU B N 1
ATOM 5079 C CA . GLU B 1 237 ? -6.711 11.648 -0.531 1 93.5 237 GLU B CA 1
ATOM 5080 C C . GLU B 1 237 ? -5.719 11.055 0.47 1 93.5 237 GLU B C 1
ATOM 5082 O O . GLU B 1 237 ? -5.488 9.844 0.482 1 93.5 237 GLU B O 1
ATOM 5087 N N . ARG B 1 238 ? -5.191 11.953 1.323 1 96.88 238 ARG B N 1
ATOM 5088 C CA . ARG B 1 238 ? -4.109 11.555 2.221 1 96.88 238 ARG B CA 1
ATOM 5089 C C . ARG B 1 238 ? -4.645 11.234 3.611 1 96.88 238 ARG B C 1
ATOM 5091 O O . ARG B 1 238 ? -3.992 10.523 4.383 1 96.88 238 ARG B O 1
ATOM 5098 N N . THR B 1 239 ? -5.777 11.734 3.963 1 98.06 239 THR B N 1
ATOM 5099 C CA . THR B 1 239 ? -6.367 11.562 5.285 1 98.06 239 THR B CA 1
ATOM 5100 C C . THR B 1 239 ? -7.707 10.844 5.188 1 98.06 239 THR B C 1
ATOM 5102 O O . THR B 1 239 ? -8.633 11.328 4.531 1 98.06 239 THR B O 1
ATOM 5105 N N . THR B 1 240 ? -7.832 9.727 5.945 1 97.88 240 THR B N 1
ATOM 5106 C CA . THR B 1 240 ? -9.016 8.883 5.832 1 97.88 240 THR B CA 1
ATOM 5107 C C . THR B 1 240 ? -10.008 9.195 6.949 1 97.88 240 THR B C 1
ATOM 5109 O O . THR B 1 240 ? -9.617 9.648 8.023 1 97.88 240 THR B O 1
ATOM 5112 N N . PRO B 1 241 ? -11.312 8.891 6.703 1 98.31 241 PRO B N 1
ATOM 5113 C CA . PRO B 1 241 ? -12.312 9.109 7.746 1 98.31 241 PRO B CA 1
ATOM 5114 C C . PRO B 1 241 ? -12.062 8.266 8.992 1 98.31 241 PRO B C 1
ATOM 5116 O O . PRO B 1 241 ? -12.281 8.727 10.117 1 98.31 241 PRO B O 1
ATOM 5119 N N . GLN B 1 242 ? -11.625 7.043 8.828 1 98 242 GLN B N 1
ATOM 5120 C CA . GLN B 1 242 ? -11.391 6.191 9.992 1 98 242 GLN B CA 1
ATOM 5121 C C . GLN B 1 242 ? -10.25 6.73 10.852 1 98 242 GLN B C 1
ATOM 5123 O O . GLN B 1 242 ? -10.266 6.586 12.07 1 98 242 GLN B O 1
ATOM 5128 N N . ALA B 1 243 ? -9.273 7.34 10.219 1 98.44 243 ALA B N 1
ATOM 5129 C CA . ALA B 1 243 ? -8.211 7.961 10.992 1 98.44 243 ALA B CA 1
ATOM 5130 C C . ALA B 1 243 ? -8.742 9.109 11.844 1 98.44 243 ALA B C 1
ATOM 5132 O O . ALA B 1 243 ? -8.297 9.32 12.977 1 98.44 243 ALA B O 1
ATOM 5133 N N . VAL B 1 244 ? -9.664 9.859 11.281 1 98.56 244 VAL B N 1
ATOM 5134 C CA . VAL B 1 244 ? -10.281 10.961 12 1 98.56 244 VAL B CA 1
ATOM 5135 C C . VAL B 1 244 ? -11.039 10.422 13.219 1 98.56 244 VAL B C 1
ATOM 5137 O O . VAL B 1 244 ? -10.938 10.977 14.312 1 98.56 244 VAL B O 1
ATOM 5140 N N . GLU B 1 245 ? -11.766 9.344 13.055 1 97.94 245 GLU B N 1
ATOM 5141 C CA . GLU B 1 245 ? -12.492 8.727 14.164 1 97.94 245 GLU B CA 1
ATOM 5142 C C . GLU B 1 245 ? -11.539 8.242 15.25 1 97.94 245 GLU B C 1
ATOM 5144 O O . GLU B 1 245 ? -11.805 8.406 16.438 1 97.94 245 GLU B O 1
ATOM 5149 N N . MET B 1 246 ? -10.453 7.637 14.82 1 97.19 246 MET B N 1
ATOM 5150 C CA . MET B 1 246 ? -9.469 7.137 15.773 1 97.19 246 MET B CA 1
ATOM 5151 C C . MET B 1 246 ? -8.852 8.281 16.562 1 97.19 246 MET B C 1
ATOM 5153 O O . MET B 1 246 ? -8.695 8.18 17.797 1 97.19 246 MET B O 1
ATOM 5157 N N . LEU B 1 247 ? -8.555 9.328 15.859 1 97.94 247 LEU B N 1
ATOM 5158 C CA . LEU B 1 247 ? -8.016 10.516 16.516 1 97.94 247 LEU B CA 1
ATOM 5159 C C . LEU B 1 247 ? -9.016 11.086 17.516 1 97.94 247 LEU B C 1
ATOM 5161 O O . LEU B 1 247 ? -8.648 11.422 18.641 1 97.94 247 LEU B O 1
ATOM 5165 N N . ALA B 1 248 ? -10.242 11.188 17.125 1 97.88 248 ALA B N 1
ATOM 5166 C CA . ALA B 1 248 ? -11.312 11.719 17.969 1 97.88 248 ALA B CA 1
ATOM 5167 C C . ALA B 1 248 ? -11.438 10.914 19.266 1 97.88 248 ALA B C 1
ATOM 5169 O O . ALA B 1 248 ? -11.492 11.477 20.359 1 97.88 248 ALA B O 1
ATOM 5170 N N . ARG B 1 249 ? -11.477 9.625 19.125 1 95.62 249 ARG B N 1
ATOM 5171 C CA . ARG B 1 249 ? -11.617 8.758 20.281 1 95.62 249 ARG B CA 1
ATOM 5172 C C . ARG B 1 249 ? -10.508 9.008 21.297 1 95.62 249 ARG B C 1
ATOM 5174 O O . ARG B 1 249 ? -10.773 9.125 22.5 1 95.62 249 ARG B O 1
ATOM 5181 N N . GLY B 1 250 ? -9.281 9.109 20.859 1 95.44 250 GLY B N 1
ATOM 5182 C CA . GLY B 1 250 ? -8.156 9.336 21.734 1 95.44 250 GLY B CA 1
ATOM 5183 C C . GLY B 1 250 ? -8.195 10.695 22.422 1 95.44 250 GLY B C 1
ATOM 5184 O O . GLY B 1 250 ? -8.031 10.797 23.641 1 95.44 250 GLY B O 1
ATOM 5185 N N . MET B 1 251 ? -8.438 11.719 21.672 1 97.56 251 MET B N 1
ATOM 5186 C CA . MET B 1 251 ? -8.375 13.086 22.172 1 97.56 251 MET B CA 1
ATOM 5187 C C . MET B 1 251 ? -9.531 13.359 23.141 1 97.56 251 MET B C 1
ATOM 5189 O O . MET B 1 251 ? -9.352 14.047 24.141 1 97.56 251 MET B O 1
ATOM 5193 N N . PHE B 1 252 ? -10.719 12.812 22.828 1 97.19 252 PHE B N 1
ATOM 5194 C CA . PHE B 1 252 ? -11.883 13.039 23.656 1 97.19 252 PHE B CA 1
ATOM 5195 C C . PHE B 1 252 ? -11.758 12.281 24.984 1 97.19 252 PHE B C 1
ATOM 5197 O O . PHE B 1 252 ? -12.133 12.797 26.031 1 97.19 252 PHE B O 1
ATOM 5204 N N . ALA B 1 253 ? -11.211 11.062 24.906 1 95.06 253 ALA B N 1
ATOM 5205 C CA . ALA B 1 253 ? -10.984 10.289 26.109 1 95.06 253 ALA B CA 1
ATOM 5206 C C . ALA B 1 253 ? -10.023 11.016 27.062 1 95.06 253 ALA B C 1
ATOM 5208 O O . ALA B 1 253 ? -10.195 10.969 28.281 1 95.06 253 ALA B O 1
ATOM 5209 N N . ALA B 1 254 ? -9.086 11.766 26.5 1 96.12 254 ALA B N 1
ATOM 5210 C CA . ALA B 1 254 ? -8.094 12.492 27.281 1 96.12 254 ALA B CA 1
ATOM 5211 C C . ALA B 1 254 ? -8.641 13.836 27.75 1 96.12 254 ALA B C 1
ATOM 5213 O O . ALA B 1 254 ? -8.062 14.477 28.625 1 96.12 254 ALA B O 1
ATOM 5214 N N . GLY B 1 255 ? -9.711 14.273 27.109 1 96.62 255 GLY B N 1
ATOM 5215 C CA . GLY B 1 255 ? -10.266 15.586 27.406 1 96.62 255 GLY B CA 1
ATOM 5216 C C . GLY B 1 255 ? -9.492 16.719 26.766 1 96.62 255 GLY B C 1
ATOM 5217 O O . GLY B 1 255 ? -9.617 17.875 27.172 1 96.62 255 GLY B O 1
ATOM 5218 N N . SER B 1 256 ? -8.703 16.375 25.75 1 97.44 256 SER B N 1
ATOM 5219 C CA . SER B 1 256 ? -7.805 17.359 25.141 1 97.44 256 SER B CA 1
ATOM 5220 C C . SER B 1 256 ? -8.516 18.141 24.047 1 97.44 256 SER B C 1
ATOM 5222 O O . SER B 1 256 ? -8.055 19.219 23.641 1 97.44 256 SER B O 1
ATOM 5224 N N . ALA B 1 257 ? -9.625 17.594 23.531 1 97.88 257 ALA B N 1
ATOM 5225 C CA . ALA B 1 257 ? -10.477 18.266 2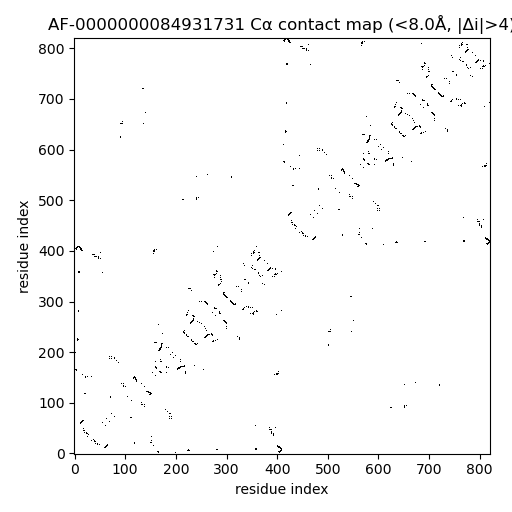2.562 1 97.88 257 ALA B CA 1
ATOM 5226 C C . ALA B 1 257 ? -11.953 17.984 22.828 1 97.88 257 ALA B C 1
ATOM 5228 O O . ALA B 1 257 ? -12.281 17.016 23.531 1 97.88 257 ALA B O 1
ATOM 5229 N N . ARG B 1 258 ? -12.781 18.828 22.281 1 97.19 258 ARG B N 1
ATOM 5230 C CA . ARG B 1 258 ? -14.211 18.672 22.531 1 97.19 258 ARG B CA 1
ATOM 5231 C C . ARG B 1 258 ? -14.977 18.453 21.234 1 97.19 258 ARG B C 1
ATOM 5233 O O . ARG B 1 258 ? -16.094 17.938 21.25 1 97.19 258 ARG B O 1
ATOM 5240 N N . THR B 1 259 ? -14.367 18.906 20.141 1 98.38 259 THR B N 1
ATOM 5241 C CA . THR B 1 259 ? -15.078 18.828 18.875 1 98.38 259 THR B CA 1
ATOM 5242 C C . THR B 1 259 ? -14.094 18.703 17.703 1 98.38 259 THR B C 1
ATOM 5244 O O . THR B 1 259 ? -13.039 19.344 17.703 1 98.38 259 THR B O 1
ATOM 5247 N N . ILE B 1 260 ? -14.422 17.844 16.766 1 98.81 260 ILE B N 1
ATOM 5248 C CA . ILE B 1 260 ? -13.727 17.781 15.484 1 98.81 260 ILE B CA 1
ATOM 5249 C C . ILE B 1 260 ? -14.711 18.047 14.352 1 98.81 260 ILE B C 1
ATOM 5251 O O . ILE B 1 260 ? -15.789 17.453 14.312 1 98.81 260 ILE B O 1
ATOM 5255 N N . VAL B 1 261 ? -14.438 19 13.508 1 98.88 261 VAL B N 1
ATOM 5256 C CA . VAL B 1 261 ? -15.156 19.172 12.258 1 98.88 261 VAL B CA 1
ATOM 5257 C C . VAL B 1 261 ? -14.352 18.562 11.109 1 98.88 261 VAL B C 1
ATOM 5259 O O . VAL B 1 261 ? -13.211 18.969 10.867 1 98.88 261 VAL B O 1
ATOM 5262 N N . ALA B 1 262 ? -14.922 17.594 10.461 1 98.88 262 ALA B N 1
ATOM 5263 C CA . ALA B 1 262 ? -14.273 16.906 9.344 1 98.88 262 ALA B CA 1
ATOM 5264 C C . ALA B 1 262 ? -14.898 17.328 8.016 1 98.88 262 ALA B C 1
ATOM 5266 O O . ALA B 1 262 ? -16.125 17.234 7.84 1 98.88 262 ALA B O 1
ATOM 5267 N N . LEU B 1 263 ? -14.086 17.812 7.09 1 98.75 263 LEU B N 1
ATOM 5268 C CA . LEU B 1 263 ? -14.547 18.234 5.77 1 98.75 263 LEU B CA 1
ATOM 5269 C C . LEU B 1 263 ? -14.297 17.141 4.734 1 98.75 263 LEU B C 1
ATOM 5271 O O . LEU B 1 263 ? -13.188 16.594 4.656 1 98.75 263 LEU B O 1
ATOM 5275 N N . ASP B 1 264 ? -15.266 16.812 3.939 1 98.12 264 ASP B N 1
ATOM 5276 C CA . ASP B 1 264 ? -15.117 15.836 2.869 1 98.12 264 ASP B CA 1
ATOM 5277 C C . ASP B 1 264 ? -14.5 16.469 1.625 1 98.12 264 ASP B C 1
ATOM 5279 O O . ASP B 1 264 ? -15.227 16.891 0.721 1 98.12 264 ASP B O 1
ATOM 5283 N N . MET B 1 265 ? -13.211 16.375 1.496 1 96.62 265 MET B N 1
ATOM 5284 C CA . MET B 1 265 ? -12.461 17 0.412 1 96.62 265 MET B CA 1
ATOM 5285 C C . MET B 1 265 ? -12.57 16.188 -0.87 1 96.62 265 MET B C 1
ATOM 5287 O O . MET B 1 265 ? -12.688 14.961 -0.822 1 96.62 265 MET B O 1
ATOM 5291 N N . PRO B 1 266 ? -12.531 16.891 -2.025 1 90.31 266 PRO B N 1
ATOM 5292 C CA . PRO B 1 266 ? -12.344 16.125 -3.256 1 90.31 266 PRO B CA 1
ATOM 5293 C C . PRO B 1 266 ? -11.047 15.312 -3.248 1 90.31 266 PRO B C 1
ATOM 5295 O O . PRO B 1 266 ? -10.023 15.789 -2.742 1 90.31 266 PRO B O 1
ATOM 5298 N N . LYS B 1 267 ? -11.188 14.109 -3.803 1 86.62 267 LYS B N 1
ATOM 5299 C CA . LYS B 1 267 ? -10.031 13.227 -3.773 1 86.62 267 LYS B CA 1
ATOM 5300 C C . LYS B 1 267 ? -9.18 13.398 -5.027 1 86.62 267 LYS B C 1
ATOM 5302 O O . LYS B 1 267 ? -9.148 12.516 -5.891 1 86.62 267 LYS B O 1
ATOM 5307 N N . ARG B 1 268 ? -8.445 14.445 -5.145 1 79.06 268 ARG B N 1
ATOM 5308 C CA . ARG B 1 268 ? -7.547 14.727 -6.266 1 79.06 268 ARG B CA 1
ATOM 5309 C C . ARG B 1 268 ? -6.297 15.461 -5.797 1 79.06 268 ARG B C 1
ATOM 5311 O O . ARG B 1 268 ? -6.309 16.125 -4.758 1 79.06 268 ARG B O 1
ATOM 5318 N N . ARG B 1 269 ? -5.297 15.414 -6.547 1 69.38 269 ARG B N 1
ATOM 5319 C CA . ARG B 1 269 ? -3.986 15.945 -6.195 1 69.38 269 ARG B CA 1
ATOM 5320 C C . ARG B 1 269 ? -4.051 17.453 -5.98 1 69.38 269 ARG B C 1
ATOM 5322 O O . ARG B 1 269 ? -3.357 18 -5.113 1 69.38 269 ARG B O 1
ATOM 5329 N N . ALA B 1 270 ? -4.855 18.078 -6.695 1 70.56 270 ALA B N 1
ATOM 5330 C CA . ALA B 1 270 ? -4.973 19.531 -6.57 1 70.56 270 ALA B CA 1
ATOM 5331 C C . ALA B 1 270 ? -5.473 19.922 -5.18 1 70.56 270 ALA B C 1
ATOM 5333 O O . ALA B 1 270 ? -5.273 21.047 -4.738 1 70.56 270 ALA B O 1
ATOM 5334 N N . PHE B 1 271 ? -6.066 18.922 -4.539 1 79.06 271 PHE B N 1
ATOM 5335 C CA . PHE B 1 271 ? -6.59 19.125 -3.195 1 79.06 271 PHE B CA 1
ATOM 5336 C C . PHE B 1 271 ? -5.922 18.172 -2.209 1 79.06 271 PHE B C 1
ATOM 5338 O O . PHE B 1 271 ? -6.602 17.531 -1.405 1 79.06 271 PHE B O 1
ATOM 5345 N N . MET B 1 272 ? -4.641 18.141 -2.299 1 85.19 272 MET B N 1
ATOM 5346 C CA . MET B 1 272 ? -3.9 17.125 -1.567 1 85.19 272 MET B CA 1
ATOM 5347 C C . MET B 1 272 ? -4.148 17.234 -0.067 1 85.19 272 MET B C 1
ATOM 5349 O O . MET B 1 272 ? -4.379 16.234 0.609 1 85.19 272 MET B O 1
ATOM 5353 N N . HIS B 1 273 ? -4.027 18.484 0.486 1 94.56 273 HIS B N 1
ATOM 5354 C CA . HIS B 1 273 ? -4.281 18.734 1.901 1 94.56 273 HIS B CA 1
ATOM 5355 C C . HIS B 1 273 ? -5.199 19.938 2.096 1 94.56 273 HIS B C 1
ATOM 5357 O O . HIS B 1 273 ? -5.316 20.781 1.21 1 94.56 273 HIS B O 1
ATOM 5363 N N . LEU B 1 274 ? -5.816 19.953 3.225 1 97.25 274 LEU B N 1
ATOM 5364 C CA . LEU B 1 274 ? -6.699 21.062 3.582 1 97.25 274 LEU B CA 1
ATOM 5365 C C . LEU B 1 274 ? -5.945 22.391 3.545 1 97.25 274 LEU B C 1
ATOM 5367 O O . LEU B 1 274 ? -6.445 23.375 3.008 1 97.25 274 LEU B O 1
ATOM 5371 N N . ASP B 1 275 ? -4.727 22.422 3.986 1 96.5 275 ASP B N 1
ATOM 5372 C CA . ASP B 1 275 ? -4.004 23.688 4.145 1 96.5 275 ASP B CA 1
ATOM 5373 C C . ASP B 1 275 ? -3.539 24.219 2.795 1 96.5 275 ASP B C 1
ATOM 5375 O O . ASP B 1 275 ? -3.062 25.359 2.705 1 96.5 275 ASP B O 1
ATOM 5379 N N . THR B 1 276 ? -3.707 23.438 1.741 1 93.62 276 THR B N 1
ATOM 5380 C CA . THR B 1 276 ? -3.381 23.953 0.414 1 93.62 276 THR B CA 1
ATOM 5381 C C . THR B 1 276 ? -4.547 24.734 -0.165 1 93.62 276 THR B C 1
ATOM 5383 O O . THR B 1 276 ? -4.383 25.469 -1.143 1 93.62 276 THR B O 1
ATOM 5386 N N . VAL B 1 277 ? -5.738 24.625 0.521 1 94.81 277 VAL B N 1
ATOM 5387 C CA . VAL B 1 277 ? -6.902 25.25 -0.081 1 94.81 277 VAL B CA 1
ATOM 5388 C C . VAL B 1 277 ? -7.637 26.094 0.969 1 94.81 277 VAL B C 1
ATOM 5390 O O . VAL B 1 277 ? -8.469 26.938 0.629 1 94.81 277 VAL B O 1
ATOM 5393 N N . MET B 1 278 ? -7.379 25.859 2.178 1 96.31 278 MET B N 1
ATOM 5394 C CA . MET B 1 278 ? -8 26.609 3.262 1 96.31 278 MET B CA 1
ATOM 5395 C C . MET B 1 278 ? -7.137 26.578 4.516 1 96.31 278 MET B C 1
ATOM 5397 O O . MET B 1 278 ? -6.727 25.5 4.965 1 96.31 278 MET B O 1
ATOM 5401 N N . THR B 1 279 ? -6.84 27.734 5.105 1 97.31 279 THR B N 1
ATOM 5402 C CA . THR B 1 279 ? -6.062 27.828 6.336 1 97.31 279 THR B CA 1
ATOM 5403 C C . THR B 1 279 ? -6.574 28.969 7.211 1 97.31 279 THR B C 1
ATOM 5405 O O . THR B 1 279 ? -7.215 29.906 6.719 1 97.31 279 THR B O 1
ATOM 5408 N N . MET B 1 280 ? -6.383 28.828 8.469 1 98.31 280 MET B N 1
ATOM 5409 C CA . MET B 1 280 ? -6.773 29.859 9.422 1 98.31 280 MET B CA 1
ATOM 5410 C C . MET B 1 280 ? -5.676 30.906 9.578 1 98.31 280 MET B C 1
ATOM 5412 O O . MET B 1 280 ? -4.508 30.562 9.773 1 98.31 280 MET B O 1
ATOM 5416 N N . VAL B 1 281 ? -6.035 32.219 9.508 1 98.25 281 VAL B N 1
ATOM 5417 C CA . VAL B 1 281 ? -4.992 33.25 9.477 1 98.25 281 VAL B CA 1
ATOM 5418 C C . VAL B 1 281 ? -5.16 34.188 10.664 1 98.25 281 VAL B C 1
ATOM 5420 O O . VAL B 1 281 ? -4.246 34.938 10.992 1 98.25 281 VAL B O 1
ATOM 5423 N N . ASP B 1 282 ? -6.285 34.125 11.242 1 97.81 282 ASP B N 1
ATOM 5424 C CA . ASP B 1 282 ? -6.598 34.875 12.453 1 97.81 282 ASP B CA 1
ATOM 5425 C C . ASP B 1 282 ? -7.664 34.156 13.281 1 97.81 282 ASP B C 1
ATOM 5427 O O . ASP B 1 282 ? -8.141 33.094 12.883 1 97.81 282 ASP B O 1
ATOM 5431 N N . GLN B 1 283 ? -8.055 34.656 14.438 1 95.06 283 GLN B N 1
ATOM 5432 C CA . GLN B 1 283 ? -8.914 34 15.398 1 95.06 283 GLN B CA 1
ATOM 5433 C C . GLN B 1 283 ? -10.227 33.562 14.75 1 95.06 283 GLN B C 1
ATOM 5435 O O . GLN B 1 283 ? -10.773 32.5 15.086 1 95.06 283 GLN B O 1
ATOM 5440 N N . ASP B 1 284 ? -10.727 34.281 13.836 1 96.19 284 ASP B N 1
ATOM 5441 C CA . ASP B 1 284 ? -12 33.969 13.203 1 96.19 284 ASP B CA 1
ATOM 5442 C C . ASP B 1 284 ? -11.914 34.125 11.688 1 96.19 284 ASP B C 1
ATOM 5444 O O . ASP B 1 284 ? -12.93 34.281 11.016 1 96.19 284 ASP B O 1
ATOM 5448 N N . VAL B 1 285 ? -10.695 34.125 11.172 1 98.19 285 VAL B N 1
ATOM 5449 C CA . VAL B 1 285 ? -10.523 34.438 9.758 1 98.19 285 VAL B CA 1
ATOM 5450 C C . VAL B 1 285 ? -9.797 33.281 9.062 1 98.19 285 VAL B C 1
ATOM 5452 O O . VAL B 1 285 ? -8.766 32.812 9.539 1 98.19 285 VAL B O 1
ATOM 5455 N N . PHE B 1 286 ? -10.383 32.875 7.965 1 98.19 286 PHE B N 1
ATOM 5456 C CA . PHE B 1 286 ? -9.789 31.844 7.117 1 98.19 286 PHE B CA 1
ATOM 5457 C C . PHE B 1 286 ? -9.523 32.375 5.719 1 98.19 286 PHE B C 1
ATOM 5459 O O . PHE B 1 286 ? -10.195 33.312 5.258 1 98.19 286 PHE B O 1
ATOM 5466 N N . THR B 1 287 ? -8.508 31.891 5.121 1 96.12 287 THR B N 1
ATOM 5467 C CA . THR B 1 287 ? -8.367 32.031 3.678 1 96.12 287 THR B CA 1
ATOM 5468 C C . THR B 1 287 ? -8.82 30.781 2.955 1 96.12 287 THR B C 1
ATOM 5470 O O . THR B 1 287 ? -8.609 29.672 3.451 1 96.12 287 THR B O 1
ATOM 5473 N N . GLN B 1 288 ? -9.43 30.922 1.828 1 94.75 288 GLN B N 1
ATOM 5474 C CA . GLN B 1 288 ? -9.992 29.797 1.089 1 94.75 288 GLN B CA 1
ATOM 5475 C C . GLN B 1 288 ? -9.797 29.984 -0.415 1 94.75 288 GLN B C 1
ATOM 5477 O O . GLN B 1 288 ? -10.062 31.047 -0.957 1 94.75 288 GLN B O 1
ATOM 5482 N N . TYR B 1 289 ? -9.281 28.938 -1 1 91.88 289 TYR B N 1
ATOM 5483 C CA . TYR B 1 289 ? -9.195 28.891 -2.455 1 91.88 289 TYR B CA 1
ATOM 5484 C C . TYR B 1 289 ? -10.586 28.906 -3.08 1 91.88 289 TYR B C 1
ATOM 5486 O O . TYR B 1 289 ? -11.469 28.141 -2.686 1 91.88 289 TYR B O 1
ATOM 5494 N N . ALA B 1 290 ? -10.797 29.734 -4.066 1 88 290 ALA B N 1
ATOM 5495 C CA . ALA B 1 290 ? -12.102 29.938 -4.684 1 88 290 ALA B CA 1
ATOM 5496 C C . ALA B 1 290 ? -12.648 28.625 -5.254 1 88 290 ALA B C 1
ATOM 5498 O O . ALA B 1 290 ? -13.859 28.375 -5.215 1 88 290 ALA B O 1
ATOM 5499 N N . GLY B 1 291 ? -11.844 27.797 -5.73 1 87.5 291 GLY B N 1
ATOM 5500 C CA . GLY B 1 291 ? -12.25 26.562 -6.383 1 87.5 291 GLY B CA 1
ATOM 5501 C C . GLY B 1 291 ? -12.656 25.469 -5.41 1 87.5 291 GLY B C 1
ATOM 5502 O O . GLY B 1 291 ? -13.195 24.438 -5.812 1 87.5 291 GLY B O 1
ATOM 5503 N N . LEU B 1 292 ? -12.406 25.672 -4.133 1 90.19 292 LEU B N 1
ATOM 5504 C CA . LEU B 1 292 ? -12.766 24.672 -3.141 1 90.19 292 LEU B CA 1
ATOM 5505 C C . LEU B 1 292 ? -14.281 24.531 -3.029 1 90.19 292 LEU B C 1
ATOM 5507 O O . LEU B 1 292 ? -14.797 23.422 -2.865 1 90.19 292 LEU B O 1
ATOM 5511 N N . GLY B 1 293 ? -15 25.688 -3.092 1 91.31 293 GLY B N 1
ATOM 5512 C CA . GLY B 1 293 ? -16.438 25.688 -2.877 1 91.31 293 GLY B CA 1
ATOM 5513 C C . GLY B 1 293 ? -16.828 25.312 -1.463 1 91.31 293 GLY B C 1
ATOM 5514 O O . GLY B 1 293 ? -16.094 25.578 -0.513 1 91.31 293 GLY B O 1
ATOM 5515 N N . MET B 1 294 ? -18.062 24.844 -1.348 1 96.56 294 MET B N 1
ATOM 5516 C CA . MET B 1 294 ? -18.609 24.391 -0.071 1 96.56 294 MET B CA 1
ATOM 5517 C C . MET B 1 294 ? -18.656 22.859 -0.01 1 96.56 294 MET B C 1
ATOM 5519 O O . MET B 1 294 ? -19.016 22.203 -0.993 1 96.56 294 MET B O 1
ATOM 5523 N N . LEU B 1 295 ? -18.219 22.359 1.108 1 97.69 295 LEU B N 1
ATOM 5524 C CA . LEU B 1 295 ? -18.062 20.906 1.227 1 97.69 295 LEU B CA 1
ATOM 5525 C C . LEU B 1 295 ? -19.031 20.359 2.271 1 97.69 295 LEU B C 1
ATOM 5527 O O . LEU B 1 295 ? -19.344 21.031 3.252 1 97.69 295 LEU B O 1
ATOM 5531 N N . ARG B 1 296 ? -19.531 19.062 2.008 1 97.56 296 ARG B N 1
ATOM 5532 C CA . ARG B 1 296 ? -20.141 18.312 3.096 1 97.56 296 ARG B CA 1
ATOM 5533 C C . ARG B 1 296 ? -19.188 18.188 4.277 1 97.56 296 ARG B C 1
ATOM 5535 O O . ARG B 1 296 ? -17.969 18.016 4.094 1 97.56 296 ARG B O 1
ATOM 5542 N N . SER B 1 297 ? -19.719 18.25 5.449 1 98.62 297 SER B N 1
ATOM 5543 C CA . SER B 1 297 ? -18.891 18.188 6.641 1 98.62 297 SER B CA 1
ATOM 5544 C C . SER B 1 297 ? -19.562 17.375 7.75 1 98.62 297 SER B C 1
ATOM 5546 O O . SER B 1 297 ? -20.734 17.016 7.629 1 98.62 297 SER B O 1
ATOM 5548 N N . TYR B 1 298 ? -18.797 16.984 8.75 1 98.75 298 TYR B N 1
ATOM 5549 C CA . TYR B 1 298 ? -19.25 16.172 9.883 1 98.75 298 TYR B CA 1
ATOM 5550 C C . TYR B 1 298 ? -18.656 16.703 11.188 1 98.75 298 TYR B C 1
ATOM 5552 O O . TYR B 1 298 ? -17.453 16.938 11.289 1 98.75 298 TYR B O 1
ATOM 5560 N N . THR B 1 299 ? -19.516 16.922 12.117 1 98.75 299 THR B N 1
ATOM 5561 C CA . THR B 1 299 ? -19.062 17.266 13.461 1 98.75 299 THR B CA 1
ATOM 5562 C C . THR B 1 299 ? -19.047 16.031 14.359 1 98.75 299 THR B C 1
ATOM 5564 O O . THR B 1 299 ? -20.031 15.305 14.438 1 98.75 299 THR B O 1
ATOM 5567 N N . ILE B 1 300 ? -17.922 15.742 14.93 1 98.5 300 ILE B N 1
ATOM 5568 C CA . ILE B 1 300 ? -17.75 14.641 15.867 1 98.5 300 ILE B CA 1
ATOM 5569 C C . ILE B 1 300 ? -17.578 15.18 17.281 1 98.5 300 ILE B C 1
ATOM 5571 O O . ILE B 1 300 ? -16.781 16.094 17.516 1 98.5 300 ILE B O 1
ATOM 5575 N N . GLU B 1 301 ? -18.312 14.656 18.188 1 98 301 GLU B N 1
ATOM 5576 C CA . GLU B 1 301 ? -18.297 15.07 19.594 1 98 301 GLU B CA 1
ATOM 5577 C C . GLU B 1 301 ? -18.375 13.859 20.516 1 98 301 GLU B C 1
ATOM 5579 O O . GLU B 1 301 ? -18.766 12.773 20.094 1 98 301 GLU B O 1
ATOM 5584 N N . PRO B 1 302 ? -17.891 14.031 21.75 1 95.44 302 PRO B N 1
ATOM 5585 C CA . PRO B 1 302 ? -18.047 12.93 22.703 1 95.44 302 PRO B CA 1
ATOM 5586 C C . PRO B 1 302 ? -19.5 12.523 22.906 1 95.44 302 PRO B C 1
ATOM 5588 O O . PRO B 1 302 ? -20.391 13.375 22.906 1 95.44 302 PRO B O 1
ATOM 5591 N N . GLY B 1 303 ? -19.656 11.25 23.016 1 88.75 303 GLY B N 1
ATOM 5592 C CA . GLY B 1 303 ? -20.984 10.773 23.406 1 88.75 303 GLY B CA 1
ATOM 5593 C C . GLY B 1 303 ? -21.266 10.922 24.875 1 88.75 303 GLY B C 1
ATOM 5594 O O . GLY B 1 303 ? -20.375 11.281 25.656 1 88.75 303 GLY B O 1
ATOM 5595 N N . ASP B 1 304 ? -22.578 10.711 25.141 1 80.94 304 ASP B N 1
ATOM 5596 C CA . ASP B 1 304 ? -22.906 10.641 26.562 1 80.94 304 ASP B CA 1
ATOM 5597 C C . ASP B 1 304 ? -22.172 9.5 27.25 1 80.94 304 ASP B C 1
ATOM 5599 O O . ASP B 1 304 ? -21.609 8.625 26.578 1 80.94 304 ASP B O 1
ATOM 5603 N N . GLU B 1 305 ? -22 9.594 28.5 1 71.56 305 GLU B N 1
ATOM 5604 C CA . GLU B 1 305 ? -21.25 8.602 29.266 1 71.56 305 GLU B CA 1
ATOM 5605 C C . GLU B 1 305 ? -21.578 7.188 28.812 1 71.56 305 GLU B C 1
ATOM 5607 O O . GLU B 1 305 ? -22.734 6.773 28.828 1 71.56 305 GLU B O 1
ATOM 5612 N N . GLY B 1 306 ? -20.516 6.473 28.406 1 70 306 GLY B N 1
ATOM 5613 C CA . GLY B 1 306 ? -20.656 5.082 28.016 1 70 306 GLY B CA 1
ATOM 5614 C C . GLY B 1 306 ? -21.141 4.91 26.578 1 70 306 GLY B C 1
ATOM 5615 O O . GLY B 1 306 ? -21.25 3.785 26.094 1 70 306 GLY B O 1
ATOM 5616 N N . GLN B 1 307 ? -21.406 6.109 25.969 1 73.38 307 GLN B N 1
ATOM 5617 C CA . GLN B 1 307 ? -21.938 6.016 24.609 1 73.38 307 GLN B CA 1
ATOM 5618 C C . GLN B 1 307 ? -20.875 6.316 23.562 1 73.38 307 GLN B C 1
ATOM 5620 O O . GLN B 1 307 ? -19.875 6.98 23.875 1 73.38 307 GLN B O 1
ATOM 5625 N N . PRO B 1 308 ? -21.125 5.73 22.312 1 81.38 308 PRO B N 1
ATOM 5626 C CA . PRO B 1 308 ? -20.219 6.035 21.203 1 81.38 308 PRO B CA 1
ATOM 5627 C C . PRO B 1 308 ? -20.203 7.52 20.859 1 81.38 308 PRO B C 1
ATOM 5629 O O . PRO B 1 308 ? -21.047 8.281 21.312 1 81.38 308 PRO B O 1
ATOM 5632 N N . LEU B 1 309 ? -19.203 7.953 20.156 1 92.69 309 LEU B N 1
ATOM 5633 C CA . LEU B 1 309 ? -19.078 9.32 19.656 1 92.69 309 LEU B CA 1
ATOM 5634 C C . LEU B 1 309 ? -20.344 9.75 18.922 1 92.69 309 LEU B C 1
ATOM 5636 O O . LEU B 1 309 ? -21.047 8.914 18.344 1 92.69 309 LEU B O 1
ATOM 5640 N N . ARG B 1 310 ? -20.703 11 19.094 1 96.19 310 ARG B N 1
ATOM 5641 C CA . ARG B 1 310 ? -21.797 11.594 18.328 1 96.19 310 ARG B CA 1
ATOM 5642 C C . ARG B 1 310 ? -21.297 12.172 17.016 1 96.19 310 ARG B C 1
ATOM 5644 O O . ARG B 1 310 ? -20.266 12.836 16.969 1 96.19 310 ARG B O 1
ATOM 5651 N N . VAL B 1 311 ? -22.047 11.859 15.961 1 97.75 311 VAL B N 1
ATOM 5652 C CA . VAL B 1 311 ? -21.703 12.375 14.641 1 97.75 311 VAL B CA 1
ATOM 5653 C C . VAL B 1 311 ? -22.875 13.156 14.062 1 97.75 311 VAL B C 1
ATOM 5655 O O . VAL B 1 311 ? -24 12.641 14 1 97.75 311 VAL B O 1
ATOM 5658 N N . THR B 1 312 ? -22.641 14.422 13.695 1 98.19 3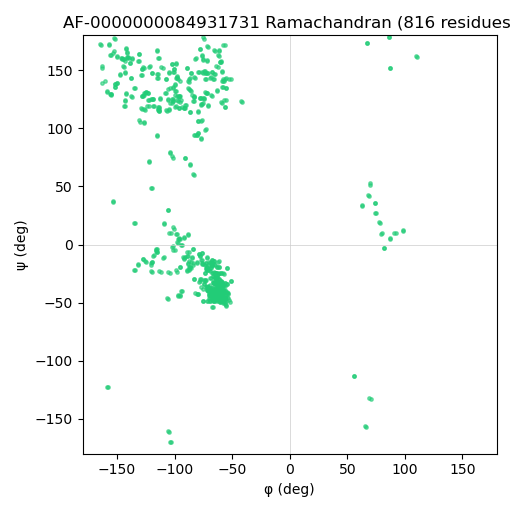12 THR B N 1
ATOM 5659 C CA . THR B 1 312 ? -23.641 15.266 13.047 1 98.19 312 THR B CA 1
ATOM 5660 C C . THR B 1 312 ? -23.234 15.578 11.609 1 98.19 312 THR B C 1
ATOM 5662 O O . THR B 1 312 ? -22.141 16.094 11.359 1 98.19 312 THR B O 1
ATOM 5665 N N . ASP B 1 313 ? -24.141 15.266 10.711 1 98.38 313 ASP B N 1
ATOM 5666 C CA . ASP B 1 313 ? -23.891 15.523 9.297 1 98.38 313 ASP B CA 1
ATOM 5667 C C . ASP B 1 313 ? -24.312 16.938 8.906 1 98.38 313 ASP B C 1
ATOM 5669 O O . ASP B 1 313 ? -25.344 17.422 9.359 1 98.38 313 ASP B O 1
ATOM 5673 N N . HIS B 1 314 ? -23.484 17.531 8.07 1 98.69 314 HIS B N 1
ATOM 5674 C CA . HIS B 1 314 ? -23.797 18.875 7.57 1 98.69 314 HIS B CA 1
ATOM 5675 C C . HIS B 1 314 ? -23.75 18.906 6.047 1 98.69 314 HIS B C 1
ATOM 5677 O O . HIS B 1 314 ? -22.734 18.562 5.445 1 98.69 314 HIS B O 1
ATOM 5683 N N . PRO B 1 315 ? -24.875 19.438 5.402 1 98.19 315 PRO B N 1
ATOM 5684 C CA . PRO B 1 315 ? -24.781 19.688 3.963 1 98.19 315 PRO B CA 1
ATOM 5685 C C . PRO B 1 315 ? -23.75 20.766 3.613 1 98.19 315 PRO B C 1
ATOM 5687 O O . PRO B 1 315 ? -23.312 21.5 4.496 1 98.19 315 PRO B O 1
ATOM 5690 N N . PRO B 1 316 ? -23.391 20.875 2.371 1 97.94 316 PRO B N 1
ATOM 5691 C CA . PRO B 1 316 ? -22.328 21.797 1.961 1 97.94 316 PRO B CA 1
ATOM 5692 C C . PRO B 1 316 ? -22.578 23.234 2.383 1 97.94 316 PRO B C 1
ATOM 5694 O O . PRO B 1 316 ? -21.656 23.922 2.814 1 97.94 316 PRO B O 1
ATOM 5697 N N . GLU B 1 317 ? -23.797 23.672 2.367 1 97.94 317 GLU B N 1
ATOM 5698 C CA . GLU B 1 317 ? -24.125 25.078 2.65 1 97.94 317 GLU B CA 1
ATOM 5699 C C . GLU B 1 317 ? -23.844 25.422 4.109 1 97.94 317 GLU B C 1
ATOM 5701 O O . GLU B 1 317 ? -23.766 26.594 4.469 1 97.94 317 GLU B O 1
ATOM 5706 N N . GLN B 1 318 ? -23.641 24.375 4.895 1 98.5 318 GLN B N 1
ATOM 5707 C CA . GLN B 1 318 ? -23.469 24.609 6.324 1 98.5 318 GLN B CA 1
ATOM 5708 C C . GLN B 1 318 ? -22 24.469 6.727 1 98.5 318 GLN B C 1
ATOM 5710 O O . GLN B 1 318 ? -21.672 24.469 7.914 1 98.5 318 GLN B O 1
ATOM 5715 N N . MET B 1 319 ? -21.094 24.375 5.773 1 98.38 319 MET B N 1
ATOM 5716 C CA . MET B 1 319 ? -19.672 24.141 6.035 1 98.38 319 MET B CA 1
ATOM 5717 C C . MET B 1 319 ? -19.125 25.203 6.992 1 98.38 319 MET B C 1
ATOM 5719 O O . MET B 1 319 ? -18.594 24.859 8.055 1 98.38 319 MET B O 1
ATOM 5723 N N . HIS B 1 320 ? -19.312 26.484 6.691 1 98.62 320 HIS B N 1
ATOM 5724 C CA . HIS B 1 320 ? -18.75 27.562 7.473 1 98.62 320 HIS B CA 1
ATOM 5725 C C . HIS B 1 320 ? -19.438 27.703 8.828 1 98.62 320 HIS B C 1
ATOM 5727 O O . HIS B 1 320 ? -18.781 28 9.828 1 98.62 320 HIS B O 1
ATOM 5733 N N . SER B 1 321 ? -20.734 27.453 8.844 1 98.5 321 SER B N 1
ATOM 5734 C CA . SER B 1 321 ? -21.453 27.531 10.102 1 98.5 321 SER B CA 1
ATOM 5735 C C . SER B 1 321 ? -21.031 26.422 11.062 1 98.5 321 SER B C 1
ATOM 5737 O O . SER B 1 321 ? -21 26.625 12.281 1 98.5 321 SER B O 1
ATOM 5739 N N . ALA B 1 322 ? -20.766 25.234 10.555 1 98.62 322 ALA B N 1
ATOM 5740 C CA . ALA B 1 322 ? -20.266 24.141 11.383 1 98.62 322 ALA B CA 1
ATOM 5741 C C . ALA B 1 322 ? -18.906 24.484 12 1 98.62 322 ALA B C 1
ATOM 5743 O O . ALA B 1 322 ? -18.672 24.203 13.18 1 98.62 322 ALA B O 1
ATOM 5744 N N . ILE B 1 323 ? -18.047 25.141 11.203 1 98.69 323 ILE B N 1
ATOM 5745 C CA . ILE B 1 323 ? -16.75 25.547 11.695 1 98.69 323 ILE B CA 1
ATOM 5746 C C . ILE B 1 323 ? -16.906 26.625 12.766 1 98.69 323 ILE B C 1
ATOM 5748 O O . ILE B 1 323 ? -16.297 26.547 13.836 1 98.69 323 ILE B O 1
ATOM 5752 N N . ALA B 1 324 ? -17.797 27.578 12.508 1 98.62 324 ALA B N 1
ATOM 5753 C CA . ALA B 1 324 ? -18.047 28.656 13.461 1 98.62 324 ALA B CA 1
ATOM 5754 C C . ALA B 1 324 ? -18.562 28.094 14.789 1 98.62 324 ALA B C 1
ATOM 5756 O O . ALA B 1 324 ? -18.109 28.5 15.859 1 98.62 324 ALA B O 1
ATOM 5757 N N . ALA B 1 325 ? -19.484 27.203 14.656 1 98.44 325 ALA B N 1
ATOM 5758 C CA . ALA B 1 325 ? -20.078 26.594 15.844 1 98.44 325 ALA B CA 1
ATOM 5759 C C . ALA B 1 325 ? -19.031 25.891 16.688 1 98.44 325 ALA B C 1
ATOM 5761 O O . ALA B 1 325 ? -19.047 25.953 17.922 1 98.44 325 ALA B O 1
ATOM 5762 N N . ALA B 1 326 ? -18.141 25.219 16.047 1 97.94 326 ALA B N 1
ATOM 5763 C CA . ALA B 1 326 ? -17.062 24.516 16.75 1 97.94 326 ALA B CA 1
ATOM 5764 C C . ALA B 1 326 ? -16.156 25.484 17.5 1 97.94 326 ALA B C 1
ATOM 5766 O O . ALA B 1 326 ? -15.609 25.141 18.547 1 97.94 326 ALA B O 1
ATOM 5767 N N . LEU B 1 327 ? -16.047 26.672 17 1 97.19 327 LEU B N 1
ATOM 5768 C CA . LEU B 1 327 ? -15.203 27.703 17.594 1 97.19 327 LEU B CA 1
ATOM 5769 C C . LEU B 1 327 ? -15.969 28.484 18.656 1 97.19 327 LEU B C 1
ATOM 5771 O O . LEU B 1 327 ? -15.398 29.328 19.344 1 97.19 327 LEU B O 1
ATOM 5775 N N . GLY B 1 328 ? -17.234 28.219 18.766 1 96.75 328 GLY B N 1
ATOM 5776 C CA . GLY B 1 328 ? -18.078 29 19.656 1 96.75 328 GLY B CA 1
ATOM 5777 C C . GLY B 1 328 ? -18.391 30.375 19.125 1 96.75 328 GLY B C 1
ATOM 5778 O O . GLY B 1 328 ? -18.578 31.312 19.906 1 96.75 328 GLY B O 1
ATOM 5779 N N . LEU B 1 329 ? -18.391 30.516 17.828 1 97.38 329 LEU B N 1
ATOM 5780 C CA . LEU B 1 329 ? -18.641 31.812 17.188 1 97.38 329 LEU B CA 1
ATOM 5781 C C . LEU B 1 329 ? -19.953 31.797 16.406 1 97.38 329 LEU B C 1
ATOM 5783 O O . LEU B 1 329 ? -20.453 30.719 16.047 1 97.38 329 LEU B O 1
ATOM 5787 N N . ARG B 1 330 ? -20.469 32.906 16.141 1 96.44 330 ARG B N 1
ATOM 5788 C CA . ARG B 1 330 ? -21.672 33.031 15.328 1 96.44 330 ARG B CA 1
ATOM 5789 C C . ARG B 1 330 ? -21.344 32.844 13.852 1 96.44 330 ARG B C 1
ATOM 5791 O O . ARG B 1 330 ? -22.141 32.25 13.109 1 96.44 330 ARG B O 1
ATOM 5798 N N . ASP B 1 331 ? -20.203 33.344 13.492 1 96.94 331 ASP B N 1
ATOM 5799 C CA . ASP B 1 331 ? -19.75 33.281 12.102 1 96.94 331 ASP B CA 1
ATOM 5800 C C . ASP B 1 331 ? -18.234 33.375 12.016 1 96.94 331 ASP B C 1
ATOM 5802 O O . ASP B 1 331 ? -17.562 33.688 13.008 1 96.94 331 ASP B O 1
ATOM 5806 N N . ILE B 1 332 ? -17.75 32.969 10.844 1 97.94 332 ILE B N 1
ATOM 5807 C CA . ILE B 1 332 ? -16.344 33.156 10.531 1 97.94 332 ILE B CA 1
ATOM 5808 C C . ILE B 1 332 ? -16.188 34 9.266 1 97.94 332 ILE B C 1
ATOM 5810 O O . ILE B 1 332 ? -17.094 34.031 8.43 1 97.94 332 ILE B O 1
ATOM 5814 N N . ARG B 1 333 ? -15.062 34.656 9.203 1 97.88 333 ARG B N 1
ATOM 5815 C CA . ARG B 1 333 ? -14.727 35.375 7.988 1 97.88 333 ARG B CA 1
ATOM 5816 C C . ARG B 1 333 ? -13.852 34.562 7.066 1 97.88 333 ARG B C 1
ATOM 5818 O O . ARG B 1 333 ? -12.805 34.031 7.484 1 97.88 333 ARG B O 1
ATOM 5825 N N . VAL B 1 334 ? -14.336 34.375 5.848 1 97.19 334 VAL B N 1
ATOM 5826 C CA . VAL B 1 334 ? -13.586 33.594 4.871 1 97.19 334 VAL B CA 1
ATOM 5827 C C . VAL B 1 334 ? -13.125 34.5 3.729 1 97.19 334 VAL B C 1
ATOM 5829 O O . VAL B 1 334 ? -13.945 35.062 2.996 1 97.19 334 VAL B O 1
ATOM 5832 N N . LEU B 1 335 ? -11.836 34.656 3.611 1 95.56 335 LEU B N 1
ATOM 5833 C CA . LEU B 1 335 ? -11.219 35.5 2.604 1 95.56 335 LEU B CA 1
ATOM 5834 C C . LEU B 1 335 ? -10.898 34.719 1.34 1 95.56 335 LEU B C 1
ATOM 5836 O O . LEU B 1 335 ? -10.125 33.75 1.383 1 95.56 335 LEU B O 1
ATOM 5840 N N . THR B 1 336 ? -11.5 35.094 0.254 1 91.31 336 THR B N 1
ATOM 5841 C CA . THR B 1 336 ? -11.258 34.5 -1.059 1 91.31 336 THR B CA 1
ATOM 5842 C C . THR B 1 336 ? -10.898 35.562 -2.076 1 91.31 336 THR B C 1
ATOM 5844 O O . THR B 1 336 ? -11.703 36.469 -2.363 1 91.31 336 THR B O 1
ATOM 5847 N N . ALA B 1 337 ? -9.703 35.438 -2.537 1 82 337 ALA B N 1
ATOM 5848 C CA . ALA B 1 337 ? -9.297 36.438 -3.523 1 82 337 ALA B CA 1
ATOM 5849 C C . ALA B 1 337 ? -10.078 36.281 -4.824 1 82 337 ALA B C 1
ATOM 5851 O O . ALA B 1 337 ? -10.328 35.156 -5.273 1 82 337 ALA B O 1
ATOM 5852 N N . THR B 1 338 ? -10.648 37.438 -5.223 1 75.94 338 THR B N 1
ATOM 5853 C CA . THR B 1 338 ? -11.398 37.438 -6.473 1 75.94 338 THR B CA 1
ATOM 5854 C C . THR B 1 338 ? -10.453 37.438 -7.672 1 75.94 338 THR B C 1
ATOM 5856 O O . THR B 1 338 ? -9.633 38.375 -7.797 1 75.94 338 THR B O 1
ATOM 5859 N N . GLN B 1 339 ? -10.391 36.406 -8.266 1 73.12 339 GLN B N 1
ATOM 5860 C CA . GLN B 1 339 ? -9.578 36.375 -9.477 1 73.12 339 GLN B CA 1
ATOM 5861 C C . GLN B 1 339 ? -10.203 35.438 -10.508 1 73.12 339 GLN B C 1
ATOM 5863 O O . GLN B 1 339 ? -11.18 34.75 -10.219 1 73.12 339 GLN B O 1
ATOM 5868 N N . ASP B 1 340 ? -9.758 35.719 -11.727 1 66.62 340 ASP B N 1
ATOM 5869 C CA . ASP B 1 340 ? -10.258 34.812 -12.75 1 66.62 340 ASP B CA 1
ATOM 5870 C C . ASP B 1 340 ? -9.844 33.375 -12.453 1 66.62 340 ASP B C 1
ATOM 5872 O O . ASP B 1 340 ? -8.922 33.125 -11.672 1 66.62 340 ASP B O 1
ATOM 5876 N N . VAL B 1 341 ? -10.531 32.594 -12.977 1 60.28 341 VAL B N 1
ATOM 5877 C CA . VAL B 1 341 ? -10.438 31.156 -12.688 1 60.28 341 VAL B CA 1
ATOM 5878 C C . VAL B 1 341 ? -9.016 30.672 -12.945 1 60.28 341 VAL B C 1
ATOM 5880 O O . VAL B 1 341 ? -8.477 29.875 -12.18 1 60.28 341 VAL B O 1
ATOM 5883 N N . HIS B 1 342 ? -8.477 31.141 -13.93 1 63.88 342 HIS B N 1
ATOM 5884 C CA . HIS B 1 342 ? -7.137 30.703 -14.305 1 63.88 342 HIS B CA 1
ATOM 5885 C C . HIS B 1 342 ? -6.094 31.203 -13.312 1 63.88 342 HIS B C 1
ATOM 5887 O O . HIS B 1 342 ? -5.184 30.453 -12.938 1 63.88 342 HIS B O 1
ATOM 5893 N N . ALA B 1 343 ? -6.34 32.406 -12.906 1 62.81 343 ALA B N 1
ATOM 5894 C CA . ALA B 1 343 ? -5.426 32.969 -11.93 1 62.81 343 ALA B CA 1
ATOM 5895 C C . ALA B 1 343 ? -5.547 32.281 -10.578 1 62.81 343 ALA B C 1
ATOM 5897 O O . ALA B 1 343 ? -4.543 32.031 -9.906 1 62.81 343 ALA B O 1
ATOM 5898 N N . ALA B 1 344 ? -6.711 31.938 -10.312 1 64.69 344 ALA B N 1
ATOM 5899 C CA . ALA B 1 344 ? -6.953 31.25 -9.055 1 64.69 344 ALA B CA 1
ATOM 5900 C C . ALA B 1 344 ? -6.289 29.875 -9.055 1 64.69 344 ALA B C 1
ATOM 5902 O O . ALA B 1 344 ? -5.699 29.453 -8.055 1 64.69 344 ALA B O 1
ATOM 5903 N N . GLU B 1 345 ? -6.434 29.172 -10.18 1 72.06 345 GLU B N 1
ATOM 5904 C CA . GLU B 1 345 ? -5.805 27.859 -10.305 1 72.06 345 GLU B CA 1
ATOM 5905 C C . GLU B 1 345 ? -4.289 27.953 -10.195 1 72.06 345 GLU B C 1
ATOM 5907 O O . GLU B 1 345 ? -3.648 27.094 -9.57 1 72.06 345 GLU B O 1
ATOM 5912 N N . ARG B 1 346 ? -3.807 29 -10.719 1 66.75 346 ARG B N 1
ATOM 5913 C CA . ARG B 1 346 ? -2.363 29.203 -10.672 1 66.75 346 ARG B CA 1
ATOM 5914 C C . ARG B 1 346 ? -1.895 29.469 -9.242 1 66.75 346 ARG B C 1
ATOM 5916 O O . ARG B 1 346 ? -0.871 28.922 -8.812 1 66.75 346 ARG B O 1
ATOM 5923 N N . GLU B 1 347 ? -2.619 30.266 -8.602 1 71.75 347 GLU B N 1
ATOM 5924 C CA . GLU B 1 347 ? -2.178 30.609 -7.254 1 71.75 347 GLU B CA 1
ATOM 5925 C C . GLU B 1 347 ? -2.389 29.438 -6.297 1 71.75 347 GLU B C 1
ATOM 5927 O O . GLU B 1 347 ? -1.628 29.266 -5.34 1 71.75 347 GLU B O 1
ATOM 5932 N N . GLN B 1 348 ? -3.412 28.75 -6.488 1 68.19 348 GLN B N 1
ATOM 5933 C CA . GLN B 1 348 ? -3.549 27.5 -5.738 1 68.19 348 GLN B CA 1
ATOM 5934 C C . GLN B 1 348 ? -2.375 26.562 -6.016 1 68.19 348 GLN B C 1
ATOM 5936 O O . GLN B 1 348 ? -1.823 25.969 -5.09 1 68.19 348 GLN B O 1
ATOM 5941 N N . TRP B 1 349 ? -2.051 26.594 -7.242 1 69.06 349 TRP B N 1
ATOM 5942 C CA . TRP B 1 349 ? -0.9 25.797 -7.66 1 69.06 349 TRP B CA 1
ATOM 5943 C C . TRP B 1 349 ? 0.379 26.312 -7.004 1 69.06 349 TRP B C 1
ATOM 5945 O O . TRP B 1 349 ? 1.284 25.531 -6.707 1 69.06 349 TRP B O 1
ATOM 5955 N N . ASP B 1 350 ? 0.316 27.562 -6.66 1 74.19 350 ASP B N 1
ATOM 5956 C CA . ASP B 1 350 ? 1.493 28.188 -6.055 1 74.19 350 ASP B CA 1
ATOM 5957 C C . ASP B 1 350 ? 1.349 28.266 -4.539 1 74.19 350 ASP B C 1
ATOM 5959 O O . ASP B 1 350 ? 2.021 29.078 -3.891 1 74.19 350 ASP B O 1
ATOM 5963 N N . ASP B 1 351 ? 0.406 27.562 -4.043 1 83 351 ASP B N 1
ATOM 5964 C CA . ASP B 1 351 ? 0.27 27.406 -2.598 1 83 351 ASP B CA 1
ATOM 5965 C C . ASP B 1 351 ? -0.148 28.719 -1.938 1 83 351 ASP B C 1
ATOM 5967 O O . ASP B 1 351 ? 0.37 29.078 -0.879 1 83 351 ASP B O 1
ATOM 5971 N N . GLY B 1 352 ? -1.039 29.406 -2.525 1 87.62 352 GLY B N 1
ATOM 5972 C CA . GLY B 1 352 ? -1.494 30.688 -2.033 1 87.62 352 GLY B CA 1
ATOM 5973 C C . GLY B 1 352 ? -2.184 30.609 -0.683 1 87.62 352 GLY B C 1
ATOM 5974 O O . GLY B 1 352 ? -2.117 31.547 0.114 1 87.62 352 GLY B O 1
ATOM 5975 N N . CYS B 1 353 ? -2.797 29.531 -0.412 1 92 353 CYS B N 1
ATOM 5976 C CA . CYS B 1 353 ? -3.502 29.359 0.853 1 92 353 CYS B CA 1
ATOM 5977 C C . CYS B 1 353 ? -2.602 28.719 1.897 1 92 353 CYS B C 1
ATOM 5979 O O . CYS B 1 353 ? -2.945 28.672 3.08 1 92 353 CYS B O 1
ATOM 5981 N N . ASN B 1 354 ? -1.491 28.219 1.517 1 96.06 354 ASN B N 1
ATOM 5982 C CA . ASN B 1 354 ? -0.593 27.5 2.408 1 96.06 354 ASN B CA 1
ATOM 5983 C C . ASN B 1 354 ? 0.311 28.453 3.188 1 96.06 354 ASN B C 1
ATOM 5985 O O . ASN B 1 354 ? 1.536 28.312 3.156 1 96.06 354 ASN B O 1
ATOM 5989 N N . VAL B 1 355 ? -0.281 29.328 3.975 1 97.69 355 VAL B N 1
ATOM 5990 C CA . VAL B 1 355 ? 0.426 30.344 4.742 1 97.69 355 VAL B CA 1
ATOM 5991 C C . VAL B 1 355 ? 0.566 29.906 6.195 1 97.69 355 VAL B C 1
ATOM 5993 O O . VAL B 1 355 ? -0.254 29.125 6.695 1 97.69 355 VAL B O 1
ATOM 5996 N N . LEU B 1 356 ? 1.619 30.359 6.859 1 98.62 356 LEU B N 1
ATOM 5997 C CA . LEU B 1 356 ? 1.867 30.031 8.266 1 98.62 356 LEU B CA 1
ATOM 5998 C C . LEU B 1 356 ? 1.604 31.25 9.148 1 98.62 356 LEU B C 1
ATOM 6000 O O . LEU B 1 356 ? 2.285 32.281 9.031 1 98.62 356 LEU B O 1
ATOM 6004 N N . ALA B 1 357 ? 0.638 31.188 10.016 1 98.62 357 ALA B N 1
ATOM 6005 C CA . ALA B 1 357 ? 0.428 32.25 11 1 98.62 357 ALA B CA 1
ATOM 6006 C C . ALA B 1 357 ? 1.487 32.188 12.094 1 98.62 357 ALA B C 1
ATOM 6008 O O . ALA B 1 357 ? 1.732 31.125 12.68 1 98.62 357 ALA B O 1
ATOM 6009 N N . VAL B 1 358 ? 2.125 33.344 12.422 1 98.62 358 VAL B N 1
ATOM 6010 C CA . VAL B 1 358 ? 3.111 33.375 13.5 1 98.62 358 VAL B CA 1
ATOM 6011 C C . VAL B 1 358 ? 2.51 34.062 14.727 1 98.62 358 VAL B C 1
ATOM 6013 O O . VAL B 1 358 ? 2.975 33.844 15.852 1 98.62 358 VAL B O 1
ATOM 6016 N N . GLU B 1 359 ? 1.545 34.875 14.57 1 97.88 359 GLU B N 1
ATOM 6017 C CA . GLU B 1 359 ? 0.64 35.469 15.539 1 97.88 359 GLU B CA 1
ATOM 6018 C C . GLU B 1 359 ? -0.697 35.812 14.898 1 97.88 359 GLU B C 1
ATOM 6020 O O . GLU B 1 359 ? -0.834 35.781 13.672 1 97.88 359 GLU B O 1
ATOM 6025 N N . PRO B 1 360 ? -1.704 36.094 15.734 1 98.06 360 PRO B N 1
ATOM 6026 C CA . PRO B 1 360 ? -3.002 36.375 15.117 1 98.06 360 PRO B CA 1
ATOM 6027 C C . PRO B 1 360 ? -2.939 37.5 14.109 1 98.06 360 PRO B C 1
ATOM 6029 O O . PRO B 1 360 ? -2.539 38.625 14.453 1 98.06 360 PRO B O 1
ATOM 6032 N N . GLY B 1 361 ? -3.254 37.156 12.898 1 98.31 361 GLY B N 1
ATOM 6033 C CA . GLY B 1 361 ? -3.336 38.188 11.867 1 98.31 361 GLY B CA 1
ATOM 6034 C C . GLY B 1 361 ? -2.004 38.469 11.195 1 98.31 361 GLY B C 1
ATOM 6035 O O . GLY B 1 361 ? -1.885 39.406 10.414 1 98.31 361 GLY B O 1
ATOM 6036 N N . VAL B 1 362 ? -0.978 37.75 11.5 1 98.69 362 VAL B N 1
ATOM 6037 C CA . VAL B 1 362 ? 0.332 37.875 10.867 1 98.69 362 VAL B CA 1
ATOM 6038 C C . VAL B 1 362 ? 0.748 36.531 10.25 1 98.69 362 VAL B C 1
ATOM 6040 O O . VAL B 1 362 ? 0.958 35.562 10.969 1 98.69 362 VAL B O 1
ATOM 6043 N N . VAL B 1 363 ? 0.951 36.562 8.898 1 98.56 363 VAL B N 1
ATOM 6044 C CA . VAL B 1 363 ? 1.22 35.281 8.242 1 98.56 363 VAL B CA 1
ATOM 6045 C C . VAL B 1 363 ? 2.488 35.406 7.402 1 98.56 363 VAL B C 1
ATOM 6047 O O . VAL B 1 363 ? 2.848 36.469 6.945 1 98.56 363 VAL B O 1
ATOM 6050 N N . VAL B 1 364 ? 3.176 34.281 7.242 1 98.56 364 VAL B N 1
ATOM 6051 C CA . VAL B 1 364 ? 4.289 34.156 6.309 1 98.56 364 VAL B CA 1
ATOM 6052 C C . VAL B 1 364 ? 3.797 33.469 5.023 1 98.56 364 VAL B C 1
ATOM 6054 O O . VAL B 1 364 ? 3.125 32.438 5.07 1 98.56 364 VAL B O 1
ATOM 6057 N N . ALA B 1 365 ? 4.082 34.094 3.834 1 97.19 365 ALA B N 1
ATOM 6058 C CA . ALA B 1 365 ? 3.619 33.594 2.539 1 97.19 365 ALA B CA 1
ATOM 6059 C C . ALA B 1 365 ? 4.703 33.75 1.476 1 97.19 365 ALA B C 1
ATOM 6061 O O . ALA B 1 365 ? 5.66 34.5 1.657 1 97.19 365 ALA B O 1
ATOM 6062 N N . TYR B 1 366 ? 4.555 33 0.39 1 96.31 366 TYR B N 1
ATOM 6063 C CA . TYR B 1 366 ? 5.449 33.188 -0.747 1 96.31 366 TYR B CA 1
ATOM 6064 C C . TYR B 1 366 ? 5.188 34.531 -1.43 1 96.31 366 TYR B C 1
ATOM 6066 O O . TYR B 1 366 ? 4.031 34.906 -1.636 1 96.31 366 TYR B O 1
ATOM 6074 N N . GLU B 1 367 ? 6.246 35.094 -1.865 1 95.19 367 GLU B N 1
ATOM 6075 C CA . GLU B 1 367 ? 6.145 36.406 -2.482 1 95.19 367 GLU B CA 1
ATOM 6076 C C . GLU B 1 367 ? 5.469 36.312 -3.848 1 95.19 367 GLU B C 1
ATOM 6078 O O . GLU B 1 367 ? 4.898 37.312 -4.324 1 95.19 367 GLU B O 1
ATOM 6083 N N . ARG B 1 368 ? 5.473 35.219 -4.418 1 91.56 368 ARG B N 1
ATOM 6084 C CA . ARG B 1 368 ? 4.953 35.062 -5.773 1 91.56 368 ARG B CA 1
ATOM 6085 C C . ARG B 1 368 ? 3.432 35.125 -5.793 1 91.56 368 ARG B C 1
ATOM 6087 O O . ARG B 1 368 ? 2.824 35.312 -6.848 1 91.56 368 ARG B O 1
ATOM 6094 N N . ASN B 1 369 ? 2.824 34.938 -4.621 1 91.75 369 ASN B N 1
ATOM 6095 C CA . ASN B 1 369 ? 1.367 35 -4.551 1 91.75 369 ASN B CA 1
ATOM 6096 C C . ASN B 1 369 ? 0.868 36.406 -4.348 1 91.75 369 ASN B C 1
ATOM 6098 O O . ASN B 1 369 ? 0.194 36.719 -3.359 1 91.75 369 ASN B O 1
ATOM 6102 N N . VAL B 1 370 ? 1.045 37.188 -5.363 1 91.38 370 VAL B N 1
ATOM 6103 C CA . VAL B 1 370 ? 0.855 38.656 -5.27 1 91.38 370 VAL B CA 1
ATOM 6104 C C . VAL B 1 370 ? -0.621 38.969 -5.039 1 91.38 370 VAL B C 1
ATOM 6106 O O . VAL B 1 370 ? -0.963 39.75 -4.16 1 91.38 370 VAL B O 1
ATOM 6109 N N . THR B 1 371 ? -1.487 38.375 -5.758 1 90.44 371 THR B N 1
ATOM 6110 C CA . THR B 1 371 ? -2.914 38.656 -5.672 1 90.44 371 THR B CA 1
ATOM 6111 C C . THR B 1 371 ? -3.459 38.281 -4.297 1 90.44 371 THR B C 1
ATOM 6113 O O . THR B 1 371 ? -4.152 39.094 -3.658 1 90.44 371 THR B O 1
ATOM 6116 N N . THR B 1 372 ? -3.152 37.156 -3.873 1 92.38 372 THR B N 1
ATOM 6117 C CA . THR B 1 372 ? -3.625 36.656 -2.58 1 92.38 372 THR B CA 1
ATOM 6118 C C . THR B 1 372 ? -3.045 37.5 -1.447 1 92.38 372 THR B C 1
ATOM 6120 O O . THR B 1 372 ? -3.766 37.906 -0.53 1 92.38 372 THR B O 1
ATOM 6123 N N . ASN B 1 373 ? -1.754 37.75 -1.536 1 95.25 373 ASN B N 1
ATOM 6124 C CA . ASN B 1 373 ? -1.099 38.562 -0.509 1 95.25 373 ASN B CA 1
ATOM 6125 C C . ASN B 1 373 ? -1.71 39.969 -0.413 1 95.25 373 ASN B C 1
ATOM 6127 O O . ASN B 1 373 ? -1.934 40.469 0.686 1 95.25 373 ASN B O 1
ATOM 6131 N N . THR B 1 374 ? -1.958 40.531 -1.566 1 94.75 374 THR B N 1
ATOM 6132 C CA . THR B 1 374 ? -2.564 41.844 -1.604 1 94.75 374 THR B CA 1
ATOM 6133 C C . THR B 1 374 ? -3.965 41.812 -0.999 1 94.75 374 THR B C 1
ATOM 6135 O O . THR B 1 374 ? -4.332 42.719 -0.228 1 94.75 374 THR B O 1
ATOM 6138 N N . HIS B 1 375 ? -4.695 40.812 -1.359 1 94.56 375 HIS B N 1
ATOM 6139 C CA . HIS B 1 375 ? -6.039 40.656 -0.814 1 94.56 375 HIS B CA 1
ATOM 6140 C C . HIS B 1 375 ? -6.008 40.531 0.706 1 94.56 375 HIS B C 1
ATOM 6142 O O . HIS B 1 375 ? -6.789 41.188 1.4 1 94.56 375 HIS B O 1
ATOM 6148 N N . LEU B 1 376 ? -5.16 39.75 1.256 1 96.5 376 LEU B N 1
ATOM 6149 C CA . LEU B 1 376 ? -5.031 39.562 2.697 1 96.5 376 LEU B CA 1
ATOM 6150 C C . LEU B 1 376 ? -4.672 40.875 3.387 1 96.5 376 LEU B C 1
ATOM 6152 O O . LEU B 1 376 ? -5.273 41.25 4.406 1 96.5 376 LEU B O 1
ATOM 6156 N N . ARG B 1 377 ? -3.773 41.656 2.812 1 97.5 377 ARG B N 1
ATOM 6157 C CA . ARG B 1 377 ? -3.381 42.938 3.381 1 97.5 377 ARG B CA 1
ATOM 6158 C C . ARG B 1 377 ? -4.562 43.875 3.428 1 97.5 377 ARG B C 1
ATOM 6160 O O . ARG B 1 377 ? -4.773 44.562 4.43 1 97.5 377 ARG B O 1
ATOM 6167 N N . LYS B 1 378 ? -5.297 43.844 2.377 1 96.94 378 LYS B N 1
ATOM 6168 C CA . LYS B 1 378 ? -6.465 44.719 2.307 1 96.94 378 LYS B CA 1
ATOM 6169 C C . LYS B 1 378 ? -7.492 44.375 3.371 1 96.94 378 LYS B C 1
ATOM 6171 O O . LYS B 1 378 ? -8.305 45.188 3.775 1 96.94 378 LYS B O 1
ATOM 6176 N N . GLN B 1 379 ? -7.395 43.156 3.746 1 96.75 379 GLN B N 1
ATOM 6177 C CA . GLN B 1 379 ? -8.359 42.656 4.734 1 96.75 379 GLN B CA 1
ATOM 6178 C C . GLN B 1 379 ? -7.785 42.75 6.145 1 96.75 379 GLN B C 1
ATOM 6180 O O . GLN B 1 379 ? -8.344 42.188 7.082 1 96.75 379 GLN B O 1
ATOM 6185 N N . GLY B 1 380 ? -6.641 43.312 6.305 1 97.44 380 GLY B N 1
ATOM 6186 C CA . GLY B 1 380 ? -6.105 43.594 7.625 1 97.44 380 GLY B CA 1
ATOM 6187 C C . GLY B 1 380 ? -5.113 42.562 8.102 1 97.44 380 GLY B C 1
ATOM 6188 O O . GLY B 1 380 ? -4.727 42.562 9.273 1 97.44 380 GLY B O 1
ATOM 6189 N N . ILE B 1 381 ? -4.695 41.719 7.246 1 98.06 381 ILE B N 1
ATOM 6190 C CA . ILE B 1 381 ? -3.711 40.688 7.59 1 98.06 381 ILE B CA 1
ATOM 6191 C C . ILE B 1 381 ? -2.312 41.156 7.211 1 98.06 381 ILE B C 1
ATOM 6193 O O . ILE B 1 381 ? -2.1 41.656 6.105 1 98.06 381 ILE B O 1
ATOM 6197 N N . GLU B 1 382 ? -1.423 41.094 8.188 1 98.56 382 GLU B N 1
ATOM 6198 C CA . GLU B 1 382 ? -0.025 41.375 7.863 1 98.56 382 GLU B CA 1
ATOM 6199 C C . GLU B 1 382 ? 0.622 40.156 7.18 1 98.56 382 GLU B C 1
ATOM 6201 O O . GLU B 1 382 ? 0.557 39.062 7.691 1 98.56 382 GLU B O 1
ATOM 6206 N N . VAL B 1 383 ? 1.199 40.469 6 1 98.38 383 VAL B N 1
ATOM 6207 C CA . VAL B 1 383 ? 1.809 39.375 5.238 1 98.38 383 VAL B CA 1
ATOM 6208 C C . VAL B 1 383 ? 3.322 39.594 5.18 1 98.38 383 VAL B C 1
ATOM 6210 O O . VAL B 1 383 ? 3.803 40.594 4.633 1 98.38 383 VAL B O 1
ATOM 6213 N N . ILE B 1 384 ? 4.066 38.656 5.789 1 98.56 384 ILE B N 1
ATOM 6214 C CA . ILE B 1 384 ? 5.516 38.594 5.652 1 98.56 384 ILE B CA 1
ATOM 6215 C C . ILE B 1 384 ? 5.883 37.688 4.48 1 98.56 384 ILE B C 1
ATOM 6217 O O . ILE B 1 384 ? 5.586 36.5 4.496 1 98.56 384 ILE B O 1
ATOM 6221 N N . GLU B 1 385 ? 6.562 38.25 3.545 1 97.5 385 GLU B N 1
ATOM 6222 C CA . GLU B 1 385 ? 6.84 37.5 2.318 1 97.5 385 GLU B CA 1
ATOM 6223 C C . GLU B 1 385 ? 8.219 36.875 2.369 1 97.5 385 GLU B C 1
ATOM 6225 O O . GLU B 1 385 ? 9.164 37.438 2.896 1 97.5 385 GLU B O 1
ATOM 6230 N N . ILE B 1 386 ? 8.289 35.719 1.853 1 97.19 386 ILE B N 1
ATOM 6231 C CA . ILE B 1 386 ? 9.562 35.031 1.646 1 97.19 386 ILE B CA 1
ATOM 6232 C C . ILE B 1 386 ? 9.672 34.562 0.192 1 97.19 386 ILE B C 1
ATOM 6234 O O . ILE B 1 386 ? 8.656 34.344 -0.478 1 97.19 386 ILE B O 1
ATOM 6238 N N . PRO B 1 387 ? 10.922 34.438 -0.308 1 95 387 PRO B N 1
ATOM 6239 C CA . PRO B 1 387 ? 11.078 33.875 -1.652 1 95 387 PRO B CA 1
ATOM 6240 C C . PRO B 1 387 ? 10.648 32.406 -1.734 1 95 387 PRO B C 1
ATOM 6242 O O . PRO B 1 387 ? 10.766 31.688 -0.751 1 95 387 PRO B O 1
ATOM 6245 N N . GLY B 1 388 ? 10.133 32.062 -2.869 1 92.88 388 GLY B N 1
ATOM 6246 C CA . GLY B 1 388 ? 9.688 30.672 -3.029 1 92.88 388 GLY B CA 1
ATOM 6247 C C . GLY B 1 388 ? 9.703 30.203 -4.473 1 92.88 388 GLY B C 1
ATOM 6248 O O . GLY B 1 388 ? 8.789 29.516 -4.914 1 92.88 388 GLY B O 1
ATOM 6249 N N . SER B 1 389 ? 10.719 30.656 -5.227 1 90.44 389 SER B N 1
ATOM 6250 C CA . SER B 1 389 ? 10.805 30.281 -6.633 1 90.44 389 SER B CA 1
ATOM 6251 C C . SER B 1 389 ? 11.141 28.797 -6.785 1 90.44 389 SER B C 1
ATOM 6253 O O . SER B 1 389 ? 10.586 28.109 -7.652 1 90.44 389 SER B O 1
ATOM 6255 N N . GLU B 1 390 ? 12.008 28.312 -5.914 1 91.56 390 GLU B N 1
ATOM 6256 C CA . GLU B 1 390 ? 12.383 26.906 -5.973 1 91.56 390 GLU B CA 1
ATOM 6257 C C . GLU B 1 390 ? 11.578 26.078 -4.973 1 91.56 390 GLU B C 1
ATOM 6259 O O . GLU B 1 390 ? 11.031 25.016 -5.324 1 91.56 390 GLU B O 1
ATOM 6264 N N . LEU B 1 391 ? 11.398 26.547 -3.781 1 91 391 LEU B N 1
ATOM 6265 C CA . LEU B 1 391 ? 10.672 25.812 -2.754 1 91 391 LEU B CA 1
ATOM 6266 C C . LEU B 1 391 ? 9.234 25.547 -3.193 1 91 391 LEU B C 1
ATOM 6268 O O . LEU B 1 391 ? 8.688 24.469 -2.936 1 91 391 LEU B O 1
ATOM 6272 N N . GLY B 1 392 ? 8.719 26.484 -3.873 1 87.81 392 GLY B N 1
ATOM 6273 C CA . GLY B 1 392 ? 7.328 26.375 -4.289 1 87.81 392 GLY B CA 1
ATOM 6274 C C . GLY B 1 392 ? 7.098 25.281 -5.316 1 87.81 392 GLY B C 1
ATOM 6275 O O . GLY B 1 392 ? 5.965 24.828 -5.504 1 87.81 392 GLY B O 1
ATOM 6276 N N . ARG B 1 393 ? 8.133 24.797 -5.902 1 85.12 393 ARG B N 1
ATOM 6277 C CA . ARG B 1 393 ? 8.031 23.75 -6.91 1 85.12 393 ARG B CA 1
ATOM 6278 C C . ARG B 1 393 ? 7.684 22.406 -6.266 1 85.12 393 ARG B C 1
ATOM 6280 O O . ARG B 1 393 ? 7.262 21.469 -6.953 1 85.12 393 ARG B O 1
ATOM 6287 N N . GLY B 1 394 ? 7.828 22.266 -5.016 1 84.69 394 GLY B N 1
ATOM 6288 C CA . GLY B 1 394 ? 7.48 21.062 -4.305 1 84.69 394 GLY B CA 1
ATOM 6289 C C . GLY B 1 394 ? 6.012 20.984 -3.918 1 84.69 394 GLY B C 1
ATOM 6290 O O . GLY B 1 394 ? 5.559 19.984 -3.359 1 84.69 394 GLY B O 1
ATOM 6291 N N . ARG B 1 395 ? 5.309 21.984 -4.184 1 85.56 395 ARG B N 1
ATOM 6292 C CA . ARG B 1 395 ? 3.877 22.078 -3.922 1 85.56 395 ARG B CA 1
ATOM 6293 C C . ARG B 1 395 ? 3.6 22.156 -2.424 1 85.56 395 ARG B C 1
ATOM 6295 O O . ARG B 1 395 ? 2.715 21.453 -1.917 1 85.56 395 ARG B O 1
ATOM 6302 N N . GLY B 1 396 ? 4.105 22.906 -1.699 1 91.88 396 GLY B N 1
ATOM 6303 C CA . GLY B 1 396 ? 3.92 23.234 -0.293 1 91.88 396 GLY B CA 1
ATOM 6304 C C . GLY B 1 396 ? 4.492 24.578 0.086 1 91.88 396 GLY B C 1
ATOM 6305 O O . GLY B 1 396 ? 5.547 24.984 -0.416 1 91.88 396 GLY B O 1
ATOM 6306 N N . GLY B 1 397 ? 3.799 25.25 0.895 1 95 397 GLY B N 1
ATOM 6307 C CA . GLY B 1 397 ? 4.227 26.578 1.346 1 95 397 GLY B CA 1
ATOM 6308 C C . GLY B 1 397 ? 4.742 26.578 2.773 1 95 397 GLY B C 1
ATOM 6309 O O . GLY B 1 397 ? 5.191 25.547 3.277 1 95 397 GLY B O 1
ATOM 6310 N N . PRO B 1 398 ? 4.754 27.734 3.342 1 97.69 398 PRO B N 1
ATOM 6311 C CA . PRO B 1 398 ? 5.328 27.906 4.68 1 97.69 398 PRO B CA 1
ATOM 6312 C C . PRO B 1 398 ? 4.66 27.016 5.723 1 97.69 398 PRO B C 1
ATOM 6314 O O . PRO B 1 398 ? 5.336 26.5 6.613 1 97.69 398 PRO B O 1
ATOM 6317 N N . ARG B 1 399 ? 3.393 26.781 5.645 1 97.94 399 ARG B N 1
ATOM 6318 C CA . ARG B 1 399 ? 2.746 25.938 6.645 1 97.94 399 ARG B CA 1
ATOM 6319 C C . ARG B 1 399 ? 3.188 24.484 6.504 1 97.94 399 ARG B C 1
ATOM 6321 O O . ARG B 1 399 ? 3.531 23.828 7.492 1 97.94 399 ARG B O 1
ATOM 6328 N N . CYS B 1 400 ? 3.186 24.016 5.285 1 97.06 400 CYS B N 1
ATOM 6329 C CA . CYS B 1 400 ? 3.59 22.641 5.055 1 97.06 400 CYS B CA 1
ATOM 6330 C C . CYS B 1 400 ? 5.031 22.406 5.496 1 97.06 400 CYS B C 1
ATOM 6332 O O . CYS B 1 400 ? 5.379 21.312 5.949 1 97.06 400 CYS B O 1
ATOM 6334 N N . MET B 1 401 ? 5.832 23.422 5.422 1 98.12 401 MET B N 1
ATOM 6335 C CA . MET B 1 401 ? 7.254 23.266 5.703 1 98.12 401 MET B CA 1
ATOM 6336 C C . MET B 1 401 ? 7.535 23.453 7.191 1 98.12 401 MET B C 1
ATOM 6338 O O . MET B 1 401 ? 8.695 23.547 7.602 1 98.12 401 MET B O 1
ATOM 6342 N N . SER B 1 402 ? 6.5 23.547 8.016 1 98.56 402 SER B N 1
ATOM 6343 C CA . SER B 1 402 ? 6.695 23.828 9.43 1 98.56 402 SER B CA 1
ATOM 6344 C C . SER B 1 402 ? 5.84 22.922 10.305 1 98.56 402 SER B C 1
ATOM 6346 O O . SER B 1 402 ? 4.656 22.719 10.031 1 98.56 402 SER B O 1
ATOM 6348 N N . CYS B 1 403 ? 6.418 22.391 11.312 1 98.75 403 CYS B N 1
ATOM 6349 C CA . CYS B 1 403 ? 5.695 21.641 12.336 1 98.75 403 CYS B CA 1
ATOM 6350 C C . CYS B 1 403 ? 5.785 22.344 13.688 1 98.75 403 CYS B C 1
ATOM 6352 O O . CYS B 1 403 ? 6.75 22.156 14.43 1 98.75 403 CYS B O 1
ATOM 6354 N N . PRO B 1 404 ? 4.809 23.188 14.031 1 98.75 404 PRO B N 1
ATOM 6355 C CA . PRO B 1 404 ? 4.801 23.797 15.367 1 98.75 404 PRO B CA 1
ATOM 6356 C C . PRO B 1 404 ? 4.785 22.75 16.484 1 98.75 404 PRO B C 1
ATOM 6358 O O . PRO B 1 404 ? 4.031 21.781 16.422 1 98.75 404 PRO B O 1
ATOM 6361 N N . VAL B 1 405 ? 5.602 22.953 17.5 1 98.5 405 VAL B N 1
ATOM 6362 C CA . VAL B 1 405 ? 5.629 22.031 18.641 1 98.5 405 VAL B CA 1
ATOM 6363 C C . VAL B 1 405 ? 5.273 22.781 19.922 1 98.5 405 VAL B C 1
ATOM 6365 O O . VAL B 1 405 ? 4.957 22.156 20.938 1 98.5 405 VAL B O 1
ATOM 6368 N N . GLU B 1 406 ? 5.316 24.125 19.859 1 98 406 GLU B N 1
ATOM 6369 C CA . GLU B 1 406 ? 4.855 25 20.938 1 98 406 GLU B CA 1
ATOM 6370 C C . GLU B 1 406 ? 4.191 26.25 20.391 1 98 406 GLU B C 1
ATOM 6372 O O . GLU B 1 406 ? 4.828 27.047 19.688 1 98 406 GLU B O 1
ATOM 6377 N N . ARG B 1 407 ? 2.959 26.406 20.719 1 98.25 407 ARG B N 1
ATOM 6378 C CA . ARG B 1 407 ? 2.168 27.531 20.219 1 98.25 407 ARG B CA 1
ATOM 6379 C C . ARG B 1 407 ? 1.064 27.891 21.219 1 98.25 407 ARG B C 1
ATOM 6381 O O . ARG B 1 407 ? 0.349 27.016 21.703 1 98.25 407 ARG B O 1
ATOM 6388 N N . ASP B 1 408 ? 0.886 29.203 21.469 1 97.62 408 ASP B N 1
ATOM 6389 C CA . ASP B 1 408 ? -0.062 29.719 22.453 1 97.62 408 ASP B CA 1
ATOM 6390 C C . ASP B 1 408 ? -1.494 29.641 21.938 1 97.62 408 ASP B C 1
ATOM 6392 O O . ASP B 1 408 ? -1.714 29.516 20.719 1 97.62 408 ASP B O 1
ATOM 6396 N N . ALA B 1 409 ? -2.398 29.672 22.891 1 95.31 409 ALA B N 1
ATOM 6397 C CA . ALA B 1 409 ? -3.791 29.891 22.5 1 95.31 409 ALA B CA 1
ATOM 6398 C C . ALA B 1 409 ? -3.967 31.25 21.828 1 95.31 409 ALA B C 1
ATOM 6400 O O . ALA B 1 409 ? -3.123 32.125 21.984 1 95.31 409 ALA B O 1
ATOM 6401 N N . SER B 1 410 ? -4.988 31.297 20.969 1 89.38 410 SER B N 1
ATOM 6402 C CA . SER B 1 410 ? -5.195 32.562 20.234 1 89.38 410 SER B CA 1
ATOM 6403 C C . SER B 1 410 ? -5.805 33.625 21.125 1 89.38 410 SER B C 1
ATOM 6405 O O . SER B 1 410 ? -6.566 33.312 22.047 1 89.38 410 SER B O 1
#